Protein 6FPZ (pdb70)

Secondary structure (DSSP, 8-state):
---BTTEEEEEEEEEEEEETTEEEEEEEEEEEE-SSS-EEEEEEEEEETT-EEEEEEEEETTEEEEEEEEEHHHHTHHHHSSSS-HHHH-SEEE-SSSEEEEEEEEEE-TTEEEEEEEEEEEE----SSSEEEEEEE--SS-EEEEEEEEEEE-TT-EEEEEEEETTS-HHHHHHHEEEEEETTEEEEEE---HHHHBSSTT---B---EEEEEEEEE--SSS-EEEEETTEEEEEE---SPPPPPEEEEEEEE--GGGTTHHHHHHHHHHHHHHHH--TT-EEEEEEESSSEEESSSS-EE--HHHHHHHHHHHHH----SS--HHHHHHHHHHHHHHHHHT-GGGTTSEEEEEEEESS---SS---HHHHHHHHHHHHTTSS-EEEEEESSSS-HHHHHHHHHTTT--EEEE-SSTTHHHHHHHHHHHHS-EEEEEEEEE--TTTEEEE---EEEEEETT--EEEEEEEPTT-STT-EEEEEEEETTEEEEEEEE--HHHHHHHHHHH-THHHHHHHHHHHHHHHHHHHHHHTTS-HHHHHHHHHHHHHHHHHHT---TTEEEEETTEE-TT-PPPEE--------BEE-------/---BTTEEEEEEEEEEEEETTEEEEEEEEEEEE-SSS-EEEEEEEEEETT-EEEEEEEEETTEEEEEEEEEHHHHTHHHHTTT--HHHHSSEEE-SSSEEEEEEEEEE-TTEEEEEEEEEEEE----SS-EEEEEEE--SS-EEEEEEEEEEE-TT-EEEEEEEETTS-HHHHHHHEEEEEETTEEEEEE---HHHHBSSTT---BS--EEEEEEEEE--SSS-EEEEETTEEEEEE---SPPPPPEEEEEEEE--GGGTTHHHHHHHHHHHHHHHT--TT-EEEEEEESSSEEESSSS-EE--HHHHHHHHHHHHH----SS--HHHHHHHHHHHHHHHHHSSGGGTTSEEEEEEEESS---SS---HHHHHHHHHHHHTTSS-EEEEEESSSS-HHHHHHHHHTTT--EEEE-SSTTHHHHHHHHHHHHS-EEEEEEEEE--TTTEEEE---EEEEEETT--EEEEEEEPTT-STT-EEEEEEE-SS-EEEEEEE--HHHHHHHHHHH-HHHHHHHHHHHHHHHHHHHHHHGGGS-HHHHHHHHHHHHHHHHHHT---TTEEEEETTEE-TTSPPPEE--------BEE-------

Sequence (1196 aa):
DTAVDGVFIRSLKVNCKVTSRFAHYVVTSQVVNTANEAREVAFDLEIPKTAFISDFAVTADGNAFIGDIKDKVTAWKQYRKAAISGENAGLVRASGRTMEQFTIHLTVNPQSKVTFQLTYEEVLKRNHMQYEIVIKVKPKQLVHHFEIDVDIFEPQGISKLDAQASFLPKELAAQTIKKSFSGKKGHVLFRPTVSQQQSCPTCSTSLLNGHFKVTYDVSRDKICDLLVANNHFAHFFAPQNLTNMNKNVVFVIAISGSMRGQKVKQTKEALLKILGDMQPGDYFDLVLFGTRVQSWKGSLVQASEANLQAAQDFVRGFSLDEATNLNGGLLRGIEILNQVQESLPELSNHASILIMLTDGDPTEGVTDRSQILKNVRNAIRGRFPLYNLGFGHNVDFNFLEVMSMENNGRAQRIYEDHDATQQLQGFYSQVAKPLLVDVDLQYPQDAVLALTQNHHHKQYYEGSEIVVAGRIADNKQSSFKADVQAHGEGQEFSITCLVDEEEMKKLLRERGHMLENHVERLWAYLTIQELLAKRMKVDREERANLSSQALQMSLDYGFVTPLTSMSIRGMADQDGLKPTIDKPSERRTFVLSALQPSPDTAVDGVFIRSLKVNCKVTSRFAHYVVTSQVVNTANEAREVAFDLEIPKTAFISDFAVTADGNAFIGDIKDKVTAWKQYRKAAISGENAGLVRASGRTMEQFTIHLTVNPQSKVTFQLTYEEVLKRNHMQYEIVIKVKPKQLVHHFEIDVDIFEPQGISKLDAQASFLPKELAAQTIKKSFSGKKGHVLFRPTVSQQQSCPTCSTSLLNGHFKVTYDVSRDKICDLLVANNHFAHFFAPQNLTNMNKNVVFVIAISGSMRGQKVKQTKEALLKILGDMQPGDYFDLVLFGTRVQSWKGSLVQASEANLQAAQDFVRRGFSLDEATNLNGGLLRGIEILNQVQESLPELSNHASILIMLTDGDPTEGVTDRSQILKNVRNAIRGRFPLYNLGFGHNNVDFNFLEVMSMENNGRAQRIYEDHDATQQLQGFYSQVAKPLLVDVDLQQYPQDAVLALTQNHHKQYYEGSEIVVAGRIADNKQSSFKADVQAHGEGQEFSITCLVDEEEMKKLLRERGHMLENHVERLWAYLTIQELLAKRMKVDREERANLSSQALQMSLDYGFVTPLTSMSIRGMADQDGLKPTIDKPSERRTFVLSALQPSP

Nearest PDB structures (foldseek):
  6fpy-assembly1_A  TM=1.001E+00  e=0.000E+00  Homo sapiens
  6fpz-assembly2_B  TM=9.980E-01  e=0.000E+00  Homo sapiens
  6fpy-assembly2_B  TM=9.976E-01  e=0.000E+00  Homo sapiens
  9c4f-assembly1_I  TM=1.005E+00  e=1.144E-26  Homo sapiens
  8we9-assembly1_D  TM=5.346E-01  e=1.820E-09  Homo sapiens

Organism: Homo sapiens (NCBI:txid9606)

InterPro domains:
  IPR002035 von Willebrand factor, type A [PF00092] (292-472)
  IPR002035 von Willebrand factor, type A [PS50234] (292-475)
  IPR002035 von Willebrand factor, type A [SM00327] (290-471)
  IPR010600 Inter-alpha-trypsin inhibitor heavy chain, C-terminal [PF06668] (705-892)
  IPR013694 VIT domain [PF08487] (53-164)
  IPR013694 VIT domain [PS51468] (37-166)
  IPR013694 VIT domain [SM00609] (37-166)
  IPR036465 von Willebrand factor A-like domain superfamily [G3DSA:3.40.50.410] (290-476)
  IPR036465 von Willebrand factor A-like domain superfamily [SSF53300] (240-477)
  IPR050934 Inter-alpha-trypsin inhibitor heavy chain [PTHR10338] (18-629)

Solvent-accessible surface area: 50741 Å² total; per-residue (Å²): 141,18,45,86,96,22,14,35,20,109,19,26,91,10,48,0,54,0,2,1,1,0,0,43,1,30,5,34,7,24,5,26,0,68,16,127,118,56,51,97,7,50,7,69,23,46,0,14,52,76,0,2,6,12,84,2,28,1,53,10,82,68,73,69,17,109,9,59,42,62,38,54,50,67,6,37,129,50,12,63,136,29,108,29,52,3,96,96,14,11,8,9,123,51,53,39,85,89,19,4,45,0,35,2,53,1,46,6,90,53,129,2,102,0,35,0,75,0,10,6,3,13,15,10,143,10,37,97,88,49,0,82,0,27,8,24,4,142,17,96,40,13,0,74,106,6,21,0,17,0,24,0,1,0,16,40,10,10,58,89,12,57,13,76,10,102,29,13,81,92,108,39,18,79,71,10,21,126,101,72,83,90,54,36,104,3,75,0,32,0,150,5,68,38,75,55,0,40,66,55,141,101,33,73,95,27,36,4,89,20,66,0,74,0,11,0,7,3,37,34,118,152,65,41,10,13,2,1,8,80,40,10,0,0,0,3,0,9,4,76,141,58,114,66,11,50,13,0,0,0,4,0,5,1,6,4,17,67,1,169,43,109,20,22,125,12,2,37,59,2,8,29,79,18,0,49,114,15,110,91,24,5,54,0,0,1,0,2,0,0,34,168,51,91,36,39,105,27,37,8,27,66,2,39,124,75,34,20,102,46,0,39,101,37,1,149,58,21,89,37,20,134,28,7,26,1,11,18,0,0,56,98,0,2,75,0,4,30,35,7,104,112,80,38,74,119,6,69,89,26,2,18,1,0,7,0,4,0,3,12,38,6,86,64,58,56,18,34,50,74,79,0,28,36,36,0,97,73,28,0,159,35,102,5,0,0,7,0,9,0,1,1,114,113,19,26,30,78,8,0,49,10,0,0,56,51,2,71,18,86,18,67,39,2,49,86,70,158,32,0,4,95,30,9,56,29,8,25,50,37,0,18,95,0,8,6,22,66,1,33,0,74,27,48,97,73,5,29,120,41,65,9,97,34,107,37,42,18,5,12,57,5,18,19,10,37,0,0,0,79,2,19,106,141,77,52,67,85,2,72,0,32,0,65,5,83,14,57,63,125,154,28,72,32,76,1,122,19,78,98,148,51,25,69,82,1,54,179,78,22,27,135,61,1,40,80,5,3,44,33,1,15,0,12,39,24,0,56,40,15,24,34,91,35,53,74,55,94,96,92,70,52,47,79,13,19,70,83,0,40,96,27,0,65,95,34,16,0,2,0,45,26,0,0,0,3,1,148,14,5,13,11,134,77,52,14,60,0,0,0,14,26,37,99,116,128,55,34,8,72,60,38,103,164,88,132,108,179,141,18,45,82,109,21,12,31,22,111,17,27,78,10,45,0,63,0,2,1,1,0,0,43,1,30,5,34,8,36,7,25,0,66,19,125,110,53,56,98,7,50,7,79,20,29,0,12,62,76,0,4,4,11,77,0,26,1,54,7,81,67,71,68,19,115,14,46,42,66,40,52,119,79,7,44,113,37,8,166,136,38,101,59,48,3,112,97,3,10,8,7,111,52,51,38,87,89,24,1,42,0,38,2,55,0,42,4,90,55,124,3,93,1,33,0,73,0,12,4,4,13,16,10,78,17,59,98,80,54,0,83,0,28,7,55,3,131,13,104,38,10,0,70,109,6,18,0,20,0,28,0,1,0,19,36,10,9,56,90,12,68,13,93,8,95,31,7,82,93,74,32,17,78,141,13,24,58,101,71,84,92,52,39,111,3,75,0,39,0,149,5,75,49,68,52,1,37,69,41,138,98,49,84,101,25,45,2,88,16,62,0,69,0,24,0,6,2,31,30,112,136,66,40,10,14,2,8,10,79,34,12,0,0,0,3,0,9,4,76,141,58,112,63,10,47,8,0,0,0,4,0,5,1,3,8,11,64,2,174,44,108,28,23,127,12,1,40,65,2,7,26,54,14,0,48,102,10,98,98,23,3,47,0,0,0,0,2,0,0,27,75,52,71,28,8,93,27,37,7,26,80,4,43,100,74,34,14,53,35,0,41,52,18,1,125,61,20,52,28,18,76,27,6,24,0,9,17,0,0,57,99,0,1,73,0,4,29,36,7,106,89,60,54,86,117,4,68,87,27,2,17,1,0,7,0,3,0,4,13,39,6,92,62,57,55,57,85,80,78,71,0,25,60,36,0,95,94,25,0,99,35,92,4,0,0,8,0,8,0,1,1,117,123,19,50,28,77,8,1,44,10,0,0,55,49,3,69,18,100,19,67,32,1,49,86,69,168,31,0,4,95,30,8,51,32,9,17,50,47,0,16,91,0,8,6,20,63,1,36,0,75,19,47,97,73,5,31,123,41,67,9,95,25,104,36,37,18,6,12,59,5,30,24,9,35,0,0,0,81,3,18,104,141,80,52,67,86,2,77,0,37,0,76,2,82,12,52,62,124,152,27,71,31,74,1,122,20,80,100,147,50,29,50,91,0,59,181,81,20,27,137,51,2,39,78,5,3,44,32,1,14,0,13,35,24,0,59,41,12,16,29,97,40,77,73,54,73,86,87,80,98,60,76,15,17,61,82,0,48,98,25,0,56,96,34,16,0,1,0,47,28,0,0,4,5,1,149,8,4,18,10,120,85,53,15,68,0,0,0,11,28,37,100,124,132,54,37,2,71,56,38,101,156,66,130,114,173

GO terms:
  GO:0005540 hyaluronic acid binding (F, IDA)
  GO:0005515 protein binding (F, IPI)
  GO:0005509 calcium ion binding (F, TAS)
  GO:0031012 extracellular matrix (C, HDA)
  GO:0030246 carbohydrate binding (F, EXP)
  GO:0070062 extracellular exosome (C, HDA)
  GO:0072562 blood microparticle (C, HDA)

B-factor: mean 50.04, std 17.48, range [20.24, 157.44]

Radius of gyration: 38.4 Å; Cα contacts (8 Å, |Δi|>4): 2717; chains: 2; bounding box: 102×109×76 Å

Structure (mmCIF, N/CA/C/O backbone):
data_6FPZ
#
_entry.id   6FPZ
#
_cell.length_a   159.700
_cell.length_b   159.700
_cell.length_c   65.745
_cell.angle_alpha   90.000
_cell.angle_beta   90.000
_cell.angle_gamma   90.000
#
_symmetry.space_group_name_H-M   'P 42'
#
loop_
_entity.id
_entity.type
_entity.pdbx_description
1 polymer 'Inter-alpha-trypsin inhibitor heavy chain H1'
2 non-polymer GLYCEROL
3 non-polymer 'ACETATE ION'
4 water water
#
loop_
_atom_site.group_PDB
_atom_site.id
_atom_site.type_symbol
_atom_site.label_atom_id
_atom_site.label_alt_id
_atom_site.label_comp_id
_atom_site.label_asym_id
_atom_site.label_entity_id
_atom_site.label_seq_id
_atom_site.pdbx_PDB_ins_code
_atom_site.Cartn_x
_atom_site.Cartn_y
_atom_site.Cartn_z
_atom_site.occupancy
_atom_site.B_iso_or_equiv
_atom_site.auth_seq_id
_atom_site.auth_comp_id
_atom_site.auth_asym_id
_atom_site.auth_atom_id
_atom_site.pdbx_PDB_model_num
ATOM 1 N N . ASP A 1 33 ? 44.900 79.298 29.192 1.00 85.30 45 ASP A N 1
ATOM 2 C CA . ASP A 1 33 ? 44.513 77.943 28.817 1.00 84.64 45 ASP A CA 1
ATOM 3 C C . ASP A 1 33 ? 43.869 77.924 27.433 1.00 84.02 45 ASP A C 1
ATOM 4 O O . ASP A 1 33 ? 42.645 77.893 27.306 1.00 85.40 45 ASP A O 1
ATOM 7 N N . THR A 1 34 ? 44.709 77.949 26.395 1.00 70.13 46 THR A N 1
ATOM 8 C CA . THR A 1 34 ? 44.206 77.947 25.025 1.00 67.94 46 THR A CA 1
ATOM 9 C C . THR A 1 34 ? 43.689 76.574 24.615 1.00 66.73 46 THR A C 1
ATOM 10 O O . THR A 1 34 ? 42.797 76.477 23.764 1.00 64.86 46 THR A O 1
ATOM 21 N N . ALA A 1 35 ? 44.235 75.511 25.199 1.00 79.04 47 ALA A N 1
ATOM 22 C CA . ALA A 1 35 ? 43.944 74.160 24.741 1.00 78.00 47 ALA A CA 1
ATOM 23 C C . ALA A 1 35 ? 42.462 73.831 24.874 1.00 80.01 47 ALA A C 1
ATOM 24 O O . ALA A 1 35 ? 41.758 74.342 25.750 1.00 79.69 47 ALA A O 1
ATOM 31 N N . VAL A 1 36 ? 41.995 72.961 23.980 1.00 55.35 48 VAL A N 1
ATOM 32 C CA . VAL A 1 36 ? 40.637 72.429 24.003 1.00 56.28 48 VAL A CA 1
ATOM 33 C C . VAL A 1 36 ? 40.741 70.915 23.885 1.00 56.03 48 VAL A C 1
ATOM 34 O O . VAL A 1 36 ? 41.310 70.404 22.912 1.00 54.18 48 VAL A O 1
ATOM 47 N N . ASP A 1 37 ? 40.196 70.200 24.868 1.00 94.12 49 ASP A N 1
ATOM 48 C CA . ASP A 1 37 ? 40.301 68.742 24.915 1.00 89.77 49 ASP A CA 1
ATOM 49 C C . ASP A 1 37 ? 41.760 68.298 24.833 1.00 86.69 49 ASP A C 1
ATOM 50 O O . ASP A 1 37 ? 42.079 67.251 24.266 1.00 83.07 49 ASP A O 1
ATOM 59 N N . GLY A 1 38 ? 42.659 69.104 25.396 1.00 63.66 50 GLY A N 1
ATOM 60 C CA . GLY A 1 38 ? 44.075 68.808 25.381 1.00 61.40 50 GLY A CA 1
ATOM 61 C C . GLY A 1 38 ? 44.804 69.212 24.119 1.00 59.04 50 GLY A C 1
ATOM 62 O O . GLY A 1 38 ? 46.030 69.048 24.056 1.00 59.26 50 GLY A O 1
ATOM 66 N N . VAL A 1 39 ? 44.102 69.736 23.118 1.00 56.97 51 VAL A N 1
ATOM 67 C CA . VAL A 1 39 ? 44.698 70.121 21.843 1.00 52.47 51 VAL A CA 1
ATOM 68 C C . VAL A 1 39 ? 44.709 71.641 21.764 1.00 50.48 51 VAL A C 1
ATOM 69 O O . VAL A 1 39 ? 43.659 72.284 21.895 1.00 51.20 51 VAL A O 1
ATOM 82 N N . PHE A 1 40 ? 45.889 72.215 21.539 1.00 56.63 52 PHE A N 1
ATOM 8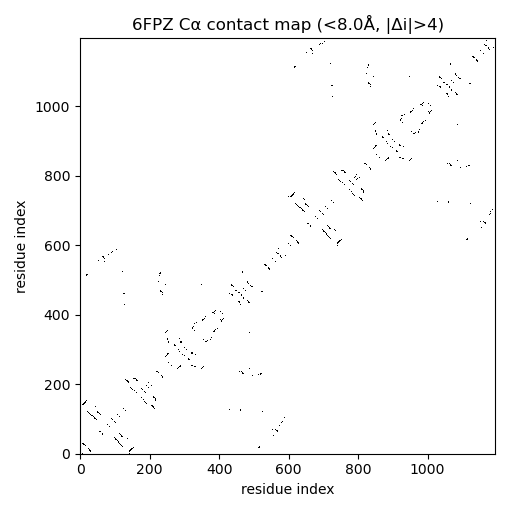3 C CA . PHE A 1 40 ? 46.030 73.650 21.351 1.00 56.63 52 PHE A CA 1
ATOM 84 C C . PHE A 1 40 ? 46.798 73.919 20.065 1.00 53.82 52 PHE A C 1
ATOM 85 O O . PHE A 1 40 ? 47.639 73.120 19.643 1.00 51.52 52 PHE A O 1
ATOM 102 N N . ILE A 1 41 ? 46.494 75.057 19.446 1.00 46.58 53 ILE A N 1
ATOM 103 C CA . ILE A 1 41 ? 47.154 75.479 18.215 1.00 44.76 53 ILE A CA 1
ATOM 104 C C . ILE A 1 41 ? 48.405 76.246 18.632 1.00 45.03 53 ILE A C 1
ATOM 105 O O . ILE A 1 41 ? 48.332 77.410 19.030 1.00 45.73 53 ILE A O 1
ATOM 121 N N . ARG A 1 42 ? 49.561 75.587 18.543 1.00 45.81 54 ARG A N 1
ATOM 122 C CA . ARG A 1 42 ? 50.804 76.228 18.958 1.00 48.82 54 ARG A CA 1
ATOM 123 C C . ARG A 1 42 ? 51.134 77.415 18.063 1.00 48.52 54 ARG A C 1
ATOM 124 O O . ARG A 1 42 ? 51.614 78.448 18.543 1.00 48.29 54 ARG A O 1
ATOM 145 N N . SER A 1 43 ? 50.884 77.289 16.763 1.00 42.35 55 SER A N 1
ATOM 146 C CA . SER A 1 43 ? 51.201 78.366 15.840 1.00 41.35 55 SER A CA 1
ATOM 147 C C . SER A 1 43 ? 50.344 78.233 14.591 1.00 39.94 55 SER A C 1
ATOM 148 O O . SER A 1 43 ? 50.006 77.125 14.164 1.00 39.38 55 SER A O 1
ATOM 156 N N . LEU A 1 44 ? 49.998 79.383 14.018 1.00 45.78 56 LEU A N 1
ATOM 157 C CA . LEU A 1 44 ? 49.278 79.459 12.750 1.00 43.70 56 LEU A CA 1
ATOM 158 C C . LEU A 1 44 ? 49.821 80.672 12.010 1.00 44.73 56 LEU A C 1
ATOM 159 O O . LEU A 1 44 ? 49.608 81.809 12.443 1.00 45.97 56 LEU A O 1
ATOM 175 N N . LYS A 1 45 ? 50.525 80.434 10.908 1.00 42.89 57 LYS A N 1
ATOM 176 C CA . LYS A 1 45 ? 51.238 81.488 10.202 1.00 42.95 57 LYS A CA 1
ATOM 177 C C . LYS A 1 45 ? 50.841 81.493 8.734 1.00 38.79 57 LYS A C 1
ATOM 178 O O . LYS A 1 45 ? 50.735 80.436 8.107 1.00 39.02 57 LYS A O 1
ATOM 197 N N . VAL A 1 46 ? 50.616 82.689 8.198 1.00 40.38 58 VAL A N 1
ATOM 198 C CA . VAL A 1 46 ? 50.372 82.895 6.775 1.00 40.81 58 VAL A CA 1
ATOM 199 C C . VAL A 1 46 ? 51.501 83.760 6.237 1.00 41.22 58 VAL A C 1
ATOM 200 O O . VAL A 1 46 ? 51.687 84.897 6.689 1.00 43.39 58 VAL A O 1
ATOM 213 N N . ASN A 1 47 ? 52.250 83.224 5.278 1.00 36.08 59 ASN A N 1
ATOM 214 C CA . ASN A 1 47 ? 53.382 83.918 4.675 1.00 37.05 59 ASN A CA 1
ATOM 215 C C . ASN A 1 47 ? 53.102 84.092 3.189 1.00 37.71 59 ASN A C 1
ATOM 216 O O . ASN A 1 47 ? 53.037 83.108 2.445 1.00 35.86 59 ASN A O 1
ATOM 227 N N . CYS A 1 48 ? 52.940 85.339 2.759 1.00 37.81 60 CYS A N 1
ATOM 228 C CA . CYS A 1 48 ? 52.649 85.666 1.370 1.00 34.95 60 CYS A CA 1
ATOM 229 C C . CYS A 1 48 ? 53.822 86.440 0.785 1.00 36.65 60 CYS A C 1
ATOM 230 O O . CYS A 1 48 ? 54.157 87.526 1.270 1.00 38.76 60 CYS A O 1
ATOM 238 N N . LYS A 1 49 ? 54.444 85.877 -0.246 1.00 35.20 61 LYS A N 1
ATOM 239 C CA . LYS A 1 49 ? 55.511 86.539 -0.984 1.00 32.32 61 LYS A CA 1
ATOM 240 C C . LYS A 1 49 ? 54.949 86.967 -2.331 1.00 29.25 61 LYS A C 1
ATOM 241 O O . LYS A 1 49 ? 54.509 86.122 -3.118 1.00 27.93 61 LYS A O 1
ATOM 260 N N . VAL A 1 50 ? 54.948 88.272 -2.585 1.00 33.18 62 VAL A N 1
ATOM 261 C CA . VAL A 1 50 ? 54.463 88.833 -3.840 1.00 32.63 62 VAL A CA 1
ATOM 262 C C . VAL A 1 50 ? 55.655 89.390 -4.600 1.00 30.86 62 VAL A C 1
ATOM 263 O O . VAL A 1 50 ? 56.406 90.217 -4.068 1.00 30.27 62 VAL A O 1
ATOM 276 N N . THR A 1 51 ? 55.827 88.938 -5.839 1.00 30.36 63 THR A N 1
ATOM 277 C CA . THR A 1 51 ? 56.902 89.410 -6.707 1.00 29.03 63 THR A CA 1
ATOM 278 C C . THR A 1 51 ? 56.301 89.742 -8.065 1.00 27.85 63 THR A C 1
ATOM 279 O O . THR A 1 51 ? 55.871 88.843 -8.794 1.00 27.39 63 THR A O 1
ATOM 290 N N . SER A 1 52 ? 56.265 91.028 -8.399 1.00 28.07 64 SER A N 1
ATOM 291 C CA . SER A 1 52 ? 55.694 91.498 -9.656 1.00 28.44 64 SER A CA 1
ATOM 292 C C . SER A 1 52 ? 54.332 90.846 -9.906 1.00 27.07 64 SER A C 1
ATOM 293 O O . SER A 1 52 ? 54.093 90.199 -10.926 1.00 26.78 64 SER A O 1
ATOM 301 N N . ARG A 1 53 ? 53.444 91.024 -8.925 1.00 28.78 65 ARG A N 1
ATOM 302 C CA . ARG A 1 53 ? 52.054 90.572 -8.966 1.00 28.49 65 ARG A CA 1
ATOM 303 C C . ARG A 1 53 ? 51.884 89.066 -8.777 1.00 27.93 65 ARG A C 1
ATOM 304 O O . ARG A 1 53 ? 50.752 88.587 -8.658 1.00 28.72 65 ARG A O 1
ATOM 325 N N . PHE A 1 54 ? 52.975 88.306 -8.719 1.00 26.40 66 PHE A N 1
ATOM 326 C CA . PHE A 1 54 ? 52.885 86.872 -8.471 1.00 26.24 66 PHE A CA 1
ATOM 327 C C . PHE A 1 54 ? 52.885 86.630 -6.965 1.00 26.48 66 PHE A C 1
ATOM 328 O O . PHE A 1 54 ? 53.874 86.921 -6.285 1.00 26.90 66 PHE A O 1
ATOM 345 N N . ALA A 1 55 ? 51.782 86.090 -6.451 1.00 26.34 67 ALA A N 1
ATOM 346 C CA . ALA A 1 55 ? 51.587 85.908 -5.017 1.00 26.67 67 ALA A CA 1
ATOM 347 C C . ALA A 1 55 ? 51.802 84.444 -4.648 1.00 26.69 67 ALA A C 1
ATOM 348 O O . ALA A 1 55 ? 51.142 83.557 -5.198 1.00 26.42 67 ALA A O 1
ATOM 355 N N . HIS A 1 56 ? 52.705 84.202 -3.700 1.00 32.26 68 HIS A N 1
ATOM 356 C CA . HIS A 1 56 ? 53.099 82.858 -3.279 1.00 31.22 68 HIS A CA 1
ATOM 357 C C . HIS A 1 56 ? 52.710 82.690 -1.812 1.00 30.17 68 HIS A C 1
ATOM 358 O O . HIS A 1 56 ? 53.386 83.215 -0.921 1.00 31.51 68 HIS A O 1
ATOM 372 N N . TYR A 1 57 ? 51.622 81.962 -1.559 1.00 27.65 69 TYR A N 1
ATOM 373 C CA . TYR A 1 57 ? 51.109 81.781 -0.207 1.00 30.61 69 TYR A CA 1
ATOM 374 C C . TYR A 1 57 ? 51.639 80.494 0.413 1.00 31.06 69 TYR A C 1
ATOM 375 O O . TYR A 1 57 ? 51.678 79.447 -0.238 1.00 32.52 69 TYR A O 1
ATOM 393 N N . VAL A 1 58 ? 52.028 80.577 1.682 1.00 32.30 70 VAL A N 1
ATOM 394 C CA . VAL A 1 58 ? 52.351 79.405 2.487 1.00 32.90 70 VAL A CA 1
ATOM 395 C C . VAL A 1 58 ? 51.658 79.565 3.833 1.00 32.16 70 VAL A C 1
ATOM 396 O O . VAL A 1 58 ? 51.949 80.510 4.576 1.00 31.20 70 VAL A O 1
ATOM 409 N N . VAL A 1 59 ? 50.740 78.653 4.141 1.00 30.59 71 VAL A N 1
ATOM 410 C CA . VAL A 1 59 ? 50.010 78.652 5.404 1.00 31.47 71 VAL A CA 1
ATOM 411 C C . VAL A 1 59 ? 50.474 77.443 6.202 1.00 33.51 71 VAL A C 1
ATOM 412 O O . VAL A 1 59 ? 50.365 76.302 5.734 1.00 31.74 71 VAL A O 1
ATOM 425 N N . THR A 1 60 ? 50.992 77.690 7.404 1.00 36.53 72 THR A N 1
ATOM 426 C CA . THR A 1 60 ? 51.573 76.643 8.234 1.00 36.95 72 THR A CA 1
ATOM 427 C C . THR A 1 60 ? 50.905 76.656 9.599 1.00 38.86 72 THR A C 1
ATOM 428 O O . THR A 1 60 ? 50.866 77.695 10.265 1.00 38.54 72 THR A O 1
ATOM 439 N N . SER A 1 61 ? 50.392 75.499 10.015 1.00 36.74 73 SER A N 1
ATOM 440 C CA . SER A 1 61 ? 49.734 75.349 11.305 1.00 40.21 73 SER A CA 1
ATOM 441 C C . SER A 1 61 ? 50.363 74.189 12.056 1.00 39.86 73 SER A C 1
ATOM 442 O O . SER A 1 61 ? 50.546 73.106 11.490 1.00 39.92 73 SER A O 1
ATOM 450 N N . GLN A 1 62 ? 50.686 74.415 13.326 1.00 44.44 74 GLN A N 1
ATOM 451 C CA . GLN A 1 62 ? 51.219 73.378 14.200 1.00 47.47 74 GLN A CA 1
ATOM 452 C C . GLN A 1 62 ? 50.288 73.226 15.392 1.00 48.82 74 GLN A C 1
ATOM 453 O O . GLN A 1 62 ? 50.117 74.167 16.175 1.00 48.59 74 GLN A O 1
ATOM 467 N N . VAL A 1 63 ? 49.682 72.049 15.522 1.00 45.74 75 VAL A N 1
ATOM 468 C CA . VAL A 1 63 ? 48.771 71.740 16.616 1.00 47.18 75 VAL A CA 1
ATOM 469 C C . VAL A 1 63 ? 49.419 70.657 17.467 1.00 48.15 75 VAL A C 1
ATOM 470 O O . VAL A 1 63 ? 50.065 69.743 16.939 1.00 47.56 75 VAL A O 1
ATOM 483 N N . VAL A 1 64 ? 49.258 70.766 18.782 1.00 44.91 76 VAL A N 1
ATOM 484 C CA . VAL A 1 64 ? 49.882 69.855 19.734 1.00 46.05 76 VAL A CA 1
ATOM 485 C C . VAL A 1 64 ? 48.786 69.168 20.534 1.00 47.40 76 VAL A C 1
ATOM 486 O O . VAL A 1 64 ? 47.902 69.833 21.086 1.00 48.34 76 VAL A O 1
ATOM 499 N N . ASN A 1 65 ? 48.849 67.839 20.599 1.00 47.62 77 ASN A N 1
ATOM 500 C CA . ASN A 1 65 ? 47.917 67.041 21.393 1.00 50.01 77 ASN A CA 1
ATOM 501 C C . ASN A 1 65 ? 48.627 66.631 22.679 1.00 52.23 77 ASN A C 1
ATOM 502 O O . ASN A 1 65 ? 49.435 65.699 22.688 1.00 51.18 77 ASN A O 1
ATOM 513 N N . THR A 1 66 ? 48.317 67.331 23.770 1.00 52.20 78 THR A N 1
ATOM 514 C CA . THR A 1 66 ? 48.915 67.040 25.066 1.00 53.96 78 THR A CA 1
ATOM 515 C C . THR A 1 66 ? 48.225 65.895 25.796 1.00 58.88 78 THR A C 1
ATOM 516 O O . THR A 1 66 ? 48.778 65.387 26.777 1.00 60.76 78 THR A O 1
ATOM 527 N N . ALA A 1 67 ? 47.044 65.479 25.346 1.00 57.91 79 ALA A N 1
ATOM 528 C CA . ALA A 1 67 ? 46.321 64.403 26.006 1.00 61.38 79 ALA A CA 1
ATOM 529 C C . ALA A 1 67 ? 47.042 63.072 25.831 1.00 63.52 79 ALA A C 1
ATOM 530 O O . ALA A 1 67 ? 47.803 62.867 24.881 1.00 59.98 79 ALA A O 1
ATOM 537 N N . ASN A 1 68 ? 46.799 62.162 26.772 1.00 90.91 80 ASN A N 1
ATOM 538 C CA . ASN A 1 68 ? 47.364 60.820 26.721 1.00 89.40 80 ASN A CA 1
ATOM 539 C C . ASN A 1 68 ? 46.549 59.872 25.852 1.00 89.39 80 ASN A C 1
ATOM 540 O O . ASN A 1 68 ? 46.929 58.705 25.711 1.00 89.19 80 ASN A O 1
ATOM 551 N N . GLU A 1 69 ? 45.446 60.340 25.278 1.00 83.40 81 GLU A N 1
ATOM 552 C CA . GLU A 1 69 ? 44.638 59.571 24.346 1.00 83.03 81 GLU A CA 1
ATOM 553 C C . GLU A 1 69 ? 44.797 60.129 22.939 1.00 80.30 81 GLU A C 1
ATOM 554 O O . GLU A 1 69 ? 45.441 61.159 22.718 1.00 75.97 81 GLU A O 1
ATOM 566 N N . ALA A 1 70 ? 44.193 59.434 21.981 1.00 62.01 82 ALA A N 1
ATOM 567 C CA . ALA A 1 70 ? 44.188 59.906 20.607 1.00 59.54 82 ALA A CA 1
ATOM 568 C C . ALA A 1 70 ? 43.160 61.020 20.458 1.00 59.63 82 ALA A C 1
ATOM 569 O O . ALA A 1 70 ? 42.110 61.015 21.108 1.00 61.32 82 ALA A O 1
ATOM 576 N N . ARG A 1 71 ? 43.467 61.981 19.590 1.00 69.16 83 ARG A N 1
ATOM 577 C CA . ARG A 1 71 ? 42.602 63.134 19.398 1.00 66.88 83 ARG A CA 1
ATOM 578 C C . ARG A 1 71 ? 42.452 63.424 17.914 1.00 62.89 83 ARG A C 1
ATOM 579 O O . ARG A 1 71 ? 43.358 63.166 17.118 1.00 60.57 83 ARG A O 1
ATOM 600 N N . GLU A 1 72 ? 41.294 63.967 17.553 1.00 67.05 84 GLU A N 1
ATOM 601 C CA . GLU A 1 72 ? 41.041 64.415 16.192 1.00 65.30 84 GLU A CA 1
ATOM 602 C C . GLU A 1 72 ? 41.386 65.895 16.087 1.00 58.98 84 GLU A C 1
ATOM 603 O O . GLU A 1 72 ? 40.940 66.702 16.909 1.00 59.66 84 GLU A O 1
ATOM 615 N N . VAL A 1 73 ? 42.182 66.245 15.081 1.00 47.74 85 VAL A N 1
ATOM 616 C CA . VAL A 1 73 ? 42.584 67.625 14.856 1.00 46.16 85 VAL A CA 1
ATOM 617 C C . VAL A 1 73 ? 42.178 68.019 13.443 1.00 44.27 85 VAL A C 1
ATOM 618 O O . VAL A 1 73 ? 42.000 67.177 12.560 1.00 42.30 85 VAL A O 1
ATOM 631 N N . ALA A 1 74 ? 42.034 69.323 13.238 1.00 42.49 86 ALA A N 1
ATOM 632 C CA . ALA A 1 74 ? 41.547 69.857 11.978 1.00 42.70 86 ALA A CA 1
ATOM 633 C C . ALA A 1 74 ? 42.517 70.896 11.442 1.00 41.12 86 ALA A C 1
ATOM 634 O O . ALA A 1 74 ? 43.092 71.680 12.202 1.00 41.42 86 ALA A O 1
ATOM 641 N N . PHE A 1 75 ? 42.703 70.876 10.126 1.00 41.67 87 PHE A N 1
ATOM 642 C CA . PHE A 1 75 ? 43.393 71.932 9.397 1.00 37.53 87 PHE A CA 1
ATOM 643 C C . PHE A 1 75 ? 42.381 72.472 8.395 1.00 39.72 87 PHE A C 1
ATOM 644 O O . PHE A 1 75 ? 42.065 71.803 7.405 1.00 38.23 87 PHE A O 1
ATOM 661 N N . ASP A 1 76 ? 41.858 73.666 8.665 1.00 40.77 88 ASP A N 1
ATOM 662 C CA . ASP A 1 76 ? 40.700 74.189 7.949 1.00 40.62 88 ASP A CA 1
ATOM 663 C C . ASP A 1 76 ? 40.954 75.649 7.613 1.00 39.03 88 ASP A C 1
ATOM 664 O O . ASP A 1 76 ? 41.176 76.464 8.514 1.00 39.69 88 ASP A O 1
ATOM 673 N N . LEU A 1 77 ? 40.916 75.979 6.323 1.00 35.14 89 LEU A N 1
ATOM 674 C CA . LEU A 1 77 ? 41.170 77.342 5.877 1.00 35.32 89 LEU A CA 1
ATOM 675 C C . LEU A 1 77 ? 40.485 77.562 4.536 1.00 35.14 89 LEU A C 1
ATOM 676 O O . LEU A 1 77 ? 40.101 76.612 3.850 1.00 33.87 89 LEU A O 1
ATOM 692 N N . GLU A 1 78 ? 40.352 78.833 4.168 1.00 37.96 90 GLU A N 1
ATOM 693 C CA . GLU A 1 78 ? 39.769 79.227 2.893 1.00 38.55 90 GLU A CA 1
ATOM 694 C C . GLU A 1 78 ? 40.840 79.824 1.993 1.00 35.77 90 GLU A C 1
ATOM 695 O O . GLU A 1 78 ? 41.693 80.590 2.451 1.00 37.79 90 GLU A O 1
ATOM 707 N N . ILE A 1 79 ? 40.783 79.474 0.711 1.00 34.31 91 ILE A N 1
ATOM 708 C CA . ILE A 1 79 ? 41.723 79.990 -0.282 1.00 34.70 91 ILE A CA 1
ATOM 709 C C . ILE A 1 79 ? 40.924 80.526 -1.461 1.00 35.26 91 ILE A C 1
ATOM 710 O O . ILE A 1 79 ? 39.778 80.112 -1.695 1.00 34.86 91 ILE A O 1
ATOM 726 N N . PRO A 1 80 ? 41.505 81.443 -2.233 1.00 31.59 92 PRO A N 1
ATOM 727 C CA . PRO A 1 80 ? 40.775 82.009 -3.374 1.00 34.86 92 PRO A CA 1
ATOM 728 C C . PRO A 1 80 ? 40.664 81.026 -4.532 1.00 34.73 92 PRO A C 1
ATOM 729 O O . PRO A 1 80 ? 41.598 80.278 -4.833 1.00 31.62 92 PRO A O 1
ATOM 740 N N . LYS A 1 81 ? 39.494 81.040 -5.181 1.00 34.23 93 LYS A N 1
ATOM 741 C CA . LYS A 1 81 ? 39.261 80.199 -6.352 1.00 34.56 93 LYS A CA 1
ATOM 742 C C . LYS A 1 81 ? 40.288 80.446 -7.449 1.00 31.64 93 LYS A C 1
ATOM 743 O O . LYS A 1 81 ? 40.537 79.561 -8.275 1.00 33.90 93 LYS A O 1
ATOM 762 N N . THR A 1 82 ? 40.868 81.645 -7.497 1.00 30.05 94 THR A N 1
ATOM 763 C CA . THR A 1 82 ? 41.812 81.979 -8.555 1.00 32.06 94 THR A CA 1
ATOM 764 C C . THR A 1 82 ? 43.175 81.324 -8.362 1.00 30.22 94 THR A C 1
ATOM 765 O O . THR A 1 82 ? 43.973 81.305 -9.305 1.00 32.82 94 THR A O 1
ATOM 776 N N . ALA A 1 83 ? 43.468 80.808 -7.173 1.00 29.31 95 ALA A N 1
ATOM 777 C CA . ALA A 1 83 ? 44.781 80.249 -6.887 1.00 30.12 95 ALA A CA 1
ATOM 778 C C . ALA A 1 83 ? 44.841 78.766 -7.247 1.00 27.97 95 ALA A C 1
ATOM 779 O O . ALA A 1 83 ? 43.827 78.067 -7.296 1.00 30.65 95 ALA A O 1
ATOM 786 N N . PHE A 1 84 ? 46.061 78.297 -7.501 1.00 28.36 96 PHE A N 1
ATOM 787 C CA . PHE A 1 84 ? 46.356 76.883 -7.691 1.00 27.75 96 PHE A CA 1
ATOM 788 C C . PHE A 1 84 ? 47.163 76.385 -6.501 1.00 28.31 96 PHE A C 1
ATOM 789 O O . PHE A 1 84 ? 48.200 76.968 -6.164 1.00 29.21 96 PHE A O 1
ATOM 806 N N . ILE A 1 85 ? 46.690 75.316 -5.865 1.00 33.42 97 ILE A N 1
ATOM 807 C CA . ILE A 1 85 ? 47.485 74.651 -4.841 1.00 31.66 97 ILE A CA 1
ATOM 808 C C . ILE A 1 85 ? 48.712 74.032 -5.494 1.00 32.39 97 ILE A C 1
ATOM 809 O O . ILE A 1 85 ? 48.610 73.346 -6.519 1.00 34.80 97 ILE A O 1
ATOM 825 N N . SER A 1 86 ? 49.885 74.285 -4.911 1.00 27.92 98 SER A N 1
ATOM 826 C CA . SER A 1 86 ? 51.140 73.793 -5.456 1.00 28.63 98 SER A CA 1
ATOM 827 C C . SER A 1 86 ? 51.869 72.810 -4.551 1.00 31.73 98 SER A C 1
ATOM 828 O O . SER A 1 86 ? 52.767 72.113 -5.034 1.00 31.82 98 SER A O 1
ATOM 836 N N . ASP A 1 87 ? 51.523 72.735 -3.268 1.00 35.44 99 ASP A N 1
ATOM 837 C CA . ASP A 1 87 ? 52.176 71.802 -2.360 1.00 39.98 99 ASP A CA 1
ATOM 838 C C . ASP A 1 87 ? 51.341 71.658 -1.098 1.00 36.19 99 ASP A C 1
ATOM 839 O O . ASP A 1 87 ? 50.698 72.610 -0.649 1.00 33.99 99 ASP A O 1
ATOM 848 N N . PHE A 1 88 ? 51.370 70.456 -0.526 1.00 34.24 100 PHE A N 1
ATOM 849 C CA . PHE A 1 88 ? 50.734 70.201 0.760 1.00 34.70 100 PHE A CA 1
ATOM 850 C C . PHE A 1 88 ? 51.545 69.153 1.504 1.00 35.92 100 PHE A C 1
ATOM 851 O O . PHE A 1 88 ? 51.838 68.087 0.954 1.00 34.97 100 PHE A O 1
ATOM 868 N N . ALA A 1 89 ? 51.902 69.458 2.750 1.00 36.74 101 ALA A N 1
ATOM 869 C CA . ALA A 1 89 ? 52.735 68.577 3.552 1.00 40.13 101 ALA A CA 1
ATOM 870 C C . ALA A 1 89 ? 52.157 68.463 4.953 1.00 40.47 101 ALA A C 1
ATOM 871 O O . ALA A 1 89 ? 51.689 69.451 5.525 1.00 41.98 101 ALA A O 1
ATOM 878 N N . VAL A 1 90 ? 52.191 67.249 5.495 1.00 38.85 102 VAL A N 1
ATOM 879 C CA . VAL A 1 90 ? 51.770 66.978 6.863 1.00 40.41 102 VAL A CA 1
ATOM 880 C C . VAL A 1 90 ? 52.864 66.155 7.528 1.00 42.03 102 VAL A C 1
ATOM 881 O O . VAL A 1 90 ? 53.268 65.113 7.000 1.00 39.89 102 VAL A O 1
ATOM 894 N N . THR A 1 91 ? 53.342 66.623 8.678 1.00 47.87 103 THR A N 1
ATOM 895 C CA . THR A 1 91 ? 54.416 65.961 9.409 1.00 51.29 103 THR A CA 1
ATOM 896 C C . THR A 1 91 ? 53.949 65.712 10.834 1.00 52.18 103 THR A C 1
ATOM 897 O O . THR A 1 91 ? 53.677 66.662 11.575 1.00 52.09 103 THR A O 1
ATOM 908 N N . ALA A 1 92 ? 53.854 64.438 11.211 1.00 45.58 104 ALA A N 1
ATOM 909 C CA . ALA A 1 92 ? 53.405 64.031 12.540 1.00 45.87 104 ALA A CA 1
ATOM 910 C C . ALA A 1 92 ? 54.561 63.335 13.253 1.00 45.19 104 ALA A C 1
ATOM 911 O O . ALA A 1 92 ? 54.845 62.162 12.991 1.00 44.21 104 ALA A O 1
ATOM 918 N N . ASP A 1 93 ? 55.222 64.061 14.153 1.00 58.79 105 ASP A N 1
ATOM 919 C CA . ASP A 1 93 ? 56.293 63.507 14.979 1.00 58.91 105 ASP A CA 1
ATOM 920 C C . ASP A 1 93 ? 57.350 62.815 14.121 1.00 57.98 105 ASP A C 1
ATOM 921 O O . ASP A 1 93 ? 57.725 61.663 14.353 1.00 59.42 105 ASP A O 1
ATOM 930 N N . GLY A 1 94 ? 57.834 63.537 13.112 1.00 53.71 106 GLY A N 1
ATOM 931 C CA . GLY A 1 94 ? 58.821 63.011 12.199 1.00 52.25 106 GLY A CA 1
ATOM 932 C C . GLY A 1 94 ? 58.266 62.200 11.051 1.00 50.00 106 GLY A C 1
ATOM 933 O O . GLY A 1 94 ? 58.948 62.054 10.031 1.00 51.20 106 GLY A O 1
ATOM 937 N N . ASN A 1 95 ? 57.051 61.670 11.177 1.00 39.58 107 ASN A N 1
ATOM 938 C CA . ASN A 1 95 ? 56.423 60.908 10.102 1.00 39.07 107 ASN A CA 1
ATOM 939 C C . ASN A 1 95 ? 55.878 61.891 9.073 1.00 39.05 107 ASN A C 1
ATOM 940 O O . ASN A 1 95 ? 54.913 62.614 9.345 1.00 39.32 107 ASN A O 1
ATOM 951 N N . ALA A 1 96 ? 56.493 61.925 7.895 1.00 47.65 108 ALA A N 1
ATOM 952 C CA . ALA A 1 96 ? 56.215 62.951 6.901 1.00 46.55 108 ALA A CA 1
ATOM 953 C C . ALA A 1 96 ? 55.288 62.429 5.814 1.00 46.68 108 ALA A C 1
ATOM 954 O O . ALA A 1 96 ? 55.411 61.285 5.367 1.00 45.06 108 ALA A O 1
ATOM 961 N N . PHE A 1 97 ? 54.363 63.285 5.390 1.00 41.05 109 PHE A N 1
ATOM 962 C CA . PHE A 1 97 ? 53.450 62.994 4.297 1.00 39.83 109 PHE A CA 1
ATOM 963 C C . PHE A 1 97 ? 53.424 64.191 3.361 1.00 40.60 109 PHE A C 1
ATOM 964 O O . PHE A 1 97 ? 53.501 65.339 3.809 1.00 40.70 109 PHE A O 1
ATOM 981 N N . ILE A 1 98 ? 53.329 63.923 2.061 1.00 47.15 110 ILE A N 1
ATOM 982 C CA . ILE A 1 98 ? 53.322 64.976 1.055 1.00 49.62 110 ILE A CA 1
ATOM 983 C C . ILE A 1 98 ? 52.304 64.627 -0.019 1.00 50.02 110 ILE A C 1
ATOM 984 O O . ILE A 1 98 ? 52.095 63.457 -0.353 1.00 51.51 110 ILE A O 1
ATOM 1000 N N . GLY A 1 99 ? 51.668 65.663 -0.562 1.00 33.39 111 GLY A N 1
ATOM 1001 C CA . GLY A 1 99 ? 50.729 65.477 -1.653 1.00 34.21 111 GLY A CA 1
ATOM 1002 C C . GLY A 1 99 ? 51.464 65.289 -2.966 1.00 35.13 111 GLY A C 1
ATOM 1003 O O . GLY A 1 99 ? 52.342 66.084 -3.321 1.00 33.48 111 GLY A O 1
ATOM 1007 N N . ASP A 1 100 ? 51.119 64.224 -3.684 1.00 38.86 112 ASP A N 1
ATOM 1008 C CA . ASP A 1 100 ? 51.683 63.951 -4.998 1.00 40.48 112 ASP A CA 1
ATOM 1009 C C . ASP A 1 100 ? 50.677 64.356 -6.066 1.00 38.29 112 ASP A C 1
ATOM 1010 O O . ASP A 1 100 ? 49.511 63.950 -6.011 1.00 36.78 112 ASP A O 1
ATOM 1019 N N . ILE A 1 101 ? 51.125 65.150 -7.029 1.00 40.57 113 ILE A N 1
ATOM 1020 C CA . ILE A 1 101 ? 50.246 65.649 -8.079 1.00 41.03 113 ILE A CA 1
ATOM 1021 C C . ILE A 1 101 ? 50.264 64.661 -9.236 1.00 42.63 113 ILE A C 1
ATOM 1022 O O . ILE A 1 101 ? 51.315 64.122 -9.601 1.00 41.96 113 ILE A O 1
ATOM 1038 N N . LYS A 1 102 ? 49.087 64.411 -9.804 1.00 37.69 114 LYS A N 1
ATOM 1039 C CA . LYS A 1 102 ? 48.931 63.410 -10.848 1.00 39.66 114 LYS A CA 1
ATOM 1040 C C . LYS A 1 102 ? 47.721 63.772 -11.696 1.00 37.07 114 LYS A C 1
ATOM 1041 O O . LYS A 1 102 ? 46.910 64.627 -11.329 1.00 34.25 114 LYS A O 1
ATOM 1060 N N . ASP A 1 103 ? 47.609 63.110 -12.845 1.00 38.00 115 ASP A N 1
ATOM 1061 C CA . ASP A 1 103 ? 46.410 63.227 -13.660 1.00 39.35 115 ASP A CA 1
ATOM 1062 C C . ASP A 1 103 ? 45.178 62.940 -12.812 1.00 39.69 115 ASP A C 1
ATOM 1063 O O . ASP A 1 103 ? 45.143 61.966 -12.056 1.00 38.93 115 ASP A O 1
ATOM 1072 N N . LYS A 1 104 ? 44.166 63.804 -12.939 1.00 42.87 116 LYS A N 1
ATOM 1073 C CA . LYS A 1 104 ? 42.972 63.672 -12.109 1.00 42.28 116 LYS A CA 1
ATOM 1074 C C . LYS A 1 104 ? 42.344 62.293 -12.265 1.00 40.94 116 LYS A C 1
ATOM 1075 O O . LYS A 1 104 ? 41.918 61.681 -11.278 1.00 41.62 116 LYS A O 1
ATOM 1094 N N . VAL A 1 105 ? 42.271 61.792 -13.500 1.00 37.18 117 VAL A N 1
ATOM 1095 C CA . VAL A 1 105 ? 41.679 60.479 -13.743 1.00 38.94 117 VAL A CA 1
ATOM 1096 C C . VAL A 1 105 ? 42.379 59.417 -12.906 1.00 38.95 117 VAL A C 1
ATOM 1097 O O . VAL A 1 105 ? 41.733 58.562 -12.289 1.00 39.80 117 VAL A O 1
ATOM 1110 N N . THR A 1 106 ? 43.712 59.457 -12.868 1.00 40.28 118 THR A N 1
ATOM 1111 C CA . THR A 1 106 ? 44.458 58.479 -12.085 1.00 39.55 118 THR A CA 1
ATOM 1112 C C . THR A 1 106 ? 44.132 58.602 -10.602 1.00 39.36 118 THR A C 1
ATOM 1113 O O . THR A 1 106 ? 43.978 57.592 -9.905 1.00 38.93 118 THR A O 1
ATOM 1124 N N . ALA A 1 107 ? 44.018 59.834 -10.103 1.00 37.02 119 ALA A N 1
ATOM 1125 C CA . ALA A 1 107 ? 43.788 60.040 -8.678 1.00 36.63 119 ALA A CA 1
ATOM 1126 C C . ALA A 1 107 ? 42.393 59.601 -8.252 1.00 37.52 119 ALA A C 1
ATOM 1127 O O . ALA A 1 107 ? 42.192 59.241 -7.087 1.00 38.48 119 ALA A O 1
ATOM 1134 N N . TRP A 1 108 ? 41.420 59.634 -9.162 1.00 39.05 120 TRP A N 1
ATOM 1135 C CA . TRP A 1 108 ? 40.038 59.313 -8.829 1.00 40.91 120 TRP A CA 1
ATOM 1136 C C . TRP A 1 108 ? 39.662 57.868 -9.140 1.00 40.90 120 TRP A C 1
ATOM 1137 O O . TRP A 1 108 ? 38.493 57.501 -8.991 1.00 41.78 120 TRP A O 1
ATOM 1158 N N . LYS A 1 109 ? 40.617 57.040 -9.568 1.00 44.37 121 LYS A N 1
ATOM 1159 C CA . LYS A 1 109 ? 40.309 55.636 -9.829 1.00 51.06 121 LYS A CA 1
ATOM 1160 C C . LYS A 1 109 ? 39.852 54.913 -8.568 1.00 49.79 121 LYS A C 1
ATOM 1161 O O . LYS A 1 109 ? 39.058 53.969 -8.648 1.00 50.33 121 LYS A O 1
ATOM 1180 N N . GLN A 1 110 ? 40.337 55.337 -7.400 1.00 42.32 122 GLN A N 1
ATOM 1181 C CA . GLN A 1 110 ? 39.912 54.739 -6.139 1.00 43.00 122 GLN A CA 1
ATOM 1182 C C . GLN A 1 110 ? 38.442 55.006 -5.829 1.00 43.73 122 GLN A C 1
ATOM 1183 O O . GLN A 1 110 ? 37.852 54.282 -5.020 1.00 44.82 122 GLN A O 1
ATOM 1197 N N . TYR A 1 111 ? 37.846 56.032 -6.437 1.00 54.01 123 TYR A N 1
ATOM 1198 C CA . TYR A 1 111 ? 36.459 56.402 -6.180 1.00 55.97 123 TYR A CA 1
ATOM 1199 C C . TYR A 1 111 ? 35.435 55.641 -7.015 1.00 61.45 123 TYR A C 1
ATOM 1200 O O . TYR A 1 111 ? 34.262 55.594 -6.625 1.00 61.85 123 TYR A O 1
ATOM 1218 N N . ARG A 1 112 ? 35.830 55.048 -8.143 1.00 76.61 124 ARG A N 1
ATOM 1219 C CA . ARG A 1 112 ? 34.848 54.438 -9.036 1.00 81.94 124 ARG A CA 1
ATOM 1220 C C . ARG A 1 112 ? 34.057 53.339 -8.332 1.00 86.52 124 ARG A C 1
ATOM 1221 O O . ARG A 1 112 ? 32.821 53.374 -8.293 1.00 88.58 124 ARG A O 1
ATOM 1225 N N . LYS A 1 113 ? 34.750 52.351 -7.774 1.00 87.82 125 LYS A N 1
ATOM 1226 C CA . LYS A 1 113 ? 34.094 51.241 -7.090 1.00 87.77 125 LYS A CA 1
ATOM 1227 C C . LYS A 1 113 ? 33.667 51.573 -5.664 1.00 85.43 125 LYS A C 1
ATOM 1228 O O . LYS A 1 113 ? 33.052 50.722 -5.012 1.00 86.61 125 LYS A O 1
ATOM 1235 N N . ALA A 1 114 ? 33.962 52.769 -5.165 1.00 81.33 126 ALA A N 1
ATOM 1236 C CA . ALA A 1 114 ? 33.706 53.099 -3.772 1.00 79.60 126 ALA A CA 1
ATOM 1237 C C . ALA A 1 114 ? 32.327 53.729 -3.599 1.00 79.22 126 ALA A C 1
ATOM 1238 O O . ALA A 1 114 ? 31.663 54.117 -4.563 1.00 78.57 126 ALA A O 1
ATOM 1245 N N . ALA A 1 115 ? 31.894 53.826 -2.341 1.00 68.59 127 ALA A N 1
ATOM 1246 C CA . ALA A 1 115 ? 30.544 54.277 -2.038 1.00 70.03 127 ALA A CA 1
ATOM 1247 C C . ALA A 1 115 ? 30.437 55.781 -1.838 1.00 70.48 127 ALA A C 1
ATOM 1248 O O . ALA A 1 115 ? 29.332 56.280 -1.604 1.00 74.13 127 ALA A O 1
ATOM 1255 N N . ILE A 1 116 ? 31.544 56.514 -1.921 1.00 65.64 128 ILE A N 1
ATOM 1256 C CA . ILE A 1 116 ? 31.522 57.966 -1.818 1.00 60.80 128 ILE A CA 1
ATOM 1257 C C . ILE A 1 116 ? 32.059 58.547 -3.119 1.00 60.42 128 ILE A C 1
ATOM 1258 O O . ILE A 1 116 ? 32.951 57.978 -3.756 1.00 60.05 128 ILE A O 1
ATOM 1274 N N . SER A 1 117 ? 31.503 59.689 -3.509 1.00 65.50 129 SER A N 1
ATOM 1275 C CA . SER A 1 117 ? 31.931 60.388 -4.710 1.00 63.62 129 SER A CA 1
ATOM 1276 C C . SER A 1 117 ? 33.162 61.237 -4.409 1.00 61.30 129 SER A C 1
ATOM 1277 O O . SER A 1 117 ? 33.328 61.756 -3.302 1.00 60.08 129 SER A O 1
ATOM 1285 N N . GLY A 1 118 ? 34.038 61.364 -5.407 1.00 57.40 130 GLY A N 1
ATOM 1286 C CA . GLY A 1 118 ? 35.231 62.173 -5.224 1.00 55.45 130 GLY A CA 1
ATOM 1287 C C . GLY A 1 118 ? 34.916 63.613 -4.866 1.00 54.43 130 GLY A C 1
ATOM 1288 O O . GLY A 1 118 ? 35.678 64.255 -4.138 1.00 52.46 130 GLY A O 1
ATOM 1292 N N . GLU A 1 119 ? 33.798 64.143 -5.369 1.00 51.72 131 GLU A N 1
ATOM 1293 C CA . GLU A 1 119 ? 33.386 65.490 -4.987 1.00 51.53 131 GLU A CA 1
ATOM 1294 C C . GLU A 1 119 ? 33.116 65.568 -3.489 1.00 50.05 131 GLU A C 1
ATOM 1295 O O . GLU A 1 119 ? 33.556 66.505 -2.812 1.00 48.20 131 GLU A O 1
ATOM 1307 N N . ASN A 1 120 ? 32.383 64.588 -2.952 1.00 51.77 132 ASN A N 1
ATOM 1308 C CA . ASN A 1 120 ? 32.071 64.584 -1.527 1.00 51.81 132 ASN A CA 1
ATOM 1309 C C . ASN A 1 120 ? 33.297 64.266 -0.681 1.00 49.78 132 ASN A C 1
ATOM 1310 O O . ASN A 1 120 ? 33.410 64.750 0.451 1.00 49.93 132 ASN A O 1
ATOM 1321 N N . ALA A 1 121 ? 34.216 63.453 -1.203 1.00 46.60 133 ALA A N 1
ATOM 1322 C CA . ALA A 1 121 ? 35.377 63.025 -0.433 1.00 44.58 133 ALA A CA 1
ATOM 1323 C C . ALA A 1 121 ? 36.518 64.033 -0.458 1.00 41.44 133 ALA A C 1
ATOM 1324 O O . ALA A 1 121 ? 37.351 64.021 0.455 1.00 41.80 133 ALA A O 1
ATOM 1331 N N . GLY A 1 122 ? 36.581 64.891 -1.474 1.00 37.92 134 GLY A N 1
ATOM 1332 C CA . GLY A 1 122 ? 37.733 65.760 -1.626 1.00 36.48 134 GLY A CA 1
ATOM 1333 C C . GLY A 1 122 ? 37.916 66.693 -0.444 1.00 36.21 134 GLY A C 1
ATOM 1334 O O . GLY A 1 122 ? 36.965 67.057 0.249 1.00 37.00 134 GLY A O 1
ATOM 1338 N N . LEU A 1 123 ? 39.174 67.081 -0.213 1.00 35.21 135 LEU A N 1
ATOM 1339 C CA . LEU A 1 123 ? 39.486 68.021 0.855 1.00 34.97 135 LEU A CA 1
ATOM 1340 C C . LEU A 1 123 ? 39.065 69.448 0.522 1.00 34.50 135 LEU A C 1
ATOM 1341 O O . LEU A 1 123 ? 38.870 70.252 1.440 1.00 34.73 135 LEU A O 1
ATOM 1357 N N . VAL A 1 124 ? 38.928 69.783 -0.760 1.00 33.95 136 VAL A N 1
ATOM 1358 C CA . VAL A 1 124 ? 38.619 71.141 -1.191 1.00 33.47 136 VAL A CA 1
ATOM 1359 C C . VAL A 1 124 ? 37.229 71.174 -1.809 1.00 34.21 136 VAL A C 1
ATOM 1360 O O . VAL A 1 124 ? 36.864 70.299 -2.603 1.00 34.60 136 VAL A O 1
ATOM 1373 N N . ARG A 1 125 ? 36.459 72.196 -1.445 1.00 40.74 137 ARG A N 1
ATOM 1374 C CA . ARG A 1 125 ? 35.144 72.423 -2.022 1.00 43.05 137 ARG A CA 1
ATOM 1375 C C . ARG A 1 125 ? 34.885 73.923 -2.059 1.00 42.41 137 ARG A C 1
ATOM 1376 O O . ARG A 1 125 ? 35.503 74.697 -1.323 1.00 40.98 137 ARG A O 1
ATOM 1397 N N . ALA A 1 126 ? 33.967 74.327 -2.931 1.00 41.93 138 ALA A N 1
ATOM 1398 C CA . ALA A 1 126 ? 33.589 75.730 -3.020 1.00 42.57 138 ALA A CA 1
ATOM 1399 C C . ALA A 1 126 ? 32.842 76.158 -1.763 1.00 44.24 138 ALA A C 1
ATOM 1400 O O . ALA A 1 126 ? 32.023 75.410 -1.223 1.00 43.81 138 ALA A O 1
ATOM 1407 N N . SER A 1 127 ? 33.135 77.373 -1.294 1.00 50.96 139 SER A N 1
ATOM 1408 C CA . SER A 1 127 ? 32.536 77.889 -0.072 1.00 53.82 139 SER A CA 1
ATOM 1409 C C . SER A 1 127 ? 31.997 79.307 -0.202 1.00 55.54 139 SER A C 1
ATOM 1410 O O . SER A 1 127 ? 31.460 79.836 0.777 1.00 57.02 139 SER A O 1
ATOM 1418 N N . GLY A 1 128 ? 32.117 79.934 -1.365 1.00 50.98 140 GLY A N 1
ATOM 1419 C CA . GLY A 1 128 ? 31.624 81.287 -1.521 1.00 52.47 140 GLY A CA 1
ATOM 1420 C C . GLY A 1 128 ? 31.845 81.784 -2.930 1.00 50.12 140 GLY A C 1
ATOM 1421 O O . GLY A 1 128 ? 32.224 81.027 -3.827 1.00 48.35 140 GLY A O 1
ATOM 1425 N N . ARG A 1 129 ? 31.596 83.082 -3.114 1.00 43.66 141 ARG A N 1
ATOM 1426 C CA . ARG A 1 129 ? 31.728 83.684 -4.436 1.00 43.37 141 ARG A CA 1
ATOM 1427 C C . ARG A 1 129 ? 33.152 83.550 -4.963 1.00 42.67 141 ARG A C 1
ATOM 1428 O O . ARG A 1 129 ? 33.363 83.174 -6.121 1.00 45.13 141 ARG A O 1
ATOM 1449 N N . THR A 1 130 ? 34.143 83.851 -4.122 1.00 40.77 142 THR A N 1
ATOM 1450 C CA . THR A 1 130 ? 35.532 83.938 -4.555 1.00 42.63 142 THR A CA 1
ATOM 1451 C C . THR A 1 130 ? 36.482 83.024 -3.793 1.00 41.70 142 THR A C 1
ATOM 1452 O O . THR A 1 130 ? 37.694 83.084 -4.035 1.00 38.05 142 THR A O 1
ATOM 1463 N N . MET A 1 131 ? 35.984 82.189 -2.884 1.00 48.44 143 MET A N 1
ATOM 1464 C CA . MET A 1 131 ? 36.839 81.390 -2.020 1.00 51.38 143 MET A CA 1
ATOM 1465 C C . MET A 1 131 ? 36.453 79.919 -2.091 1.00 47.77 143 MET A C 1
ATOM 1466 O O . MET A 1 131 ? 35.321 79.560 -2.424 1.00 45.70 143 MET A O 1
ATOM 1480 N N . GLU A 1 132 ? 37.431 79.074 -1.770 1.00 45.89 144 GLU A N 1
ATOM 1481 C CA . GLU A 1 132 ? 37.250 77.640 -1.613 1.00 44.12 144 GLU A CA 1
ATOM 1482 C C . GLU A 1 132 ? 37.718 77.249 -0.220 1.00 42.97 144 GLU A C 1
ATOM 1483 O O . GLU A 1 132 ? 38.570 77.916 0.371 1.00 41.55 144 GLU A O 1
ATOM 1495 N N . GLN A 1 133 ? 37.159 76.163 0.299 1.00 43.75 145 GLN A N 1
ATOM 1496 C CA . GLN A 1 133 ? 37.434 75.711 1.657 1.00 43.85 145 GLN A CA 1
ATOM 1497 C C . GLN A 1 133 ? 38.301 74.462 1.590 1.00 40.79 145 GLN A C 1
ATOM 1498 O O . GLN A 1 133 ? 37.916 73.466 0.968 1.00 39.12 145 GLN A O 1
ATOM 1512 N N . PHE A 1 134 ? 39.462 74.520 2.234 1.00 40.17 146 PHE A N 1
ATOM 1513 C CA . PHE A 1 134 ? 40.346 73.374 2.390 1.00 37.29 146 PHE A CA 1
ATOM 1514 C C . PHE A 1 134 ? 40.168 72.837 3.804 1.00 38.36 146 PHE A C 1
ATOM 1515 O O . PHE A 1 134 ? 40.383 73.569 4.777 1.00 38.37 146 PHE A O 1
ATOM 1532 N N . THR A 1 135 ? 39.773 71.571 3.918 1.00 39.50 147 THR A N 1
ATOM 1533 C CA . THR A 1 135 ? 39.482 70.974 5.216 1.00 39.10 147 THR A CA 1
ATOM 1534 C C . THR A 1 135 ? 39.976 69.537 5.248 1.00 39.32 147 THR A C 1
ATOM 1535 O O . THR A 1 135 ? 39.647 68.743 4.363 1.00 40.43 147 THR A O 1
ATOM 1546 N N . ILE A 1 136 ? 40.758 69.209 6.273 1.00 36.70 148 ILE A N 1
ATOM 1547 C CA . ILE A 1 136 ? 41.156 67.834 6.547 1.00 37.10 148 ILE A CA 1
ATOM 1548 C C . ILE A 1 136 ? 41.040 67.597 8.046 1.00 38.31 148 ILE A C 1
ATOM 1549 O O . ILE A 1 136 ? 41.459 68.433 8.854 1.00 38.40 148 ILE A O 1
ATOM 1565 N N . HIS A 1 137 ? 40.460 66.459 8.412 1.00 42.43 149 HIS A N 1
ATOM 1566 C CA . HIS A 1 137 ? 40.362 66.023 9.798 1.00 43.59 149 HIS A CA 1
ATOM 1567 C C . HIS A 1 137 ? 41.201 64.766 9.967 1.00 42.69 149 HIS A C 1
ATOM 1568 O O . HIS A 1 137 ? 41.033 63.797 9.219 1.00 40.77 149 HIS A O 1
ATOM 1582 N N . LEU A 1 138 ? 42.105 64.788 10.942 1.00 41.07 150 LEU A N 1
ATOM 1583 C CA . LEU A 1 138 ? 43.099 63.738 11.112 1.00 41.03 150 LEU A CA 1
ATOM 1584 C C . LEU A 1 138 ? 43.145 63.318 12.572 1.00 42.43 150 LEU A C 1
ATOM 1585 O O . LEU A 1 138 ? 43.229 64.168 13.463 1.00 42.86 150 LEU A O 1
ATOM 1601 N N . THR A 1 139 ? 43.086 62.010 12.813 1.00 50.46 151 THR A N 1
ATOM 1602 C CA . THR A 1 139 ? 43.274 61.474 14.155 1.00 50.85 151 THR A CA 1
ATOM 1603 C C . THR A 1 139 ? 44.768 61.354 14.430 1.00 50.78 151 THR A C 1
ATOM 1604 O O . THR A 1 139 ? 45.480 60.637 13.719 1.00 48.09 151 THR A O 1
ATOM 1615 N N . VAL A 1 140 ? 45.242 62.058 15.453 1.00 54.31 152 VAL A N 1
ATOM 1616 C CA . VAL A 1 140 ? 46.659 62.097 15.774 1.00 54.02 152 VAL A CA 1
ATOM 1617 C C . VAL A 1 140 ? 46.917 61.238 17.004 1.00 55.69 152 VAL A C 1
ATOM 1618 O O . VAL A 1 140 ? 46.019 60.950 17.803 1.00 56.57 152 VAL A O 1
ATOM 1631 N N . ASN A 1 141 ? 48.173 60.827 17.151 1.00 50.71 153 ASN A N 1
ATOM 1632 C CA . ASN A 1 141 ? 48.578 60.031 18.292 1.00 51.57 153 ASN A CA 1
ATOM 1633 C C . ASN A 1 141 ? 48.608 60.894 19.550 1.00 54.69 153 ASN A C 1
ATOM 1634 O O . ASN A 1 141 ? 48.585 62.124 19.473 1.00 53.46 153 ASN A O 1
ATOM 1645 N N . PRO A 1 142 ? 48.653 60.272 20.725 1.00 52.86 154 PRO A N 1
ATOM 1646 C CA . PRO A 1 142 ? 48.837 61.047 21.954 1.00 54.34 154 PRO A CA 1
ATOM 1647 C C . PRO A 1 142 ? 50.231 61.650 22.009 1.00 54.55 154 PRO A C 1
ATOM 1648 O O . PRO A 1 142 ? 51.177 61.163 21.385 1.00 51.45 154 PRO A O 1
ATOM 1659 N N . GLN A 1 143 ? 50.348 62.738 22.769 1.00 61.20 155 GLN A N 1
ATOM 1660 C CA . GLN A 1 143 ? 51.627 63.424 22.937 1.00 63.20 155 GLN A CA 1
ATOM 1661 C C . GLN A 1 143 ? 52.253 63.737 21.580 1.00 58.54 155 GLN A C 1
ATOM 1662 O O . GLN A 1 143 ? 53.459 63.583 21.375 1.00 56.85 155 GLN A O 1
ATOM 1676 N N . SER A 1 144 ? 51.423 64.186 20.643 1.00 53.79 156 SER A N 1
ATOM 1677 C CA . SER A 1 144 ? 51.818 64.326 19.251 1.00 51.12 156 SER A CA 1
ATOM 1678 C C . SER A 1 144 ? 51.928 65.793 18.856 1.00 48.90 156 SER A C 1
ATOM 1679 O O . SER A 1 144 ? 51.190 66.649 19.353 1.00 49.13 156 SER A O 1
ATOM 1687 N N . LYS A 1 145 ? 52.867 66.069 17.954 1.00 50.91 157 LYS A N 1
ATOM 1688 C CA . LYS A 1 145 ? 53.040 67.386 17.352 1.00 48.92 157 LYS A CA 1
ATOM 1689 C C . LYS A 1 145 ? 52.892 67.235 15.846 1.00 48.92 157 LYS A C 1
ATOM 1690 O O . LYS A 1 145 ? 53.691 66.540 15.209 1.00 48.30 157 LYS A O 1
ATOM 1709 N N . VAL A 1 146 ? 51.876 67.884 15.282 1.00 50.35 158 VAL A N 1
ATOM 1710 C CA . VAL A 1 146 ? 51.546 67.764 13.867 1.00 46.99 158 VAL A CA 1
ATOM 1711 C C . VAL A 1 146 ? 51.646 69.139 13.226 1.00 45.92 158 VAL A C 1
ATOM 1712 O O . VAL A 1 146 ? 51.123 70.121 13.765 1.00 44.94 158 VAL A O 1
ATOM 1725 N N . THR A 1 147 ? 52.308 69.204 12.072 1.00 37.57 159 THR A N 1
ATOM 1726 C CA . THR A 1 147 ? 52.496 70.447 11.336 1.00 36.70 159 THR A CA 1
ATOM 1727 C C . THR A 1 147 ? 51.853 70.309 9.963 1.00 35.59 159 THR A C 1
ATOM 1728 O O . THR A 1 147 ? 52.207 69.406 9.197 1.00 35.17 159 THR A O 1
ATOM 1739 N N . PHE A 1 148 ? 50.901 71.190 9.666 1.00 35.24 160 PHE A N 1
ATOM 1740 C CA . PHE A 1 148 ? 50.298 71.288 8.344 1.00 36.41 160 PHE A CA 1
ATOM 1741 C C . PHE A 1 148 ? 50.899 72.473 7.602 1.00 36.82 160 PHE A C 1
ATOM 1742 O O . PHE A 1 148 ? 51.131 73.531 8.193 1.00 37.95 160 PHE A O 1
ATOM 1759 N N . GLN A 1 149 ? 51.151 72.294 6.307 1.00 36.38 161 GLN A N 1
ATOM 1760 C CA . GLN A 1 149 ? 51.684 73.368 5.476 1.00 31.88 161 GLN A CA 1
ATOM 1761 C C . GLN A 1 149 ? 51.084 73.268 4.083 1.00 31.04 161 GLN A C 1
ATOM 1762 O O . GLN A 1 149 ? 51.303 72.277 3.380 1.00 30.85 161 GLN A O 1
ATOM 1776 N N . LEU A 1 150 ? 50.347 74.303 3.684 1.00 32.26 162 LEU A N 1
ATOM 1777 C CA . LEU A 1 150 ? 49.708 74.371 2.377 1.00 30.14 162 LEU A CA 1
ATOM 1778 C C . LEU A 1 150 ? 50.295 75.533 1.593 1.00 33.47 162 LEU A C 1
ATOM 1779 O O . LEU A 1 150 ? 50.447 76.636 2.130 1.00 35.12 162 LEU A O 1
ATOM 1795 N N . THR A 1 151 ? 50.624 75.282 0.328 1.00 30.38 163 THR A N 1
ATOM 1796 C CA . THR A 1 151 ? 51.160 76.298 -0.566 1.00 30.31 163 THR A CA 1
ATOM 1797 C C . THR A 1 151 ? 50.223 76.451 -1.756 1.00 29.74 163 THR A C 1
ATOM 1798 O O . THR A 1 151 ? 49.803 75.453 -2.352 1.00 28.59 163 THR A O 1
ATOM 1809 N N . TYR A 1 152 ? 49.890 77.696 -2.092 1.00 29.71 164 TYR A N 1
ATOM 1810 C CA . TYR A 1 152 ? 49.075 77.984 -3.263 1.00 30.45 164 TYR A CA 1
ATOM 1811 C C . TYR A 1 152 ? 49.501 79.327 -3.839 1.00 30.46 164 TYR A C 1
ATOM 1812 O O . TYR A 1 152 ? 49.957 80.213 -3.111 1.00 28.24 164 TYR A O 1
ATOM 1830 N N . GLU A 1 153 ? 49.351 79.465 -5.156 1.00 26.54 165 GLU A N 1
ATOM 1831 C CA . GLU A 1 153 ? 49.893 80.604 -5.882 1.00 26.93 165 GLU A CA 1
ATOM 1832 C C . GLU A 1 153 ? 48.862 81.150 -6.859 1.00 28.79 165 GLU A C 1
ATOM 1833 O O . GLU A 1 153 ? 47.992 80.421 -7.345 1.00 26.11 165 GLU A O 1
ATOM 1845 N N . GLU A 1 154 ? 48.984 82.444 -7.152 1.00 27.26 166 GLU A N 1
ATOM 1846 C CA . GLU A 1 154 ? 48.127 83.110 -8.122 1.00 31.56 166 GLU A CA 1
ATOM 1847 C C . GLU A 1 154 ? 48.840 84.355 -8.628 1.00 30.83 166 GLU A C 1
ATOM 1848 O O . GLU A 1 154 ? 49.774 84.859 -7.998 1.00 30.44 166 GLU A O 1
ATOM 1860 N N . VAL A 1 155 ? 48.388 84.842 -9.779 1.00 27.10 167 VAL A N 1
ATOM 1861 C CA . VAL A 1 155 ? 48.813 86.130 -10.314 1.00 28.22 167 VAL A CA 1
ATOM 1862 C C . VAL A 1 155 ? 47.727 87.148 -9.996 1.00 29.51 167 VAL A C 1
ATOM 1863 O O . VAL A 1 155 ? 46.601 87.043 -10.496 1.00 29.12 167 VAL A O 1
ATOM 1876 N N . LEU A 1 156 ? 48.060 88.132 -9.162 1.00 25.78 168 LEU A N 1
ATOM 1877 C CA . LEU A 1 156 ? 47.085 89.138 -8.765 1.00 26.67 168 LEU A CA 1
ATOM 1878 C C . LEU A 1 156 ? 46.645 89.960 -9.970 1.00 27.44 168 LEU A C 1
ATOM 1879 O O . LEU A 1 156 ? 47.458 90.338 -10.817 1.00 28.53 168 LEU A O 1
ATOM 1895 N N . LYS A 1 157 ? 45.344 90.234 -10.042 1.00 30.57 169 LYS A N 1
ATOM 1896 C CA . LYS A 1 157 ? 44.740 90.969 -11.146 1.00 36.05 169 LYS A CA 1
ATOM 1897 C C . LYS A 1 157 ? 44.320 92.349 -10.657 1.00 34.48 169 LYS A C 1
ATOM 1898 O O . LYS A 1 157 ? 43.689 92.469 -9.602 1.00 33.40 169 LYS A O 1
ATOM 1917 N N . ARG A 1 158 ? 44.667 93.385 -11.420 1.00 35.75 170 ARG A N 1
ATOM 1918 C CA . ARG A 1 158 ? 44.369 94.752 -11.010 1.00 35.06 170 ARG A CA 1
ATOM 1919 C C . ARG A 1 158 ? 42.930 95.107 -11.360 1.00 35.29 170 ARG A C 1
ATOM 1920 O O . ARG A 1 158 ? 42.474 94.873 -12.484 1.00 33.76 170 ARG A O 1
ATOM 1941 N N . ASN A 1 159 ? 42.218 95.668 -10.387 1.00 31.49 171 ASN A N 1
ATOM 1942 C CA . ASN A 1 159 ? 40.866 96.165 -10.590 1.00 34.23 171 ASN A CA 1
ATOM 1943 C C . ASN A 1 159 ? 40.629 97.323 -9.635 1.00 34.30 171 ASN A C 1
ATOM 1944 O O . ASN A 1 159 ? 41.013 97.260 -8.464 1.00 33.82 171 ASN A O 1
ATOM 1955 N N . HIS A 1 160 ? 40.015 98.386 -10.147 1.00 40.78 172 HIS A N 1
ATOM 1956 C CA . HIS A 1 160 ? 39.728 99.571 -9.345 1.00 44.44 172 HIS A CA 1
ATOM 1957 C C . HIS A 1 160 ? 41.017 100.176 -8.793 1.00 42.80 172 HIS A C 1
ATOM 1958 O O . HIS A 1 160 ? 41.097 100.552 -7.622 1.00 41.23 172 HIS A O 1
ATOM 1972 N N . MET A 1 161 ? 42.042 100.259 -9.645 1.00 36.71 173 MET A N 1
ATOM 1973 C CA . MET A 1 161 ? 43.288 100.951 -9.322 1.00 39.22 173 MET A CA 1
ATOM 1974 C C . MET A 1 161 ? 44.059 100.269 -8.195 1.00 35.32 173 MET A C 1
ATOM 1975 O O . MET A 1 161 ? 44.772 100.935 -7.442 1.00 33.95 173 MET A O 1
ATOM 1989 N N . GLN A 1 162 ? 43.953 98.949 -8.060 1.00 35.89 174 GLN A N 1
ATOM 1990 C CA . GLN A 1 162 ? 44.661 98.290 -6.969 1.00 35.06 174 GLN A CA 1
ATOM 1991 C C . GLN A 1 162 ? 44.693 96.786 -7.187 1.00 33.44 174 GLN A C 1
ATOM 1992 O O . GLN A 1 162 ? 43.899 96.227 -7.951 1.00 30.47 174 GLN A O 1
ATOM 2006 N N . TYR A 1 163 ? 45.630 96.144 -6.496 1.00 29.81 175 TYR A N 1
ATOM 2007 C CA . TYR A 1 163 ? 45.620 94.707 -6.279 1.00 28.24 175 TYR A CA 1
ATOM 2008 C C . TYR A 1 163 ? 45.140 94.441 -4.858 1.00 28.83 175 TYR A C 1
ATOM 2009 O O . TYR A 1 163 ? 45.370 95.243 -3.950 1.00 29.54 175 TYR A O 1
ATOM 2027 N N . GLU A 1 164 ? 44.456 93.316 -4.672 1.00 33.43 176 GLU A N 1
ATOM 2028 C CA . GLU A 1 164 ? 43.845 92.994 -3.389 1.00 40.20 176 GLU A CA 1
ATOM 2029 C C . GLU A 1 164 ? 44.225 91.581 -2.975 1.00 41.41 176 GLU A C 1
ATOM 2030 O O . GLU A 1 164 ? 44.076 90.638 -3.759 1.00 40.97 176 GLU A O 1
ATOM 2042 N N . ILE A 1 165 ? 44.726 91.446 -1.750 1.00 36.99 177 ILE A N 1
ATOM 2043 C CA . ILE A 1 165 ? 45.069 90.158 -1.157 1.00 39.44 177 ILE A CA 1
ATOM 2044 C C . ILE A 1 165 ? 44.152 89.943 0.038 1.00 41.40 177 ILE A C 1
ATOM 2045 O O . ILE A 1 165 ? 44.160 90.744 0.982 1.00 42.61 177 ILE A O 1
ATOM 2061 N N . VAL A 1 166 ? 43.368 88.869 0.002 1.00 45.74 178 VAL A N 1
ATOM 2062 C CA . VAL A 1 166 ? 42.381 88.577 1.035 1.00 48.81 178 VAL A CA 1
ATOM 2063 C C . VAL A 1 166 ? 42.766 87.268 1.709 1.00 48.19 178 VAL A C 1
ATOM 2064 O O . VAL A 1 166 ? 42.934 86.244 1.037 1.00 48.00 178 VAL A O 1
ATOM 2077 N N . ILE A 1 167 ? 42.894 87.301 3.033 1.00 46.93 179 ILE A N 1
ATOM 2078 C CA . ILE A 1 167 ? 43.262 86.132 3.823 1.00 48.88 179 ILE A CA 1
ATOM 2079 C C . ILE A 1 167 ? 42.186 85.925 4.881 1.00 51.65 179 ILE A C 1
ATOM 2080 O O . ILE A 1 167 ? 41.959 86.802 5.724 1.00 52.36 179 ILE A O 1
ATOM 2096 N N . LYS A 1 168 ? 41.524 84.771 4.831 1.00 46.17 180 LYS A N 1
ATOM 2097 C CA . LYS A 1 168 ? 40.470 84.445 5.785 1.00 50.03 180 LYS A CA 1
ATOM 2098 C C . LYS A 1 168 ? 41.090 83.963 7.092 1.00 55.33 180 LYS A C 1
ATOM 2099 O O . LYS A 1 168 ? 41.840 82.981 7.107 1.00 56.32 180 LYS A O 1
ATOM 2103 N N . VAL A 1 169 ? 40.772 84.651 8.185 1.00 59.05 181 VAL A N 1
ATOM 2104 C CA . VAL A 1 169 ? 41.305 84.344 9.508 1.00 62.12 181 VAL A CA 1
ATOM 2105 C C . VAL A 1 169 ? 40.191 83.684 10.311 1.00 64.60 181 VAL A C 1
ATOM 2106 O O . VAL A 1 169 ? 39.218 84.343 10.698 1.00 62.86 181 VAL A O 1
ATOM 2119 N N . LYS A 1 170 ? 40.327 82.381 10.558 1.00 70.45 182 LYS A N 1
ATOM 2120 C CA . LYS A 1 170 ? 39.334 81.632 11.319 1.00 75.52 182 LYS A CA 1
ATOM 2121 C C . LYS A 1 170 ? 39.980 80.390 11.925 1.00 71.06 182 LYS A C 1
ATOM 2122 O O . LYS A 1 170 ? 39.748 79.270 11.451 1.00 72.49 182 LYS A O 1
ATOM 2141 N N . PRO A 1 171 ? 40.797 80.543 12.973 1.00 60.99 183 PRO A N 1
ATOM 2142 C CA . PRO A 1 171 ? 41.383 79.360 13.623 1.00 58.74 183 PRO A CA 1
ATOM 2143 C C . PRO A 1 171 ? 40.438 78.613 14.547 1.00 55.63 183 PRO A C 1
ATOM 2144 O O . PRO A 1 171 ? 40.706 77.443 14.852 1.00 56.97 183 PRO A O 1
ATOM 2155 N N . LYS A 1 172 ? 39.355 79.237 15.006 1.00 71.59 184 LYS A N 1
ATOM 2156 C CA . LYS A 1 172 ? 38.384 78.642 15.921 1.00 68.75 184 LYS A CA 1
ATOM 2157 C C . LYS A 1 172 ? 38.957 78.410 17.314 1.00 63.89 184 LYS A C 1
ATOM 2158 O O . LYS A 1 172 ? 38.261 77.849 18.169 1.00 65.00 184 LYS A O 1
ATOM 2162 N N . GLN A 1 173 ? 40.195 78.822 17.573 1.00 60.95 185 GLN A N 1
ATOM 2163 C CA . GLN A 1 173 ? 40.805 78.711 18.889 1.00 61.16 185 GLN A CA 1
ATOM 2164 C C . GLN A 1 173 ? 41.796 79.850 19.051 1.00 61.42 185 GLN A C 1
ATOM 2165 O O . GLN A 1 173 ? 42.182 80.504 18.079 1.00 60.11 185 GLN A O 1
ATOM 2179 N N . LEU A 1 174 ? 42.212 80.082 20.292 1.00 55.20 186 LEU A N 1
ATOM 2180 C CA . LEU A 1 174 ? 43.326 80.986 20.532 1.00 55.66 186 LEU A CA 1
ATOM 2181 C C . LEU A 1 174 ? 44.612 80.345 20.029 1.00 53.14 186 LEU A C 1
ATOM 2182 O O . LEU A 1 174 ? 44.804 79.131 20.142 1.00 52.96 186 LEU A O 1
ATOM 2198 N N . VAL A 1 175 ? 45.491 81.162 19.458 1.00 52.93 187 VAL A N 1
ATOM 2199 C CA . VAL A 1 175 ? 46.740 80.692 18.874 1.00 49.18 187 VAL A CA 1
ATOM 2200 C C . VAL A 1 175 ? 47.894 81.359 19.605 1.00 51.35 187 VAL A C 1
ATOM 2201 O O . VAL A 1 175 ? 47.956 82.591 19.685 1.00 52.02 187 VAL A O 1
ATOM 2214 N N . HIS A 1 176 ? 48.811 80.543 20.129 1.00 60.32 188 HIS A N 1
ATOM 2215 C CA . HIS A 1 176 ? 49.948 81.079 20.870 1.00 63.00 188 HIS A CA 1
ATOM 2216 C C . HIS A 1 176 ? 50.796 81.988 19.989 1.00 61.59 188 HIS A C 1
ATOM 2217 O O . HIS A 1 176 ? 51.191 83.083 20.405 1.00 63.92 188 HIS A O 1
ATOM 2231 N N . HIS A 1 177 ? 51.087 81.550 18.765 1.00 54.26 189 HIS A N 1
ATOM 2232 C CA . HIS A 1 177 ? 51.912 82.312 17.825 1.00 55.49 189 HIS A CA 1
ATOM 2233 C C . HIS A 1 177 ? 51.154 82.414 16.504 1.00 51.23 189 HIS A C 1
ATOM 2234 O O . HIS A 1 177 ? 51.294 81.555 15.629 1.00 48.05 189 HIS A O 1
ATOM 2248 N N . PHE A 1 178 ? 50.350 83.464 16.367 1.00 49.97 190 PHE A N 1
ATOM 2249 C CA . PHE A 1 178 ? 49.630 83.754 15.136 1.00 46.30 190 PHE A CA 1
ATOM 2250 C C . PHE A 1 178 ? 50.343 84.870 14.386 1.00 43.19 190 PHE A C 1
ATOM 2251 O O . PHE A 1 178 ? 50.789 85.849 14.990 1.00 43.52 190 PHE A O 1
ATOM 2268 N N . GLU A 1 179 ? 50.450 84.721 13.068 1.00 49.23 191 GLU A N 1
ATOM 2269 C CA . GLU A 1 179 ? 51.163 85.704 12.268 1.00 48.27 191 GLU A CA 1
ATOM 2270 C C . GLU A 1 179 ? 50.642 85.706 10.840 1.00 45.85 191 GLU A C 1
ATOM 2271 O O . GLU A 1 179 ? 50.373 84.648 10.263 1.00 42.63 191 GLU A O 1
ATOM 2283 N N . ILE A 1 180 ? 50.495 86.906 10.286 1.00 37.21 192 ILE A N 1
ATOM 2284 C CA . ILE A 1 180 ? 50.325 87.116 8.853 1.00 35.82 192 ILE A CA 1
ATOM 2285 C C . ILE A 1 180 ? 51.460 88.025 8.404 1.00 35.70 192 ILE A C 1
ATOM 2286 O O . ILE A 1 180 ? 51.643 89.116 8.958 1.00 36.68 192 ILE A O 1
ATOM 2302 N N . ASP A 1 181 ? 52.235 87.567 7.423 1.00 39.16 193 ASP A N 1
ATOM 2303 C CA . ASP A 1 181 ? 53.374 88.315 6.906 1.00 39.01 193 ASP A CA 1
ATOM 2304 C C . ASP A 1 181 ? 53.258 88.393 5.392 1.00 35.86 193 ASP A C 1
ATOM 2305 O O . ASP A 1 181 ? 53.272 87.361 4.714 1.00 35.34 193 ASP A O 1
ATOM 2314 N N . VAL A 1 182 ? 53.132 89.610 4.869 1.00 34.62 194 VAL A N 1
ATOM 2315 C CA . VAL A 1 182 ? 53.047 89.855 3.434 1.00 33.34 194 VAL A CA 1
ATOM 2316 C C . VAL A 1 182 ? 54.280 90.647 3.022 1.00 34.66 194 VAL A C 1
ATOM 2317 O O . VAL A 1 182 ? 54.496 91.765 3.506 1.00 37.25 194 VAL A O 1
ATOM 2330 N N . ASP A 1 183 ? 55.080 90.070 2.128 1.00 34.89 195 ASP A N 1
ATOM 2331 C CA . ASP A 1 183 ? 56.316 90.677 1.642 1.00 35.84 195 ASP A CA 1
ATOM 2332 C C . ASP A 1 183 ? 56.155 90.929 0.150 1.00 34.10 195 ASP A C 1
ATOM 2333 O O . ASP A 1 183 ? 56.075 89.981 -0.638 1.00 31.90 195 ASP A O 1
ATOM 2342 N N . ILE A 1 184 ? 56.113 92.202 -0.233 1.00 35.54 196 ILE A N 1
ATOM 2343 C CA . ILE A 1 184 ? 55.849 92.616 -1.606 1.00 35.15 196 ILE A CA 1
ATOM 2344 C C . ILE A 1 184 ? 57.129 93.189 -2.197 1.00 35.76 196 ILE A C 1
ATOM 2345 O O . ILE A 1 184 ? 57.821 93.982 -1.545 1.00 36.94 196 ILE A O 1
ATOM 2361 N N . PHE A 1 185 ? 57.444 92.784 -3.427 1.00 37.15 197 PHE A N 1
ATOM 2362 C CA . PHE A 1 185 ? 58.579 93.319 -4.174 1.00 34.97 197 PHE A CA 1
ATOM 2363 C C . PHE A 1 185 ? 58.111 93.627 -5.589 1.00 34.72 197 PHE A C 1
ATOM 2364 O O . PHE A 1 185 ? 57.808 92.710 -6.360 1.00 29.89 197 PHE A O 1
ATOM 2381 N N . GLU A 1 186 ? 58.058 94.910 -5.926 1.00 34.72 198 GLU A N 1
ATOM 2382 C CA . GLU A 1 186 ? 57.593 95.368 -7.235 1.00 33.77 198 GLU A CA 1
ATOM 2383 C C . GLU A 1 186 ? 58.685 96.185 -7.908 1.00 35.98 198 GLU A C 1
ATOM 2384 O O . GLU A 1 186 ? 59.019 97.283 -7.423 1.00 34.65 198 GLU A O 1
ATOM 2396 N N . PRO A 1 187 ? 59.279 95.705 -9.005 1.00 35.15 199 PRO A N 1
ATOM 2397 C CA . PRO A 1 187 ? 60.340 96.488 -9.663 1.00 36.95 199 PRO A CA 1
ATOM 2398 C C . PRO A 1 187 ? 59.969 97.937 -9.932 1.00 38.18 199 PRO A C 1
ATOM 2399 O O . PRO A 1 187 ? 60.810 98.828 -9.760 1.00 38.19 199 PRO A O 1
ATOM 2410 N N . GLN A 1 188 ? 58.732 98.203 -10.354 1.00 36.46 200 GLN A N 1
ATOM 2411 C CA . GLN A 1 188 ? 58.332 99.563 -10.692 1.00 39.40 200 GLN A CA 1
ATOM 2412 C C . GLN A 1 188 ? 58.167 100.457 -9.471 1.00 37.97 200 GLN A C 1
ATOM 2413 O O . GLN A 1 188 ? 58.076 101.679 -9.631 1.00 37.27 200 GLN A O 1
ATOM 2427 N N . GLY A 1 189 ? 58.117 99.891 -8.277 1.00 38.58 201 GLY A N 1
ATOM 2428 C CA . GLY A 1 189 ? 57.923 100.669 -7.071 1.00 38.08 201 GLY A CA 1
ATOM 2429 C C . GLY A 1 189 ? 56.475 100.652 -6.615 1.00 35.06 201 GLY A C 1
ATOM 2430 O O . GLY A 1 189 ? 55.538 100.616 -7.420 1.00 33.79 201 GLY A O 1
ATOM 2434 N N . ILE A 1 190 ? 56.287 100.679 -5.299 1.00 38.34 202 ILE A N 1
ATOM 2435 C CA . ILE A 1 190 ? 54.961 100.626 -4.693 1.00 36.90 202 ILE A CA 1
ATOM 2436 C C . ILE A 1 190 ? 54.459 102.048 -4.477 1.00 38.11 202 ILE A C 1
ATOM 2437 O O . ILE A 1 190 ? 55.134 102.865 -3.838 1.00 40.14 202 ILE A O 1
ATOM 2453 N N . SER A 1 191 ? 53.273 102.344 -5.009 1.00 36.54 203 SER A N 1
ATOM 2454 C CA . SER A 1 191 ? 52.684 103.672 -4.882 1.00 38.80 203 SER A CA 1
ATOM 2455 C C . SER A 1 191 ? 51.796 103.813 -3.652 1.00 39.89 203 SER A C 1
ATOM 2456 O O . SER A 1 191 ? 51.662 104.922 -3.122 1.00 41.33 203 SER A O 1
ATOM 2464 N N . LYS A 1 192 ? 51.183 102.726 -3.190 1.00 34.64 204 LYS A N 1
ATOM 2465 C CA . LYS A 1 192 ? 50.339 102.772 -2.003 1.00 36.50 204 LYS A CA 1
ATOM 2466 C C . LYS A 1 192 ? 50.233 101.374 -1.414 1.00 34.88 204 LYS A C 1
ATOM 2467 O O . LYS A 1 192 ? 50.393 100.371 -2.113 1.00 33.54 204 LYS A O 1
ATOM 2486 N N . LEU A 1 193 ? 49.955 101.325 -0.112 1.00 39.55 205 LEU A N 1
ATOM 2487 C CA . LEU A 1 193 ? 49.843 100.066 0.614 1.00 39.59 205 LEU A CA 1
ATOM 2488 C C . LEU A 1 193 ? 48.905 100.264 1.794 1.00 41.82 205 LEU A C 1
ATOM 2489 O O . LEU A 1 193 ? 49.052 101.229 2.551 1.00 44.31 205 LEU A O 1
ATOM 2505 N N . ASP A 1 194 ? 47.943 99.355 1.944 1.00 36.73 206 ASP A N 1
ATOM 2506 C CA . ASP A 1 194 ? 46.979 99.412 3.033 1.00 41.96 206 ASP A CA 1
ATOM 2507 C C . ASP A 1 194 ? 46.674 98.002 3.516 1.00 44.40 206 ASP A C 1
ATOM 2508 O O . ASP A 1 194 ? 46.738 97.037 2.749 1.00 40.91 206 ASP A O 1
ATOM 2517 N N . ALA A 1 195 ? 46.342 97.893 4.802 1.00 42.38 207 ALA A N 1
ATOM 2518 C CA . ALA A 1 195 ? 45.988 96.616 5.414 1.00 44.86 207 ALA A CA 1
ATOM 2519 C C . ALA A 1 195 ? 44.795 96.832 6.331 1.00 50.82 207 ALA A C 1
ATOM 2520 O O . ALA A 1 195 ? 44.866 97.644 7.260 1.00 51.97 207 ALA A O 1
ATOM 2527 N N . GLN A 1 196 ? 43.710 96.105 6.077 1.00 54.20 208 GLN A N 1
ATOM 2528 C CA . GLN A 1 196 ? 42.462 96.264 6.809 1.00 61.34 208 GLN A CA 1
ATOM 2529 C C . GLN A 1 196 ? 42.061 94.941 7.446 1.00 66.65 208 GLN A C 1
ATOM 2530 O O . GLN A 1 196 ? 42.118 93.887 6.804 1.00 65.24 208 GLN A O 1
ATOM 2544 N N . ALA A 1 197 ? 41.651 95.007 8.712 1.00 52.13 209 ALA A N 1
ATOM 2545 C CA . ALA A 1 197 ? 41.154 93.852 9.460 1.00 56.93 209 ALA A CA 1
ATOM 2546 C C . ALA A 1 197 ? 39.810 94.243 10.066 1.00 57.59 209 ALA A C 1
ATOM 2547 O O . ALA A 1 197 ? 39.760 94.964 11.067 1.00 55.84 209 ALA A O 1
ATOM 2554 N N . SER A 1 198 ? 38.720 93.764 9.463 1.00 97.71 210 SER A N 1
ATOM 2555 C CA . SER A 1 198 ? 37.393 94.183 9.901 1.00 104.37 210 SER A CA 1
ATOM 2556 C C . SER A 1 198 ? 37.050 93.637 11.281 1.00 106.09 210 SER A C 1
ATOM 2557 O O . SER A 1 198 ? 36.345 94.302 12.049 1.00 108.57 210 SER A O 1
ATOM 2565 N N . PHE A 1 199 ? 37.533 92.440 11.618 1.00 86.49 211 PHE A N 1
ATOM 2566 C CA . PHE A 1 199 ? 37.241 91.851 12.919 1.00 84.17 211 PHE A CA 1
ATOM 2567 C C . PHE A 1 199 ? 37.949 92.559 14.068 1.00 85.58 211 PHE A C 1
ATOM 2568 O O . PHE A 1 199 ? 37.597 92.316 15.227 1.00 91.12 211 PHE A O 1
ATOM 2585 N N . LEU A 1 200 ? 38.931 93.415 13.786 1.00 81.85 212 LEU A N 1
ATOM 2586 C CA . LEU A 1 200 ? 39.607 94.145 14.854 1.00 76.90 212 LEU A CA 1
ATOM 2587 C C . LEU A 1 200 ? 38.977 95.519 15.065 1.00 73.80 212 LEU A C 1
ATOM 2588 O O . LEU A 1 200 ? 38.678 96.221 14.094 1.00 72.54 212 LEU A O 1
ATOM 2604 N N . PRO A 1 201 ? 38.763 95.931 16.316 1.00 75.75 213 PRO A N 1
ATOM 2605 C CA . PRO A 1 201 ? 38.408 97.331 16.571 1.00 75.04 213 PRO A CA 1
ATOM 2606 C C . PRO A 1 201 ? 39.487 98.266 16.047 1.00 73.59 213 PRO A C 1
ATOM 2607 O O . PRO A 1 201 ? 40.668 97.916 15.991 1.00 72.27 213 PRO A O 1
ATOM 2618 N N . LYS A 1 202 ? 39.064 99.470 15.653 1.00 76.51 214 LYS A N 1
ATOM 2619 C CA . LYS A 1 202 ? 39.993 100.426 15.056 1.00 75.19 214 LYS A CA 1
ATOM 2620 C C . LYS A 1 202 ? 41.220 100.638 15.935 1.00 74.63 214 LYS A C 1
ATOM 2621 O O . LYS A 1 202 ? 42.344 100.749 15.431 1.00 73.40 214 LYS A O 1
ATOM 2625 N N . GLU A 1 203 ? 41.026 100.694 17.254 1.00 75.69 215 GLU A N 1
ATOM 2626 C CA . GLU A 1 203 ? 42.152 100.919 18.155 1.00 75.74 215 GLU A CA 1
ATOM 2627 C C . GLU A 1 203 ? 43.082 99.712 18.192 1.00 73.48 215 GLU A C 1
ATOM 2628 O O . GLU A 1 203 ? 44.309 99.867 18.200 1.00 71.53 215 GLU A O 1
ATOM 2635 N N . LEU A 1 204 ? 42.519 98.502 18.218 1.00 68.38 216 LEU A N 1
ATOM 2636 C CA . LEU A 1 204 ? 43.348 97.301 18.269 1.00 67.13 216 LEU A CA 1
ATOM 2637 C C . LEU A 1 204 ? 44.116 97.107 16.968 1.00 63.27 216 LEU A C 1
ATOM 2638 O O . LEU A 1 204 ? 45.281 96.690 16.983 1.00 61.39 216 LEU A O 1
ATOM 2654 N N . ALA A 1 205 ? 43.483 97.408 15.831 1.00 67.40 217 ALA A N 1
ATOM 2655 C CA . ALA A 1 205 ? 44.146 97.235 14.543 1.00 65.11 217 ALA A CA 1
ATOM 2656 C C . ALA A 1 205 ? 45.365 98.140 14.417 1.00 65.80 217 ALA A C 1
ATOM 2657 O O . ALA A 1 205 ? 46.388 97.739 13.849 1.00 64.82 217 ALA A O 1
ATOM 2664 N N . ALA A 1 206 ? 45.276 99.365 14.936 1.00 71.22 218 ALA A N 1
ATOM 2665 C CA . ALA A 1 206 ? 46.372 100.317 14.786 1.00 72.13 218 ALA A CA 1
ATOM 2666 C C . ALA A 1 206 ? 47.633 99.824 15.486 1.00 74.24 218 ALA A C 1
ATOM 2667 O O . ALA A 1 206 ? 48.719 99.803 14.895 1.00 74.43 218 ALA A O 1
ATOM 2674 N N . GLN A 1 207 ? 47.510 99.425 16.753 1.00 59.48 219 GLN A N 1
ATOM 2675 C CA . GLN A 1 207 ? 48.678 98.983 17.508 1.00 61.91 219 GLN A CA 1
ATOM 2676 C C . GLN A 1 207 ? 49.220 97.654 16.997 1.00 60.36 219 GLN A C 1
ATOM 2677 O O . GLN A 1 207 ? 50.416 97.378 17.146 1.00 58.85 219 GLN A O 1
ATOM 2681 N N . THR A 1 208 ? 48.371 96.824 16.396 1.00 68.31 220 THR A N 1
ATOM 2682 C CA . THR A 1 208 ? 48.740 95.448 16.086 1.00 63.91 220 THR A CA 1
ATOM 2683 C C . THR A 1 208 ? 49.163 95.240 14.638 1.00 62.04 220 THR A C 1
ATOM 2684 O O . THR A 1 208 ? 49.974 94.349 14.368 1.00 59.91 220 THR A O 1
ATOM 2695 N N . ILE A 1 209 ? 48.641 96.028 13.703 1.00 58.70 221 ILE A N 1
ATOM 2696 C CA . ILE A 1 209 ? 48.972 95.881 12.290 1.00 56.87 221 ILE A CA 1
ATOM 2697 C C . ILE A 1 209 ? 50.133 96.815 11.970 1.00 58.70 221 ILE A C 1
ATOM 2698 O O . ILE A 1 209 ? 49.999 98.040 12.059 1.00 61.29 221 ILE A O 1
ATOM 2714 N N . LYS A 1 210 ? 51.271 96.235 11.601 1.00 55.46 222 LYS A N 1
ATOM 2715 C CA . LYS A 1 210 ? 52.444 96.993 11.187 1.00 56.42 222 LYS A CA 1
ATOM 2716 C C . LYS A 1 210 ? 52.576 96.938 9.670 1.00 55.68 222 LYS A C 1
ATOM 2717 O O . LYS A 1 210 ? 52.586 95.851 9.083 1.00 55.46 222 LYS A O 1
ATOM 2736 N N . LYS A 1 211 ? 52.672 98.108 9.041 1.00 55.31 223 LYS A N 1
ATOM 2737 C CA . LYS A 1 211 ? 52.812 98.197 7.596 1.00 52.70 223 LYS A CA 1
ATOM 2738 C C . LYS A 1 211 ? 53.790 99.311 7.255 1.00 51.87 223 LYS A C 1
ATOM 2739 O O . LYS A 1 211 ? 53.921 100.292 7.993 1.00 54.07 223 LYS A O 1
ATOM 2758 N N . SER A 1 212 ? 54.477 99.150 6.128 1.00 41.25 224 SER A N 1
ATOM 2759 C CA . SER A 1 212 ? 55.411 100.157 5.641 1.00 41.09 224 SER A CA 1
ATOM 2760 C C . SER A 1 212 ? 55.855 99.761 4.243 1.00 38.89 224 SER A C 1
ATOM 2761 O O . SER A 1 212 ? 55.803 98.586 3.867 1.00 38.47 224 SER A O 1
ATOM 2769 N N . PHE A 1 213 ? 56.299 100.756 3.479 1.00 44.48 225 PHE A N 1
ATOM 2770 C CA . PHE A 1 213 ? 56.821 100.503 2.145 1.00 43.93 225 PHE A CA 1
ATOM 2771 C C . PHE A 1 213 ? 57.728 101.654 1.740 1.00 46.72 225 PHE A C 1
ATOM 2772 O O . PHE A 1 213 ? 57.473 102.807 2.093 1.00 48.68 225 PHE A O 1
ATOM 2789 N N . SER A 1 214 ? 58.785 101.328 1.002 1.00 53.34 226 SER A N 1
ATOM 2790 C CA . SER A 1 214 ? 59.708 102.334 0.490 1.00 54.56 226 SER A CA 1
ATOM 2791 C C . SER A 1 214 ? 60.362 101.768 -0.760 1.00 51.75 226 SER A C 1
ATOM 2792 O O . SER A 1 214 ? 60.963 100.691 -0.714 1.00 49.80 226 SER A O 1
ATOM 2800 N N . GLY A 1 215 ? 60.233 102.487 -1.870 1.00 44.87 227 GLY A N 1
ATOM 2801 C CA . GLY A 1 215 ? 60.775 102.033 -3.134 1.00 44.47 227 GLY A CA 1
ATOM 2802 C C . GLY A 1 215 ? 60.089 100.786 -3.652 1.00 43.94 227 GLY A C 1
ATOM 2803 O O . GLY A 1 215 ? 58.873 100.782 -3.864 1.00 42.89 227 GLY A O 1
ATOM 2807 N N . LYS A 1 216 ? 60.855 99.716 -3.853 1.00 43.12 228 LYS A N 1
ATOM 2808 C CA . LYS A 1 216 ? 60.315 98.492 -4.426 1.00 40.85 228 LYS A CA 1
ATOM 2809 C C . LYS A 1 216 ? 59.747 97.537 -3.387 1.00 39.52 228 LYS A C 1
ATOM 2810 O O . LYS A 1 216 ? 59.052 96.587 -3.763 1.00 38.73 228 LYS A O 1
ATOM 2829 N N . LYS A 1 217 ? 60.008 97.762 -2.104 1.00 40.20 229 LYS A N 1
ATOM 2830 C CA . LYS A 1 217 ? 59.675 96.801 -1.064 1.00 42.87 229 LYS A CA 1
ATOM 2831 C C . LYS A 1 217 ? 58.503 97.295 -0.227 1.00 43.71 229 LYS A C 1
ATOM 2832 O O . LYS A 1 217 ? 58.447 98.468 0.155 1.00 44.88 229 LYS A O 1
ATOM 2851 N N . GLY A 1 218 ? 57.575 96.387 0.048 1.00 39.68 230 GLY A N 1
ATOM 2852 C CA . GLY A 1 218 ? 56.484 96.662 0.960 1.00 39.25 230 GLY A CA 1
ATOM 2853 C C . GLY A 1 218 ? 56.307 95.503 1.918 1.00 38.55 230 GLY A C 1
ATOM 2854 O O . GLY A 1 218 ? 56.570 94.348 1.585 1.00 37.84 230 GLY A O 1
ATOM 2858 N N . HIS A 1 219 ? 55.856 95.830 3.128 1.00 50.07 231 HIS A N 1
ATOM 2859 C CA . HIS A 1 219 ? 55.775 94.844 4.197 1.00 52.06 231 HIS A CA 1
ATOM 2860 C C . HIS A 1 219 ? 54.540 95.094 5.047 1.00 52.02 231 HIS A C 1
ATOM 2861 O O . HIS A 1 219 ? 54.249 96.238 5.408 1.00 51.08 231 HIS A O 1
ATOM 2875 N N . VAL A 1 220 ? 53.816 94.019 5.355 1.00 39.76 232 VAL A N 1
ATOM 2876 C CA . VAL A 1 220 ? 52.698 94.050 6.289 1.00 38.78 232 VAL A CA 1
ATOM 2877 C C . VAL A 1 220 ? 52.881 92.898 7.268 1.00 36.84 232 VAL A C 1
ATOM 2878 O O . VAL A 1 220 ? 53.067 91.749 6.851 1.00 35.91 232 VAL A O 1
ATOM 2891 N N . LEU A 1 221 ? 52.837 93.204 8.562 1.00 43.52 233 LEU A N 1
ATOM 2892 C CA . LEU A 1 221 ? 53.056 92.210 9.607 1.00 44.97 233 LEU A CA 1
ATOM 2893 C C . LEU A 1 221 ? 51.941 92.320 10.634 1.00 46.76 233 LEU A C 1
ATOM 2894 O O . LEU A 1 221 ? 51.713 93.398 11.194 1.00 47.69 233 LEU A O 1
ATOM 2910 N N . PHE A 1 222 ? 51.248 91.208 10.875 1.00 48.14 234 PHE A N 1
ATOM 2911 C CA . PHE A 1 222 ? 50.141 91.143 11.826 1.00 47.33 234 PHE A CA 1
ATOM 2912 C C . PHE A 1 222 ? 50.431 90.006 12.795 1.00 48.84 234 PHE A C 1
ATOM 2913 O O . PHE A 1 222 ? 50.420 88.834 12.404 1.00 44.02 234 PHE A O 1
ATOM 2930 N N . ARG A 1 223 ? 50.698 90.352 14.054 1.00 57.18 235 ARG A N 1
ATOM 2931 C CA . ARG A 1 223 ? 51.240 89.409 15.033 1.00 58.93 235 ARG A CA 1
ATOM 2932 C C . ARG A 1 223 ? 50.504 89.581 16.359 1.00 60.97 235 ARG A C 1
ATOM 2933 O O . ARG A 1 223 ? 51.088 89.976 17.371 1.00 62.03 235 ARG A O 1
ATOM 2954 N N . PRO A 1 224 ? 49.203 89.290 16.383 1.00 51.90 236 PRO A N 1
ATOM 2955 C CA . PRO A 1 224 ? 48.425 89.509 17.610 1.00 53.34 236 PRO A CA 1
ATOM 2956 C C . PRO A 1 224 ? 48.819 88.525 18.702 1.00 55.72 236 PRO A C 1
ATOM 2957 O O . PRO A 1 224 ? 48.915 87.319 18.467 1.00 56.03 236 PRO A O 1
ATOM 2968 N N . THR A 1 225 ? 49.035 89.051 19.905 1.00 56.53 237 THR A N 1
ATOM 2969 C CA . THR A 1 225 ? 49.268 88.208 21.066 1.00 56.05 237 THR A CA 1
ATOM 2970 C C . THR A 1 225 ? 47.966 87.524 21.486 1.00 57.34 237 THR A C 1
ATOM 2971 O O . THR A 1 225 ? 46.869 87.893 21.058 1.00 56.76 237 THR A O 1
ATOM 2982 N N . VAL A 1 226 ? 48.100 86.507 22.341 1.00 61.06 238 VAL A N 1
ATOM 2983 C CA . VAL A 1 226 ? 46.934 85.748 22.790 1.00 62.81 238 VAL A CA 1
ATOM 2984 C C . VAL A 1 226 ? 45.922 86.662 23.472 1.00 66.15 238 VAL A C 1
ATOM 2985 O O . VAL A 1 226 ? 44.708 86.522 23.277 1.00 65.44 238 VAL A O 1
ATOM 2998 N N . SER A 1 227 ? 46.401 87.612 24.278 1.00 78.72 239 SER A N 1
ATOM 2999 C CA . SER A 1 227 ? 45.495 88.549 24.939 1.00 80.81 239 SER A CA 1
ATOM 3000 C C . SER A 1 227 ? 44.708 89.370 23.924 1.00 78.79 239 SER A C 1
ATOM 3001 O O . SER A 1 227 ? 43.506 89.604 24.099 1.00 78.63 239 SER A O 1
ATOM 3009 N N . GLN A 1 228 ? 45.374 89.821 22.859 1.00 64.28 240 GLN A N 1
ATOM 3010 C CA . GLN A 1 228 ? 44.717 90.610 21.824 1.00 62.04 240 GLN A CA 1
ATOM 3011 C C . GLN A 1 228 ? 43.726 89.793 21.005 1.00 63.27 240 GLN A C 1
ATOM 3012 O O . GLN A 1 228 ? 42.829 90.373 20.382 1.00 64.73 240 GLN A O 1
ATOM 3026 N N . GLN A 1 229 ? 43.873 88.468 20.977 1.00 61.69 241 GLN A N 1
ATOM 3027 C CA . GLN A 1 229 ? 42.910 87.603 20.307 1.00 62.15 241 GLN A CA 1
ATOM 3028 C C . GLN A 1 229 ? 41.630 87.392 21.108 1.00 66.97 241 GLN A C 1
ATOM 3029 O O . GLN A 1 229 ? 40.604 87.032 20.521 1.00 65.94 241 GLN A O 1
ATOM 3043 N N . GLN A 1 230 ? 41.664 87.591 22.422 1.00 68.54 242 GLN A N 1
ATOM 3044 C CA . GLN A 1 230 ? 40.505 87.304 23.256 1.00 74.24 242 GLN A CA 1
ATOM 3045 C C . GLN A 1 230 ? 39.393 88.327 23.044 1.00 77.40 242 GLN A C 1
ATOM 3046 O O . GLN A 1 230 ? 39.643 89.529 22.916 1.00 75.63 242 GLN A O 1
ATOM 3060 N N . SER A 1 231 ? 38.153 87.831 23.013 1.00 91.97 243 SER A N 1
ATOM 3061 C CA . SER A 1 231 ? 36.991 88.711 22.914 1.00 95.43 243 SER A CA 1
ATOM 3062 C C . SER A 1 231 ? 36.853 89.590 24.151 1.00 98.75 243 SER A C 1
ATOM 3063 O O . SER A 1 231 ? 36.554 90.785 24.042 1.00 100.68 243 SER A O 1
ATOM 3071 N N . CYS A 1 232 ? 37.064 89.021 25.331 1.00 98.80 244 CYS A N 1
ATOM 3072 C CA . CYS A 1 232 ? 36.980 89.738 26.593 1.00 103.91 244 CYS A CA 1
ATOM 3073 C C . CYS A 1 232 ? 38.276 89.566 27.370 1.00 106.75 244 CYS A C 1
ATOM 3074 O O . CYS A 1 232 ? 39.029 88.613 27.139 1.00 103.97 244 CYS A O 1
ATOM 3081 N N . PRO A 1 233 ? 38.574 90.481 28.296 1.00 116.46 245 PRO A N 1
ATOM 3082 C CA . PRO A 1 233 ? 39.837 90.382 29.046 1.00 118.20 245 PRO A CA 1
ATOM 3083 C C . PRO A 1 233 ? 40.121 89.011 29.642 1.00 118.64 245 PRO A C 1
ATOM 3084 O O . PRO A 1 233 ? 41.295 88.631 29.746 1.00 118.53 245 PRO A O 1
ATOM 3095 N N . THR A 1 234 ? 39.092 88.252 30.036 1.00 113.79 246 THR A N 1
ATOM 3096 C CA . THR A 1 234 ? 39.311 86.979 30.715 1.00 113.90 246 THR A CA 1
ATOM 3097 C C . THR A 1 234 ? 38.403 85.872 30.182 1.00 111.00 246 THR A C 1
ATOM 3098 O O . THR A 1 234 ? 38.005 84.980 30.938 1.00 111.81 246 THR A O 1
ATOM 3102 N N . CYS A 1 235 ? 38.071 85.905 28.895 1.00 124.40 247 CYS A N 1
ATOM 3103 C CA . CYS A 1 235 ? 37.275 84.859 28.269 1.00 124.17 247 CYS A CA 1
ATOM 3104 C C . CYS A 1 235 ? 38.098 84.163 27.192 1.00 117.11 247 CYS A C 1
ATOM 3105 O O . CYS A 1 235 ? 39.109 84.687 26.716 1.00 115.69 247 CYS A O 1
ATOM 3112 N N . SER A 1 236 ? 37.649 82.967 26.811 1.00 92.51 248 SER A N 1
ATOM 3113 C CA . SER A 1 236 ? 38.447 82.074 25.980 1.00 89.99 248 SER A CA 1
ATOM 3114 C C . SER A 1 236 ? 38.209 82.249 24.484 1.00 86.70 248 SER A C 1
ATOM 3115 O O . SER A 1 236 ? 39.133 82.018 23.696 1.00 86.78 248 SER A O 1
ATOM 3119 N N . THR A 1 237 ? 37.008 82.644 24.064 1.00 98.04 249 THR A N 1
ATOM 3120 C CA . THR A 1 237 ? 36.734 82.755 22.637 1.00 90.21 249 THR A CA 1
ATOM 3121 C C . THR A 1 237 ? 37.626 83.817 22.004 1.00 85.12 249 THR A C 1
ATOM 3122 O O . THR A 1 237 ? 38.009 84.803 22.641 1.00 83.00 249 THR A O 1
ATOM 3133 N N . SER A 1 238 ? 37.960 83.607 20.733 1.00 81.57 250 SER A N 1
ATOM 3134 C CA . SER A 1 238 ? 38.869 84.480 20.005 1.00 78.41 250 SER A CA 1
ATOM 3135 C C . SER A 1 238 ? 38.102 85.349 19.020 1.00 76.12 250 SER A C 1
ATOM 3136 O O . SER A 1 238 ? 37.202 84.871 18.322 1.00 74.44 250 SER A O 1
ATOM 3144 N N . LEU A 1 239 ? 38.467 86.631 18.963 1.00 75.57 251 LEU A N 1
ATOM 3145 C CA . LEU A 1 239 ? 37.870 87.546 17.999 1.00 76.32 251 LEU A CA 1
ATOM 3146 C C . LEU A 1 239 ? 38.400 87.346 16.584 1.00 75.28 251 LEU A C 1
ATOM 3147 O O . LEU A 1 239 ? 37.846 87.932 15.647 1.00 75.03 251 LEU A O 1
ATOM 3163 N N . LEU A 1 240 ? 39.451 86.544 16.402 1.00 61.16 252 LEU A N 1
ATOM 3164 C CA . LEU A 1 240 ? 40.062 86.348 15.087 1.00 59.83 252 LEU A CA 1
ATOM 3165 C C . LEU A 1 240 ? 39.098 85.554 14.208 1.00 60.46 252 LEU A C 1
ATOM 3166 O O . LEU A 1 240 ? 39.258 84.354 13.970 1.00 59.74 252 LEU A O 1
ATOM 3182 N N . ASN A 1 241 ? 38.077 86.249 13.712 1.00 81.05 253 ASN A N 1
ATOM 3183 C CA . ASN A 1 241 ? 37.109 85.667 12.786 1.00 80.47 253 ASN A CA 1
ATOM 3184 C C . ASN A 1 241 ? 36.745 86.731 11.762 1.00 84.87 253 ASN A C 1
ATOM 3185 O O . ASN A 1 241 ? 36.006 87.670 12.076 1.00 88.15 253 ASN A O 1
ATOM 3196 N N . GLY A 1 242 ? 37.252 86.582 10.546 1.00 52.55 254 GLY A N 1
ATOM 3197 C CA . GLY A 1 242 ? 36.980 87.544 9.490 1.00 54.25 254 GLY A CA 1
ATOM 3198 C C . GLY A 1 242 ? 38.016 87.430 8.383 1.00 56.19 254 GLY A C 1
ATOM 3199 O O . GLY A 1 242 ? 38.572 86.357 8.143 1.00 57.38 254 GLY A O 1
ATOM 3203 N N . HIS A 1 243 ? 38.254 88.557 7.717 1.00 69.11 255 HIS A N 1
ATOM 3204 C CA . HIS A 1 243 ? 39.152 88.619 6.574 1.00 65.55 255 HIS A CA 1
ATOM 3205 C C . HIS A 1 243 ? 40.226 89.674 6.800 1.00 56.68 255 HIS A C 1
ATOM 3206 O O . HIS A 1 243 ? 39.943 90.768 7.298 1.00 55.83 255 HIS A O 1
ATOM 3220 N N . PHE A 1 244 ? 41.457 89.333 6.427 1.00 54.53 256 PHE A N 1
ATOM 3221 C CA . PHE A 1 244 ? 42.598 90.241 6.493 1.00 49.15 256 PHE A CA 1
ATOM 3222 C C . PHE A 1 244 ? 42.927 90.656 5.065 1.00 46.79 256 PHE A C 1
ATOM 3223 O O . PHE A 1 244 ? 43.398 89.837 4.268 1.00 44.40 256 PHE A O 1
ATOM 3240 N N . LYS A 1 245 ? 42.671 91.920 4.741 1.00 46.77 257 LYS A N 1
ATOM 3241 C CA . LYS A 1 245 ? 42.788 92.427 3.380 1.00 46.78 257 LYS A CA 1
ATOM 3242 C C . LYS A 1 245 ? 44.008 93.329 3.267 1.00 41.47 257 LYS A C 1
ATOM 3243 O O . LYS A 1 245 ? 44.160 94.277 4.044 1.00 41.52 257 LYS A O 1
ATOM 3262 N N . VAL A 1 246 ? 44.865 93.040 2.291 1.00 40.19 258 VAL A N 1
ATOM 3263 C CA . VAL A 1 246 ? 46.014 93.878 1.966 1.00 37.55 258 VAL A CA 1
ATOM 3264 C C . VAL A 1 246 ? 45.842 94.359 0.532 1.00 32.42 258 VAL A C 1
ATOM 3265 O O . VAL A 1 246 ? 45.683 93.544 -0.385 1.00 30.93 258 VAL A O 1
ATOM 3278 N N . THR A 1 247 ? 45.871 95.675 0.339 1.00 36.25 259 THR A N 1
ATOM 3279 C CA . THR A 1 247 ? 45.757 96.271 -0.983 1.00 35.06 259 THR A CA 1
ATOM 3280 C C . THR A 1 247 ? 46.985 97.122 -1.278 1.00 35.06 259 THR A C 1
ATOM 3281 O O . THR A 1 247 ? 47.601 97.689 -0.371 1.00 37.10 259 THR A O 1
ATOM 3292 N N . TYR A 1 248 ? 47.334 97.207 -2.559 1.00 33.74 260 TYR A N 1
ATOM 3293 C CA . TYR A 1 248 ? 48.466 98.016 -2.986 1.00 32.55 260 TYR A CA 1
ATOM 3294 C C . TYR A 1 248 ? 48.367 98.250 -4.487 1.00 31.33 260 TYR A C 1
ATOM 3295 O O . TYR A 1 248 ? 47.519 97.678 -5.175 1.00 31.06 260 TYR A O 1
ATOM 3313 N N . ASP A 1 249 ? 49.253 99.111 -4.982 1.00 35.43 261 ASP A N 1
ATOM 3314 C CA . ASP A 1 249 ? 49.431 99.318 -6.411 1.00 35.91 261 ASP A CA 1
ATOM 3315 C C . ASP A 1 249 ? 50.860 99.795 -6.629 1.00 38.68 261 ASP A C 1
ATOM 3316 O O . ASP A 1 249 ? 51.545 100.205 -5.688 1.00 39.51 261 ASP A O 1
ATOM 3325 N N . VAL A 1 250 ? 51.310 99.727 -7.877 1.00 35.28 262 VAL A N 1
ATOM 3326 C CA . VAL A 1 250 ? 52.677 100.082 -8.221 1.00 35.72 262 VAL A CA 1
ATOM 3327 C C . VAL A 1 250 ? 52.690 101.441 -8.906 1.00 35.79 262 VAL A C 1
ATOM 3328 O O . VAL A 1 250 ? 51.695 101.891 -9.481 1.00 35.15 262 VAL A O 1
ATOM 3341 N N . SER A 1 251 ? 53.839 102.114 -8.831 1.00 38.99 263 SER A N 1
ATOM 3342 C CA . SER A 1 251 ? 54.007 103.382 -9.527 1.00 40.91 263 SER A CA 1
ATOM 3343 C C . SER A 1 251 ? 53.873 103.164 -11.028 1.00 39.59 263 SER A C 1
ATOM 3344 O O . SER A 1 251 ? 54.459 102.233 -11.588 1.00 34.94 263 SER A O 1
ATOM 3352 N N . ARG A 1 252 ? 53.087 104.024 -11.678 1.00 36.93 264 ARG A N 1
ATOM 3353 C CA . ARG A 1 252 ? 52.810 103.903 -13.105 1.00 37.37 264 ARG A CA 1
ATOM 3354 C C . ARG A 1 252 ? 53.297 105.112 -13.900 1.00 38.59 264 ARG A C 1
ATOM 3355 O O . ARG A 1 252 ? 52.863 105.317 -15.039 1.00 33.46 264 ARG A O 1
ATOM 3376 N N . ASP A 1 253 ? 54.183 105.925 -13.318 1.00 43.86 265 ASP A N 1
ATOM 3377 C CA . ASP A 1 253 ? 54.790 107.020 -14.068 1.00 51.07 265 ASP A CA 1
ATOM 3378 C C . ASP A 1 253 ? 55.529 106.498 -15.293 1.00 48.02 265 ASP A C 1
ATOM 3379 O O . ASP A 1 253 ? 55.480 107.107 -16.368 1.00 48.26 265 ASP A O 1
ATOM 3388 N N . LYS A 1 254 ? 56.228 105.377 -15.143 1.00 42.06 266 LYS A N 1
ATOM 3389 C CA . LYS A 1 254 ? 57.005 104.779 -16.222 1.00 40.71 266 LYS A CA 1
ATOM 3390 C C . LYS A 1 254 ? 56.099 103.830 -16.997 1.00 35.56 266 LYS A C 1
ATOM 3391 O O . LYS A 1 254 ? 55.655 102.808 -16.465 1.00 35.55 266 LYS A O 1
ATOM 3410 N N . ILE A 1 255 ? 55.822 104.173 -18.257 1.00 33.37 267 ILE A N 1
ATOM 3411 C CA . ILE A 1 255 ? 54.834 103.438 -19.033 1.00 32.43 267 ILE A CA 1
ATOM 3412 C C . ILE A 1 255 ? 55.309 102.038 -19.396 1.00 31.50 267 ILE A C 1
ATOM 3413 O O . ILE A 1 255 ? 54.482 101.167 -19.689 1.00 30.80 267 ILE A O 1
ATOM 3429 N N . CYS A 1 256 ? 56.614 101.788 -19.373 1.00 33.88 268 CYS A N 1
ATOM 3430 C CA . CYS A 1 256 ? 57.167 100.487 -19.730 1.00 34.27 268 CYS A CA 1
ATOM 3431 C C . CYS A 1 256 ? 57.443 99.688 -18.462 1.00 35.09 268 CYS A C 1
ATOM 3432 O O . CYS A 1 256 ? 58.225 100.118 -17.608 1.00 35.37 268 CYS A O 1
ATOM 3439 N N . ASP A 1 257 ? 56.798 98.527 -18.345 1.00 30.68 269 ASP A N 1
ATOM 3440 C CA . ASP A 1 257 ? 57.015 97.603 -17.235 1.00 30.29 269 ASP A CA 1
ATOM 3441 C C . ASP A 1 257 ? 57.293 96.228 -17.842 1.00 30.12 269 ASP A C 1
ATOM 3442 O O . ASP A 1 257 ? 56.441 95.338 -17.835 1.00 29.42 269 ASP A O 1
ATOM 3451 N N . LEU A 1 258 ? 58.494 96.069 -18.389 1.00 32.10 270 LEU A N 1
ATOM 3452 C CA . LEU A 1 258 ? 58.902 94.839 -19.057 1.00 34.35 270 LEU A CA 1
ATOM 3453 C C . LEU A 1 258 ? 59.927 94.140 -18.176 1.00 38.25 270 LEU A C 1
ATOM 3454 O O . LEU A 1 258 ? 61.033 94.651 -17.974 1.00 41.00 270 LEU A O 1
ATOM 3470 N N . LEU A 1 259 ? 59.562 92.966 -17.675 1.00 37.06 271 LEU A N 1
ATOM 3471 C CA . LEU A 1 259 ? 60.371 92.225 -16.717 1.00 36.50 271 LEU A CA 1
ATOM 3472 C C . LEU A 1 259 ? 60.825 90.929 -17.370 1.00 38.35 271 LEU A C 1
ATOM 3473 O O . LEU A 1 259 ? 59.993 90.103 -17.756 1.00 37.26 271 LEU A O 1
ATOM 3489 N N . VAL A 1 260 ? 62.138 90.759 -17.499 1.00 35.74 272 VAL A N 1
ATOM 3490 C CA . VAL A 1 260 ? 62.724 89.586 -18.135 1.00 37.95 272 VAL A CA 1
ATOM 3491 C C . VAL A 1 260 ? 63.638 88.907 -17.127 1.00 39.62 272 VAL A C 1
ATOM 3492 O O . VAL A 1 260 ? 64.431 89.575 -16.453 1.00 40.40 272 VAL A O 1
ATOM 3505 N N . ALA A 1 261 ? 63.527 87.582 -17.026 1.00 43.50 273 ALA A N 1
ATOM 3506 C CA . ALA A 1 261 ? 64.343 86.826 -16.078 1.00 43.36 273 ALA A CA 1
ATOM 3507 C C . ALA A 1 261 ? 64.421 85.379 -16.546 1.00 42.07 273 ALA A C 1
ATOM 3508 O O . ALA A 1 261 ? 63.408 84.673 -16.549 1.00 38.85 273 ALA A O 1
ATOM 3515 N N . ASN A 1 262 ? 65.618 84.950 -16.941 1.00 45.30 274 ASN A N 1
ATOM 3516 C CA . ASN A 1 262 ? 65.909 83.552 -17.259 1.00 45.05 274 ASN A CA 1
ATOM 3517 C C . ASN A 1 262 ? 64.940 83.001 -18.307 1.00 46.78 274 ASN A C 1
ATOM 3518 O O . ASN A 1 262 ? 64.197 82.046 -18.075 1.00 44.49 274 ASN A O 1
ATOM 3529 N N . ASN A 1 263 ? 64.967 83.629 -19.482 1.00 44.26 275 ASN A N 1
ATOM 3530 C CA . ASN A 1 263 ? 64.233 83.171 -20.658 1.00 47.66 275 ASN A CA 1
ATOM 3531 C C . ASN A 1 263 ? 62.719 83.229 -20.480 1.00 41.77 275 ASN A C 1
ATOM 3532 O O . ASN A 1 263 ? 61.984 82.558 -21.212 1.00 40.86 275 ASN A O 1
ATOM 3543 N N . HIS A 1 264 ? 62.230 84.012 -19.522 1.00 39.93 276 HIS A N 1
ATOM 3544 C CA . HIS A 1 264 ? 60.802 84.249 -19.365 1.00 39.57 276 HIS A CA 1
ATOM 3545 C C . HIS A 1 264 ? 60.588 85.730 -19.091 1.00 36.90 276 HIS A C 1
ATOM 3546 O O . HIS A 1 264 ? 61.429 86.385 -18.471 1.00 37.54 276 HIS A O 1
ATOM 3560 N N . PHE A 1 265 ? 59.461 86.258 -19.563 1.00 34.95 277 PHE A N 1
ATOM 3561 C CA . PHE A 1 265 ? 59.185 87.677 -19.400 1.00 32.07 277 PHE A CA 1
ATOM 3562 C C . PHE A 1 265 ? 57.738 87.894 -18.989 1.00 33.18 277 PHE A C 1
ATOM 3563 O O . PHE A 1 265 ? 56.855 87.082 -19.278 1.00 33.31 277 PHE A O 1
ATOM 3580 N N . ALA A 1 266 ? 57.517 89.013 -18.306 1.00 33.95 278 ALA A N 1
ATOM 3581 C CA . ALA A 1 266 ? 56.189 89.489 -17.955 1.00 31.33 278 ALA A CA 1
ATOM 3582 C C . ALA A 1 266 ? 56.114 90.959 -18.331 1.00 31.07 278 ALA A C 1
ATOM 3583 O O . ALA A 1 266 ? 57.015 91.735 -17.994 1.00 30.47 278 ALA A O 1
ATOM 3590 N N . HIS A 1 267 ? 55.057 91.333 -19.045 1.00 29.47 279 HIS A N 1
ATOM 3591 C CA . HIS A 1 267 ? 54.886 92.689 -19.550 1.00 31.48 279 HIS A CA 1
ATOM 3592 C C . HIS A 1 267 ? 53.564 93.235 -19.032 1.00 29.77 279 HIS A C 1
ATOM 3593 O O . HIS A 1 267 ? 52.499 92.700 -19.356 1.00 28.69 279 HIS A O 1
ATOM 3607 N N . PHE A 1 268 ? 53.636 94.287 -18.221 1.00 28.02 280 PHE A N 1
ATOM 3608 C CA . PHE A 1 268 ? 52.462 94.926 -17.641 1.00 28.27 280 PHE A CA 1
ATOM 3609 C C . PHE A 1 268 ? 52.223 96.260 -18.332 1.00 28.45 280 PHE A C 1
ATOM 3610 O O . PHE A 1 268 ? 53.135 97.088 -18.427 1.00 33.17 280 PHE A O 1
ATOM 3627 N N . PHE A 1 269 ? 50.998 96.464 -18.813 1.00 27.86 281 PHE A N 1
ATOM 3628 C CA . PHE A 1 269 ? 50.652 97.622 -19.632 1.00 28.27 281 PHE A CA 1
ATOM 3629 C C . PHE A 1 269 ? 49.406 98.279 -19.055 1.00 28.44 281 PHE A C 1
ATOM 3630 O O . PHE A 1 269 ? 48.326 97.680 -19.057 1.00 27.78 281 PHE A O 1
ATOM 3647 N N . ALA A 1 270 ? 49.559 99.503 -18.556 1.00 28.85 282 ALA A N 1
ATOM 3648 C CA . ALA A 1 270 ? 48.443 100.275 -18.027 1.00 31.90 282 ALA A CA 1
ATOM 3649 C C . ALA A 1 270 ? 48.803 101.756 -18.021 1.00 31.89 282 ALA A C 1
ATOM 3650 O O . ALA A 1 270 ? 49.083 102.323 -16.958 1.00 31.00 282 ALA A O 1
ATOM 3657 N N . PRO A 1 271 ? 48.827 102.407 -19.181 1.00 31.50 283 PRO A N 1
ATOM 3658 C CA . PRO A 1 271 ? 49.170 103.834 -19.215 1.00 34.85 283 PRO A CA 1
ATOM 3659 C C . PRO A 1 271 ? 48.212 104.661 -18.370 1.00 39.23 283 PRO A C 1
ATOM 3660 O O . PRO A 1 271 ? 47.005 104.414 -18.341 1.00 37.93 283 PRO A O 1
ATOM 3671 N N . GLN A 1 272 ? 48.764 105.660 -17.690 1.00 38.89 284 GLN A N 1
ATOM 3672 C CA . GLN A 1 272 ? 47.988 106.564 -16.855 1.00 44.51 284 GLN A CA 1
ATOM 3673 C C . GLN A 1 272 ? 47.891 107.931 -17.521 1.00 42.60 284 GLN A C 1
ATOM 3674 O O . GLN A 1 272 ? 48.571 108.224 -18.508 1.00 39.80 284 GLN A O 1
ATOM 3688 N N . ASN A 1 273 ? 47.011 108.767 -16.972 1.00 56.49 285 ASN A N 1
ATOM 3689 C CA . ASN A 1 273 ? 46.822 110.140 -17.433 1.00 57.41 285 ASN A CA 1
ATOM 3690 C C . ASN A 1 273 ? 46.314 110.206 -18.870 1.00 52.87 285 ASN A C 1
ATOM 3691 O O . ASN A 1 273 ? 46.496 111.221 -19.549 1.00 53.56 285 ASN A O 1
ATOM 3702 N N . LEU A 1 274 ? 45.674 109.144 -19.348 1.00 42.28 286 LEU A N 1
ATOM 3703 C CA . LEU A 1 274 ? 45.032 109.168 -20.652 1.00 38.65 286 LEU A CA 1
ATOM 3704 C C . LEU A 1 274 ? 43.636 109.765 -20.535 1.00 37.89 286 LEU A C 1
ATOM 3705 O O . LEU A 1 274 ? 42.990 109.690 -19.485 1.00 38.18 286 LEU A O 1
ATOM 3721 N N . THR A 1 275 ? 43.172 110.360 -21.629 1.00 42.10 287 THR A N 1
ATOM 3722 C CA . THR A 1 275 ? 41.853 110.972 -21.650 1.00 42.21 287 THR A CA 1
ATOM 3723 C C . THR A 1 275 ? 40.789 109.898 -21.830 1.00 40.15 287 THR A C 1
ATOM 3724 O O . THR A 1 275 ? 40.921 109.014 -22.682 1.00 38.25 287 THR A O 1
ATOM 3735 N N . ASN A 1 276 ? 39.736 109.975 -21.018 1.00 39.88 288 ASN A N 1
ATOM 3736 C CA . ASN A 1 276 ? 38.614 109.057 -21.152 1.00 38.83 288 ASN A CA 1
ATOM 3737 C C . ASN A 1 276 ? 38.036 109.142 -22.558 1.00 37.08 288 ASN A C 1
ATOM 3738 O O . ASN A 1 276 ? 37.752 110.233 -23.060 1.00 38.59 288 ASN A O 1
ATOM 3749 N N . MET A 1 277 ? 37.869 107.987 -23.197 1.00 34.04 289 MET A N 1
ATOM 3750 C CA . MET A 1 277 ? 37.211 107.935 -24.494 1.00 34.56 289 MET A CA 1
ATOM 3751 C C . MET A 1 277 ? 35.703 108.039 -24.318 1.00 35.26 289 MET A C 1
ATOM 3752 O O . MET A 1 277 ? 35.135 107.483 -23.374 1.00 35.45 289 MET A O 1
ATOM 3766 N N . ASN A 1 278 ? 35.055 108.763 -25.226 1.00 36.15 290 ASN A N 1
ATOM 3767 C CA . ASN A 1 278 ? 33.605 108.694 -25.327 1.00 36.96 290 ASN A CA 1
ATOM 3768 C C . ASN A 1 278 ? 33.208 107.312 -25.828 1.00 36.73 290 ASN A C 1
ATOM 3769 O O . ASN A 1 278 ? 33.896 106.721 -26.665 1.00 36.34 290 ASN A O 1
ATOM 3780 N N . LYS A 1 279 ? 32.102 106.786 -25.311 1.00 36.06 291 LYS A N 1
ATOM 3781 C CA . LYS A 1 279 ? 31.710 105.420 -25.618 1.00 40.07 291 LYS A CA 1
ATOM 3782 C C . LYS A 1 279 ? 30.248 105.351 -26.032 1.00 36.19 291 LYS A C 1
ATOM 3783 O O . LYS A 1 279 ? 29.435 106.204 -25.666 1.00 36.64 291 LYS A O 1
ATOM 3802 N N . ASN A 1 280 ? 29.936 104.323 -26.818 1.00 31.63 292 ASN A N 1
ATOM 3803 C CA . ASN A 1 280 ? 28.569 103.967 -27.182 1.00 30.44 292 ASN A CA 1
ATOM 3804 C C . ASN A 1 280 ? 28.244 102.662 -26.465 1.00 29.98 292 ASN A C 1
ATOM 3805 O O . ASN A 1 280 ? 28.851 101.626 -26.753 1.00 31.64 292 ASN A O 1
ATOM 3816 N N . VAL A 1 281 ? 27.296 102.706 -25.533 1.00 29.74 293 VAL A N 1
ATOM 3817 C CA . VAL A 1 281 ? 26.960 101.551 -24.708 1.00 31.23 293 VAL A CA 1
ATOM 3818 C C . VAL A 1 281 ? 25.475 101.246 -24.865 1.00 30.76 293 VAL A C 1
ATOM 3819 O O . VAL A 1 281 ? 24.634 102.146 -24.759 1.00 28.17 293 VAL A O 1
ATOM 3832 N N . VAL A 1 282 ? 25.160 99.981 -25.131 1.00 27.66 294 VAL A N 1
ATOM 3833 C CA . VAL A 1 282 ? 23.786 99.500 -25.194 1.00 29.80 294 VAL A CA 1
ATOM 3834 C C . VAL A 1 282 ? 23.613 98.421 -24.136 1.00 32.39 294 VAL A C 1
ATOM 3835 O O . VAL A 1 282 ? 24.423 97.489 -24.056 1.00 34.87 294 VAL A O 1
ATOM 3848 N N . PHE A 1 283 ? 22.570 98.554 -23.322 1.00 33.43 295 PHE A N 1
ATOM 3849 C CA . PHE A 1 283 ? 22.244 97.576 -22.294 1.00 32.66 295 PHE A CA 1
ATOM 3850 C C . PHE A 1 283 ? 21.068 96.731 -22.765 1.00 33.89 295 PHE A C 1
ATOM 3851 O O . PHE A 1 283 ? 20.018 97.270 -23.130 1.00 36.18 295 PHE A O 1
ATOM 3868 N N . VAL A 1 284 ? 21.250 95.413 -22.760 1.00 32.97 296 VAL A N 1
ATOM 3869 C CA . VAL A 1 284 ? 20.227 94.458 -23.174 1.00 36.15 296 VAL A CA 1
ATOM 3870 C C . VAL A 1 284 ? 19.782 93.704 -21.927 1.00 37.33 296 VAL A C 1
ATOM 3871 O O . VAL A 1 284 ? 20.526 92.870 -21.396 1.00 36.10 296 VAL A O 1
ATOM 3884 N N . ILE A 1 285 ? 18.562 93.980 -21.467 1.00 37.14 297 ILE A N 1
ATOM 3885 C CA . ILE A 1 285 ? 18.094 93.550 -20.153 1.00 38.25 297 ILE A CA 1
ATOM 3886 C C . ILE A 1 285 ? 16.950 92.561 -20.325 1.00 40.29 297 ILE A C 1
ATOM 3887 O O . ILE A 1 285 ? 16.005 92.818 -21.080 1.00 40.40 297 ILE A O 1
ATOM 3903 N N . ALA A 1 286 ? 17.036 91.435 -19.618 1.00 37.54 298 ALA A N 1
ATOM 3904 C CA . ALA A 1 286 ? 15.964 90.450 -19.602 1.00 37.33 298 ALA A CA 1
ATOM 3905 C C . ALA A 1 286 ? 14.837 90.932 -18.699 1.00 40.84 298 ALA A C 1
ATOM 3906 O O . ALA A 1 286 ? 15.080 91.343 -17.559 1.00 39.41 298 ALA A O 1
ATOM 3913 N N . ILE A 1 287 ? 13.606 90.893 -19.210 1.00 44.98 299 ILE A N 1
ATOM 3914 C CA . ILE A 1 287 ? 12.439 91.273 -18.421 1.00 43.67 299 ILE A CA 1
ATOM 3915 C C . ILE A 1 287 ? 11.472 90.099 -18.343 1.00 46.07 299 ILE A C 1
ATOM 3916 O O . ILE A 1 287 ? 10.249 90.277 -18.402 1.00 45.60 299 ILE A O 1
ATOM 3932 N N . SER A 1 288 ? 12.011 88.893 -18.200 1.00 47.13 300 SER A N 1
ATOM 3933 C CA . SER A 1 288 ? 11.174 87.714 -18.062 1.00 49.66 300 SER A CA 1
ATOM 3934 C C . SER A 1 288 ? 10.436 87.745 -16.728 1.00 49.33 300 SER A C 1
ATOM 3935 O O . SER A 1 288 ? 10.834 88.427 -15.779 1.00 46.48 300 SER A O 1
ATOM 3943 N N . GLY A 1 289 ? 9.345 86.980 -16.661 1.00 49.23 301 GLY A N 1
ATOM 3944 C CA . GLY A 1 289 ? 8.588 86.900 -15.426 1.00 49.78 301 GLY A CA 1
ATOM 3945 C C . GLY A 1 289 ? 9.425 86.432 -14.253 1.00 49.45 301 GLY A C 1
ATOM 3946 O O . GLY A 1 289 ? 9.149 86.791 -13.106 1.00 51.41 301 GLY A O 1
ATOM 3950 N N . SER A 1 290 ? 10.460 85.631 -14.521 1.00 50.54 302 SER A N 1
ATOM 3951 C CA . SER A 1 290 ? 11.331 85.158 -13.452 1.00 50.68 302 SER A CA 1
ATOM 3952 C C . SER A 1 290 ? 12.054 86.301 -12.755 1.00 50.15 302 SER A C 1
ATOM 3953 O O . SER A 1 290 ? 12.468 86.144 -11.601 1.00 50.44 302 SER A O 1
ATOM 3961 N N . MET A 1 291 ? 12.216 87.445 -13.424 1.00 49.12 303 MET A N 1
ATOM 3962 C CA . MET A 1 291 ? 12.856 88.599 -12.805 1.00 49.21 303 MET A CA 1
ATOM 3963 C C . MET A 1 291 ? 11.987 89.244 -11.736 1.00 53.64 303 MET A C 1
ATOM 3964 O O . MET A 1 291 ? 12.460 90.158 -11.051 1.00 54.60 303 MET A O 1
ATOM 3978 N N . ARG A 1 292 ? 10.742 88.796 -11.574 1.00 55.94 304 ARG A N 1
ATOM 3979 C CA . ARG A 1 292 ? 9.835 89.444 -10.635 1.00 58.45 304 ARG A CA 1
ATOM 3980 C C . ARG A 1 292 ? 10.405 89.394 -9.225 1.00 57.88 304 ARG A C 1
ATOM 3981 O O . ARG A 1 292 ? 10.893 88.354 -8.771 1.00 57.38 304 ARG A O 1
ATOM 4002 N N . GLY A 1 293 ? 10.331 90.527 -8.529 1.00 47.83 305 GLY A N 1
ATOM 4003 C CA . GLY A 1 293 ? 10.830 90.613 -7.170 1.00 48.17 305 GLY A CA 1
ATOM 4004 C C . GLY A 1 293 ? 12.142 91.357 -7.003 1.00 46.16 305 GLY A C 1
ATOM 4005 O O . GLY A 1 293 ? 12.295 92.482 -7.486 1.00 44.87 305 GLY A O 1
ATOM 4009 N N . GLN A 1 294 ? 13.085 90.757 -6.279 1.00 57.36 306 GLN A N 1
ATOM 4010 C CA . GLN A 1 294 ? 14.325 91.464 -5.988 1.00 56.15 306 GLN A CA 1
ATOM 4011 C C . GLN A 1 294 ? 15.142 91.701 -7.253 1.00 53.86 306 GLN A C 1
ATOM 4012 O O . GLN A 1 294 ? 15.749 92.766 -7.415 1.00 51.60 306 GLN A O 1
ATOM 4026 N N . LYS A 1 295 ? 15.164 90.726 -8.165 1.00 42.23 307 LYS A N 1
ATOM 4027 C CA . LYS A 1 295 ? 16.042 90.822 -9.328 1.00 40.42 307 LYS A CA 1
ATOM 4028 C C . LYS A 1 295 ? 15.718 92.054 -10.167 1.00 39.83 307 LYS A C 1
ATOM 4029 O O . LYS A 1 295 ? 16.600 92.872 -10.455 1.00 37.91 307 LYS A O 1
ATOM 4048 N N . VAL A 1 296 ? 14.457 92.204 -10.577 1.00 43.56 308 VAL A N 1
ATOM 4049 C CA . VAL A 1 296 ? 14.084 93.362 -11.384 1.00 42.56 308 VAL A CA 1
ATOM 4050 C C . VAL A 1 296 ? 14.303 94.649 -10.600 1.00 41.03 308 VAL A C 1
ATOM 4051 O O . VAL A 1 296 ? 14.753 95.661 -11.151 1.00 41.63 308 VAL A O 1
ATOM 4064 N N . LYS A 1 297 ? 14.004 94.630 -9.300 1.00 41.43 309 LYS A N 1
ATOM 4065 C CA . LYS A 1 297 ? 14.228 95.808 -8.469 1.00 43.21 309 LYS A CA 1
ATOM 4066 C C . LYS A 1 297 ? 15.705 96.182 -8.444 1.00 41.98 309 LYS A C 1
ATOM 4067 O O . LYS A 1 297 ? 16.074 97.330 -8.717 1.00 41.35 309 LYS A O 1
ATOM 4086 N N . GLN A 1 298 ? 16.568 95.217 -8.116 1.00 45.41 310 GLN A N 1
ATOM 4087 C CA . GLN A 1 298 ? 17.998 95.493 -8.041 1.00 41.57 310 GLN A CA 1
ATOM 4088 C C . GLN A 1 298 ? 18.571 95.853 -9.405 1.00 38.56 310 GLN A C 1
ATOM 4089 O O . GLN A 1 298 ? 19.484 96.682 -9.491 1.00 36.69 310 GLN A O 1
ATOM 4103 N N . THR A 1 299 ? 18.052 95.249 -10.476 1.00 37.88 311 THR A N 1
ATOM 4104 C CA . THR A 1 299 ? 18.509 95.599 -11.817 1.00 34.15 311 THR A CA 1
ATOM 4105 C C . THR A 1 299 ? 18.164 97.045 -12.146 1.00 37.00 311 THR A C 1
ATOM 4106 O O . THR A 1 299 ? 19.014 97.808 -12.621 1.00 32.68 311 THR A O 1
ATOM 4117 N N . LYS A 1 300 ? 16.911 97.440 -11.905 1.00 38.97 312 LYS A N 1
ATOM 4118 C CA . LYS A 1 300 ? 16.506 98.817 -12.164 1.00 37.30 312 LYS A CA 1
ATOM 4119 C C . LYS A 1 300 ? 17.348 99.792 -11.352 1.00 36.14 312 LYS A C 1
ATOM 4120 O O . LYS A 1 300 ? 17.830 100.802 -11.877 1.00 35.62 312 LYS A O 1
ATOM 4139 N N . GLU A 1 301 ? 17.544 99.499 -10.065 1.00 39.34 313 GLU A N 1
ATOM 4140 C CA . GLU A 1 301 ? 18.326 100.393 -9.217 1.00 42.76 313 GLU A CA 1
ATOM 4141 C C . GLU A 1 301 ? 19.728 100.595 -9.778 1.00 41.64 313 GLU A C 1
ATOM 4142 O O . GLU A 1 301 ? 20.240 101.721 -9.800 1.00 39.88 313 GLU A O 1
ATOM 4154 N N . ALA A 1 302 ? 20.364 99.517 -10.244 1.00 40.91 314 ALA A N 1
ATOM 4155 C CA . ALA A 1 302 ? 21.705 99.635 -10.804 1.00 37.85 314 ALA A CA 1
ATOM 4156 C C . ALA A 1 302 ? 21.700 100.473 -12.076 1.00 36.40 314 ALA A C 1
ATOM 4157 O O . ALA A 1 302 ? 22.596 101.298 -12.286 1.00 33.71 314 ALA A O 1
ATOM 4164 N N . LEU A 1 303 ? 20.702 100.273 -12.942 1.00 37.59 315 LEU A N 1
ATOM 4165 C CA . LEU A 1 303 ? 20.626 101.054 -14.172 1.00 37.54 315 LEU A CA 1
ATOM 4166 C C . LEU A 1 303 ? 20.422 102.534 -13.872 1.00 35.58 315 LEU A C 1
ATOM 4167 O O . LEU A 1 303 ? 21.015 103.396 -14.530 1.00 35.80 315 LEU A O 1
ATOM 4183 N N . LEU A 1 304 ? 19.578 102.849 -12.887 1.00 34.95 316 LEU A N 1
ATOM 4184 C CA . LEU A 1 304 ? 19.369 104.243 -12.509 1.00 35.46 316 LEU A CA 1
ATOM 4185 C C . LEU A 1 304 ? 20.684 104.900 -12.109 1.00 35.05 316 LEU A C 1
ATOM 4186 O O . LEU A 1 304 ? 20.991 106.017 -12.541 1.00 32.64 316 LEU A O 1
ATOM 4202 N N . LYS A 1 305 ? 21.480 104.216 -11.284 1.00 44.60 317 LYS A N 1
ATOM 4203 C CA . LYS A 1 305 ? 22.759 104.771 -10.854 1.00 44.31 317 LYS A CA 1
ATOM 4204 C C . LYS A 1 305 ? 23.743 104.861 -12.013 1.00 39.97 317 LYS A C 1
ATOM 4205 O O . LYS A 1 305 ? 24.471 105.852 -12.139 1.00 37.09 317 LYS A O 1
ATOM 4224 N N . ILE A 1 306 ? 23.780 103.841 -12.872 1.00 31.67 318 ILE A N 1
ATOM 4225 C CA . ILE A 1 306 ? 24.669 103.881 -14.030 1.00 31.31 318 ILE A CA 1
ATOM 4226 C C . ILE A 1 306 ? 24.300 105.053 -14.932 1.00 35.88 318 ILE A C 1
ATOM 4227 O O . ILE A 1 306 ? 25.161 105.837 -15.348 1.00 36.49 318 ILE A O 1
ATOM 4243 N N . LEU A 1 307 ? 23.010 105.188 -15.249 1.00 37.28 319 LEU A N 1
ATOM 4244 C CA . LEU A 1 307 ? 22.560 106.316 -16.057 1.00 36.35 319 LEU A CA 1
ATOM 4245 C C . LEU A 1 307 ? 22.872 107.649 -15.388 1.00 36.19 319 LEU A C 1
ATOM 4246 O O . LEU A 1 307 ? 23.163 108.634 -16.076 1.00 36.10 319 LEU A O 1
ATOM 4262 N N . GLY A 1 308 ? 22.817 107.704 -14.056 1.00 32.02 320 GLY A N 1
ATOM 4263 C CA . GLY A 1 308 ? 23.057 108.959 -13.365 1.00 36.13 320 GLY A CA 1
ATOM 4264 C C . GLY A 1 308 ? 24.493 109.435 -13.442 1.00 40.51 320 GLY A C 1
ATOM 4265 O O . GLY A 1 308 ? 24.751 110.641 -13.385 1.00 42.28 320 GLY A O 1
ATOM 4269 N N . ASP A 1 309 ? 25.444 108.510 -13.560 1.00 49.99 321 ASP A N 1
ATOM 4270 C CA . ASP A 1 309 ? 26.858 108.852 -13.638 1.00 52.33 321 ASP A CA 1
ATOM 4271 C C . ASP A 1 309 ? 27.386 108.910 -15.065 1.00 49.84 321 ASP A C 1
ATOM 4272 O O . ASP A 1 309 ? 28.582 109.152 -15.257 1.00 50.01 321 ASP A O 1
ATOM 4281 N N . MET A 1 310 ? 26.538 108.695 -16.067 1.00 42.47 322 MET A N 1
ATOM 4282 C CA . MET A 1 310 ? 26.993 108.751 -17.448 1.00 39.94 322 MET A CA 1
ATOM 4283 C C . MET A 1 310 ? 27.468 110.155 -17.802 1.00 41.43 322 MET A C 1
ATOM 4284 O O . MET A 1 310 ? 26.912 111.155 -17.340 1.00 40.36 322 MET A O 1
ATOM 4298 N N . GLN A 1 311 ? 28.523 110.225 -18.641 1.00 45.94 323 GLN A N 1
ATOM 4299 C CA . GLN A 1 311 ? 29.119 111.508 -18.972 1.00 44.36 323 GLN A CA 1
ATOM 4300 C C . GLN A 1 311 ? 28.470 112.103 -20.219 1.00 42.02 323 GLN A C 1
ATOM 4301 O O . GLN A 1 311 ? 28.004 111.369 -21.096 1.00 40.16 323 GLN A O 1
ATOM 4315 N N . PRO A 1 312 ? 28.444 113.435 -20.318 1.00 35.95 324 PRO A N 1
ATOM 4316 C CA . PRO A 1 312 ? 27.708 114.075 -21.423 1.00 35.57 324 PRO A CA 1
ATOM 4317 C C . PRO A 1 312 ? 28.130 113.612 -22.807 1.00 33.61 324 PRO A C 1
ATOM 4318 O O . PRO A 1 312 ? 27.298 113.611 -23.723 1.00 32.98 324 PRO A O 1
ATOM 4329 N N . GLY A 1 313 ? 29.391 113.224 -22.995 1.00 37.18 325 GLY A N 1
ATOM 4330 C CA . GLY A 1 313 ? 29.864 112.851 -24.316 1.00 36.49 325 GLY A CA 1
ATOM 4331 C C . GLY A 1 313 ? 29.502 111.454 -24.772 1.00 33.59 325 GLY A C 1
ATOM 4332 O O . GLY A 1 313 ? 29.740 111.122 -25.937 1.00 33.84 325 GLY A O 1
ATOM 4336 N N . ASP A 1 314 ? 28.925 110.632 -23.900 1.00 33.94 326 ASP A N 1
ATOM 4337 C CA . ASP A 1 314 ? 28.595 109.265 -24.269 1.00 35.91 326 ASP A CA 1
ATOM 4338 C C . ASP A 1 314 ? 27.269 109.204 -25.021 1.00 37.10 326 ASP A C 1
ATOM 4339 O O . ASP A 1 314 ? 26.461 110.137 -25.000 1.00 36.24 326 ASP A O 1
ATOM 4348 N N . TYR A 1 315 ? 27.058 108.077 -25.697 1.00 35.09 327 TYR A N 1
ATOM 4349 C CA . TYR A 1 315 ? 25.800 107.762 -26.355 1.00 34.98 327 TYR A CA 1
ATOM 4350 C C . TYR A 1 315 ? 25.355 106.382 -25.898 1.00 32.04 327 TYR A C 1
ATOM 4351 O O . TYR A 1 315 ? 26.183 105.541 -25.538 1.00 32.76 327 TYR A O 1
ATOM 4369 N N . PHE A 1 316 ? 24.046 106.148 -25.911 1.00 33.88 328 PHE A N 1
ATOM 4370 C CA . PHE A 1 316 ? 23.524 104.913 -25.341 1.00 32.24 328 PHE A CA 1
ATOM 4371 C C . PHE A 1 316 ? 22.108 104.659 -25.836 1.00 31.96 328 PHE A C 1
ATOM 4372 O O . PHE A 1 316 ? 21.455 105.532 -26.413 1.00 31.96 328 PHE A O 1
ATOM 4389 N N . ASP A 1 317 ? 21.650 103.432 -25.594 1.00 29.66 329 ASP A N 1
ATOM 4390 C CA . ASP A 1 317 ? 20.256 103.041 -25.754 1.00 30.62 329 ASP A CA 1
ATOM 4391 C C . ASP A 1 317 ? 20.021 101.847 -24.839 1.00 31.68 329 ASP A C 1
ATOM 4392 O O . ASP A 1 317 ? 20.963 101.271 -24.287 1.00 31.35 329 ASP A O 1
ATOM 4401 N N . LEU A 1 318 ? 18.752 101.486 -24.672 1.00 34.27 330 LEU A N 1
ATOM 4402 C CA . LEU A 1 318 ? 18.361 100.385 -23.804 1.00 34.81 330 LEU A CA 1
ATOM 4403 C C . LEU A 1 318 ? 17.480 99.420 -24.578 1.00 38.03 330 LEU A C 1
ATOM 4404 O O . LEU A 1 318 ? 16.602 99.840 -25.338 1.00 41.59 330 LEU A O 1
ATOM 4420 N N . VAL A 1 319 ? 17.720 98.125 -24.383 1.00 32.53 331 VAL A N 1
ATOM 4421 C CA . VAL A 1 319 ? 16.940 97.072 -25.020 1.00 33.69 331 VAL A CA 1
ATOM 4422 C C . VAL A 1 319 ? 16.417 96.140 -23.937 1.00 34.18 331 VAL A C 1
ATOM 4423 O O . VAL A 1 319 ? 17.193 95.632 -23.120 1.00 33.46 331 VAL A O 1
ATOM 4436 N N . LEU A 1 320 ? 15.106 95.923 -23.929 1.00 35.56 332 LEU A N 1
ATOM 4437 C CA . LEU A 1 320 ? 14.469 94.956 -23.047 1.00 37.75 332 LEU A CA 1
ATOM 4438 C C . LEU A 1 320 ? 13.996 93.770 -23.875 1.00 37.67 332 LEU A C 1
ATOM 4439 O O . LEU A 1 320 ? 13.501 93.944 -24.993 1.00 38.43 332 LEU A O 1
ATOM 4455 N N . PHE A 1 321 ? 14.152 92.562 -23.335 1.00 38.04 333 PHE A N 1
ATOM 4456 C CA . PHE A 1 321 ? 13.693 91.365 -24.031 1.00 39.44 333 PHE A CA 1
ATOM 4457 C C . PHE A 1 321 ? 13.002 90.432 -23.050 1.00 40.67 333 PHE A C 1
ATOM 4458 O O . PHE A 1 321 ? 13.611 89.974 -22.079 1.00 40.15 333 PHE A O 1
ATOM 4475 N N . GLY A 1 322 ? 11.720 90.187 -23.297 1.00 43.65 334 GLY A N 1
ATOM 4476 C CA . GLY A 1 322 ? 11.006 89.079 -22.700 1.00 47.74 334 GLY A CA 1
ATOM 4477 C C . GLY A 1 322 ? 10.579 88.160 -23.823 1.00 50.93 334 GLY A C 1
ATOM 4478 O O . GLY A 1 322 ? 11.415 87.748 -24.633 1.00 50.78 334 GLY A O 1
ATOM 4482 N N . THR A 1 323 ? 9.289 87.834 -23.903 1.00 54.23 335 THR A N 1
ATOM 4483 C CA . THR A 1 323 ? 8.787 87.198 -25.115 1.00 57.95 335 THR A CA 1
ATOM 4484 C C . THR A 1 323 ? 8.910 88.142 -26.305 1.00 57.79 335 THR A C 1
ATOM 4485 O O . THR A 1 323 ? 9.100 87.693 -27.441 1.00 59.03 335 THR A O 1
ATOM 4496 N N . ARG A 1 324 ? 8.808 89.445 -26.060 1.00 50.59 336 ARG A N 1
ATOM 4497 C CA . ARG A 1 324 ? 8.936 90.472 -27.083 1.00 52.68 336 ARG A CA 1
ATOM 4498 C C . ARG A 1 324 ? 10.175 91.323 -26.827 1.00 51.17 336 ARG A C 1
ATOM 4499 O O . ARG A 1 324 ? 10.608 91.493 -25.684 1.00 49.22 336 ARG A O 1
ATOM 4520 N N . VAL A 1 325 ? 10.738 91.864 -27.908 1.00 45.91 337 VAL A N 1
ATOM 4521 C CA . VAL A 1 325 ? 11.920 92.718 -27.842 1.00 43.13 337 VAL A CA 1
ATOM 4522 C C . VAL A 1 325 ? 11.492 94.171 -27.973 1.00 43.64 337 VAL A C 1
ATOM 4523 O O . VAL A 1 325 ? 10.653 94.513 -28.816 1.00 43.83 337 VAL A O 1
ATOM 4536 N N . GLN A 1 326 ? 12.081 95.031 -27.146 1.00 53.03 338 GLN A N 1
ATOM 4537 C CA . GLN A 1 326 ? 11.678 96.429 -27.074 1.00 52.62 338 GLN A CA 1
ATOM 4538 C C . GLN A 1 326 ? 12.903 97.280 -26.779 1.00 50.81 338 GLN A C 1
ATOM 4539 O O . GLN A 1 326 ? 13.652 96.990 -25.842 1.00 47.64 338 GLN A O 1
ATOM 4553 N N . SER A 1 327 ? 13.097 98.326 -27.575 1.00 48.07 339 SER A N 1
ATOM 4554 C CA . SER A 1 327 ? 14.214 99.241 -27.408 1.00 46.98 339 SER A CA 1
ATOM 4555 C C . SER A 1 327 ? 13.679 100.612 -27.021 1.00 47.25 339 SER A C 1
ATOM 4556 O O . SER A 1 327 ? 12.621 101.035 -27.499 1.00 47.41 339 SER A O 1
ATOM 4564 N N . TRP A 1 328 ? 14.412 101.300 -26.145 1.00 44.91 340 TRP A N 1
ATOM 4565 C CA . TRP A 1 328 ? 13.948 102.584 -25.633 1.00 45.18 340 TRP A CA 1
ATOM 4566 C C . TRP A 1 328 ? 13.850 103.613 -26.754 1.00 47.04 340 TRP A C 1
ATOM 4567 O O . TRP A 1 328 ? 12.790 104.208 -26.978 1.00 47.45 340 TRP A O 1
ATOM 4588 N N . LYS A 1 329 ? 14.951 103.833 -27.475 1.00 43.60 341 LYS A N 1
ATOM 4589 C CA . LYS A 1 329 ? 14.978 104.785 -28.579 1.00 42.38 341 LYS A CA 1
ATOM 4590 C C . LYS A 1 329 ? 15.120 104.135 -29.945 1.00 42.83 341 LYS A C 1
ATOM 4591 O O . LYS A 1 329 ? 14.686 104.721 -30.938 1.00 45.74 341 LYS A O 1
ATOM 4610 N N . GLY A 1 330 ? 15.715 102.948 -30.025 1.00 47.60 342 GLY A N 1
ATOM 4611 C CA . GLY A 1 330 ? 16.005 102.335 -31.303 1.00 46.87 342 GLY A CA 1
ATOM 4612 C C . GLY A 1 330 ? 17.258 102.847 -31.976 1.00 44.69 342 GLY A C 1
ATOM 4613 O O . GLY A 1 330 ? 17.558 102.421 -33.098 1.00 45.07 342 GLY A O 1
ATOM 4617 N N . SER A 1 331 ? 17.990 103.754 -31.336 1.00 45.89 343 SER A N 1
ATOM 4618 C CA . SER A 1 331 ? 19.243 104.259 -31.874 1.00 47.03 343 SER A CA 1
ATOM 4619 C C . SER A 1 331 ? 20.019 104.907 -30.738 1.00 42.24 343 SER A C 1
ATOM 4620 O O . SER A 1 331 ? 19.447 105.305 -29.720 1.00 41.66 343 SER A O 1
ATOM 4628 N N . LEU A 1 332 ? 21.330 105.007 -30.927 1.00 32.85 344 LEU A N 1
ATOM 4629 C CA . LEU A 1 332 ? 22.178 105.655 -29.937 1.00 32.02 344 LEU A CA 1
ATOM 4630 C C . LEU A 1 332 ? 21.832 107.136 -29.846 1.00 34.23 344 LEU A C 1
ATOM 4631 O O . LEU A 1 332 ? 21.847 107.850 -30.853 1.00 35.77 344 LEU A O 1
ATOM 4647 N N . VAL A 1 333 ? 21.521 107.599 -28.637 1.00 36.15 345 VAL A N 1
ATOM 4648 C CA . VAL A 1 333 ? 21.254 109.008 -28.384 1.00 33.84 345 VAL A CA 1
ATOM 4649 C C . VAL A 1 333 ? 22.271 109.512 -27.371 1.00 33.30 345 VAL A C 1
ATOM 4650 O O . VAL A 1 333 ? 22.802 108.746 -26.560 1.00 33.18 345 VAL A O 1
ATOM 4663 N N . GLN A 1 334 ? 22.544 110.813 -27.425 1.00 38.42 346 GLN A N 1
ATOM 4664 C CA . GLN A 1 334 ? 23.550 111.403 -26.557 1.00 39.88 346 GLN A CA 1
ATOM 4665 C C . GLN A 1 334 ? 23.071 111.421 -25.108 1.00 36.06 346 GLN A C 1
ATOM 4666 O O . GLN A 1 334 ? 21.874 111.497 -24.824 1.00 35.04 346 GLN A O 1
ATOM 4680 N N . ALA A 1 335 ? 24.031 111.352 -24.186 1.00 32.33 347 ALA A N 1
ATOM 4681 C CA . ALA A 1 335 ? 23.743 111.322 -22.752 1.00 31.21 347 ALA A CA 1
ATOM 4682 C C . ALA A 1 335 ? 23.489 112.737 -22.225 1.00 33.00 347 ALA A C 1
ATOM 4683 O O . ALA A 1 335 ? 24.134 113.221 -21.295 1.00 31.75 347 ALA A O 1
ATOM 4690 N N . SER A 1 336 ? 22.519 113.402 -22.845 1.00 33.03 348 SER A N 1
ATOM 4691 C CA . SER A 1 336 ? 22.125 114.729 -22.407 1.00 33.77 348 SER A CA 1
ATOM 4692 C C . SER A 1 336 ? 21.328 114.645 -21.109 1.00 33.99 348 SER A C 1
ATOM 4693 O O . SER A 1 336 ? 20.843 113.583 -20.711 1.00 33.46 348 SER A O 1
ATOM 4701 N N . GLU A 1 337 ? 21.194 115.793 -20.444 1.00 38.38 349 GLU A N 1
ATOM 4702 C CA . GLU A 1 337 ? 20.404 115.842 -19.220 1.00 37.83 349 GLU A CA 1
ATOM 4703 C C . GLU A 1 337 ? 18.987 115.336 -19.466 1.00 36.54 349 GLU A C 1
ATOM 4704 O O . GLU A 1 337 ? 18.454 114.549 -18.676 1.00 35.70 349 GLU A O 1
ATOM 4716 N N . ALA A 1 338 ? 18.366 115.770 -20.565 1.00 39.81 350 ALA A N 1
ATOM 4717 C CA . ALA A 1 338 ? 17.005 115.345 -20.875 1.00 41.27 350 ALA A CA 1
ATOM 4718 C C . ALA A 1 338 ? 16.946 113.852 -21.176 1.00 41.32 350 ALA A C 1
ATOM 4719 O O . ALA A 1 338 ? 16.102 113.131 -20.629 1.00 41.73 350 ALA A O 1
ATOM 4726 N N . ASN A 1 339 ? 17.834 113.368 -22.047 1.00 38.21 351 ASN A N 1
ATOM 4727 C CA . ASN A 1 339 ? 17.805 111.957 -22.421 1.00 36.56 351 ASN A CA 1
ATOM 4728 C C . ASN A 1 339 ? 18.070 111.058 -21.221 1.00 36.01 351 ASN A C 1
ATOM 4729 O O . ASN A 1 339 ? 17.448 109.998 -21.083 1.00 34.31 351 ASN A O 1
ATOM 4740 N N . LEU A 1 340 ? 18.993 111.458 -20.345 1.00 38.20 352 LEU A N 1
ATOM 4741 C CA . LEU A 1 340 ? 19.291 110.645 -19.171 1.00 36.92 352 LEU A CA 1
ATOM 4742 C C . LEU A 1 340 ? 18.092 110.571 -18.234 1.00 38.56 352 LEU A C 1
ATOM 4743 O O . LEU A 1 340 ? 17.779 109.500 -17.700 1.00 37.06 352 LEU A O 1
ATOM 4759 N N . GLN A 1 341 ? 17.414 111.698 -18.013 1.00 36.52 353 GLN A N 1
ATOM 4760 C CA . GLN A 1 341 ? 16.227 111.692 -17.165 1.00 35.72 353 GLN A CA 1
ATOM 4761 C C . GLN A 1 341 ? 15.100 110.887 -17.799 1.00 36.14 353 GLN A C 1
ATOM 4762 O O . GLN A 1 341 ? 14.376 110.168 -17.102 1.00 36.56 353 GLN A O 1
ATOM 4776 N N . ALA A 1 342 ? 14.927 111.004 -19.118 1.00 38.24 354 ALA A N 1
ATOM 4777 C CA . ALA A 1 342 ? 13.906 110.217 -19.801 1.00 38.08 354 ALA A CA 1
ATOM 4778 C C . ALA A 1 342 ? 14.207 108.726 -19.707 1.00 35.87 354 ALA A C 1
ATOM 4779 O O . ALA A 1 342 ? 13.295 107.910 -19.526 1.00 36.48 354 ALA A O 1
ATOM 4786 N N . ALA A 1 343 ? 15.482 108.349 -19.825 1.00 34.58 355 ALA A N 1
ATOM 4787 C CA . ALA A 1 343 ? 15.850 106.941 -19.716 1.00 33.83 355 ALA A CA 1
ATOM 4788 C C . ALA A 1 343 ? 15.606 106.411 -18.309 1.00 34.00 355 ALA A C 1
ATOM 4789 O O . ALA A 1 343 ? 15.090 105.300 -18.140 1.00 34.27 355 ALA A O 1
ATOM 4796 N N . GLN A 1 344 ? 15.973 107.185 -17.283 1.00 34.03 356 GLN A N 1
ATOM 4797 C CA . GLN A 1 344 ? 15.697 106.766 -15.913 1.00 34.45 356 GLN A CA 1
ATOM 4798 C C . GLN A 1 344 ? 14.205 106.554 -15.703 1.00 35.83 356 GLN A C 1
ATOM 4799 O O . GLN A 1 344 ? 13.790 105.582 -15.060 1.00 36.22 356 GLN A O 1
ATOM 4813 N N . ASP A 1 345 ? 13.382 107.460 -16.236 1.00 39.38 357 ASP A N 1
ATOM 4814 C CA . ASP A 1 345 ? 11.938 107.285 -16.149 1.00 43.42 357 ASP A CA 1
ATOM 4815 C C . ASP A 1 345 ? 11.506 106.016 -16.871 1.00 41.24 357 ASP A C 1
ATOM 4816 O O . ASP A 1 345 ? 10.658 105.266 -16.375 1.00 41.32 357 ASP A O 1
ATOM 4825 N N . PHE A 1 346 ? 12.089 105.754 -18.043 1.00 43.86 358 PHE A N 1
ATOM 4826 C CA . PHE A 1 346 ? 11.783 104.527 -18.770 1.00 42.75 358 PHE A CA 1
ATOM 4827 C C . PHE A 1 346 ? 12.197 103.298 -17.970 1.00 42.69 358 PHE A C 1
ATOM 4828 O O . PHE A 1 346 ? 11.506 102.273 -17.988 1.00 43.48 358 PHE A O 1
ATOM 4846 N N . VAL A 1 347 ? 13.321 103.383 -17.258 1.00 39.07 359 VAL A N 1
ATOM 4847 C CA . VAL A 1 347 ? 13.778 102.259 -16.446 1.00 40.28 359 VAL A CA 1
ATOM 4848 C C . VAL A 1 347 ? 12.801 101.992 -15.308 1.00 40.86 359 VAL A C 1
ATOM 4849 O O . VAL A 1 347 ? 12.380 100.852 -15.084 1.00 40.63 359 VAL A O 1
ATOM 4862 N N . ARG A 1 348 ? 12.432 103.037 -14.563 1.00 45.92 360 ARG A N 1
ATOM 4863 C CA . ARG A 1 348 ? 11.499 102.866 -13.455 1.00 48.81 360 ARG A CA 1
ATOM 4864 C C . ARG A 1 348 ? 10.152 102.328 -13.916 1.00 50.25 360 ARG A C 1
ATOM 4865 O O . ARG A 1 348 ? 9.438 101.711 -13.119 1.00 51.54 360 ARG A O 1
ATOM 4886 N N . GLY A 1 349 ? 9.793 102.538 -15.180 1.00 40.36 361 GLY A N 1
ATOM 4887 C CA . GLY A 1 349 ? 8.435 102.286 -15.619 1.00 41.91 361 GLY A CA 1
ATOM 4888 C C . GLY A 1 349 ? 8.163 100.932 -16.242 1.00 42.26 361 GLY A C 1
ATOM 4889 O O . GLY A 1 349 ? 7.034 100.441 -16.159 1.00 43.94 361 GLY A O 1
ATOM 4893 N N . PHE A 1 350 ? 9.158 100.313 -16.872 1.00 45.71 362 PHE A N 1
ATOM 4894 C CA . PHE A 1 350 ? 8.881 99.113 -17.650 1.00 46.76 362 PHE A CA 1
ATOM 4895 C C . PHE A 1 350 ? 8.423 97.974 -16.744 1.00 45.56 362 PHE A C 1
ATOM 4896 O O . PHE A 1 350 ? 8.775 97.904 -15.563 1.00 42.52 362 PHE A O 1
ATOM 4913 N N . SER A 1 351 ? 7.619 97.079 -17.314 1.00 47.33 363 SER A N 1
ATOM 4914 C CA . SER A 1 351 ? 7.113 95.913 -16.611 1.00 50.01 363 SER A CA 1
ATOM 4915 C C . SER A 1 351 ? 7.561 94.642 -17.322 1.00 50.95 363 SER A C 1
ATOM 4916 O O . SER A 1 351 ? 7.962 94.663 -18.489 1.00 50.08 363 SER A O 1
ATOM 4924 N N . LEU A 1 352 ? 7.480 93.529 -16.600 1.00 46.99 364 LEU A N 1
ATOM 4925 C CA . LEU A 1 352 ? 7.982 92.259 -17.102 1.00 48.06 364 LEU A CA 1
ATOM 4926 C C . LEU A 1 352 ? 7.062 91.710 -18.190 1.00 51.25 364 LEU A C 1
ATOM 4927 O O . LEU A 1 352 ? 5.907 92.121 -18.333 1.00 51.96 364 LEU A O 1
ATOM 4943 N N . ASP A 1 353 ? 7.593 90.772 -18.970 1.00 57.04 365 ASP A N 1
ATOM 4944 C CA . ASP A 1 353 ? 6.891 90.271 -20.146 1.00 58.52 365 ASP A CA 1
ATOM 4945 C C . ASP A 1 353 ? 7.177 88.783 -20.358 1.00 61.48 365 ASP A C 1
ATOM 4946 O O . ASP A 1 353 ? 7.682 88.354 -21.391 1.00 60.67 365 ASP A O 1
ATOM 4955 N N . GLU A 1 354 ? 6.856 87.965 -19.353 1.00 65.40 366 GLU A N 1
ATOM 4956 C CA . GLU A 1 354 ? 6.796 86.513 -19.503 1.00 70.94 366 GLU A CA 1
ATO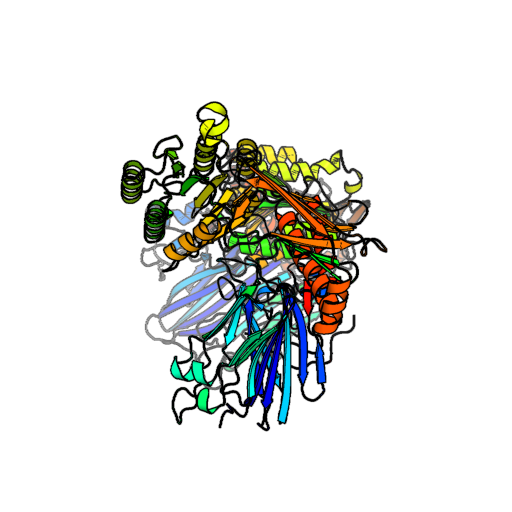M 4957 C C . GLU A 1 354 ? 8.106 85.875 -19.962 1.00 69.29 366 GLU A C 1
ATOM 4958 O O . GLU A 1 354 ? 9.031 85.712 -19.159 1.00 70.76 366 GLU A O 1
ATOM 4970 N N . ALA A 1 355 ? 8.195 85.500 -21.241 1.00 51.09 367 ALA A N 1
ATOM 4971 C CA . ALA A 1 355 ? 9.260 84.617 -21.711 1.00 50.56 367 ALA A CA 1
ATOM 4972 C C . ALA A 1 355 ? 10.588 85.347 -21.886 1.00 47.98 367 ALA A C 1
ATOM 4973 O O . ALA A 1 355 ? 10.765 86.456 -21.371 1.00 46.59 367 ALA A O 1
ATOM 4980 N N . THR A 1 356 ? 11.530 84.728 -22.605 1.00 60.27 368 THR A N 1
ATOM 4981 C CA . THR A 1 356 ? 12.894 85.248 -22.732 1.00 55.12 368 THR A CA 1
ATOM 4982 C C . THR A 1 356 ? 13.369 85.074 -24.173 1.00 50.06 368 THR A C 1
ATOM 4983 O O . THR A 1 356 ? 13.857 84.002 -24.543 1.00 48.70 368 THR A O 1
ATOM 4994 N N . ASN A 1 357 ? 13.248 86.132 -24.976 1.00 51.63 369 ASN A N 1
ATOM 4995 C CA . ASN A 1 357 ? 13.758 86.123 -26.349 1.00 49.28 369 ASN A CA 1
ATOM 4996 C C . ASN A 1 357 ? 15.170 86.705 -26.332 1.00 46.15 369 ASN A C 1
ATOM 4997 O O . ASN A 1 357 ? 15.414 87.858 -26.694 1.00 41.92 369 ASN A O 1
ATOM 5008 N N . LEU A 1 358 ? 16.120 85.870 -25.905 1.00 44.26 370 LEU A N 1
ATOM 5009 C CA . LEU A 1 358 ? 17.497 86.328 -25.746 1.00 43.70 370 LEU A CA 1
ATOM 5010 C C . LEU A 1 358 ? 18.152 86.606 -27.093 1.00 40.91 370 LEU A C 1
ATOM 5011 O O . LEU A 1 358 ? 18.893 87.584 -27.237 1.00 37.95 370 LEU A O 1
ATOM 5027 N N . ASN A 1 359 ? 17.897 85.754 -28.088 1.00 40.91 371 ASN A N 1
ATOM 5028 C CA . ASN A 1 359 ? 18.469 85.970 -29.413 1.00 40.86 371 ASN A CA 1
ATOM 5029 C C . ASN A 1 359 ? 18.018 87.308 -29.986 1.00 40.46 371 ASN A C 1
ATOM 5030 O O . ASN A 1 359 ? 18.834 88.094 -30.481 1.00 39.36 371 ASN A O 1
ATOM 5041 N N . GLY A 1 360 ? 16.714 87.585 -29.924 1.00 42.63 372 GLY A N 1
ATOM 5042 C CA . GLY A 1 360 ? 16.211 88.849 -30.435 1.00 42.76 372 GLY A CA 1
ATOM 5043 C C . GLY A 1 360 ? 16.758 90.044 -29.679 1.00 40.90 372 GLY A C 1
ATOM 5044 O O . GLY A 1 360 ? 17.052 91.084 -30.272 1.00 41.46 372 GLY A O 1
ATOM 5048 N N . GLY A 1 361 ? 16.897 89.915 -28.358 1.00 41.02 373 GLY A N 1
ATOM 5049 C CA . GLY A 1 361 ? 17.413 91.023 -27.569 1.00 39.72 373 GLY A CA 1
ATOM 5050 C C . GLY A 1 361 ? 18.840 91.380 -27.936 1.00 39.40 373 GLY A C 1
ATOM 5051 O O . GLY A 1 361 ? 19.174 92.553 -28.117 1.00 35.08 373 GLY A O 1
ATOM 5055 N N . LEU A 1 362 ? 19.702 90.368 -28.058 1.00 38.01 374 LEU A N 1
ATOM 5056 C CA . LEU A 1 362 ? 21.097 90.620 -28.401 1.00 36.25 374 LEU A CA 1
ATOM 5057 C C . LEU A 1 362 ? 21.222 91.198 -29.805 1.00 38.13 374 LEU A C 1
ATOM 5058 O O . LEU A 1 362 ? 21.932 92.188 -30.017 1.00 38.04 374 LEU A O 1
ATOM 5074 N N . LEU A 1 363 ? 20.539 90.593 -30.779 1.00 38.38 375 LEU A N 1
ATOM 5075 C CA . LEU A 1 363 ? 20.636 91.073 -32.153 1.00 39.44 375 LEU A CA 1
ATOM 5076 C C . LEU A 1 363 ? 20.115 92.498 -32.287 1.00 39.63 375 LEU A C 1
ATOM 5077 O O . LEU A 1 363 ? 20.582 93.250 -33.149 1.00 38.44 375 LEU A O 1
ATOM 5093 N N . ARG A 1 364 ? 19.153 92.890 -31.449 1.00 41.82 376 ARG A N 1
ATOM 5094 C CA . ARG A 1 364 ? 18.660 94.262 -31.491 1.00 43.93 376 ARG A CA 1
ATOM 5095 C C . ARG A 1 364 ? 19.714 95.231 -30.969 1.00 41.43 376 ARG A C 1
ATOM 5096 O O . ARG A 1 364 ? 19.988 96.263 -31.593 1.00 38.30 376 ARG A O 1
ATOM 5117 N N . GLY A 1 365 ? 20.317 94.914 -29.822 1.00 39.82 377 GLY A N 1
ATOM 5118 C CA . GLY A 1 365 ? 21.381 95.756 -29.302 1.00 39.37 377 GLY A CA 1
ATOM 5119 C C . GLY A 1 365 ? 22.557 95.849 -30.253 1.00 38.85 377 GLY A C 1
ATOM 5120 O O . GLY A 1 365 ? 23.167 96.911 -30.402 1.00 37.29 377 GLY A O 1
ATOM 5124 N N . ILE A 1 366 ? 22.891 94.738 -30.913 1.00 32.69 378 ILE A N 1
ATOM 5125 C CA . ILE A 1 366 ? 23.986 94.746 -31.877 1.00 32.67 378 ILE A CA 1
ATOM 5126 C C . ILE A 1 366 ? 23.621 95.592 -33.089 1.00 33.41 378 ILE A C 1
ATOM 5127 O O . ILE A 1 366 ? 24.453 96.343 -33.613 1.00 33.12 378 ILE A O 1
ATOM 5143 N N . GLU A 1 367 ? 22.377 95.481 -33.559 1.00 41.31 379 GLU A N 1
ATOM 5144 C CA . GLU A 1 367 ? 21.942 96.281 -34.699 1.00 44.69 379 GLU A CA 1
ATOM 5145 C C . GLU A 1 367 ? 22.051 97.771 -34.396 1.00 39.04 379 GLU A C 1
ATOM 5146 O O . GLU A 1 367 ? 22.438 98.562 -35.264 1.00 36.57 379 GLU A O 1
ATOM 5158 N N . ILE A 1 368 ? 21.715 98.172 -33.168 1.00 34.12 380 ILE A N 1
ATOM 5159 C CA . ILE A 1 368 ? 21.783 99.583 -32.798 1.00 33.59 380 ILE A CA 1
ATOM 5160 C C . ILE A 1 368 ? 23.226 100.072 -32.826 1.00 32.65 380 ILE A C 1
ATOM 5161 O O . ILE A 1 368 ? 23.533 101.121 -33.406 1.00 32.92 380 ILE A O 1
ATOM 5177 N N . LEU A 1 369 ? 24.135 99.324 -32.194 1.00 37.01 381 LEU A N 1
ATOM 5178 C CA . LEU A 1 369 ? 25.540 99.717 -32.191 1.00 34.90 381 LEU A CA 1
ATOM 5179 C C . LEU A 1 369 ? 26.116 99.756 -33.600 1.00 36.22 381 LEU A C 1
ATOM 5180 O O . LEU A 1 369 ? 26.973 100.596 -33.895 1.00 37.09 381 LEU A O 1
ATOM 5196 N N . ASN A 1 370 ? 25.670 98.859 -34.479 1.00 32.77 382 ASN A N 1
ATOM 5197 C CA . ASN A 1 370 ? 26.194 98.807 -35.837 1.00 33.79 382 ASN A CA 1
ATOM 5198 C C . ASN A 1 370 ? 25.667 99.932 -36.719 1.00 36.53 382 ASN A C 1
ATOM 5199 O O . ASN A 1 370 ? 26.208 100.141 -37.810 1.00 37.09 382 ASN A O 1
ATOM 5210 N N . GLN A 1 371 ? 24.630 100.654 -36.284 1.00 38.29 383 GLN A N 1
ATOM 5211 C CA . GLN A 1 371 ? 24.208 101.847 -37.011 1.00 45.42 383 GLN A CA 1
ATOM 5212 C C . GLN A 1 371 ? 25.363 102.824 -37.180 1.00 52.14 383 GLN A C 1
ATOM 5213 O O . GLN A 1 371 ? 25.404 103.578 -38.159 1.00 54.70 383 GLN A O 1
ATOM 5227 N N . VAL A 1 372 ? 26.307 102.823 -36.235 1.00 49.61 384 VAL A N 1
ATOM 5228 C CA . VAL A 1 372 ? 27.454 103.722 -36.301 1.00 54.38 384 VAL A CA 1
ATOM 5229 C C . VAL A 1 372 ? 28.221 103.528 -37.600 1.00 59.87 384 VAL A C 1
ATOM 5230 O O . VAL A 1 372 ? 28.910 104.444 -38.068 1.00 57.87 384 VAL A O 1
ATOM 5243 N N . GLN A 1 373 ? 28.120 102.343 -38.204 1.00 80.25 385 GLN A N 1
ATOM 5244 C CA . GLN A 1 373 ? 28.841 102.082 -39.444 1.00 87.08 385 GLN A CA 1
ATOM 5245 C C . GLN A 1 373 ? 28.279 102.904 -40.597 1.00 87.20 385 GLN A C 1
ATOM 5246 O O . GLN A 1 373 ? 29.039 103.473 -41.390 1.00 91.16 385 GLN A O 1
ATOM 5260 N N . GLU A 1 374 ? 26.952 102.982 -40.704 1.00 69.41 386 GLU A N 1
ATOM 5261 C CA . GLU A 1 374 ? 26.289 103.668 -41.806 1.00 69.42 386 GLU A CA 1
ATOM 5262 C C . GLU A 1 374 ? 25.581 104.950 -41.384 1.00 65.74 386 GLU A C 1
ATOM 5263 O O . GLU A 1 374 ? 25.948 106.038 -41.835 1.00 67.38 386 GLU A O 1
ATOM 5270 N N . SER A 1 375 ? 24.563 104.847 -40.526 1.00 68.57 387 SER A N 1
ATOM 5271 C CA . SER A 1 375 ? 23.720 105.999 -40.215 1.00 64.66 387 SER A CA 1
ATOM 5272 C C . SER A 1 375 ? 24.442 107.046 -39.374 1.00 60.53 387 SER A C 1
ATOM 5273 O O . SER A 1 375 ? 24.333 108.247 -39.651 1.00 59.48 387 SER A O 1
ATOM 5281 N N . LEU A 1 376 ? 25.173 106.628 -38.344 1.00 56.10 388 LEU A N 1
ATOM 5282 C CA . LEU A 1 376 ? 25.799 107.550 -37.398 1.00 52.98 388 LEU A CA 1
ATOM 5283 C C . LEU A 1 376 ? 27.321 107.442 -37.438 1.00 49.76 388 LEU A C 1
ATOM 5284 O O . LEU A 1 376 ? 27.956 107.084 -36.440 1.00 48.11 388 LEU A O 1
ATOM 5300 N N . PRO A 1 377 ? 27.943 107.770 -38.575 1.00 58.32 389 PRO A N 1
ATOM 5301 C CA . PRO A 1 377 ? 29.407 107.655 -38.663 1.00 57.37 389 PRO A CA 1
ATOM 5302 C C . PRO A 1 377 ? 30.152 108.625 -37.763 1.00 54.82 389 PRO A C 1
ATOM 5303 O O . PRO A 1 377 ? 31.344 108.409 -37.510 1.00 53.09 389 PRO A O 1
ATOM 5314 N N . GLU A 1 378 ? 29.500 109.681 -37.269 1.00 52.59 390 GLU A N 1
ATOM 5315 C CA . GLU A 1 378 ? 30.177 110.622 -36.384 1.00 53.00 390 GLU A CA 1
ATOM 5316 C C . GLU A 1 378 ? 30.504 110.010 -35.027 1.00 50.62 390 GLU A C 1
ATOM 5317 O O . GLU A 1 378 ? 31.275 110.606 -34.267 1.00 48.92 390 GLU A O 1
ATOM 5329 N N . LEU A 1 379 ? 29.938 108.848 -34.708 1.00 42.27 391 LEU A N 1
ATOM 5330 C CA . LEU A 1 379 ? 30.208 108.148 -33.460 1.00 42.63 391 LEU A CA 1
ATOM 5331 C C . LEU A 1 379 ? 31.217 107.019 -33.633 1.00 40.54 391 LEU A C 1
ATOM 5332 O O . LEU A 1 379 ? 31.470 106.275 -32.679 1.00 38.40 391 LEU A O 1
ATOM 5348 N N . SER A 1 380 ? 31.799 106.877 -34.828 1.00 49.10 392 SER A N 1
ATOM 5349 C CA . SER A 1 380 ? 32.636 105.718 -35.123 1.00 50.32 392 SER A CA 1
ATOM 5350 C C . SER A 1 380 ? 33.913 105.702 -34.293 1.00 49.16 392 SER A C 1
ATOM 5351 O O . SER A 1 380 ? 34.476 104.628 -34.053 1.00 49.87 392 SER A O 1
ATOM 5359 N N . ASN A 1 381 ? 34.387 106.865 -33.849 1.00 44.10 393 ASN A N 1
ATOM 5360 C CA . ASN A 1 381 ? 35.620 106.916 -33.074 1.00 42.37 393 ASN A CA 1
ATOM 5361 C C . ASN A 1 381 ? 35.402 106.634 -31.595 1.00 38.06 393 ASN A C 1
ATOM 5362 O O . ASN A 1 381 ? 36.384 106.520 -30.855 1.00 35.96 393 ASN A O 1
ATOM 5373 N N . HIS A 1 382 ? 34.154 106.519 -31.149 1.00 34.71 394 HIS A N 1
ATOM 5374 C CA . HIS A 1 382 ? 33.884 106.147 -29.770 1.00 33.98 394 HIS A CA 1
ATOM 5375 C C . HIS A 1 382 ? 34.211 104.675 -29.540 1.00 32.14 394 HIS A C 1
ATOM 5376 O O . HIS A 1 382 ? 34.259 103.865 -30.469 1.00 32.88 394 HIS A O 1
ATOM 5390 N N . ALA A 1 383 ? 34.434 104.333 -28.275 1.00 33.41 395 ALA A N 1
ATOM 5391 C CA . ALA A 1 383 ? 34.577 102.940 -27.877 1.00 31.52 395 ALA A CA 1
ATOM 5392 C C . ALA A 1 383 ? 33.189 102.356 -27.650 1.00 29.92 395 ALA A C 1
ATOM 5393 O O . ALA A 1 383 ? 32.417 102.878 -26.840 1.00 31.55 395 ALA A O 1
ATOM 5400 N N . SER A 1 384 ? 32.863 101.288 -28.370 1.00 34.07 396 SER A N 1
ATOM 5401 C CA . SER A 1 384 ? 31.556 100.660 -28.248 1.00 32.89 396 SER A CA 1
ATOM 5402 C C . SER A 1 384 ? 31.612 99.521 -27.239 1.00 33.07 396 SER A C 1
ATOM 5403 O O . SER A 1 384 ? 32.624 98.826 -27.111 1.00 32.20 396 SER A O 1
ATOM 5411 N N . ILE A 1 385 ? 30.511 99.344 -26.512 1.00 32.85 397 ILE A N 1
ATOM 5412 C CA . ILE A 1 385 ? 30.395 98.316 -25.483 1.00 33.68 397 ILE A CA 1
ATOM 5413 C C . ILE A 1 385 ? 28.967 97.789 -25.484 1.00 34.19 397 ILE A C 1
ATOM 5414 O O . ILE A 1 385 ? 28.009 98.565 -25.560 1.00 33.75 397 ILE A O 1
ATOM 5430 N N . LEU A 1 386 ? 28.824 96.468 -25.396 1.00 30.20 398 LEU A N 1
ATOM 5431 C CA . LEU A 1 386 ? 27.519 95.822 -25.317 1.00 29.12 398 LEU A CA 1
ATOM 5432 C C . LEU A 1 386 ? 27.459 95.013 -24.031 1.00 28.96 398 LEU A C 1
ATOM 5433 O O . LEU A 1 386 ? 28.295 94.130 -23.809 1.00 26.56 398 LEU A O 1
ATOM 5449 N N . ILE A 1 387 ? 26.476 95.314 -23.189 1.00 33.68 399 ILE A N 1
ATOM 5450 C CA . ILE A 1 387 ? 26.288 94.637 -21.913 1.00 33.16 399 ILE A CA 1
ATOM 5451 C C . ILE A 1 387 ? 24.920 93.974 -21.931 1.00 31.50 399 ILE A C 1
ATOM 5452 O O . ILE A 1 387 ? 23.920 94.616 -22.272 1.00 29.53 399 ILE A O 1
ATOM 5468 N N . MET A 1 388 ? 24.877 92.695 -21.568 1.00 29.30 400 MET A N 1
ATOM 5469 C CA . MET A 1 388 ? 23.634 91.939 -21.529 1.00 32.34 400 MET A CA 1
ATOM 5470 C C . MET A 1 388 ? 23.471 91.311 -20.154 1.00 30.56 400 MET A C 1
ATOM 5471 O O . MET A 1 388 ? 24.429 90.771 -19.592 1.00 32.24 400 MET A O 1
ATOM 5485 N N . LEU A 1 389 ? 22.257 91.397 -19.615 1.00 30.94 401 LEU A N 1
ATOM 5486 C CA . LEU A 1 389 ? 21.921 90.844 -18.309 1.00 31.61 401 LEU A CA 1
ATOM 5487 C C . LEU A 1 389 ? 20.740 89.895 -18.462 1.00 33.13 401 LEU A C 1
ATOM 5488 O O . LEU A 1 389 ? 19.740 90.241 -19.099 1.00 33.69 401 LEU A O 1
ATOM 5504 N N . THR A 1 390 ? 20.854 88.705 -17.875 1.00 33.94 402 THR A N 1
ATOM 5505 C CA . THR A 1 390 ? 19.787 87.718 -17.955 1.00 35.60 402 THR A CA 1
ATOM 5506 C C . THR A 1 390 ? 19.833 86.830 -16.720 1.00 36.51 402 THR A C 1
ATOM 5507 O O . THR A 1 390 ? 20.903 86.562 -16.168 1.00 35.93 402 THR A O 1
ATOM 5518 N N . ASP A 1 391 ? 18.653 86.382 -16.294 1.00 41.02 403 ASP A N 1
ATOM 5519 C CA . ASP A 1 391 ? 18.520 85.455 -15.181 1.00 44.84 403 ASP A CA 1
ATOM 5520 C C . ASP A 1 391 ? 18.096 84.066 -15.630 1.00 46.04 403 ASP A C 1
ATOM 5521 O O . ASP A 1 391 ? 17.884 83.192 -14.781 1.00 45.70 403 ASP A O 1
ATOM 5530 N N . GLY A 1 392 ? 17.966 83.839 -16.934 1.00 41.10 404 GLY A N 1
ATOM 5531 C CA . GLY A 1 392 ? 17.526 82.553 -17.436 1.00 42.85 404 GLY A CA 1
ATOM 5532 C C . GLY A 1 392 ? 17.999 82.343 -18.857 1.00 42.42 404 GLY A C 1
ATOM 5533 O O . GLY A 1 392 ? 18.615 83.217 -19.472 1.00 40.80 404 GLY A O 1
ATOM 5537 N N . ASP A 1 393 ? 17.690 81.163 -19.372 1.00 46.46 405 ASP A N 1
ATOM 5538 C CA . ASP A 1 393 ? 18.085 80.735 -20.703 1.00 46.08 405 ASP A CA 1
ATOM 5539 C C . ASP A 1 393 ? 17.038 81.147 -21.728 1.00 47.64 405 ASP A C 1
ATOM 5540 O O . ASP A 1 393 ? 15.897 81.463 -21.377 1.00 49.11 405 ASP A O 1
ATOM 5549 N N . PRO A 1 394 ? 17.396 81.168 -23.011 1.00 52.87 406 PRO A N 1
ATOM 5550 C CA . PRO A 1 394 ? 16.417 81.555 -24.035 1.00 54.82 406 PRO A CA 1
ATOM 5551 C C . PRO A 1 394 ? 15.253 80.576 -24.097 1.00 57.47 406 PRO A C 1
ATOM 5552 O O . PRO A 1 394 ? 15.441 79.358 -24.140 1.00 59.26 406 PRO A O 1
ATOM 5563 N N . THR A 1 395 ? 14.039 81.129 -24.103 1.00 49.03 407 THR A N 1
ATOM 5564 C CA . THR A 1 395 ? 12.821 80.341 -24.210 1.00 51.60 407 THR A CA 1
ATOM 5565 C C . THR A 1 395 ? 11.876 80.832 -25.297 1.00 53.69 407 THR A C 1
ATOM 5566 O O . THR A 1 395 ? 10.863 80.170 -25.548 1.00 56.91 407 THR A O 1
ATOM 5577 N N . GLU A 1 396 ? 12.165 81.961 -25.940 1.00 61.14 408 GLU A N 1
ATOM 5578 C CA . GLU A 1 396 ? 11.319 82.514 -26.988 1.00 62.02 408 GLU A CA 1
ATOM 5579 C C . GLU A 1 396 ? 12.155 82.747 -28.238 1.00 59.82 408 GLU A C 1
ATOM 5580 O O . GLU A 1 396 ? 13.302 83.196 -28.154 1.00 55.81 408 GLU A O 1
ATOM 5592 N N . GLY A 1 397 ? 11.577 82.439 -29.392 1.00 60.83 409 GLY A N 1
ATOM 5593 C CA . GLY A 1 397 ? 12.282 82.644 -30.648 1.00 59.31 409 GLY A CA 1
ATOM 5594 C C . GLY A 1 397 ? 13.335 81.582 -30.860 1.00 58.48 409 GLY A C 1
ATOM 5595 O O . GLY A 1 397 ? 13.071 80.386 -30.700 1.00 58.06 409 GLY A O 1
ATOM 5599 N N . VAL A 1 398 ? 14.537 82.015 -31.225 1.00 50.41 410 VAL A N 1
ATOM 5600 C CA . VAL A 1 398 ? 15.647 81.096 -31.455 1.00 50.38 410 VAL A CA 1
ATOM 5601 C C . VAL A 1 398 ? 16.190 80.647 -30.105 1.00 49.42 410 VAL A C 1
ATOM 5602 O O . VAL A 1 398 ? 16.724 81.455 -29.340 1.00 47.38 410 VAL A O 1
ATOM 5615 N N . THR A 1 399 ? 16.056 79.353 -29.813 1.00 53.84 411 THR A N 1
ATOM 5616 C CA . THR A 1 399 ? 16.521 78.797 -28.553 1.00 53.45 411 THR A CA 1
ATOM 5617 C C . THR A 1 399 ? 17.664 77.807 -28.715 1.00 55.63 411 THR A C 1
ATOM 5618 O O . THR A 1 399 ? 18.197 77.336 -27.704 1.00 55.95 411 THR A O 1
ATOM 5629 N N . ASP A 1 400 ? 18.040 77.462 -29.944 1.00 51.51 412 ASP A N 1
ATOM 5630 C CA . ASP A 1 400 ? 19.229 76.649 -30.171 1.00 52.34 412 ASP A CA 1
ATOM 5631 C C . ASP A 1 400 ? 20.457 77.470 -29.798 1.00 52.17 412 ASP A C 1
ATOM 5632 O O . ASP A 1 400 ? 20.829 78.404 -30.515 1.00 51.79 412 ASP A O 1
ATOM 5641 N N . ARG A 1 401 ? 21.090 77.122 -28.675 1.00 59.19 413 ARG A N 1
ATOM 5642 C CA . ARG A 1 401 ? 22.200 77.925 -28.172 1.00 59.29 413 ARG A CA 1
ATOM 5643 C C . ARG A 1 401 ? 23.332 78.015 -29.187 1.00 56.34 413 ARG A C 1
ATOM 5644 O O . ARG A 1 401 ? 23.920 79.087 -29.376 1.00 54.58 413 ARG A O 1
ATOM 5665 N N . SER A 1 402 ? 23.656 76.904 -29.852 1.00 49.05 414 SER A N 1
ATOM 5666 C CA . SER A 1 402 ? 24.736 76.929 -30.832 1.00 46.62 414 SER A CA 1
ATOM 5667 C C . SER A 1 402 ? 24.425 77.907 -31.956 1.00 46.33 414 SER A C 1
ATOM 5668 O O . SER A 1 402 ? 25.316 78.613 -32.441 1.00 45.11 414 SER A O 1
ATOM 5676 N N . GLN A 1 403 ? 23.161 77.966 -32.383 1.00 50.21 415 GLN A N 1
ATOM 5677 C CA . GLN A 1 403 ? 22.781 78.913 -33.425 1.00 49.71 415 GLN A CA 1
ATOM 5678 C C . GLN A 1 403 ? 22.919 80.349 -32.933 1.00 46.70 415 GLN A C 1
ATOM 5679 O O . GLN A 1 403 ? 23.367 81.227 -33.679 1.00 45.07 415 GLN A O 1
ATOM 5693 N N . ILE A 1 404 ? 22.535 80.608 -31.680 1.00 44.28 416 ILE A N 1
ATOM 5694 C CA . ILE A 1 404 ? 22.651 81.955 -31.124 1.00 42.25 416 ILE A CA 1
ATOM 5695 C C . ILE A 1 404 ? 24.107 82.406 -31.133 1.00 40.63 416 ILE A C 1
ATOM 5696 O O . ILE A 1 404 ? 24.422 83.540 -31.515 1.00 39.50 416 ILE A O 1
ATOM 5712 N N . LEU A 1 405 ? 25.016 81.528 -30.701 1.00 44.09 417 LEU A N 1
ATOM 5713 C CA . LEU A 1 405 ? 26.438 81.854 -30.741 1.00 44.68 417 LEU A CA 1
ATOM 5714 C C . LEU A 1 405 ? 26.856 82.280 -32.142 1.00 44.09 417 LEU A C 1
ATOM 5715 O O . LEU A 1 405 ? 27.555 83.284 -32.319 1.00 44.04 417 LEU A O 1
ATOM 5731 N N . LYS A 1 406 ? 26.427 81.526 -33.156 1.00 48.18 418 LYS A N 1
ATOM 5732 C CA . LYS A 1 406 ? 26.731 81.891 -34.536 1.00 50.46 418 LYS A CA 1
ATOM 5733 C C . LYS A 1 406 ? 26.115 83.239 -34.891 1.00 51.11 418 LYS A C 1
ATOM 5734 O O . LYS A 1 406 ? 26.781 84.108 -35.467 1.00 50.34 418 LYS A O 1
ATOM 5741 N N . ASN A 1 407 ? 24.837 83.433 -34.552 1.00 41.74 419 ASN A N 1
ATOM 5742 C CA . ASN A 1 407 ? 24.162 84.686 -34.882 1.00 41.32 419 ASN A CA 1
ATOM 5743 C C . ASN A 1 407 ? 24.876 85.881 -34.264 1.00 39.20 419 ASN A C 1
ATOM 5744 O O . ASN A 1 407 ? 25.028 86.925 -34.909 1.00 38.82 419 ASN A O 1
ATOM 5755 N N . VAL A 1 408 ? 25.321 85.750 -33.014 1.00 41.20 420 VAL A N 1
ATOM 5756 C CA . VAL A 1 408 ? 25.904 86.889 -32.310 1.00 39.55 420 VAL A CA 1
ATOM 5757 C C . VAL A 1 408 ? 27.252 87.260 -32.915 1.00 39.63 420 VAL A C 1
ATOM 5758 O O . VAL A 1 408 ? 27.491 88.420 -33.272 1.00 36.16 420 VAL A O 1
ATOM 5771 N N . ARG A 1 409 ? 28.158 86.286 -33.037 1.00 39.75 421 ARG A N 1
ATOM 5772 C CA . ARG A 1 409 ? 29.507 86.610 -33.488 1.00 39.36 421 ARG A CA 1
ATOM 5773 C C . ARG A 1 409 ? 29.518 87.068 -34.942 1.00 40.24 421 ARG A C 1
ATOM 5774 O O . ARG A 1 409 ? 30.373 87.875 -35.326 1.00 38.42 421 ARG A O 1
ATOM 5795 N N . ASN A 1 410 ? 28.585 86.575 -35.760 1.00 41.93 422 ASN A N 1
ATOM 5796 C CA . ASN A 1 410 ? 28.501 87.018 -37.147 1.00 45.07 422 ASN A CA 1
ATOM 5797 C C . ASN A 1 410 ? 27.928 88.424 -37.267 1.00 46.01 422 ASN A C 1
ATOM 5798 O O . ASN A 1 410 ? 28.152 89.086 -38.286 1.00 47.49 422 ASN A O 1
ATOM 5809 N N . ALA A 1 411 ? 27.187 88.889 -36.261 1.00 39.84 423 ALA A N 1
ATOM 5810 C CA . ALA A 1 411 ? 26.655 90.245 -36.262 1.00 39.34 423 ALA A CA 1
ATOM 5811 C C . ALA A 1 411 ? 27.646 91.255 -35.696 1.00 38.15 423 ALA A C 1
ATOM 5812 O O . ALA A 1 411 ? 27.724 92.387 -36.186 1.00 36.81 423 ALA A O 1
ATOM 5819 N N . ILE A 1 412 ? 28.401 90.872 -34.666 1.00 34.10 424 ILE A N 1
ATOM 5820 C CA . ILE A 1 412 ? 29.370 91.784 -34.066 1.00 33.53 424 ILE A CA 1
ATOM 5821 C C . ILE A 1 412 ? 30.629 91.867 -34.921 1.00 34.85 424 ILE A C 1
ATOM 5822 O O . ILE A 1 412 ? 31.139 92.959 -35.195 1.00 34.35 424 ILE A O 1
ATOM 5838 N N . ARG A 1 413 ? 31.144 90.717 -35.357 1.00 43.04 425 ARG A N 1
ATOM 5839 C CA . ARG A 1 413 ? 32.303 90.669 -36.249 1.00 45.33 425 ARG A CA 1
ATOM 5840 C C . ARG A 1 413 ? 33.524 91.334 -35.618 1.00 44.34 425 ARG A C 1
ATOM 5841 O O . ARG A 1 413 ? 34.293 92.026 -36.289 1.00 44.41 425 ARG A O 1
ATOM 5862 N N . GLY A 1 414 ? 33.700 91.131 -34.314 1.00 42.90 426 GLY A N 1
ATOM 5863 C CA . GLY A 1 414 ? 34.876 91.630 -33.628 1.00 41.71 426 GLY A CA 1
ATOM 5864 C C . GLY A 1 414 ? 34.965 93.134 -33.503 1.00 41.52 426 GLY A C 1
ATOM 5865 O O . GLY A 1 414 ? 36.055 93.659 -33.262 1.00 41.90 426 GLY A O 1
ATOM 5869 N N . ARG A 1 415 ? 33.848 93.848 -33.653 1.00 39.07 427 ARG A N 1
ATOM 5870 C CA . ARG A 1 415 ? 33.879 95.306 -33.619 1.00 39.58 427 ARG A CA 1
ATOM 5871 C C . ARG A 1 415 ? 33.890 95.859 -32.199 1.00 36.49 427 ARG A C 1
ATOM 5872 O O . ARG A 1 415 ? 34.429 96.948 -31.972 1.00 37.38 427 ARG A O 1
ATOM 5893 N N . PHE A 1 416 ? 33.316 95.143 -31.238 1.00 35.76 428 PHE A N 1
ATOM 5894 C CA . PHE A 1 416 ? 33.229 95.641 -29.873 1.00 33.06 428 PHE A CA 1
ATOM 5895 C C . PHE A 1 416 ? 33.072 94.457 -28.931 1.00 29.68 428 PHE A C 1
ATOM 5896 O O . PHE A 1 416 ? 32.667 93.369 -29.358 1.00 30.87 428 PHE A O 1
ATOM 5913 N N . PRO A 1 417 ? 33.401 94.629 -27.653 1.00 32.98 429 PRO A N 1
ATOM 5914 C CA . PRO A 1 417 ? 33.248 93.534 -26.691 1.00 30.33 429 PRO A CA 1
ATOM 5915 C C . PRO A 1 417 ? 31.814 93.363 -26.216 1.00 31.37 429 PRO A C 1
ATOM 5916 O O . PRO A 1 417 ? 31.019 94.305 -26.188 1.00 28.56 429 PRO A O 1
ATOM 5927 N N . LEU A 1 418 ? 31.495 92.126 -25.835 1.00 29.09 430 LEU A N 1
ATOM 5928 C CA . LEU A 1 418 ? 30.194 91.771 -25.278 1.00 28.67 430 LEU A CA 1
ATOM 5929 C C . LEU A 1 418 ? 30.399 91.228 -23.872 1.00 29.97 430 LEU A C 1
ATOM 5930 O O . LEU A 1 418 ? 31.137 90.255 -23.681 1.00 32.04 430 LEU A O 1
ATOM 5946 N N . TYR A 1 419 ? 29.739 91.848 -22.898 1.00 29.55 431 TYR A N 1
ATOM 5947 C CA . TYR A 1 419 ? 29.850 91.464 -21.495 1.00 31.29 431 TYR A CA 1
ATOM 5948 C C . TYR A 1 419 ? 28.511 90.899 -21.039 1.00 33.53 431 TYR A C 1
ATOM 5949 O O . TYR A 1 419 ? 27.519 91.631 -20.950 1.00 31.56 431 TYR A O 1
ATOM 5967 N N . ASN A 1 420 ? 28.486 89.597 -20.757 1.00 28.21 432 ASN A N 1
ATOM 5968 C CA . ASN A 1 420 ? 27.279 88.901 -20.332 1.00 29.25 432 ASN A CA 1
ATOM 5969 C C . ASN A 1 420 ? 27.259 88.771 -18.815 1.00 30.30 432 ASN A C 1
ATOM 5970 O O . ASN A 1 420 ? 28.254 88.363 -18.207 1.00 29.22 432 ASN A O 1
ATOM 5981 N N . LEU A 1 421 ? 26.126 89.121 -18.209 1.00 34.25 433 LEU A N 1
ATOM 5982 C CA . LEU A 1 421 ? 25.945 89.068 -16.763 1.00 32.29 433 LEU A CA 1
ATOM 5983 C C . LEU A 1 421 ? 24.897 88.008 -16.443 1.00 35.29 433 LEU A C 1
ATOM 5984 O O . LEU A 1 421 ? 23.722 88.163 -16.796 1.00 33.57 433 LEU A O 1
ATOM 6000 N N . GLY A 1 422 ? 25.323 86.936 -15.780 1.00 38.11 434 GLY A N 1
ATOM 6001 C CA . GLY A 1 422 ? 24.411 85.895 -15.350 1.00 39.00 434 GLY A CA 1
ATOM 6002 C C . GLY A 1 422 ? 23.872 86.160 -13.959 1.00 40.84 434 GLY A C 1
ATOM 6003 O O . GLY A 1 422 ? 24.618 86.106 -12.977 1.00 39.76 434 GLY A O 1
ATOM 6007 N N . PHE A 1 423 ? 22.577 86.456 -13.864 1.00 39.36 435 PHE A N 1
ATOM 6008 C CA . PHE A 1 423 ? 21.947 86.814 -12.597 1.00 42.00 435 PHE A CA 1
ATOM 6009 C C . PHE A 1 423 ? 21.342 85.554 -11.987 1.00 45.18 435 PHE A C 1
ATOM 6010 O O . PHE A 1 423 ? 20.311 85.063 -12.457 1.00 43.11 435 PHE A O 1
ATOM 6027 N N . GLY A 1 424 ? 21.974 85.040 -10.938 1.00 42.68 436 GLY A N 1
ATOM 6028 C CA . GLY A 1 424 ? 21.499 83.840 -10.283 1.00 46.63 436 GLY A CA 1
ATOM 6029 C C . GLY A 1 424 ? 22.079 82.580 -10.891 1.00 49.95 436 GLY A C 1
ATOM 6030 O O . GLY A 1 424 ? 22.936 82.604 -11.781 1.00 49.99 436 GLY A O 1
ATOM 6034 N N . HIS A 1 425 ? 21.586 81.445 -10.391 1.00 55.64 437 HIS A N 1
ATOM 6035 C CA . HIS A 1 425 ? 22.080 80.132 -10.788 1.00 59.09 437 HIS A CA 1
ATOM 6036 C C . HIS A 1 425 ? 21.010 79.316 -11.506 1.00 57.53 437 HIS A C 1
ATOM 6037 O O . HIS A 1 425 ? 21.038 78.084 -11.483 1.00 58.74 437 HIS A O 1
ATOM 6051 N N . ASN A 1 426 ? 20.062 79.991 -12.153 1.00 60.13 438 ASN A N 1
ATOM 6052 C CA . ASN A 1 426 ? 19.057 79.344 -12.989 1.00 60.24 438 ASN A CA 1
ATOM 6053 C C . ASN A 1 426 ? 19.313 79.636 -14.465 1.00 57.46 438 ASN A C 1
ATOM 6054 O O . ASN A 1 426 ? 18.382 79.787 -15.257 1.00 56.48 438 ASN A O 1
ATOM 6065 N N . VAL A 1 427 ? 20.588 79.717 -14.844 1.00 52.12 439 VAL A N 1
ATOM 6066 C CA . VAL A 1 427 ? 20.984 80.057 -16.204 1.00 48.92 439 VAL A CA 1
ATOM 6067 C C . VAL A 1 427 ? 22.197 79.220 -16.586 1.00 48.68 439 VAL A C 1
ATOM 6068 O O . VAL A 1 427 ? 22.979 78.795 -15.731 1.00 45.57 439 VAL A O 1
ATOM 6081 N N . ASP A 1 428 ? 22.341 78.979 -17.886 1.00 51.51 440 ASP A N 1
ATOM 6082 C CA . ASP A 1 428 ? 23.482 78.244 -18.429 1.00 51.38 440 ASP A CA 1
ATOM 6083 C C . ASP A 1 428 ? 24.645 79.222 -18.549 1.00 50.99 440 ASP A C 1
ATOM 6084 O O . ASP A 1 428 ? 24.806 79.914 -19.555 1.00 47.70 440 ASP A O 1
ATOM 6093 N N . PHE A 1 429 ? 25.467 79.287 -17.498 1.00 42.31 441 PHE A N 1
ATOM 6094 C CA . PHE A 1 429 ? 26.538 80.276 -17.468 1.00 41.88 441 PHE A CA 1
ATOM 6095 C C . PHE A 1 429 ? 27.629 79.947 -18.480 1.00 43.36 441 PHE A C 1
ATOM 6096 O O . PHE A 1 429 ? 28.221 80.854 -19.076 1.00 41.99 441 PHE A O 1
ATOM 6113 N N . ASN A 1 430 ? 27.916 78.659 -18.684 1.00 49.02 442 ASN A N 1
ATOM 6114 C CA . ASN A 1 430 ? 28.890 78.280 -19.702 1.00 51.10 442 ASN A CA 1
ATOM 6115 C C . ASN A 1 430 ? 28.507 78.855 -21.059 1.00 47.97 442 ASN A C 1
ATOM 6116 O O . ASN A 1 430 ? 29.368 79.324 -21.813 1.00 45.73 442 ASN A O 1
ATOM 6127 N N . PHE A 1 431 ? 27.212 78.835 -21.380 1.00 45.26 443 PHE A N 1
ATOM 6128 C CA . PHE A 1 431 ? 26.741 79.445 -22.618 1.00 43.94 443 PHE A CA 1
ATOM 6129 C C . PHE A 1 431 ? 27.070 80.932 -22.659 1.00 42.72 443 PHE A C 1
ATOM 6130 O O . PHE A 1 431 ? 27.453 81.463 -23.709 1.00 41.45 443 PHE A O 1
ATOM 6147 N N . LEU A 1 432 ? 26.937 81.621 -21.523 1.00 41.25 444 LEU A N 1
ATOM 6148 C CA . LEU A 1 432 ? 27.236 83.050 -21.485 1.00 39.84 444 LEU A CA 1
ATOM 6149 C C . LEU A 1 432 ? 28.738 83.304 -21.567 1.00 37.57 444 LEU A C 1
ATOM 6150 O O . LEU A 1 432 ? 29.173 84.282 -22.187 1.00 34.27 444 LEU A O 1
ATOM 6166 N N . GLU A 1 433 ? 29.546 82.440 -20.947 1.00 42.90 445 GLU A N 1
ATOM 6167 C CA . GLU A 1 433 ? 30.994 82.617 -21.003 1.00 43.47 445 GLU A CA 1
ATOM 6168 C C . GLU A 1 433 ? 31.522 82.434 -22.420 1.00 38.37 445 GLU A C 1
ATOM 6169 O O . GLU A 1 433 ? 32.346 83.227 -22.889 1.00 38.67 445 GLU A O 1
ATOM 6181 N N . VAL A 1 434 ? 31.060 81.395 -23.118 1.00 34.95 446 VAL A N 1
ATOM 6182 C CA . VAL A 1 434 ? 31.539 81.138 -24.474 1.00 34.46 446 VAL A CA 1
ATOM 6183 C C . VAL A 1 434 ? 31.189 82.304 -25.387 1.00 33.93 446 VAL A C 1
ATOM 6184 O O . VAL A 1 434 ? 32.022 82.771 -26.175 1.00 33.16 446 VAL A O 1
ATOM 6197 N N . MET A 1 435 ? 29.952 82.796 -25.294 1.00 42.47 447 MET A N 1
ATOM 6198 C CA . MET A 1 435 ? 29.524 83.896 -26.153 1.00 39.92 447 MET A CA 1
ATOM 6199 C C . MET A 1 435 ? 30.407 85.123 -25.951 1.00 38.30 447 MET A C 1
ATOM 6200 O O . MET A 1 435 ? 30.876 85.730 -26.921 1.00 38.45 447 MET A O 1
ATOM 6214 N N . SER A 1 436 ? 30.651 85.500 -24.694 1.00 33.03 448 SER A N 1
ATOM 6215 C CA . SER A 1 436 ? 31.526 86.638 -24.426 1.00 32.56 448 SER A CA 1
ATOM 6216 C C . SER A 1 436 ? 32.944 86.365 -24.910 1.00 32.37 448 SER A C 1
ATOM 6217 O O . SER A 1 436 ? 33.597 87.252 -25.473 1.00 28.71 448 SER A O 1
ATOM 6225 N N . MET A 1 437 ? 33.440 85.143 -24.694 1.00 37.69 449 MET A N 1
ATOM 6226 C CA . MET A 1 437 ? 34.782 84.791 -25.150 1.00 40.76 449 MET A CA 1
ATOM 6227 C C . MET A 1 437 ? 34.901 84.911 -26.663 1.00 38.63 449 MET A C 1
ATOM 6228 O O . MET A 1 437 ? 35.939 85.340 -27.180 1.00 39.11 449 MET A O 1
ATOM 6242 N N . GLU A 1 438 ? 33.852 84.532 -27.392 1.00 35.84 450 GLU A N 1
ATOM 6243 C C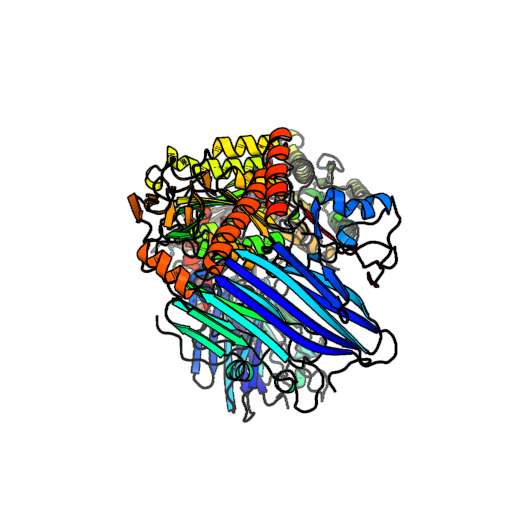A . GLU A 1 438 ? 33.871 84.634 -28.844 1.00 35.99 450 GLU A CA 1
ATOM 6244 C C . GLU A 1 438 ? 33.719 86.063 -29.338 1.00 35.29 450 GLU A C 1
ATOM 6245 O O . GLU A 1 438 ? 33.772 86.279 -30.554 1.00 36.75 450 GLU A O 1
ATOM 6257 N N . ASN A 1 439 ? 33.525 87.031 -28.445 1.00 30.15 451 ASN A N 1
ATOM 6258 C CA . ASN A 1 439 ? 33.253 88.408 -28.845 1.00 29.53 451 ASN A CA 1
ATOM 6259 C C . ASN A 1 439 ? 34.004 89.389 -27.952 1.00 28.90 451 ASN A C 1
ATOM 6260 O O . ASN A 1 439 ? 33.446 90.362 -27.445 1.00 29.46 451 ASN A O 1
ATOM 6271 N N . ASN A 1 440 ? 35.296 89.133 -27.755 1.00 32.38 452 ASN A N 1
ATOM 6272 C CA . ASN A 1 440 ? 36.224 90.086 -27.149 1.00 31.16 452 ASN A CA 1
ATOM 6273 C C . ASN A 1 440 ? 35.798 90.543 -25.758 1.00 29.24 452 ASN A C 1
ATOM 6274 O O . ASN A 1 440 ? 36.247 91.593 -25.286 1.00 27.31 452 ASN A O 1
ATOM 6285 N N . GLY A 1 441 ? 34.964 89.767 -25.073 1.00 31.61 453 GLY A N 1
ATOM 6286 C CA . GLY A 1 441 ? 34.514 90.145 -23.750 1.00 30.07 453 GLY A CA 1
ATOM 6287 C C . GLY A 1 441 ? 34.675 89.044 -22.724 1.00 31.98 453 GLY A C 1
ATOM 6288 O O . GLY A 1 441 ? 35.407 88.074 -22.945 1.00 30.47 453 GLY A O 1
ATOM 6292 N N . ARG A 1 442 ? 34.004 89.200 -21.585 1.00 31.66 454 ARG A N 1
ATOM 6293 C CA . ARG A 1 442 ? 33.987 88.191 -20.538 1.00 32.75 454 ARG A CA 1
ATOM 6294 C C . ARG A 1 442 ? 32.602 88.173 -19.909 1.00 35.86 454 ARG A C 1
ATOM 6295 O O . ARG A 1 442 ? 31.829 89.126 -20.036 1.00 36.37 454 ARG A O 1
ATOM 6316 N N . ALA A 1 443 ? 32.295 87.077 -19.223 1.00 29.68 455 ALA A N 1
ATOM 6317 C CA . ALA A 1 443 ? 31.037 86.935 -18.508 1.00 30.74 455 ALA A CA 1
ATOM 6318 C C . ALA A 1 443 ? 31.276 87.071 -17.011 1.00 30.25 455 ALA A C 1
ATOM 6319 O O . ALA A 1 443 ? 32.344 86.720 -16.501 1.00 31.02 455 ALA A O 1
ATOM 6326 N N . GLN A 1 444 ? 30.270 87.587 -16.312 1.00 33.66 456 GLN A N 1
ATOM 6327 C CA . GLN A 1 444 ? 30.351 87.822 -14.879 1.00 33.81 456 GLN A CA 1
ATOM 6328 C C . GLN A 1 444 ? 29.087 87.303 -14.213 1.00 40.64 456 GLN A C 1
ATOM 6329 O O . GLN A 1 444 ? 27.980 87.492 -14.727 1.00 39.45 456 GLN A O 1
ATOM 6343 N N . ARG A 1 445 ? 29.258 86.650 -13.067 1.00 41.78 457 ARG A N 1
ATOM 6344 C CA . ARG A 1 445 ? 28.133 86.134 -12.304 1.00 41.24 457 ARG A CA 1
ATOM 6345 C C . ARG A 1 445 ? 27.640 87.194 -11.329 1.00 42.25 457 ARG A C 1
ATOM 6346 O O . ARG A 1 445 ? 28.438 87.820 -10.622 1.00 39.48 457 ARG A O 1
ATOM 6367 N N . ILE A 1 446 ? 26.327 87.404 -11.311 1.00 39.18 458 ILE A N 1
ATOM 6368 C CA . ILE A 1 446 ? 25.671 88.247 -10.320 1.00 38.35 458 ILE A CA 1
ATOM 6369 C C . ILE A 1 446 ? 24.906 87.322 -9.385 1.00 39.70 458 ILE A C 1
ATOM 6370 O O . ILE A 1 446 ? 24.001 86.598 -9.819 1.00 40.33 458 ILE A O 1
ATOM 6386 N N . TYR A 1 447 ? 25.277 87.338 -8.109 1.00 40.63 459 TYR A N 1
ATOM 6387 C CA . TYR A 1 447 ? 24.696 86.441 -7.122 1.00 43.19 459 TYR A CA 1
ATOM 6388 C C . TYR A 1 447 ? 23.419 87.046 -6.557 1.00 45.97 459 TYR A C 1
ATOM 6389 O O . TYR A 1 447 ? 23.405 88.209 -6.141 1.00 45.01 459 TYR A O 1
ATOM 6407 N N . GLU A 1 448 ? 22.344 86.257 -6.556 1.00 44.96 460 GLU A N 1
ATOM 6408 C CA . GLU A 1 448 ? 21.083 86.700 -5.978 1.00 48.33 460 GLU A CA 1
ATOM 6409 C C . GLU A 1 448 ? 21.272 86.921 -4.485 1.00 50.97 460 GLU A C 1
ATOM 6410 O O . GLU A 1 448 ? 21.292 85.964 -3.705 1.00 53.88 460 GLU A O 1
ATOM 6422 N N . ASP A 1 449 ? 21.423 88.178 -4.082 1.00 56.28 461 ASP A N 1
ATOM 6423 C CA . ASP A 1 449 ? 21.712 88.518 -2.697 1.00 58.56 461 ASP A CA 1
ATOM 6424 C C . ASP A 1 449 ? 21.285 89.962 -2.464 1.00 57.12 461 ASP A C 1
ATOM 6425 O O . ASP A 1 449 ? 20.868 90.665 -3.389 1.00 56.09 461 ASP A O 1
ATOM 6434 N N . HIS A 1 450 ? 21.396 90.405 -1.209 1.00 58.57 462 HIS A N 1
ATOM 6435 C CA . HIS A 1 450 ? 20.959 91.748 -0.850 1.00 60.73 462 HIS A CA 1
ATOM 6436 C C . HIS A 1 450 ? 21.779 92.829 -1.541 1.00 56.50 462 HIS A C 1
ATOM 6437 O O . HIS A 1 450 ? 21.350 93.987 -1.574 1.00 56.49 462 HIS A O 1
ATOM 6451 N N . ASP A 1 451 ? 22.942 92.479 -2.097 1.00 50.06 463 ASP A N 1
ATOM 6452 C CA . ASP A 1 451 ? 23.868 93.456 -2.656 1.00 43.14 463 ASP A CA 1
ATOM 6453 C C . ASP A 1 451 ? 24.014 93.333 -4.170 1.00 40.71 463 ASP A C 1
ATOM 6454 O O . ASP A 1 451 ? 25.015 93.793 -4.729 1.00 37.54 463 ASP A O 1
ATOM 6463 N N . ALA A 1 452 ? 23.036 92.729 -4.848 1.00 41.92 464 ALA A N 1
ATOM 6464 C CA . ALA A 1 452 ? 23.147 92.551 -6.293 1.00 39.45 464 ALA A CA 1
ATOM 6465 C C . ALA A 1 452 ? 23.285 93.885 -7.015 1.00 36.77 464 ALA A C 1
ATOM 6466 O O . ALA A 1 452 ? 23.990 93.972 -8.027 1.00 33.74 464 ALA A O 1
ATOM 6473 N N . THR A 1 453 ? 22.624 94.933 -6.519 1.00 36.17 465 THR A N 1
ATOM 6474 C CA . THR A 1 453 ? 22.779 96.250 -7.127 1.00 35.72 465 THR A CA 1
ATOM 6475 C C . THR A 1 453 ? 24.232 96.703 -7.075 1.00 34.04 465 THR A C 1
ATOM 6476 O O . THR A 1 453 ? 24.772 97.204 -8.069 1.00 31.77 465 THR A O 1
ATOM 6487 N N . GLN A 1 454 ? 24.887 96.525 -5.927 1.00 36.14 466 GLN A N 1
ATOM 6488 C CA . GLN A 1 454 ? 26.289 96.907 -5.807 1.00 37.35 466 GLN A CA 1
ATOM 6489 C C . GLN A 1 454 ? 27.183 96.015 -6.658 1.00 36.28 466 GLN A C 1
ATOM 6490 O O . GLN A 1 454 ? 28.193 96.483 -7.195 1.00 31.20 466 GLN A O 1
ATOM 6504 N N . GLN A 1 455 ? 26.835 94.732 -6.787 1.00 32.16 467 GLN A N 1
ATOM 6505 C CA . GLN A 1 455 ? 27.591 93.852 -7.671 1.00 31.39 467 GLN A CA 1
ATOM 6506 C C . GLN A 1 455 ? 27.540 94.356 -9.105 1.00 30.18 467 GLN A C 1
ATOM 6507 O O . GLN A 1 455 ? 28.563 94.387 -9.800 1.00 29.26 467 GLN A O 1
ATOM 6521 N N . LEU A 1 456 ? 26.353 94.761 -9.563 1.00 32.66 468 LEU A N 1
ATOM 6522 C CA . LEU A 1 456 ? 26.208 95.245 -10.932 1.00 33.59 468 LEU A CA 1
ATOM 6523 C C . LEU A 1 456 ? 26.998 96.530 -11.142 1.00 31.57 468 LEU A C 1
ATOM 6524 O O . LEU A 1 456 ? 27.712 96.676 -12.140 1.00 29.95 468 LEU A O 1
ATOM 6540 N N . GLN A 1 457 ? 26.872 97.480 -10.214 1.00 38.05 469 GLN A N 1
ATOM 6541 C CA . GLN A 1 457 ? 27.689 98.686 -10.279 1.00 38.25 469 GLN A CA 1
ATOM 6542 C C . GLN A 1 457 ? 29.170 98.338 -10.241 1.00 39.98 469 GLN A C 1
ATOM 6543 O O . GLN A 1 457 ? 29.969 98.894 -11.004 1.00 38.45 469 GLN A O 1
ATOM 6557 N N . GLY A 1 458 ? 29.552 97.412 -9.360 1.00 36.38 470 GLY A N 1
ATOM 6558 C CA . GLY A 1 458 ? 30.948 97.021 -9.270 1.00 34.92 470 GLY A CA 1
ATOM 6559 C C . GLY A 1 458 ? 31.505 96.571 -10.603 1.00 35.16 470 GLY A C 1
ATOM 6560 O O . GLY A 1 458 ? 32.589 96.992 -11.014 1.00 35.24 470 GLY A O 1
ATOM 6564 N N . PHE A 1 459 ? 30.766 95.711 -11.307 1.00 32.86 471 PHE A N 1
ATOM 6565 C CA . PHE A 1 459 ? 31.238 95.230 -12.598 1.00 30.99 471 PHE A CA 1
ATOM 6566 C C . PHE A 1 459 ? 31.299 96.359 -13.618 1.00 32.32 471 PHE A C 1
ATOM 6567 O O . PHE A 1 459 ? 32.308 96.525 -14.313 1.00 27.75 471 PHE A O 1
ATOM 6584 N N . TYR A 1 460 ? 30.216 97.132 -13.739 1.00 29.25 472 TYR A N 1
ATOM 6585 C CA . TYR A 1 460 ? 30.165 98.166 -14.768 1.00 26.26 472 TYR A CA 1
ATOM 6586 C C . TYR A 1 460 ? 31.327 99.140 -14.628 1.00 26.96 472 TYR A C 1
ATOM 6587 O O . TYR A 1 460 ? 31.878 99.607 -15.632 1.00 24.80 472 TYR A O 1
ATOM 6605 N N . SER A 1 461 ? 31.708 99.469 -13.392 1.00 30.52 473 SER A N 1
ATOM 6606 C CA . SER A 1 461 ? 32.821 100.386 -13.187 1.00 32.49 473 SER A CA 1
ATOM 6607 C C . SER A 1 461 ? 34.120 99.837 -13.762 1.00 32.14 473 SER A C 1
ATOM 6608 O O . SER A 1 461 ? 35.039 100.614 -14.043 1.00 32.33 473 SER A O 1
ATOM 6616 N N . GLN A 1 462 ? 34.217 98.517 -13.942 1.00 31.74 474 GLN A N 1
ATOM 6617 C CA . GLN A 1 462 ? 35.421 97.933 -14.522 1.00 33.19 474 GLN A CA 1
ATOM 6618 C C . GLN A 1 462 ? 35.521 98.217 -16.015 1.00 31.52 474 GLN A C 1
ATOM 6619 O O . GLN A 1 462 ? 36.626 98.227 -16.569 1.00 27.48 474 GLN A O 1
ATOM 6633 N N . VAL A 1 463 ? 34.388 98.440 -16.681 1.00 28.82 475 VAL A N 1
ATOM 6634 C CA . VAL A 1 463 ? 34.347 98.677 -18.116 1.00 29.80 475 VAL A CA 1
ATOM 6635 C C . VAL A 1 463 ? 33.838 100.073 -18.451 1.00 28.79 475 VAL A C 1
ATOM 6636 O O . VAL A 1 463 ? 33.637 100.389 -19.623 1.00 32.40 475 VAL A O 1
ATOM 6649 N N . ALA A 1 464 ? 33.637 100.924 -17.442 1.00 32.18 476 ALA A N 1
ATOM 6650 C CA . ALA A 1 464 ? 32.976 102.206 -17.655 1.00 31.20 476 ALA A CA 1
ATOM 6651 C C . ALA A 1 464 ? 33.861 103.238 -18.343 1.00 33.19 476 ALA A C 1
ATOM 6652 O O . ALA A 1 464 ? 33.330 104.164 -18.965 1.00 30.25 476 ALA A O 1
ATOM 6659 N N . LYS A 1 465 ? 35.185 103.111 -18.249 1.00 32.89 477 LYS A N 1
ATOM 6660 C CA . LYS A 1 465 ? 36.111 104.152 -18.701 1.00 31.98 477 LYS A CA 1
ATOM 6661 C C . LYS A 1 465 ? 37.137 103.560 -19.655 1.00 29.71 477 LYS A C 1
ATOM 6662 O O . LYS A 1 465 ? 38.304 103.364 -19.289 1.00 30.10 477 LYS A O 1
ATOM 6681 N N . PRO A 1 466 ? 36.744 103.279 -20.895 1.00 24.20 478 PRO A N 1
ATOM 6682 C CA . PRO A 1 466 ? 37.725 102.827 -21.886 1.00 27.77 478 PRO A CA 1
ATOM 6683 C C . PRO A 1 466 ? 38.699 103.938 -22.244 1.00 27.59 478 PRO A C 1
ATOM 6684 O O . PRO A 1 466 ? 38.309 105.092 -22.437 1.00 27.54 478 PRO A O 1
ATOM 6695 N N . LEU A 1 467 ? 39.981 103.578 -22.318 1.00 29.30 479 LEU A N 1
ATOM 6696 C CA . LEU A 1 467 ? 41.046 104.522 -22.638 1.00 28.76 479 LEU A CA 1
ATOM 6697 C C . LEU A 1 467 ? 41.730 104.242 -23.966 1.00 30.38 479 LEU A C 1
ATOM 6698 O O . LEU A 1 467 ? 42.152 105.184 -24.639 1.00 28.71 479 LEU A O 1
ATOM 6714 N N . LEU A 1 468 ? 41.854 102.973 -24.350 1.00 26.14 480 LEU A N 1
ATOM 6715 C CA . LEU A 1 468 ? 42.443 102.584 -25.621 1.00 26.69 480 LEU A CA 1
ATOM 6716 C C . LEU A 1 468 ? 41.662 101.408 -26.184 1.00 26.19 480 LEU A C 1
ATOM 6717 O O . LEU A 1 468 ? 41.057 100.634 -25.438 1.00 26.93 480 LEU A O 1
ATOM 6733 N N . VAL A 1 469 ? 41.696 101.272 -27.509 1.00 30.22 481 VAL A N 1
ATOM 6734 C CA . VAL A 1 469 ? 41.058 100.161 -28.202 1.00 30.73 481 VAL A CA 1
ATOM 6735 C C . VAL A 1 469 ? 42.076 99.518 -29.133 1.00 31.11 481 VAL A C 1
ATOM 6736 O O . VAL A 1 469 ? 43.035 100.159 -29.576 1.00 29.24 481 VAL A O 1
ATOM 6749 N N . ASP A 1 470 ? 41.861 98.238 -29.425 1.00 29.12 482 ASP A N 1
ATOM 6750 C CA . ASP A 1 470 ? 42.719 97.478 -30.330 1.00 31.98 482 ASP A CA 1
ATOM 6751 C C . ASP A 1 470 ? 44.180 97.564 -29.889 1.00 30.83 482 ASP A C 1
ATOM 6752 O O . ASP A 1 470 ? 45.070 97.963 -30.641 1.00 33.21 482 ASP A O 1
ATOM 6761 N N . VAL A 1 471 ? 44.414 97.173 -28.641 1.00 30.99 483 VAL A N 1
ATOM 6762 C CA . VAL A 1 471 ? 45.763 97.153 -28.089 1.00 32.10 483 VAL A CA 1
ATOM 6763 C C . VAL A 1 471 ? 46.488 95.933 -28.640 1.00 34.22 483 VAL A C 1
ATOM 6764 O O . VAL A 1 471 ? 46.035 94.796 -28.467 1.00 33.43 483 VAL A O 1
ATOM 6777 N N . ASP A 1 472 ? 47.613 96.169 -29.311 1.00 31.70 484 ASP A N 1
ATOM 6778 C CA . ASP A 1 472 ? 48.406 95.114 -29.933 1.00 33.83 484 ASP A CA 1
ATOM 6779 C C . ASP A 1 472 ? 49.821 95.180 -29.377 1.00 34.78 484 ASP A C 1
ATOM 6780 O O . ASP A 1 472 ? 50.587 96.086 -29.721 1.00 34.82 484 ASP A O 1
ATOM 6789 N N . LEU A 1 473 ? 50.168 94.218 -28.527 1.00 29.77 485 LEU A N 1
ATOM 6790 C CA . LEU A 1 473 ? 51.518 94.101 -27.996 1.00 30.33 485 LEU A CA 1
ATOM 6791 C C . LEU A 1 473 ? 52.304 93.152 -28.892 1.00 33.18 485 LEU A C 1
ATOM 6792 O O . LEU A 1 473 ? 51.954 91.973 -29.018 1.00 31.48 485 LEU A O 1
ATOM 6808 N N . GLN A 1 474 ? 53.355 93.670 -29.517 1.00 37.89 486 GLN A N 1
ATOM 6809 C CA . GLN A 1 474 ? 54.094 92.962 -30.550 1.00 41.82 486 GLN A CA 1
ATOM 6810 C C . GLN A 1 474 ? 55.496 92.652 -30.047 1.00 41.67 486 GLN A C 1
ATOM 6811 O O . GLN A 1 474 ? 56.160 93.522 -29.474 1.00 41.67 486 GLN A O 1
ATOM 6825 N N . TYR A 1 475 ? 55.939 91.419 -30.263 1.00 35.19 487 TYR A N 1
ATOM 6826 C CA . TYR A 1 475 ? 57.261 90.984 -29.846 1.00 37.43 487 TYR A CA 1
ATOM 6827 C C . TYR A 1 475 ? 57.971 90.329 -31.021 1.00 38.86 487 TYR A C 1
ATOM 6828 O O . TYR A 1 475 ? 57.320 89.756 -31.900 1.00 39.60 487 TYR A O 1
ATOM 6846 N N . PRO A 1 476 ? 59.301 90.402 -31.069 1.00 45.67 488 PRO A N 1
ATOM 6847 C CA . PRO A 1 476 ? 60.025 89.853 -32.229 1.00 49.68 488 PRO A CA 1
ATOM 6848 C C . PRO A 1 476 ? 59.802 88.354 -32.361 1.00 50.07 488 PRO A C 1
ATOM 6849 O O . PRO A 1 476 ? 60.106 87.579 -31.451 1.00 48.51 488 PRO A O 1
ATOM 6860 N N . GLN A 1 477 ? 59.264 87.948 -33.515 1.00 65.09 489 GLN A N 1
ATOM 6861 C CA . GLN A 1 477 ? 58.912 86.547 -33.728 1.00 68.49 489 GLN A CA 1
ATOM 6862 C C . GLN A 1 477 ? 60.110 85.625 -33.542 1.00 67.84 489 GLN A C 1
ATOM 6863 O O . GLN A 1 477 ? 59.947 84.474 -33.119 1.00 69.07 489 GLN A O 1
ATOM 6867 N N . ASP A 1 478 ? 61.315 86.101 -33.856 1.00 62.16 490 ASP A N 1
ATOM 6868 C CA . ASP A 1 478 ? 62.506 85.272 -33.724 1.00 63.02 490 ASP A CA 1
ATOM 6869 C C . ASP A 1 478 ? 62.891 85.008 -32.273 1.00 60.13 490 ASP A C 1
ATOM 6870 O O . ASP A 1 478 ? 63.795 84.201 -32.032 1.00 62.00 490 ASP A O 1
ATOM 6874 N N . ALA A 1 479 ? 62.235 85.657 -31.308 1.00 49.54 491 ALA A N 1
ATOM 6875 C CA . ALA A 1 479 ? 62.618 85.541 -29.909 1.00 49.76 491 ALA A CA 1
ATOM 6876 C C . ALA A 1 479 ? 61.583 84.852 -29.033 1.00 48.82 491 ALA A C 1
ATOM 6877 O O . ALA A 1 479 ? 61.927 84.424 -27.928 1.00 49.32 491 ALA A O 1
ATOM 6884 N N . VAL A 1 480 ? 60.340 84.734 -29.487 1.00 43.44 492 VAL A N 1
ATOM 6885 C CA . VAL A 1 480 ? 59.244 84.243 -28.660 1.00 42.99 492 VAL A CA 1
ATOM 6886 C C . VAL A 1 480 ? 58.938 82.802 -29.042 1.00 42.61 492 VAL A C 1
ATOM 6887 O O . VAL A 1 480 ? 58.577 82.517 -30.191 1.00 42.57 492 VAL A O 1
ATOM 6900 N N . LEU A 1 481 ? 59.086 81.892 -28.079 1.00 45.61 493 LEU A N 1
ATOM 6901 C CA . LEU A 1 481 ? 58.664 80.509 -28.258 1.00 46.01 493 LEU A CA 1
ATOM 6902 C C . LEU A 1 481 ? 57.203 80.302 -27.887 1.00 44.25 493 LEU A C 1
ATOM 6903 O O . LEU A 1 481 ? 56.527 79.465 -28.496 1.00 44.39 493 LEU A O 1
ATOM 6919 N N . ALA A 1 482 ? 56.706 81.044 -26.900 1.00 45.03 494 ALA A N 1
ATOM 6920 C CA . ALA A 1 482 ? 55.311 80.969 -26.494 1.00 43.62 494 ALA A CA 1
ATOM 6921 C C . ALA A 1 482 ? 54.970 82.234 -25.722 1.00 44.09 494 ALA A C 1
ATOM 6922 O O . ALA A 1 482 ? 55.815 82.789 -25.015 1.00 44.76 494 ALA A O 1
ATOM 6929 N N . LEU A 1 483 ? 53.727 82.685 -25.869 1.00 39.00 495 LEU A N 1
ATOM 6930 C CA . LEU A 1 483 ? 53.266 83.865 -25.151 1.00 39.13 495 LEU A CA 1
ATOM 6931 C C . LEU A 1 483 ? 51.749 83.818 -25.050 1.00 36.64 495 LEU A C 1
ATOM 6932 O O . LEU A 1 483 ? 51.074 83.149 -25.837 1.00 35.17 495 LEU A O 1
ATOM 6948 N N . THR A 1 484 ? 51.227 84.539 -24.061 1.00 32.87 496 THR A N 1
ATOM 6949 C CA . THR A 1 484 ? 49.796 84.590 -23.811 1.00 31.59 496 THR A CA 1
ATOM 6950 C C . THR A 1 484 ? 49.143 85.637 -24.712 1.00 30.85 496 THR A C 1
ATOM 6951 O O . THR A 1 484 ? 49.788 86.253 -25.564 1.00 33.72 496 THR A O 1
ATOM 6962 N N . GLN A 1 485 ? 47.839 85.836 -24.522 1.00 30.15 497 GLN A N 1
ATOM 6963 C CA . GLN A 1 485 ? 47.065 86.742 -25.364 1.00 29.58 497 GLN A CA 1
ATOM 6964 C C . GLN A 1 485 ? 47.733 88.107 -25.457 1.00 29.13 497 GLN A C 1
ATOM 6965 O O . GLN A 1 485 ? 47.989 88.756 -24.438 1.00 28.62 497 GLN A O 1
ATOM 6979 N N . ASN A 1 486 ? 47.997 88.548 -26.689 1.00 31.73 498 ASN A N 1
ATOM 6980 C CA . ASN A 1 486 ? 48.691 89.805 -26.930 1.00 34.49 498 ASN A CA 1
ATOM 6981 C C . ASN A 1 486 ? 47.855 90.831 -27.685 1.00 31.50 498 ASN A C 1
ATOM 6982 O O . ASN A 1 486 ? 48.357 91.926 -27.966 1.00 30.57 498 ASN A O 1
ATOM 6993 N N . HIS A 1 487 ? 46.608 90.515 -28.031 1.00 30.66 499 HIS A N 1
ATOM 6994 C CA A HIS A 1 487 ? 45.676 91.473 -28.613 0.58 30.26 499 HIS A CA 1
ATOM 6995 C CA B HIS A 1 487 ? 45.688 91.490 -28.600 0.42 30.30 499 HIS A CA 1
ATOM 6996 C C . HIS A 1 487 ? 44.501 91.643 -27.661 1.00 30.00 499 HIS A C 1
ATOM 6997 O O . HIS A 1 487 ? 43.910 90.648 -27.227 1.00 30.61 499 HIS A O 1
ATOM 7024 N N . HIS A 1 488 ? 44.163 92.889 -27.345 1.00 26.89 500 HIS A N 1
ATOM 7025 C CA . HIS A 1 488 ? 43.111 93.189 -26.386 1.00 26.15 500 HIS A CA 1
ATOM 7026 C C . HIS A 1 488 ? 42.217 94.278 -26.955 1.00 25.95 500 HIS A C 1
ATOM 7027 O O . HIS A 1 488 ? 42.705 95.332 -27.372 1.00 26.07 500 HIS A O 1
ATOM 7041 N N . LYS A 1 489 ? 40.907 94.021 -26.966 1.00 25.78 501 LYS A N 1
ATOM 7042 C CA . LYS A 1 489 ? 39.991 94.903 -27.680 1.00 27.81 501 LYS A CA 1
ATOM 7043 C C . LYS A 1 489 ? 39.919 96.281 -27.034 1.00 28.20 501 LYS A C 1
ATOM 7044 O O . LYS A 1 489 ? 39.877 97.296 -27.739 1.00 26.19 501 LYS A O 1
ATOM 7063 N N . GLN A 1 490 ? 39.886 96.344 -25.704 1.00 27.11 502 GLN A N 1
ATOM 7064 C CA . GLN A 1 490 ? 39.775 97.621 -25.014 1.00 29.93 502 GLN A CA 1
ATOM 7065 C C . GLN A 1 490 ? 40.557 97.570 -23.709 1.00 26.59 502 GLN A C 1
ATOM 7066 O O . GLN A 1 490 ? 40.643 96.526 -23.057 1.00 26.28 502 GLN A O 1
ATOM 7080 N N . TYR A 1 491 ? 41.128 98.714 -23.341 1.00 26.35 503 TYR A N 1
ATOM 7081 C CA . TYR A 1 491 ? 41.835 98.888 -22.079 1.00 24.71 503 TYR A CA 1
ATOM 7082 C C . TYR A 1 491 ? 41.108 99.942 -21.257 1.00 25.24 503 TYR A C 1
ATOM 7083 O O . TYR A 1 491 ? 40.848 101.046 -21.748 1.00 27.82 503 TYR A O 1
ATOM 7101 N N . TYR A 1 492 ? 40.779 99.599 -20.015 1.00 26.83 504 TYR A N 1
ATOM 7102 C CA . TYR A 1 492 ? 39.929 100.420 -19.166 1.00 26.77 504 TYR A CA 1
ATOM 7103 C C . TYR A 1 492 ? 40.719 100.990 -17.996 1.00 28.42 504 TYR A C 1
ATOM 7104 O O . TYR A 1 492 ? 41.621 100.343 -17.455 1.00 27.80 504 TYR A O 1
ATOM 7122 N N . GLU A 1 493 ? 40.358 102.208 -17.600 1.00 28.53 505 GLU A N 1
ATOM 7123 C CA . GLU A 1 493 ? 40.964 102.822 -16.428 1.00 33.09 505 GLU A CA 1
ATOM 7124 C C . GLU A 1 493 ? 40.731 101.954 -15.197 1.00 34.23 505 GLU A C 1
ATOM 7125 O O . GLU A 1 493 ? 39.635 101.429 -14.983 1.00 33.83 505 GLU A O 1
ATOM 7137 N N . GLY A 1 494 ? 41.775 101.810 -14.381 1.00 33.91 506 GLY A N 1
ATOM 7138 C CA . GLY A 1 494 ? 41.727 100.998 -13.187 1.00 31.37 506 GLY A CA 1
ATOM 7139 C C . GLY A 1 494 ? 42.144 99.555 -13.377 1.00 30.65 506 GLY A C 1
ATOM 7140 O O . GLY A 1 494 ? 42.478 98.888 -12.390 1.00 31.58 506 GLY A O 1
ATOM 7144 N N . SER A 1 495 ? 42.130 99.052 -14.606 1.00 34.29 507 SER A N 1
ATOM 7145 C CA . SER A 1 495 ? 42.511 97.680 -14.894 1.00 34.75 507 SER A CA 1
ATOM 7146 C C . SER A 1 495 ? 43.925 97.667 -15.487 1.00 32.03 507 SER A C 1
ATOM 7147 O O . SER A 1 495 ? 44.676 98.641 -15.359 1.00 27.44 507 SER A O 1
ATOM 7155 N N . GLU A 1 496 ? 44.294 96.571 -16.142 1.00 31.95 508 GLU A N 1
ATOM 7156 C CA . GLU A 1 496 ? 45.660 96.392 -16.613 1.00 30.66 508 GLU A CA 1
ATOM 7157 C C . GLU A 1 496 ? 45.690 95.246 -17.611 1.00 30.60 508 GLU A C 1
ATOM 7158 O O . GLU A 1 496 ? 44.908 94.296 -17.504 1.00 29.59 508 GLU A O 1
ATOM 7170 N N . ILE A 1 497 ? 46.594 95.352 -18.583 1.00 30.12 509 ILE A N 1
ATOM 7171 C CA . ILE A 1 497 ? 46.854 94.287 -19.546 1.00 28.03 509 ILE A CA 1
ATOM 7172 C C . ILE A 1 497 ? 48.199 93.666 -19.202 1.00 29.58 509 ILE A C 1
ATOM 7173 O O . ILE A 1 497 ? 49.187 94.383 -18.998 1.00 30.24 509 ILE A O 1
ATOM 7189 N N . VAL A 1 498 ? 48.237 92.337 -19.140 1.00 27.78 510 VAL A N 1
ATOM 7190 C CA . VAL A 1 498 ? 49.433 91.595 -18.761 1.00 25.94 510 VAL A CA 1
ATOM 7191 C C . VAL A 1 498 ? 49.693 90.530 -19.815 1.00 27.55 510 VAL A C 1
ATOM 7192 O O . VAL A 1 498 ? 48.786 89.773 -20.176 1.00 29.20 510 VAL A O 1
ATOM 7205 N N . VAL A 1 499 ? 50.929 90.473 -20.302 1.00 27.83 511 VAL A N 1
ATOM 7206 C CA . VAL A 1 499 ? 51.361 89.462 -21.256 1.00 29.71 511 VAL A CA 1
ATOM 7207 C C . VAL A 1 499 ? 52.611 88.795 -20.704 1.00 29.76 511 VAL A C 1
ATOM 7208 O O . VAL A 1 499 ? 53.516 89.471 -20.204 1.00 31.01 511 VAL A O 1
ATOM 7221 N N . ALA A 1 500 ? 52.659 87.469 -20.793 1.00 29.18 512 ALA A N 1
ATOM 7222 C CA . ALA A 1 500 ? 53.821 86.699 -20.380 1.00 28.00 512 ALA A CA 1
ATOM 7223 C C . ALA A 1 500 ? 54.205 85.747 -21.502 1.00 32.25 512 ALA A C 1
ATOM 7224 O O . ALA A 1 500 ? 53.382 85.389 -22.348 1.00 31.44 512 ALA A O 1
ATOM 7231 N N . GLY A 1 501 ? 55.466 85.333 -21.498 1.00 29.13 513 GLY A N 1
ATOM 7232 C CA . GLY A 1 501 ? 55.938 84.445 -22.542 1.00 30.85 513 GLY A CA 1
ATOM 7233 C C . GLY A 1 501 ? 57.278 83.843 -22.187 1.00 34.95 513 GLY A C 1
ATOM 7234 O O . GLY A 1 501 ? 57.887 84.172 -21.165 1.00 33.40 513 GLY A O 1
ATOM 7238 N N . ARG A 1 502 ? 57.727 82.947 -23.061 1.00 39.16 514 ARG A N 1
ATOM 7239 C CA . ARG A 1 502 ? 59.010 82.269 -22.929 1.00 43.73 514 ARG A CA 1
ATOM 7240 C C . ARG A 1 502 ? 59.882 82.670 -24.109 1.00 46.02 514 ARG A C 1
ATOM 7241 O O . ARG A 1 502 ? 59.420 82.670 -25.255 1.00 46.42 514 ARG A O 1
ATOM 7262 N N . ILE A 1 503 ? 61.136 83.013 -23.826 1.00 45.86 515 ILE A N 1
ATOM 7263 C CA . ILE A 1 503 ? 62.047 83.562 -24.823 1.00 45.75 515 ILE A CA 1
ATOM 7264 C C . ILE A 1 503 ? 62.967 82.458 -25.321 1.00 51.00 515 ILE A C 1
ATOM 7265 O O . ILE A 1 503 ? 63.369 81.571 -24.555 1.00 50.16 515 ILE A O 1
ATOM 7281 N N . ALA A 1 504 ? 63.303 82.513 -26.607 1.00 58.86 516 ALA A N 1
ATOM 7282 C CA . ALA A 1 504 ? 64.238 81.562 -27.186 1.00 62.52 516 ALA A CA 1
ATOM 7283 C C . ALA A 1 504 ? 65.644 81.798 -26.642 1.00 65.76 516 ALA A C 1
ATOM 7284 O O . ALA A 1 504 ? 65.995 82.893 -26.194 1.00 64.44 516 ALA A O 1
ATOM 7291 N N . ASP A 1 505 ? 66.455 80.745 -26.686 1.00 78.75 517 ASP A N 1
ATOM 7292 C CA . ASP A 1 505 ? 67.802 80.824 -26.141 1.00 83.56 517 ASP A CA 1
ATOM 7293 C C . ASP A 1 505 ? 68.621 81.866 -26.893 1.00 82.48 517 ASP A C 1
ATOM 7294 O O . ASP A 1 505 ? 68.576 81.951 -28.123 1.00 81.55 517 ASP A O 1
ATOM 7303 N N . ASN A 1 506 ? 69.369 82.666 -26.135 1.00 77.21 518 ASN A N 1
ATOM 7304 C CA . ASN A 1 506 ? 70.305 83.651 -26.668 1.00 80.88 518 ASN A CA 1
ATOM 7305 C C . ASN A 1 506 ? 69.610 84.833 -27.335 1.00 81.13 518 ASN A C 1
ATOM 7306 O O . ASN A 1 506 ? 70.232 85.550 -28.126 1.00 82.50 518 ASN A O 1
ATOM 7317 N N . LYS A 1 507 ? 68.329 85.059 -27.035 1.00 77.38 519 LYS A N 1
ATOM 7318 C CA . LYS A 1 507 ? 67.606 86.224 -27.531 1.00 76.53 519 LYS A CA 1
ATOM 7319 C C . LYS A 1 507 ? 67.118 87.115 -26.395 1.00 77.04 519 LYS A C 1
ATOM 7320 O O . LYS A 1 507 ? 66.381 88.077 -26.644 1.00 76.74 519 LYS A O 1
ATOM 7339 N N . GLN A 1 508 ? 67.516 86.821 -25.155 1.00 82.72 520 GLN A N 1
ATOM 7340 C CA . GLN A 1 508 ? 67.040 87.585 -24.007 1.00 80.74 520 GLN A CA 1
ATOM 7341 C C . GLN A 1 508 ? 67.664 88.975 -23.952 1.00 79.81 520 GLN A C 1
ATOM 7342 O O . GLN A 1 508 ? 67.008 89.939 -23.540 1.00 77.53 520 GLN A O 1
ATOM 7356 N N . SER A 1 509 ? 68.930 89.099 -24.356 1.00 80.55 521 SER A N 1
ATOM 7357 C CA . SER A 1 509 ? 69.644 90.362 -24.191 1.00 79.10 521 SER A CA 1
ATOM 7358 C C . SER A 1 509 ? 68.986 91.488 -24.982 1.00 74.22 521 SER A C 1
ATOM 7359 O O . SER A 1 509 ? 68.902 92.625 -24.503 1.00 71.71 521 SER A O 1
ATOM 7367 N N . SER A 1 510 ? 68.517 91.193 -26.192 1.00 66.71 522 SER A N 1
ATOM 7368 C CA . SER A 1 510 ? 67.963 92.200 -27.086 1.00 65.71 522 SER A CA 1
ATOM 7369 C C . SER A 1 510 ? 66.438 92.216 -27.100 1.00 62.11 522 SER A C 1
ATOM 7370 O O . SER A 1 510 ? 65.846 92.926 -27.920 1.00 62.29 522 SER A O 1
ATOM 7378 N N . PHE A 1 511 ? 65.789 91.463 -26.214 1.00 57.83 523 PHE A N 1
ATOM 7379 C CA . PHE A 1 511 ? 64.335 91.364 -26.240 1.00 53.88 523 PHE A CA 1
ATOM 7380 C C . PHE A 1 511 ? 63.700 92.744 -26.112 1.00 52.87 523 PHE A C 1
ATOM 7381 O O . PHE A 1 511 ? 64.216 93.632 -25.429 1.00 54.39 523 PHE A O 1
ATOM 7398 N N . LYS A 1 512 ? 62.558 92.915 -26.776 1.00 49.53 524 LYS A N 1
ATOM 7399 C CA . LYS A 1 512 ? 61.866 94.195 -26.785 1.00 46.81 524 LYS A CA 1
ATOM 7400 C C . LYS A 1 512 ? 60.386 93.960 -27.045 1.00 46.34 524 LYS A C 1
ATOM 7401 O O . LYS A 1 512 ? 59.953 92.843 -27.342 1.00 46.57 524 LYS A O 1
ATOM 7420 N N . ALA A 1 513 ? 59.609 95.035 -26.926 1.00 41.03 525 ALA A N 1
ATOM 7421 C CA . ALA A 1 513 ? 58.178 94.985 -27.182 1.00 40.19 525 ALA A CA 1
ATOM 7422 C C . ALA A 1 513 ? 57.725 96.305 -27.790 1.00 38.18 525 ALA A C 1
ATOM 7423 O O . ALA A 1 513 ? 58.184 97.375 -27.381 1.00 37.58 525 ALA A O 1
ATOM 7430 N N . ASP A 1 514 ? 56.824 96.217 -28.765 1.00 36.94 526 ASP A N 1
ATOM 7431 C CA . ASP A 1 514 ? 56.168 97.377 -29.352 1.00 36.60 526 ASP A CA 1
ATOM 7432 C C . ASP A 1 514 ? 54.670 97.256 -29.114 1.00 34.85 526 ASP A C 1
ATOM 7433 O O . ASP A 1 514 ? 54.074 96.215 -29.411 1.00 33.28 526 ASP A O 1
ATOM 7442 N N . VAL A 1 515 ? 54.066 98.313 -28.581 1.00 35.56 527 VAL A N 1
ATOM 7443 C CA . VAL A 1 515 ? 52.645 98.325 -28.253 1.00 36.34 527 VAL A CA 1
ATOM 7444 C C . VAL A 1 515 ? 51.973 99.383 -29.114 1.00 35.63 527 VAL A C 1
ATOM 7445 O O . VAL A 1 515 ? 52.320 100.567 -29.036 1.00 35.81 527 VAL A O 1
ATOM 7458 N N . GLN A 1 516 ? 51.014 98.954 -29.928 1.00 37.19 528 GLN A N 1
ATOM 7459 C CA . GLN A 1 516 ? 50.212 99.845 -30.749 1.00 37.45 528 GLN A CA 1
ATOM 7460 C C . GLN A 1 516 ? 48.776 99.829 -30.244 1.00 36.41 528 GLN A C 1
ATOM 7461 O O . GLN A 1 516 ? 48.296 98.817 -29.726 1.00 34.79 528 GLN A O 1
ATOM 7475 N N . ALA A 1 517 ? 48.092 100.958 -30.395 1.00 32.90 529 ALA A N 1
ATOM 7476 C CA . ALA A 1 517 ? 46.697 101.061 -29.988 1.00 34.00 529 ALA A CA 1
ATOM 7477 C C . ALA A 1 517 ? 46.137 102.371 -30.520 1.00 34.66 529 ALA A C 1
ATOM 7478 O O . ALA A 1 517 ? 46.872 103.224 -31.025 1.00 34.13 529 ALA A O 1
ATOM 7485 N N . HIS A 1 518 ? 44.822 102.523 -30.392 1.00 37.57 530 HIS A N 1
ATOM 7486 C CA . HIS A 1 518 ? 44.126 103.724 -30.830 1.00 42.17 530 HIS A CA 1
ATOM 7487 C C . HIS A 1 518 ? 43.390 104.364 -29.662 1.00 39.24 530 HIS A C 1
ATOM 7488 O O . HIS A 1 518 ? 42.782 103.670 -28.841 1.00 37.19 530 HIS A O 1
ATOM 7502 N N . GLY A 1 519 ? 43.464 105.691 -29.586 1.00 41.91 531 GLY A N 1
ATOM 7503 C CA . GLY A 1 519 ? 42.550 106.469 -28.782 1.00 40.80 531 GLY A CA 1
ATOM 7504 C C . GLY A 1 519 ? 41.385 106.971 -29.613 1.00 41.57 531 GLY A C 1
ATOM 7505 O O . GLY A 1 519 ? 41.126 106.515 -30.729 1.00 43.13 531 GLY A O 1
ATOM 7509 N N . GLU A 1 520 ? 40.669 107.936 -29.051 1.00 39.10 532 GLU A N 1
ATOM 7510 C CA . GLU A 1 520 ? 39.564 108.564 -29.769 1.00 39.32 532 GLU A CA 1
ATOM 7511 C C . GLU A 1 520 ? 40.167 109.556 -30.754 1.00 39.21 532 GLU A C 1
ATOM 7512 O O . GLU A 1 520 ? 40.520 110.680 -30.390 1.00 39.72 532 GLU A O 1
ATOM 7524 N N . GLY A 1 521 ? 40.298 109.133 -32.008 1.00 54.10 533 GLY A N 1
ATOM 7525 C CA . GLY A 1 521 ? 40.930 109.958 -33.019 1.00 55.92 533 GLY A CA 1
ATOM 7526 C C . GLY A 1 521 ? 42.423 110.125 -32.841 1.00 55.13 533 GLY A C 1
ATOM 7527 O O . GLY A 1 521 ? 42.983 111.131 -33.288 1.00 56.82 533 GLY A O 1
ATOM 7531 N N . GLN A 1 522 ? 43.086 109.165 -32.197 1.00 52.30 534 GLN A N 1
ATOM 7532 C CA . GLN A 1 522 ? 44.521 109.231 -31.971 1.00 51.55 534 GLN A CA 1
ATOM 7533 C C . GLN A 1 522 ? 45.146 107.861 -32.195 1.00 50.14 534 GLN A C 1
ATOM 7534 O O . GLN A 1 522 ? 44.465 106.833 -32.204 1.00 49.61 534 GLN A O 1
ATOM 7548 N N . GLU A 1 523 ? 46.463 107.869 -32.380 1.00 43.23 535 GLU A N 1
ATOM 7549 C CA . GLU A 1 523 ? 47.260 106.658 -32.521 1.00 45.95 535 GLU A CA 1
ATOM 7550 C C . GLU A 1 523 ? 48.204 106.555 -31.333 1.00 42.47 535 GLU A C 1
ATOM 7551 O O . GLU A 1 523 ? 48.880 107.530 -30.987 1.00 40.90 535 GLU A O 1
ATOM 7563 N N . PHE A 1 524 ? 48.238 105.383 -30.706 1.00 37.66 536 PHE A N 1
ATOM 7564 C CA . PHE A 1 524 ? 49.109 105.111 -29.574 1.00 34.41 536 PHE A CA 1
ATOM 7565 C C . PHE A 1 524 ? 50.239 104.193 -30.022 1.00 34.39 536 PHE A C 1
ATOM 7566 O O . PHE A 1 524 ? 50.018 103.258 -30.798 1.00 34.36 536 PHE A O 1
ATOM 7583 N N . SER A 1 525 ? 51.452 104.469 -29.543 1.00 39.02 537 SER A N 1
ATOM 7584 C CA . SER A 1 525 ? 52.607 103.662 -29.915 1.00 36.36 537 SER A CA 1
ATOM 7585 C C . SER A 1 525 ? 53.746 103.923 -28.941 1.00 35.29 537 SER A C 1
ATOM 7586 O O . SER A 1 525 ? 54.104 105.080 -28.701 1.00 37.20 537 SER A O 1
ATOM 7594 N N . ILE A 1 526 ? 54.311 102.847 -28.387 1.00 35.42 538 ILE A N 1
ATOM 7595 C CA . ILE A 1 526 ? 55.487 102.928 -27.531 1.00 35.10 538 ILE A CA 1
ATOM 7596 C C . ILE A 1 526 ? 56.389 101.735 -27.817 1.00 36.78 538 ILE A C 1
ATOM 7597 O O . ILE A 1 526 ? 55.978 100.743 -28.424 1.00 34.54 538 ILE A O 1
ATOM 7613 N N . THR A 1 527 ? 57.636 101.843 -27.360 1.00 39.01 539 THR A N 1
ATOM 7614 C CA . THR A 1 527 ? 58.612 100.766 -27.457 1.00 38.40 539 THR A CA 1
ATOM 7615 C C . THR A 1 527 ? 59.257 100.568 -26.094 1.00 39.17 539 THR A C 1
ATOM 7616 O O . THR A 1 527 ? 59.675 101.540 -25.456 1.00 40.30 539 THR A O 1
ATOM 7627 N N . CYS A 1 528 ? 59.327 99.316 -25.650 1.00 36.53 540 CYS A N 1
ATOM 7628 C CA . CYS A 1 528 ? 59.929 98.964 -24.370 1.00 38.32 540 CYS A CA 1
ATOM 7629 C C . CYS A 1 528 ? 61.111 98.037 -24.618 1.00 41.14 540 CYS A C 1
ATOM 7630 O O . CYS A 1 528 ? 60.948 96.970 -25.220 1.00 42.40 540 CYS A O 1
ATOM 7637 N N . LEU A 1 529 ? 62.292 98.441 -24.153 1.00 44.72 541 LEU A N 1
ATOM 7638 C CA . LEU A 1 529 ? 63.498 97.629 -24.241 1.00 49.05 541 LEU A CA 1
ATOM 7639 C C . LEU A 1 529 ? 63.867 97.096 -22.866 1.00 49.11 541 LEU A C 1
ATOM 7640 O O . LEU A 1 529 ? 63.779 97.817 -21.867 1.00 51.40 541 LEU A O 1
ATOM 7656 N N . VAL A 1 530 ? 64.303 95.837 -22.822 1.00 42.38 542 VAL A N 1
ATOM 7657 C CA . VAL A 1 530 ? 64.760 95.262 -21.566 1.00 41.97 542 VAL A CA 1
ATOM 7658 C C . VAL A 1 530 ? 65.953 96.060 -21.065 1.00 43.46 542 VAL A C 1
ATOM 7659 O O . VAL A 1 530 ? 66.871 96.388 -21.827 1.00 44.41 542 VAL A O 1
ATOM 7672 N N . ASP A 1 531 ? 65.933 96.396 -19.780 1.00 41.98 543 ASP A N 1
ATOM 7673 C CA . ASP A 1 531 ? 67.045 97.089 -19.133 1.00 46.48 543 ASP A CA 1
ATOM 7674 C C . ASP A 1 531 ? 67.903 96.019 -18.465 1.00 47.81 543 ASP A C 1
ATOM 7675 O O . ASP A 1 531 ? 67.651 95.611 -17.332 1.00 47.17 543 ASP A O 1
ATOM 7684 N N . GLU A 1 532 ? 68.930 95.558 -19.187 1.00 56.37 544 GLU A N 1
ATOM 7685 C CA . GLU A 1 532 ? 69.758 94.466 -18.684 1.00 57.18 544 GLU A CA 1
ATOM 7686 C C . GLU A 1 532 ? 70.363 94.808 -17.329 1.00 55.99 544 GLU A C 1
ATOM 7687 O O . GLU A 1 532 ? 70.362 93.977 -16.413 1.00 51.63 544 GLU A O 1
ATOM 7699 N N . GLU A 1 533 ? 70.892 96.025 -17.185 1.00 59.80 545 GLU A N 1
ATOM 7700 C CA . GLU A 1 533 ? 71.476 96.427 -15.910 1.00 60.84 545 GLU A CA 1
ATOM 7701 C C . GLU A 1 533 ? 70.438 96.387 -14.796 1.00 57.86 545 GLU A C 1
ATOM 7702 O O . GLU A 1 533 ? 70.727 95.931 -13.683 1.00 57.14 545 GLU A O 1
ATOM 7714 N N . GLU A 1 534 ? 69.220 96.855 -15.076 1.00 48.07 546 GLU A N 1
ATOM 7715 C CA . GLU A 1 534 ? 68.173 96.837 -14.061 1.00 45.58 546 GLU A CA 1
ATOM 7716 C C . GLU A 1 534 ? 67.771 95.408 -13.708 1.00 42.71 546 GLU A C 1
ATOM 7717 O O . GLU A 1 534 ? 67.559 95.091 -12.531 1.00 41.92 546 GLU A O 1
ATOM 7729 N N . MET A 1 535 ? 67.665 94.531 -14.710 1.00 44.82 547 MET A N 1
ATOM 7730 C CA . MET A 1 535 ? 67.293 93.143 -14.446 1.00 41.99 547 MET A CA 1
ATOM 7731 C C . MET A 1 535 ? 68.291 92.480 -13.506 1.00 43.38 547 MET A C 1
ATOM 7732 O O . MET A 1 535 ? 67.904 91.791 -12.555 1.00 42.36 547 MET A O 1
ATOM 7746 N N . LYS A 1 536 ? 69.588 92.668 -13.766 1.00 45.27 548 LYS A N 1
ATOM 7747 C CA . LYS A 1 536 ? 70.602 92.128 -12.866 1.00 46.26 548 LYS A CA 1
ATOM 7748 C C . LYS A 1 536 ? 70.451 92.711 -11.468 1.00 45.73 548 LYS A C 1
ATOM 7749 O O . LYS A 1 536 ? 70.594 91.996 -10.469 1.00 46.45 548 LYS A O 1
ATOM 7756 N N . LYS A 1 537 ? 70.152 94.008 -11.378 1.00 45.73 549 LYS A N 1
ATOM 7757 C CA . LYS A 1 537 ? 69.926 94.633 -10.079 1.00 46.02 549 LYS A CA 1
ATOM 7758 C C . LYS A 1 537 ? 68.725 94.009 -9.380 1.00 44.14 549 LYS A C 1
ATOM 7759 O O . LYS A 1 537 ? 68.778 93.699 -8.185 1.00 44.57 549 LYS A O 1
ATOM 7778 N N . LEU A 1 538 ? 67.626 93.815 -10.114 1.00 43.56 550 LEU A N 1
ATOM 7779 C CA . LEU A 1 538 ? 66.450 93.179 -9.529 1.00 44.18 550 LEU A CA 1
ATOM 7780 C C . LEU A 1 538 ? 66.774 91.771 -9.045 1.00 44.78 550 LEU A C 1
ATOM 7781 O O . LEU A 1 538 ? 66.325 91.357 -7.969 1.00 43.17 550 LEU A O 1
ATOM 7797 N N . LEU A 1 539 ? 67.554 91.021 -9.826 1.00 48.92 551 LEU A N 1
ATOM 7798 C CA . LEU A 1 539 ? 67.928 89.672 -9.419 1.00 49.51 551 LEU A CA 1
ATOM 7799 C C . LEU A 1 539 ? 68.720 89.693 -8.117 1.00 53.69 551 LEU A C 1
ATOM 7800 O O . LEU A 1 539 ? 68.588 88.788 -7.286 1.00 52.60 551 LEU A O 1
ATOM 7816 N N . ARG A 1 540 ? 69.547 90.724 -7.920 1.00 54.28 552 ARG A N 1
ATOM 7817 C CA . ARG A 1 540 ? 70.288 90.847 -6.669 1.00 55.16 552 ARG A CA 1
ATOM 7818 C C . ARG A 1 540 ? 69.365 91.206 -5.511 1.00 55.28 552 ARG A C 1
ATOM 7819 O O . ARG A 1 540 ? 69.526 90.689 -4.400 1.00 56.31 552 ARG A O 1
ATOM 7840 N N . GLU A 1 541 ? 68.393 92.091 -5.750 1.00 51.79 553 GLU A N 1
ATOM 7841 C CA . GLU A 1 541 ? 67.547 92.571 -4.663 1.00 51.33 553 GLU A CA 1
ATOM 7842 C C . GLU A 1 541 ? 66.567 91.500 -4.200 1.00 50.41 553 GLU A C 1
ATOM 7843 O O . GLU A 1 541 ? 66.354 91.328 -2.995 1.00 51.56 553 GLU A O 1
ATOM 7855 N N . ARG A 1 542 ? 65.959 90.772 -5.137 1.00 40.87 554 ARG A N 1
ATOM 7856 C CA . ARG A 1 542 ? 64.961 89.768 -4.793 1.00 39.75 554 ARG A CA 1
ATOM 7857 C C . ARG A 1 542 ? 65.502 88.345 -4.830 1.00 43.27 554 ARG A C 1
ATOM 7858 O O . ARG A 1 542 ? 64.859 87.441 -4.284 1.00 43.35 554 ARG A O 1
ATOM 7879 N N . GLY A 1 543 ? 66.662 88.126 -5.445 1.00 40.82 555 GLY A N 1
ATOM 7880 C CA . GLY A 1 543 ? 67.250 86.805 -5.501 1.00 41.32 555 GLY A CA 1
ATOM 7881 C C . GLY A 1 543 ? 66.651 85.950 -6.600 1.00 41.81 555 GLY A C 1
ATOM 7882 O O . GLY A 1 543 ? 65.788 86.369 -7.375 1.00 39.84 555 GLY A O 1
ATOM 7886 N N . HIS A 1 544 ? 67.118 84.700 -6.651 1.00 56.46 556 HIS A N 1
ATOM 7887 C CA . HIS A 1 544 ? 66.649 83.774 -7.675 1.00 60.05 556 HIS A CA 1
ATOM 7888 C C . HIS A 1 544 ? 65.151 83.534 -7.586 1.00 51.98 556 HIS A C 1
ATOM 7889 O O . HIS A 1 544 ? 64.556 83.042 -8.551 1.00 47.51 556 HIS A O 1
ATOM 7903 N N . MET A 1 545 ? 64.526 83.861 -6.453 1.00 51.62 557 MET A N 1
ATOM 7904 C CA . MET A 1 545 ? 63.073 83.786 -6.374 1.00 48.03 557 MET A CA 1
ATOM 7905 C C . MET A 1 545 ? 62.420 84.614 -7.474 1.00 44.55 557 MET A C 1
ATOM 7906 O O . MET A 1 545 ? 61.339 84.260 -7.958 1.00 42.61 557 MET A O 1
ATOM 7920 N N . LEU A 1 546 ? 63.060 85.713 -7.884 1.00 41.43 558 LEU A N 1
ATOM 7921 C CA . LEU A 1 546 ? 62.540 86.513 -8.989 1.00 38.98 558 LEU A CA 1
ATOM 7922 C C . LEU A 1 546 ? 62.429 85.681 -10.260 1.00 37.14 558 LEU A C 1
ATOM 7923 O O . LEU A 1 546 ? 61.407 85.717 -10.954 1.00 32.42 558 LEU A O 1
ATOM 7939 N N . GLU A 1 547 ? 63.479 84.923 -10.582 1.00 40.78 559 GLU A N 1
ATOM 7940 C CA . GLU A 1 547 ? 63.451 84.087 -11.777 1.00 44.13 559 GLU A CA 1
ATOM 7941 C C . GLU A 1 547 ? 62.343 83.047 -11.691 1.00 42.49 559 GLU A C 1
ATOM 7942 O O . GLU A 1 547 ? 61.585 82.846 -12.646 1.00 41.13 559 GLU A O 1
ATOM 7954 N N . ASN A 1 548 ? 62.233 82.375 -10.544 1.00 42.05 560 ASN A N 1
ATOM 7955 C CA . ASN A 1 548 ? 61.248 81.310 -10.402 1.00 44.59 560 ASN A CA 1
ATOM 7956 C C . ASN A 1 548 ? 59.830 81.848 -10.550 1.00 40.59 560 ASN A C 1
ATOM 7957 O O . ASN A 1 548 ? 59.003 81.258 -11.254 1.00 37.96 560 ASN A O 1
ATOM 7968 N N . HIS A 1 549 ? 59.533 82.977 -9.904 1.00 43.65 561 HIS A N 1
ATOM 7969 C CA . HIS A 1 549 ? 58.167 83.489 -9.907 1.00 41.34 561 HIS A CA 1
ATOM 7970 C C . HIS A 1 549 ? 57.772 84.042 -11.270 1.00 36.94 561 HIS A C 1
ATOM 7971 O O . HIS A 1 549 ? 56.598 83.963 -11.649 1.00 32.86 561 HIS A O 1
ATOM 7985 N N . VAL A 1 550 ? 58.721 84.598 -12.022 1.00 34.50 562 VAL A N 1
ATOM 7986 C CA . VAL A 1 550 ? 58.397 85.062 -13.366 1.00 32.79 562 VAL A CA 1
ATOM 7987 C C . VAL A 1 550 ? 58.016 83.884 -14.255 1.00 29.22 562 VAL A C 1
ATOM 7988 O O . VAL A 1 550 ? 57.041 83.950 -15.013 1.00 28.54 562 VAL A O 1
ATOM 8001 N N . GLU A 1 551 ? 58.768 82.785 -14.172 1.00 29.93 563 GLU A N 1
ATOM 8002 C CA . GLU A 1 551 ? 58.417 81.593 -14.937 1.00 30.86 563 GLU A CA 1
ATOM 8003 C C . GLU A 1 551 ? 57.076 81.030 -14.480 1.00 29.50 563 GLU A C 1
ATOM 8004 O O . GLU A 1 551 ? 56.218 80.690 -15.302 1.00 28.50 563 GLU A O 1
ATOM 8016 N N . ARG A 1 552 ? 56.882 80.911 -13.164 1.00 29.48 564 ARG A N 1
ATOM 8017 C CA . ARG A 1 552 ? 55.620 80.385 -12.653 1.00 30.37 564 ARG A CA 1
ATOM 8018 C C . ARG A 1 552 ? 54.469 81.344 -12.918 1.00 29.21 564 ARG A C 1
ATOM 8019 O O . ARG A 1 552 ? 53.319 80.908 -13.038 1.00 28.30 564 ARG A O 1
ATOM 8040 N N . LEU A 1 553 ? 54.751 82.646 -13.004 1.00 29.28 565 LEU A N 1
ATOM 8041 C CA . LEU A 1 553 ? 53.741 83.591 -13.467 1.00 27.07 565 LEU A CA 1
ATOM 8042 C C . LEU A 1 553 ? 53.311 83.255 -14.889 1.00 26.35 565 LEU A C 1
ATOM 8043 O O . LEU A 1 553 ? 52.116 83.231 -15.202 1.00 25.88 565 LEU A O 1
ATOM 8059 N N . TRP A 1 554 ? 54.279 82.976 -15.764 1.00 28.93 566 TRP A N 1
ATOM 8060 C CA . TRP A 1 554 ? 53.949 82.595 -17.132 1.00 28.54 566 TRP A CA 1
ATOM 8061 C C . TRP A 1 554 ? 53.158 81.294 -17.165 1.00 27.30 566 TRP A C 1
ATOM 8062 O O . TRP A 1 554 ? 52.171 81.179 -17.900 1.00 26.88 566 TRP A O 1
ATOM 8083 N N . ALA A 1 555 ? 53.579 80.300 -16.378 1.00 27.29 567 ALA A N 1
ATOM 8084 C CA . ALA A 1 555 ? 52.882 79.019 -16.371 1.00 27.92 567 ALA A CA 1
ATOM 8085 C C . ALA A 1 555 ? 51.447 79.180 -15.891 1.00 26.56 567 ALA A C 1
ATOM 8086 O O . ALA A 1 555 ? 50.520 78.612 -16.480 1.00 26.60 567 ALA A O 1
ATOM 8093 N N . TYR A 1 556 ? 51.247 79.955 -14.823 1.00 26.06 568 TYR A N 1
ATOM 8094 C CA . TYR A 1 556 ? 49.904 80.188 -14.301 1.00 26.58 568 TYR A CA 1
ATOM 8095 C C . TYR A 1 556 ? 49.001 80.812 -15.357 1.00 27.32 568 TYR A C 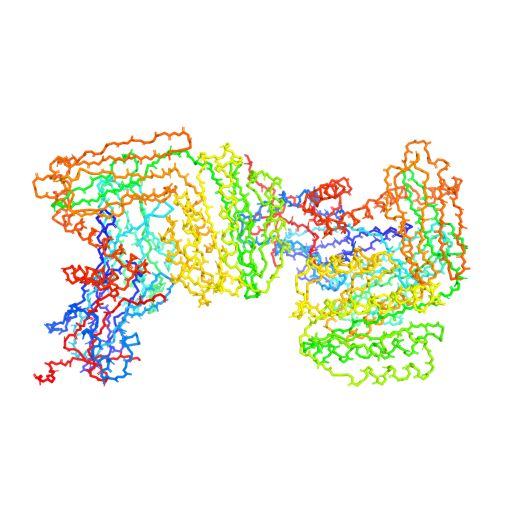1
ATOM 8096 O O . TYR A 1 556 ? 47.886 80.334 -15.598 1.00 26.89 568 TYR A O 1
ATOM 8114 N N . LEU A 1 557 ? 49.458 81.897 -15.989 1.00 29.70 569 LEU A N 1
ATOM 8115 C CA . LEU A 1 557 ? 48.635 82.566 -16.992 1.00 30.61 569 LEU A CA 1
ATOM 8116 C C . LEU A 1 557 ? 48.398 81.671 -18.202 1.00 30.03 569 LEU A C 1
ATOM 8117 O O . LEU A 1 557 ? 47.309 81.684 -18.785 1.00 29.22 569 LEU A O 1
ATOM 8133 N N . THR A 1 558 ? 49.406 80.889 -18.597 1.00 31.35 570 THR A N 1
ATOM 8134 C CA . THR A 1 558 ? 49.236 79.989 -19.732 1.00 32.00 570 THR A CA 1
ATOM 8135 C C . THR A 1 558 ? 48.201 78.913 -19.428 1.00 29.66 570 THR A C 1
ATOM 8136 O O . THR A 1 558 ? 47.366 78.587 -20.279 1.00 27.97 570 THR A O 1
ATOM 8147 N N . ILE A 1 559 ? 48.239 78.349 -18.219 1.00 28.77 571 ILE A N 1
ATOM 8148 C CA . ILE A 1 559 ? 47.285 77.303 -17.859 1.00 31.67 571 ILE A CA 1
ATOM 8149 C C . ILE A 1 559 ? 45.869 77.865 -17.839 1.00 28.68 571 ILE A C 1
ATOM 8150 O O . ILE A 1 559 ? 44.942 77.280 -18.411 1.00 28.54 571 ILE A O 1
ATOM 8166 N N . GLN A 1 560 ? 45.682 79.016 -17.188 1.00 31.01 572 GLN A N 1
ATOM 8167 C CA . GLN A 1 560 ? 44.362 79.639 -17.165 1.00 32.63 572 GLN A CA 1
ATOM 8168 C C . GLN A 1 560 ? 43.868 79.919 -18.578 1.00 32.74 572 GLN A C 1
ATOM 8169 O O . GLN A 1 560 ? 42.687 79.716 -18.886 1.00 34.14 572 GLN A O 1
ATOM 8183 N N . GLU A 1 561 ? 44.760 80.387 -19.452 1.00 29.98 573 GLU A N 1
ATOM 8184 C CA . GLU A 1 561 ? 44.375 80.667 -20.830 1.00 31.38 573 GLU A CA 1
ATOM 8185 C C . GLU A 1 561 ? 43.972 79.392 -21.561 1.00 29.75 573 GLU A C 1
ATOM 8186 O O . GLU A 1 561 ? 43.025 79.397 -22.357 1.00 29.98 573 GLU A O 1
ATOM 8198 N N . LEU A 1 562 ? 44.686 78.288 -21.315 1.00 28.28 574 LEU A N 1
ATOM 8199 C CA . LEU A 1 562 ? 44.319 77.015 -21.929 1.00 29.26 574 LEU A CA 1
ATOM 8200 C C . LEU A 1 562 ? 42.943 76.557 -21.464 1.00 29.45 574 LEU A C 1
ATOM 8201 O O . LEU A 1 562 ? 42.150 76.035 -22.257 1.00 30.42 574 LEU A O 1
ATOM 8217 N N . LEU A 1 563 ? 42.645 76.742 -20.176 1.00 32.86 575 LEU A N 1
ATOM 8218 C CA . LEU A 1 563 ? 41.345 76.349 -19.646 1.00 35.38 575 LEU A CA 1
ATOM 8219 C C . LEU A 1 563 ? 40.222 77.185 -20.243 1.00 34.78 575 LEU A C 1
ATOM 8220 O O . LEU A 1 563 ? 39.110 76.681 -20.434 1.00 35.36 575 LEU A O 1
ATOM 8236 N N . ALA A 1 564 ? 40.487 78.458 -20.535 1.00 28.87 576 ALA A N 1
ATOM 8237 C CA . ALA A 1 564 ? 39.466 79.307 -21.140 1.00 29.32 576 ALA A CA 1
ATOM 8238 C C . ALA A 1 564 ? 39.220 78.927 -22.597 1.00 30.42 576 ALA A C 1
ATOM 8239 O O . ALA A 1 564 ? 38.068 78.835 -23.035 1.00 31.34 576 ALA A O 1
ATOM 8246 N N . LYS A 1 565 ? 40.288 78.722 -23.373 1.00 33.25 577 LYS A N 1
ATOM 8247 C CA . LYS A 1 565 ? 40.113 78.374 -24.781 1.00 42.02 577 LYS A CA 1
ATOM 8248 C C . LYS A 1 565 ? 39.381 77.048 -24.962 1.00 41.80 577 LYS A C 1
ATOM 8249 O O . LYS A 1 565 ? 38.580 76.898 -25.891 1.00 44.08 577 LYS A O 1
ATOM 8268 N N . ARG A 1 566 ? 39.643 76.068 -24.094 1.00 43.23 578 ARG A N 1
ATOM 8269 C CA . ARG A 1 566 ? 39.144 74.722 -24.365 1.00 45.37 578 ARG A CA 1
ATOM 8270 C C . ARG A 1 566 ? 37.622 74.656 -24.329 1.00 46.38 578 ARG A C 1
ATOM 8271 O O . ARG A 1 566 ? 37.031 73.785 -24.978 1.00 48.03 578 ARG A O 1
ATOM 8292 N N . MET A 1 567 ? 36.970 75.553 -23.593 1.00 52.65 579 MET A N 1
ATOM 8293 C CA . MET A 1 567 ? 35.521 75.475 -23.451 1.00 57.40 579 MET A CA 1
ATOM 8294 C C . MET A 1 567 ? 34.778 76.090 -24.632 1.00 57.96 579 MET A C 1
ATOM 8295 O O . MET A 1 567 ? 33.548 75.985 -24.685 1.00 58.59 579 MET A O 1
ATOM 8309 N N . LYS A 1 568 ? 35.482 76.724 -25.575 1.00 51.40 580 LYS A N 1
ATOM 8310 C CA . LYS A 1 568 ? 34.845 77.420 -26.688 1.00 57.23 580 LYS A CA 1
ATOM 8311 C C . LYS A 1 568 ? 35.333 76.893 -28.033 1.00 60.88 580 LYS A C 1
ATOM 8312 O O . LYS A 1 568 ? 35.240 77.597 -29.043 1.00 63.72 580 LYS A O 1
ATOM 8331 N N . VAL A 1 569 ? 35.847 75.664 -28.066 1.00 50.87 581 VAL A N 1
ATOM 8332 C CA . VAL A 1 569 ? 36.372 75.054 -29.279 1.00 52.42 581 VAL A CA 1
ATOM 8333 C C . VAL A 1 569 ? 35.707 73.694 -29.450 1.00 53.44 581 VAL A C 1
ATOM 8334 O O . VAL A 1 569 ? 35.041 73.185 -28.547 1.00 50.88 581 VAL A O 1
ATOM 8347 N N . ASP A 1 570 ? 35.898 73.105 -30.627 1.00 80.30 582 ASP A N 1
ATOM 8348 C CA . ASP A 1 570 ? 35.301 71.808 -30.894 1.00 82.40 582 ASP A CA 1
ATOM 8349 C C . ASP A 1 570 ? 35.926 70.746 -29.990 1.00 78.88 582 ASP A C 1
ATOM 8350 O O . ASP A 1 570 ? 36.971 70.950 -29.366 1.00 77.45 582 ASP A O 1
ATOM 8359 N N . ARG A 1 571 ? 35.259 69.593 -29.922 1.00 60.41 583 ARG A N 1
ATOM 8360 C CA . ARG A 1 571 ? 35.677 68.545 -28.996 1.00 58.21 583 ARG A CA 1
ATOM 8361 C C . ARG A 1 571 ? 37.051 67.988 -29.348 1.00 56.20 583 ARG A C 1
ATOM 8362 O O . ARG A 1 571 ? 37.791 67.560 -28.455 1.00 55.66 583 ARG A O 1
ATOM 8383 N N . GLU A 1 572 ? 37.404 67.962 -30.634 1.00 60.58 584 GLU A N 1
ATOM 8384 C CA . GLU A 1 572 ? 38.727 67.482 -31.020 1.00 59.02 584 GLU A CA 1
ATOM 8385 C C . GLU A 1 572 ? 39.818 68.417 -30.508 1.00 56.06 584 GLU A C 1
ATOM 8386 O O . GLU A 1 572 ? 40.744 67.983 -29.813 1.00 54.40 584 GLU A O 1
ATOM 8392 N N . GLU A 1 573 ? 39.724 69.708 -30.839 1.00 55.19 585 GLU A N 1
ATOM 8393 C CA . GLU A 1 573 ? 40.706 70.669 -30.346 1.00 52.48 585 GLU A CA 1
ATOM 8394 C C . GLU A 1 573 ? 40.647 70.784 -28.828 1.00 47.26 585 GLU A C 1
ATOM 8395 O O . GLU A 1 573 ? 41.653 71.116 -28.190 1.00 42.75 585 GLU A O 1
ATOM 8407 N N . ARG A 1 574 ? 39.479 70.528 -28.234 1.00 48.42 586 ARG A N 1
ATOM 8408 C CA . ARG A 1 574 ? 39.366 70.544 -26.779 1.00 46.16 586 ARG A CA 1
ATOM 8409 C C . ARG A 1 574 ? 40.280 69.502 -26.145 1.00 45.23 586 ARG A C 1
ATOM 8410 O O . ARG A 1 574 ? 40.951 69.780 -25.143 1.00 43.05 586 ARG A O 1
ATOM 8431 N N . ALA A 1 575 ? 40.310 68.290 -26.702 1.00 40.46 587 ALA A N 1
ATOM 8432 C CA . ALA A 1 575 ? 41.200 67.262 -26.175 1.00 40.56 587 ALA A CA 1
ATOM 8433 C C . ALA A 1 575 ? 42.657 67.691 -26.291 1.00 39.86 587 ALA A C 1
ATOM 8434 O O . ALA A 1 575 ? 43.465 67.430 -25.392 1.00 39.03 587 ALA A O 1
ATOM 8441 N N . ASN A 1 576 ? 43.007 68.360 -27.391 1.00 48.06 588 ASN A N 1
ATOM 8442 C CA . ASN A 1 576 ? 44.375 68.830 -27.580 1.00 47.69 588 ASN A CA 1
ATOM 8443 C C . ASN A 1 576 ? 44.748 69.856 -26.517 1.00 45.38 588 ASN A C 1
ATOM 8444 O O . ASN A 1 576 ? 45.803 69.757 -25.879 1.00 44.94 588 ASN A O 1
ATOM 8455 N N . LEU A 1 577 ? 43.882 70.849 -26.308 1.00 39.58 589 LEU A N 1
ATOM 8456 C CA . LEU A 1 577 ? 44.142 71.864 -25.293 1.00 36.36 589 LEU A CA 1
ATOM 8457 C C . LEU A 1 577 ? 44.173 71.259 -23.897 1.00 35.02 589 LEU A C 1
ATOM 8458 O O . LEU A 1 577 ? 44.963 71.684 -23.046 1.00 33.20 589 LEU A O 1
ATOM 8474 N N . SER A 1 578 ? 43.316 70.271 -23.637 1.00 34.98 590 SER A N 1
ATOM 8475 C CA . SER A 1 578 ? 43.314 69.634 -22.326 1.00 34.42 590 SER A CA 1
ATOM 8476 C C . SER A 1 578 ? 44.653 68.968 -22.045 1.00 34.55 590 SER A C 1
ATOM 8477 O O . SER A 1 578 ? 45.183 69.068 -20.932 1.00 33.59 590 SER A O 1
ATOM 8485 N N . SER A 1 579 ? 45.221 68.288 -23.043 1.00 36.17 591 SER A N 1
ATOM 8486 C CA . SER A 1 579 ? 46.498 67.613 -22.838 1.00 41.17 591 SER A CA 1
ATOM 8487 C C . SER A 1 579 ? 47.619 68.615 -22.592 1.00 36.89 591 SER A C 1
ATOM 8488 O O . SER A 1 579 ? 48.510 68.367 -21.772 1.00 36.51 591 SER A O 1
ATOM 8496 N N . GLN A 1 580 ? 47.593 69.753 -23.289 1.00 35.99 592 GLN A N 1
ATOM 8497 C CA . GLN A 1 580 ? 48.562 70.808 -23.012 1.00 35.07 592 GLN A CA 1
ATOM 8498 C C . GLN A 1 580 ? 48.429 71.297 -21.575 1.00 32.51 592 GLN A C 1
ATOM 8499 O O . GLN A 1 580 ? 49.420 71.404 -20.846 1.00 32.12 592 GLN A O 1
ATOM 8513 N N . ALA A 1 581 ? 47.200 71.598 -21.152 1.00 31.86 593 ALA A N 1
ATOM 8514 C CA . ALA A 1 581 ? 46.976 72.069 -19.790 1.00 30.66 593 ALA A CA 1
ATOM 8515 C C . ALA A 1 581 ? 47.368 71.009 -18.768 1.00 30.80 593 ALA A C 1
ATOM 8516 O O . ALA A 1 581 ? 47.923 71.330 -17.710 1.00 30.08 593 ALA A O 1
ATOM 8523 N N . LEU A 1 582 ? 47.085 69.739 -19.063 1.00 31.85 594 LEU A N 1
ATOM 8524 C CA . LEU A 1 582 ? 47.484 68.662 -18.163 1.00 32.16 594 LEU A CA 1
ATOM 8525 C C . LEU A 1 582 ? 48.998 68.615 -18.009 1.00 32.33 594 LEU A C 1
ATOM 8526 O O . LEU A 1 582 ? 49.518 68.511 -16.892 1.00 31.92 594 LEU A O 1
ATOM 8542 N N . GLN A 1 583 ? 49.725 68.690 -19.125 1.00 36.96 595 GLN A N 1
ATOM 8543 C CA . GLN A 1 583 ? 51.178 68.572 -19.070 1.00 42.54 595 GLN A CA 1
ATOM 8544 C C . GLN A 1 583 ? 51.802 69.735 -18.308 1.00 42.50 595 GLN A C 1
ATOM 8545 O O . GLN A 1 583 ? 52.734 69.537 -17.520 1.00 42.19 595 GLN A O 1
ATOM 8559 N N . MET A 1 584 ? 51.308 70.956 -18.529 1.00 37.50 596 MET A N 1
ATOM 8560 C CA . MET A 1 584 ? 51.852 72.103 -17.811 1.00 38.85 596 MET A CA 1
ATOM 8561 C C . MET A 1 584 ? 51.523 72.032 -16.326 1.00 35.15 596 MET A C 1
ATOM 8562 O O . MET A 1 584 ? 52.362 72.371 -15.484 1.00 34.89 596 MET A O 1
ATOM 8576 N N . SER A 1 585 ? 50.309 71.595 -15.982 1.00 32.03 597 SER A N 1
ATOM 8577 C CA . SER A 1 585 ? 49.954 71.444 -14.575 1.00 32.03 597 SER A CA 1
ATOM 8578 C C . SER A 1 585 ? 50.890 70.465 -13.877 1.00 32.97 597 SER A C 1
ATOM 8579 O O . SER A 1 585 ? 51.270 70.673 -12.718 1.00 30.05 597 SER A O 1
ATOM 8587 N N . LEU A 1 586 ? 51.263 69.382 -14.562 1.00 34.55 598 LEU A N 1
ATOM 8588 C CA . LEU A 1 586 ? 52.172 68.407 -13.967 1.00 38.42 598 LEU A CA 1
ATOM 8589 C C . LEU A 1 586 ? 53.595 68.946 -13.896 1.00 38.29 598 LEU A C 1
ATOM 8590 O O . LEU A 1 586 ? 54.286 68.751 -12.889 1.00 38.61 598 LEU A O 1
ATOM 8606 N N . ASP A 1 587 ? 54.055 69.616 -14.955 1.00 36.50 599 ASP A N 1
ATOM 8607 C CA . ASP A 1 587 ? 55.424 70.123 -14.977 1.00 37.75 599 ASP A CA 1
ATOM 8608 C C . ASP A 1 587 ? 55.676 71.088 -13.824 1.00 36.23 599 ASP A C 1
ATOM 8609 O O . ASP A 1 587 ? 56.703 71.003 -13.141 1.00 33.70 599 ASP A O 1
ATOM 8618 N N . TYR A 1 588 ? 54.754 72.021 -13.599 1.00 31.36 600 TYR A N 1
ATOM 8619 C CA . TYR A 1 588 ? 54.904 73.023 -12.552 1.00 31.47 600 TYR A CA 1
ATOM 8620 C C . TYR A 1 588 ? 54.191 72.648 -11.261 1.00 32.42 600 TYR A C 1
ATOM 8621 O O . TYR A 1 588 ? 54.238 73.418 -10.297 1.00 34.21 600 TYR A O 1
ATOM 8639 N N . GLY A 1 589 ? 53.543 71.487 -11.213 1.00 32.49 601 GLY A N 1
ATOM 8640 C CA . GLY A 1 589 ? 52.931 71.016 -9.987 1.00 34.42 601 GLY A CA 1
ATOM 8641 C C . GLY A 1 589 ? 51.790 71.877 -9.486 1.00 36.66 601 GLY A C 1
ATOM 8642 O O . GLY A 1 589 ? 51.783 72.296 -8.325 1.00 41.14 601 GLY A O 1
ATOM 8646 N N . PHE A 1 590 ? 50.816 72.142 -10.351 1.00 31.44 602 PHE A N 1
ATOM 8647 C CA . PHE A 1 590 ? 49.624 72.898 -9.996 1.00 31.82 602 PHE A CA 1
ATOM 8648 C C . PHE A 1 590 ? 48.431 71.956 -9.899 1.00 29.59 602 PHE A C 1
ATOM 8649 O O . PHE A 1 590 ? 48.269 71.059 -10.732 1.00 29.73 602 PHE A O 1
ATOM 8666 N N . VAL A 1 591 ? 47.599 72.163 -8.881 1.00 28.21 603 VAL A N 1
ATOM 8667 C CA . VAL A 1 591 ? 46.313 71.476 -8.785 1.00 28.56 603 VAL A CA 1
ATOM 8668 C C . VAL A 1 591 ? 45.322 72.281 -9.621 1.00 27.94 603 VAL A C 1
ATOM 8669 O O . VAL A 1 591 ? 44.874 73.354 -9.212 1.00 27.56 603 VAL A O 1
ATOM 8682 N N . THR A 1 592 ? 44.992 71.773 -10.807 1.00 27.67 604 THR A N 1
ATOM 8683 C CA . THR A 1 592 ? 44.073 72.441 -11.722 1.00 27.58 604 THR A CA 1
ATOM 8684 C C . THR A 1 592 ? 42.908 71.506 -12.034 1.00 28.32 604 THR A C 1
ATOM 8685 O O . THR A 1 592 ? 42.878 70.374 -11.536 1.00 28.85 604 THR A O 1
ATOM 8696 N N . PRO A 1 593 ? 41.935 71.929 -12.849 1.00 33.16 605 PRO A N 1
ATOM 8697 C CA . PRO A 1 593 ? 40.822 71.027 -13.191 1.00 34.90 605 PRO A CA 1
ATOM 8698 C C . PRO A 1 593 ? 41.257 69.726 -13.847 1.00 35.36 605 PRO A C 1
ATOM 8699 O O . PRO A 1 593 ? 40.441 68.801 -13.940 1.00 37.80 605 PRO A O 1
ATOM 8710 N N . LEU A 1 594 ? 42.504 69.625 -14.299 1.00 30.10 606 LEU A N 1
ATOM 8711 C CA . LEU A 1 594 ? 43.017 68.430 -14.956 1.00 33.46 606 LEU A CA 1
ATOM 8712 C C . LEU A 1 594 ? 43.913 67.584 -14.063 1.00 31.91 606 LEU A C 1
ATOM 8713 O O . LEU A 1 594 ? 44.298 66.483 -14.469 1.00 33.66 606 LEU A O 1
ATOM 8729 N N . THR A 1 595 ? 44.246 68.060 -12.866 1.00 30.35 607 THR A N 1
ATOM 8730 C CA . THR A 1 595 ? 45.149 67.361 -11.966 1.00 30.50 607 THR A CA 1
ATOM 8731 C C . THR A 1 595 ? 44.543 67.284 -10.571 1.00 30.30 607 THR A C 1
ATOM 8732 O O . THR A 1 595 ? 43.684 68.086 -10.195 1.00 29.83 607 THR A O 1
ATOM 8743 N N . SER A 1 596 ? 45.017 66.306 -9.804 1.00 34.49 608 SER A N 1
ATOM 8744 C CA . SER A 1 596 ? 44.666 66.156 -8.400 1.00 34.58 608 SER A CA 1
ATOM 8745 C C . SER A 1 596 ? 45.936 65.927 -7.593 1.00 33.62 608 SER A C 1
ATOM 8746 O O . SER A 1 596 ? 46.981 65.556 -8.132 1.00 33.81 608 SER A O 1
ATOM 8754 N N . MET A 1 597 ? 45.832 66.152 -6.287 1.00 34.15 609 MET A N 1
ATOM 8755 C CA . MET A 1 597 ? 46.927 65.915 -5.355 1.00 37.67 609 MET A CA 1
ATOM 8756 C C . MET A 1 597 ? 46.470 64.883 -4.333 1.00 41.60 609 MET A C 1
ATOM 8757 O O . MET A 1 597 ? 45.514 65.126 -3.588 1.00 41.53 609 MET A O 1
ATOM 8771 N N . SER A 1 598 ? 47.143 63.735 -4.307 1.00 40.18 610 SER A N 1
ATOM 8772 C CA . SER A 1 598 ? 46.823 62.656 -3.386 1.00 41.08 610 SER A CA 1
ATOM 8773 C C . SER A 1 598 ? 47.903 62.545 -2.319 1.00 39.19 610 SER A C 1
ATOM 8774 O O . SER A 1 598 ? 49.070 62.869 -2.557 1.00 38.90 610 SER A O 1
ATOM 8782 N N . ILE A 1 599 ? 47.503 62.084 -1.138 1.00 39.55 611 ILE A N 1
ATOM 8783 C CA . ILE A 1 599 ? 48.402 61.942 0.001 1.00 44.03 611 ILE A CA 1
ATOM 8784 C C . ILE A 1 599 ? 48.495 60.453 0.308 1.00 46.49 611 ILE A C 1
ATOM 8785 O O . ILE A 1 599 ? 47.568 59.870 0.883 1.00 48.70 611 ILE A O 1
ATOM 8801 N N . ARG A 1 600 ? 49.611 59.832 -0.064 1.00 38.59 612 ARG A N 1
ATOM 8802 C CA . ARG A 1 600 ? 49.871 58.465 0.361 1.00 39.70 612 ARG A CA 1
ATOM 8803 C C . ARG A 1 600 ? 50.252 58.452 1.836 1.00 38.34 612 ARG A C 1
ATOM 8804 O O . ARG A 1 600 ? 50.951 59.346 2.321 1.00 37.96 612 ARG A O 1
ATOM 8825 N N . GLY A 1 601 ? 49.781 57.433 2.553 1.00 39.24 613 GLY A N 1
ATOM 8826 C CA . GLY A 1 601 ? 50.053 57.286 3.970 1.00 39.98 613 GLY A CA 1
ATOM 8827 C C . GLY A 1 601 ? 48.876 57.582 4.873 1.00 39.86 613 GLY A C 1
ATOM 8828 O O . GLY A 1 601 ? 48.989 57.383 6.090 1.00 40.65 613 GLY A O 1
ATOM 8832 N N . MET A 1 602 ? 47.752 58.043 4.325 1.00 39.69 614 MET A N 1
ATOM 8833 C CA . MET A 1 602 ? 46.550 58.316 5.097 1.00 39.13 614 MET A CA 1
ATOM 8834 C C . MET A 1 602 ? 45.373 57.602 4.449 1.00 42.18 614 MET A C 1
ATOM 8835 O O . MET A 1 602 ? 45.346 57.398 3.232 1.00 41.70 614 MET A O 1
ATOM 8849 N N . ALA A 1 603 ? 44.403 57.216 5.274 1.00 42.25 615 ALA A N 1
ATOM 8850 C CA . ALA A 1 603 ? 43.241 56.483 4.796 1.00 45.80 615 ALA A CA 1
ATOM 8851 C C . ALA A 1 603 ? 42.024 56.840 5.636 1.00 49.02 615 ALA A C 1
ATOM 8852 O O . ALA A 1 603 ? 42.140 57.062 6.844 1.00 49.86 615 ALA A O 1
ATOM 8859 N N . ASP A 1 604 ? 40.865 56.901 4.987 1.00 58.62 616 ASP A N 1
ATOM 8860 C CA . ASP A 1 604 ? 39.604 57.125 5.677 1.00 61.96 616 ASP A CA 1
ATOM 8861 C C . ASP A 1 604 ? 39.013 55.768 6.065 1.00 65.63 616 ASP A C 1
ATOM 8862 O O . ASP A 1 604 ? 39.678 54.733 5.977 1.00 66.71 616 ASP A O 1
ATOM 8871 N N . GLN A 1 605 ? 37.752 55.757 6.505 1.00 81.41 617 GLN A N 1
ATOM 8872 C CA . GLN A 1 605 ? 37.126 54.503 6.916 1.00 86.74 617 GLN A CA 1
ATOM 8873 C C . GLN A 1 605 ? 37.183 53.448 5.818 1.00 82.53 617 GLN A C 1
ATOM 8874 O O . GLN A 1 605 ? 37.270 52.251 6.114 1.00 82.35 617 GLN A O 1
ATOM 8888 N N . ASP A 1 606 ? 37.142 53.866 4.554 1.00 77.07 618 ASP A N 1
ATOM 8889 C CA . ASP A 1 606 ? 37.133 52.943 3.427 1.00 76.08 618 ASP A CA 1
ATOM 8890 C C . ASP A 1 606 ? 38.508 52.763 2.796 1.00 73.22 618 ASP A C 1
ATOM 8891 O O . ASP A 1 606 ? 38.607 52.185 1.710 1.00 74.49 618 ASP A O 1
ATOM 8900 N N . GLY A 1 607 ? 39.567 53.240 3.446 1.00 53.84 619 GLY A N 1
ATOM 8901 C CA . GLY A 1 607 ? 40.896 53.077 2.895 1.00 51.86 619 GLY A CA 1
ATOM 8902 C C . GLY A 1 607 ? 41.210 53.967 1.716 1.00 49.27 619 GLY A C 1
ATOM 8903 O O . GLY A 1 607 ? 42.082 53.627 0.912 1.00 51.40 619 GLY A O 1
ATOM 8907 N N . LEU A 1 608 ? 40.530 55.102 1.588 1.00 45.92 620 LEU A N 1
ATOM 8908 C CA . LEU A 1 608 ? 40.732 56.008 0.467 1.00 42.93 620 LEU A CA 1
ATOM 8909 C C . LEU A 1 608 ? 41.724 57.097 0.853 1.00 39.48 620 LEU A C 1
ATOM 8910 O O . LEU A 1 608 ? 41.714 57.586 1.987 1.00 40.50 620 LEU A O 1
ATOM 8926 N N . LYS A 1 609 ? 42.575 57.475 -0.098 1.00 47.47 621 LYS A N 1
ATOM 8927 C CA . LYS A 1 609 ? 43.548 58.524 0.151 1.00 45.91 621 LYS A CA 1
ATOM 8928 C C . LYS A 1 609 ? 42.867 59.888 0.216 1.00 44.03 621 LYS A C 1
ATOM 8929 O O . LYS A 1 609 ? 41.862 60.121 -0.461 1.00 46.50 621 LYS A O 1
ATOM 8948 N N . PRO A 1 610 ? 43.399 60.814 1.013 1.00 36.72 622 PRO A N 1
ATOM 8949 C CA . PRO A 1 610 ? 42.980 62.211 0.870 1.00 35.19 622 PRO A CA 1
ATOM 8950 C C . PRO A 1 610 ? 43.259 62.686 -0.547 1.00 36.39 622 PRO A C 1
ATOM 8951 O O . PRO A 1 610 ? 44.300 62.373 -1.130 1.00 36.15 622 PRO A O 1
ATOM 8962 N N . THR A 1 611 ? 42.319 63.445 -1.102 1.00 36.70 623 THR A N 1
ATOM 8963 C CA . THR A 1 611 ? 42.421 63.920 -2.474 1.00 34.56 623 THR A CA 1
ATOM 8964 C C . THR A 1 611 ? 42.070 65.400 -2.532 1.00 34.01 623 THR A C 1
ATOM 8965 O O . THR A 1 611 ? 41.097 65.844 -1.914 1.00 32.33 623 THR A O 1
ATOM 8976 N N . ILE A 1 612 ? 42.872 66.154 -3.281 1.00 31.33 624 ILE A N 1
ATOM 8977 C CA . ILE A 1 612 ? 42.739 67.601 -3.394 1.00 30.54 624 ILE A CA 1
ATOM 8978 C C . ILE A 1 612 ? 42.541 67.950 -4.862 1.00 30.14 624 ILE A C 1
ATOM 8979 O O . ILE A 1 612 ? 43.343 67.551 -5.714 1.00 30.08 624 ILE A O 1
ATOM 8995 N N . ASP A 1 613 ? 41.482 68.705 -5.153 1.00 34.83 625 ASP A N 1
ATOM 8996 C CA . ASP A 1 613 ? 41.121 69.038 -6.522 1.00 36.77 625 ASP A CA 1
ATOM 8997 C C . ASP A 1 613 ? 40.714 70.500 -6.611 1.00 35.38 625 ASP A C 1
ATOM 8998 O O . ASP A 1 613 ? 40.505 71.178 -5.601 1.00 32.11 625 ASP A O 1
ATOM 9007 N N . LYS A 1 614 ? 40.601 70.975 -7.850 1.00 35.14 626 LYS A N 1
ATOM 9008 C CA . LYS A 1 614 ? 40.073 72.303 -8.127 1.00 35.99 626 LYS A CA 1
ATOM 9009 C C . LYS A 1 614 ? 38.577 72.170 -8.382 1.00 41.86 626 LYS A C 1
ATOM 9010 O O . LYS A 1 614 ? 38.188 71.623 -9.425 1.00 43.46 626 LYS A O 1
ATOM 9029 N N . PRO A 1 615 ? 37.709 72.622 -7.475 1.00 35.68 627 PRO A N 1
ATOM 9030 C CA . PRO A 1 615 ? 36.266 72.474 -7.706 1.00 39.64 627 PRO A CA 1
ATOM 9031 C C . PRO A 1 615 ? 35.800 73.257 -8.926 1.00 42.04 627 PRO A C 1
ATOM 9032 O O . PRO A 1 615 ? 36.449 74.200 -9.384 1.00 41.08 627 PRO A O 1
ATOM 9043 N N . SER A 1 616 ? 34.647 72.850 -9.447 1.00 60.36 628 SER A N 1
ATOM 9044 C CA . SER A 1 616 ? 34.058 73.453 -10.633 1.00 65.72 628 SER A CA 1
ATOM 9045 C C . SER A 1 616 ? 33.047 74.529 -10.245 1.00 68.90 628 SER A C 1
ATOM 9046 O O . SER A 1 616 ? 32.650 74.662 -9.085 1.00 66.93 628 SER A O 1
ATOM 9054 N N . GLU A 1 617 ? 32.635 75.306 -11.244 1.00 82.48 629 GLU A N 1
ATOM 9055 C CA . GLU A 1 617 ? 31.649 76.365 -11.052 1.00 81.57 629 GLU A CA 1
ATOM 9056 C C . GLU A 1 617 ? 32.147 77.403 -10.051 1.00 79.22 629 GLU A C 1
ATOM 9057 O O . GLU A 1 617 ? 31.366 78.199 -9.529 1.00 78.44 629 GLU A O 1
ATOM 9061 N N . ARG A 1 628 ? 33.489 65.978 6.521 1.00 89.01 640 ARG A N 1
ATOM 9062 C CA . ARG A 1 628 ? 32.765 64.859 7.112 1.00 90.25 640 ARG A CA 1
ATOM 9063 C C . ARG A 1 628 ? 33.724 63.733 7.488 1.00 90.33 640 ARG A C 1
ATOM 9064 O O . ARG A 1 628 ? 33.951 63.461 8.667 1.00 92.06 640 ARG A O 1
ATOM 9067 N N . ARG A 1 629 ? 34.283 63.082 6.470 1.00 75.43 641 ARG A N 1
ATOM 9068 C CA . ARG A 1 629 ? 35.170 61.948 6.686 1.00 74.24 641 ARG A CA 1
ATOM 9069 C C . ARG A 1 629 ? 36.427 62.371 7.438 1.00 70.83 641 ARG A C 1
ATOM 9070 O O . ARG A 1 629 ? 36.951 63.474 7.254 1.00 69.41 641 ARG A O 1
ATOM 9091 N N . THR A 1 630 ? 36.909 61.472 8.292 1.00 61.07 642 THR A N 1
ATOM 9092 C CA . THR A 1 630 ? 38.111 61.681 9.083 1.00 57.47 642 THR A CA 1
ATOM 9093 C C . THR A 1 630 ? 39.137 60.614 8.729 1.00 52.37 642 THR A C 1
ATOM 9094 O O . THR A 1 630 ? 38.789 59.469 8.426 1.00 53.85 642 THR A O 1
ATOM 9105 N N . PHE A 1 631 ? 40.408 61.002 8.778 1.00 51.77 643 PHE A N 1
ATOM 9106 C CA . PHE A 1 631 ? 41.506 60.168 8.318 1.00 45.98 643 PHE A CA 1
ATOM 9107 C C . PHE A 1 631 ? 42.360 59.689 9.483 1.00 45.21 643 PHE A C 1
ATOM 9108 O O . PHE A 1 631 ? 42.375 60.276 10.569 1.00 45.43 643 PHE A O 1
ATOM 9125 N N . VAL A 1 632 ? 43.075 58.594 9.230 1.00 44.38 644 VAL A N 1
ATOM 9126 C CA . VAL A 1 632 ? 44.032 58.030 10.168 1.00 45.11 644 VAL A CA 1
ATOM 9127 C C . VAL A 1 632 ? 45.306 57.712 9.400 1.00 43.29 644 VAL A C 1
ATOM 9128 O O . VAL A 1 632 ? 45.309 57.598 8.172 1.00 41.79 644 VAL A O 1
ATOM 9141 N N . LEU A 1 633 ? 46.400 57.575 10.141 1.00 45.72 645 LEU A N 1
ATOM 9142 C CA . LEU A 1 633 ? 47.664 57.196 9.528 1.00 46.26 645 LEU A CA 1
ATOM 9143 C C . LEU A 1 633 ? 47.617 55.719 9.148 1.00 44.35 645 LEU A C 1
ATOM 9144 O O . LEU A 1 633 ? 47.266 54.867 9.971 1.00 44.80 645 LEU A O 1
ATOM 9160 N N . SER A 1 634 ? 47.973 55.415 7.901 1.00 45.39 646 SER A N 1
ATOM 9161 C CA . SER A 1 634 ? 47.923 54.041 7.400 1.00 47.84 646 SER A CA 1
ATOM 9162 C C . SER A 1 634 ? 49.069 53.851 6.416 1.00 47.24 646 SER A C 1
ATOM 9163 O O . SER A 1 634 ? 49.062 54.443 5.333 1.00 45.21 646 SER A O 1
ATOM 9171 N N . ALA A 1 635 ? 50.048 53.032 6.792 1.00 49.98 647 ALA A N 1
ATOM 9172 C CA . ALA A 1 635 ? 51.253 52.844 5.995 1.00 52.51 647 ALA A CA 1
ATOM 9173 C C . ALA A 1 635 ? 51.157 51.699 4.993 1.00 52.76 647 ALA A C 1
ATOM 9174 O O . ALA A 1 635 ? 52.131 51.452 4.274 1.00 52.10 647 ALA A O 1
ATOM 9181 N N . LEU A 1 636 ? 50.027 50.999 4.914 1.00 50.52 648 LEU A N 1
ATOM 9182 C CA . LEU A 1 636 ? 49.899 49.841 4.040 1.00 52.90 648 LEU A CA 1
ATOM 9183 C C . LEU A 1 636 ? 48.814 50.053 2.993 1.00 54.64 648 LEU A C 1
ATOM 9184 O O . LEU A 1 636 ? 47.799 50.711 3.244 1.00 53.31 648 LEU A O 1
ATOM 9200 N N . GLN A 1 637 ? 49.045 49.488 1.811 1.00 66.24 649 GLN A N 1
ATOM 9201 C CA . GLN A 1 637 ? 48.078 49.469 0.724 1.00 68.09 649 GLN A CA 1
ATOM 9202 C C . GLN A 1 637 ? 48.211 48.149 -0.021 1.00 72.72 649 GLN A C 1
ATOM 9203 O O . GLN A 1 637 ? 49.315 47.598 -0.112 1.00 73.48 649 GLN A O 1
ATOM 9217 N N . PRO A 1 638 ? 47.114 47.614 -0.555 1.00 64.54 650 PRO A N 1
ATOM 9218 C CA . PRO A 1 638 ? 47.204 46.365 -1.324 1.00 68.75 650 PRO A CA 1
ATOM 9219 C C . PRO A 1 638 ? 48.217 46.453 -2.459 1.00 74.95 650 PRO A C 1
ATOM 9220 O O . PRO A 1 638 ? 48.252 47.425 -3.215 1.00 75.46 650 PRO A O 1
ATOM 9231 N N . SER A 1 639 ? 49.048 45.421 -2.566 1.00 74.03 651 SER A N 1
ATOM 9232 C CA . SER A 1 639 ? 50.071 45.339 -3.606 1.00 80.19 651 SER A CA 1
ATOM 9233 C C . SER A 1 639 ? 49.443 44.909 -4.930 1.00 83.86 651 SER A C 1
ATOM 9234 O O . SER A 1 639 ? 48.727 43.904 -4.968 1.00 82.30 651 SER A O 1
ATOM 9242 N N . PRO A 1 640 ? 49.686 45.636 -6.036 1.00 102.95 652 PRO A N 1
ATOM 9243 C CA . PRO A 1 640 ? 49.069 45.255 -7.311 1.00 102.15 652 PRO A CA 1
ATOM 9244 C C . PRO A 1 640 ? 49.778 44.084 -7.985 1.00 103.96 652 PRO A C 1
ATOM 9245 O O . PRO A 1 640 ? 49.218 43.501 -8.914 1.00 104.83 652 PRO A O 1
ATOM 9256 N N . ASP B 1 33 ? 1.326 34.319 26.236 1.00 99.63 45 ASP B N 1
ATOM 9257 C CA . ASP B 1 33 ? 2.323 35.364 26.037 1.00 98.49 45 ASP B CA 1
ATOM 9258 C C . ASP B 1 33 ? 2.298 35.883 24.600 1.00 95.15 45 ASP B C 1
ATOM 9259 O O . ASP B 1 33 ? 2.360 37.090 24.366 1.00 96.35 45 ASP B O 1
ATOM 9263 N N . THR B 1 34 ? 2.208 34.960 23.638 1.00 70.38 46 THR B N 1
ATOM 9264 C CA . THR B 1 34 ? 2.201 35.351 22.232 1.00 67.07 46 THR B CA 1
ATOM 9265 C C . THR B 1 34 ? 0.869 35.966 21.823 1.00 63.18 46 THR B C 1
ATOM 9266 O O . THR B 1 34 ? 0.828 36.803 20.913 1.00 60.89 46 THR B O 1
ATOM 9277 N N . ALA B 1 35 ? -0.225 35.556 22.460 1.00 65.09 47 ALA B N 1
ATOM 9278 C CA . ALA B 1 35 ? -1.546 35.983 22.024 1.00 62.45 47 ALA B CA 1
ATOM 9279 C C . ALA B 1 35 ? -1.702 37.493 22.158 1.00 60.45 47 ALA B C 1
ATOM 9280 O O . ALA B 1 35 ? -1.132 38.127 23.050 1.00 61.16 47 ALA B O 1
ATOM 9287 N N . VAL B 1 36 ? -2.498 38.066 21.258 1.00 59.59 48 VAL B N 1
ATOM 9288 C CA . VAL B 1 36 ? -2.858 39.479 21.291 1.00 59.67 48 VAL B CA 1
ATOM 9289 C C . VAL B 1 36 ? -4.367 39.565 21.128 1.00 58.63 48 VAL B C 1
ATOM 9290 O O . VAL B 1 36 ? -4.915 39.077 20.132 1.00 56.56 48 VAL B O 1
ATOM 9303 N N . ASP B 1 37 ? -5.039 40.183 22.099 1.00 71.25 49 ASP B N 1
ATOM 9304 C CA . ASP B 1 37 ? -6.500 40.247 22.107 1.00 73.01 49 ASP B CA 1
ATOM 9305 C C . ASP B 1 37 ? -7.106 38.850 21.997 1.00 69.59 49 ASP B C 1
ATOM 9306 O O . ASP B 1 37 ? -8.181 38.664 21.423 1.00 68.92 49 ASP B O 1
ATOM 9315 N N . GLY B 1 38 ? -6.417 37.857 22.556 1.00 47.93 50 GLY B N 1
ATOM 9316 C CA . GLY B 1 38 ? -6.876 36.486 22.511 1.00 47.45 50 GLY B CA 1
ATOM 9317 C C . GLY B 1 38 ? -6.540 35.730 21.243 1.00 48.33 50 GLY B C 1
ATOM 9318 O O . GLY B 1 38 ? -6.854 34.535 21.157 1.00 46.74 50 GLY B O 1
ATOM 9322 N N . VAL B 1 39 ? -5.913 36.375 20.262 1.00 50.71 51 VAL B N 1
ATOM 9323 C CA . VAL B 1 39 ? -5.584 35.754 18.984 1.00 48.33 51 VAL B CA 1
ATOM 9324 C C . VAL B 1 39 ? -4.079 35.538 18.921 1.00 46.52 51 VAL B C 1
ATOM 9325 O O . VAL B 1 39 ? -3.303 36.485 19.100 1.00 47.20 51 VAL B O 1
ATOM 9338 N N . PHE B 1 40 ? -3.667 34.296 18.671 1.00 47.73 52 PHE B N 1
ATOM 9339 C CA . PHE B 1 40 ? -2.262 33.967 18.487 1.00 47.18 52 PHE B CA 1
ATOM 9340 C C . PHE B 1 40 ? -2.090 33.190 17.190 1.00 46.61 52 PHE B C 1
ATOM 9341 O O . PHE B 1 40 ? -2.997 32.480 16.744 1.00 44.22 52 PHE B O 1
ATOM 9358 N N . ILE B 1 41 ? -0.917 33.343 16.582 1.00 49.11 53 ILE B N 1
ATOM 9359 C CA . ILE B 1 41 ? -0.581 32.656 15.339 1.00 49.81 53 ILE B CA 1
ATOM 9360 C C . ILE B 1 41 ? 0.011 31.304 15.722 1.00 52.30 53 ILE B C 1
ATOM 9361 O O . ILE B 1 41 ? 1.166 31.211 16.140 1.00 52.50 53 ILE B O 1
ATOM 9377 N N . ARG B 1 42 ? -0.792 30.247 15.586 1.00 43.91 54 ARG B N 1
ATOM 9378 C CA . ARG B 1 42 ? -0.323 28.914 15.949 1.00 47.64 54 ARG B CA 1
ATOM 9379 C C . ARG B 1 42 ? 0.820 28.465 15.048 1.00 44.83 54 ARG B C 1
ATOM 9380 O O . ARG B 1 42 ? 1.784 27.849 15.516 1.00 44.22 54 ARG B O 1
ATOM 9401 N N . SER B 1 43 ? 0.735 28.763 13.754 1.00 39.68 55 SER B N 1
ATOM 9402 C CA . SER B 1 43 ? 1.772 28.333 12.829 1.00 39.49 55 SER B CA 1
ATOM 9403 C C . SER B 1 43 ? 1.755 29.223 11.598 1.00 35.49 55 SER B C 1
ATOM 9404 O O . SER B 1 43 ? 0.704 29.715 11.178 1.00 33.93 55 SER B O 1
ATOM 9412 N N . LEU B 1 44 ? 2.941 29.423 11.030 1.00 40.73 56 LEU B N 1
ATOM 9413 C CA . LEU B 1 44 ? 3.102 30.139 9.769 1.00 38.62 56 LEU B CA 1
ATOM 9414 C C . LEU B 1 44 ? 4.236 29.456 9.021 1.00 39.93 56 LEU B C 1
ATOM 9415 O O . LEU B 1 44 ? 5.392 29.519 9.453 1.00 41.39 56 LEU B O 1
ATOM 9431 N N . LYS B 1 45 ? 3.908 28.795 7.916 1.00 33.48 57 LYS B N 1
ATOM 9432 C CA . LYS B 1 45 ? 4.863 27.976 7.188 1.00 34.54 57 LYS B CA 1
ATOM 9433 C C . LYS B 1 45 ? 4.905 28.396 5.730 1.00 33.19 57 LYS B C 1
ATOM 9434 O O . LYS B 1 45 ? 3.864 28.630 5.110 1.00 32.54 57 LYS B O 1
ATOM 9453 N N . VAL B 1 46 ? 6.117 28.491 5.193 1.00 33.84 58 VAL B N 1
ATOM 9454 C CA . VAL B 1 46 ? 6.341 28.720 3.772 1.00 34.23 58 VAL B CA 1
ATOM 9455 C C . VAL B 1 46 ? 7.074 27.503 3.234 1.00 35.96 58 VAL B C 1
ATOM 9456 O O . VAL B 1 46 ? 8.184 27.191 3.683 1.00 37.90 58 VAL B O 1
ATOM 9469 N N . ASN B 1 47 ? 6.454 26.815 2.281 1.00 38.98 59 ASN B N 1
ATOM 9470 C CA . ASN B 1 47 ? 7.022 25.615 1.679 1.00 38.57 59 ASN B CA 1
ATOM 9471 C C . ASN B 1 47 ? 7.222 25.890 0.196 1.00 36.93 59 ASN B C 1
ATOM 9472 O O . ASN B 1 47 ? 6.247 26.056 -0.545 1.00 35.33 59 ASN B O 1
ATOM 9483 N N . CYS B 1 48 ? 8.480 25.948 -0.230 1.00 33.53 60 CYS B N 1
ATOM 9484 C CA . CYS B 1 48 ? 8.828 26.213 -1.620 1.00 33.16 60 CYS B CA 1
ATOM 9485 C C . CYS B 1 48 ? 9.516 24.983 -2.190 1.00 35.00 60 CYS B C 1
ATOM 9486 O O . CYS B 1 48 ? 10.588 24.591 -1.717 1.00 33.23 60 CYS B O 1
ATOM 9494 N N . LYS B 1 49 ? 8.898 24.373 -3.194 1.00 34.18 61 LYS B N 1
ATOM 9495 C CA . LYS B 1 49 ? 9.483 23.247 -3.907 1.00 33.28 61 LYS B CA 1
ATOM 9496 C C . LYS B 1 49 ? 9.898 23.723 -5.291 1.00 30.51 61 LYS B C 1
ATOM 9497 O O . LYS B 1 49 ? 9.060 24.190 -6.069 1.00 28.99 61 LYS B O 1
ATOM 9516 N N . VAL B 1 50 ? 11.191 23.622 -5.582 1.00 27.22 62 VAL B N 1
ATOM 9517 C CA . VAL B 1 50 ? 11.756 24.046 -6.855 1.00 26.75 62 VAL B CA 1
ATOM 9518 C C . VAL B 1 50 ? 12.169 22.805 -7.630 1.00 27.98 62 VAL B C 1
ATOM 9519 O O . VAL B 1 50 ? 12.925 21.969 -7.121 1.00 29.42 62 VAL B O 1
ATOM 9532 N N . THR B 1 51 ? 11.672 22.688 -8.860 1.00 29.59 63 THR B N 1
ATOM 9533 C CA . THR B 1 51 ? 11.995 21.572 -9.744 1.00 28.18 63 THR B CA 1
ATOM 9534 C C . THR B 1 51 ? 12.396 22.148 -11.094 1.00 28.93 63 THR B C 1
ATOM 9535 O O . THR B 1 51 ? 11.553 22.688 -11.818 1.00 25.48 63 THR B O 1
ATOM 9546 N N . SER B 1 52 ? 13.680 22.032 -11.427 1.00 29.11 64 SER B N 1
ATOM 9547 C CA . SER B 1 52 ? 14.232 22.544 -12.679 1.00 30.59 64 SER B CA 1
ATOM 9548 C C . SER B 1 52 ? 13.767 23.979 -12.936 1.00 27.58 64 SER B C 1
ATOM 9549 O O . SER B 1 52 ? 13.192 24.304 -13.975 1.00 24.46 64 SER B O 1
ATOM 9557 N N . ARG B 1 53 ? 14.044 24.838 -11.954 1.00 25.65 65 ARG B N 1
ATOM 9558 C CA . ARG B 1 53 ? 13.769 26.274 -11.970 1.00 25.23 65 ARG B CA 1
ATOM 9559 C C . ARG B 1 53 ? 12.295 26.622 -11.784 1.00 27.08 65 ARG B C 1
ATOM 9560 O O . ARG B 1 53 ? 11.967 27.810 -11.691 1.00 23.26 65 ARG B O 1
ATOM 9581 N N . PHE B 1 54 ? 11.396 25.640 -11.732 1.00 26.42 66 PHE B N 1
ATOM 9582 C CA . PHE B 1 54 ? 9.985 25.917 -11.483 1.00 24.51 66 PHE B CA 1
ATOM 9583 C C . PHE B 1 54 ? 9.744 25.946 -9.978 1.00 25.53 66 PHE B C 1
ATOM 9584 O O . PHE B 1 54 ? 9.928 24.932 -9.295 1.00 23.81 66 PHE B O 1
ATOM 9601 N N . ALA B 1 55 ? 9.330 27.103 -9.467 1.00 24.99 67 ALA B N 1
ATOM 9602 C CA . ALA B 1 55 ? 9.171 27.321 -8.035 1.00 24.73 67 ALA B CA 1
ATOM 9603 C C . ALA B 1 55 ? 7.692 27.263 -7.672 1.00 23.73 67 ALA B C 1
ATOM 9604 O O . ALA B 1 55 ? 6.879 28.005 -8.233 1.00 22.81 67 ALA B O 1
ATOM 9611 N N . HIS B 1 56 ? 7.356 26.386 -6.729 1.00 27.96 68 HIS B N 1
ATOM 9612 C CA . HIS B 1 56 ? 5.983 26.140 -6.292 1.00 29.68 68 HIS B CA 1
ATOM 9613 C C . HIS B 1 56 ? 5.897 26.526 -4.819 1.00 27.62 68 HIS B C 1
ATOM 9614 O O . HIS B 1 56 ? 6.369 25.786 -3.950 1.00 28.47 68 HIS B O 1
ATOM 9628 N N . TYR B 1 57 ? 5.307 27.685 -4.540 1.00 28.34 69 TYR B N 1
ATOM 9629 C CA . TYR B 1 57 ? 5.210 28.211 -3.186 1.00 28.54 69 TYR B CA 1
ATOM 9630 C C . TYR B 1 57 ? 3.871 27.841 -2.561 1.00 29.87 69 TYR B C 1
ATOM 9631 O O . TYR B 1 57 ? 2.823 27.958 -3.203 1.00 30.88 69 TYR B O 1
ATOM 9649 N N . VAL B 1 58 ? 3.907 27.436 -1.293 1.00 26.97 70 VAL B N 1
ATOM 9650 C CA . VAL B 1 58 ? 2.703 27.238 -0.494 1.00 28.84 70 VAL B CA 1
ATOM 9651 C C . VAL B 1 58 ? 2.918 27.920 0.849 1.00 28.46 70 VAL B C 1
ATOM 9652 O O . VAL B 1 58 ? 3.819 27.539 1.605 1.00 28.30 70 VAL B O 1
ATOM 9665 N N . VAL B 1 59 ? 2.095 28.922 1.145 1.00 29.52 71 VAL B N 1
ATOM 9666 C CA . VAL B 1 59 ? 2.161 29.661 2.401 1.00 28.93 71 VAL B CA 1
ATOM 9667 C C . VAL B 1 59 ? 0.918 29.316 3.207 1.00 31.68 71 VAL B C 1
ATOM 9668 O O . VAL B 1 59 ? -0.209 29.539 2.748 1.00 31.60 71 VAL B O 1
ATOM 9681 N N . THR B 1 60 ? 1.121 28.785 4.410 1.00 28.45 72 THR B N 1
ATOM 9682 C CA . THR B 1 60 ? 0.033 28.297 5.245 1.00 27.93 72 THR B CA 1
ATOM 9683 C C . THR B 1 60 ? 0.106 28.957 6.612 1.00 29.45 72 THR B C 1
ATOM 9684 O O . THR B 1 60 ? 1.154 28.925 7.265 1.00 28.68 72 THR B O 1
ATOM 9695 N N . SER B 1 61 ? -1.004 29.556 7.039 1.00 29.77 73 SER B N 1
ATOM 9696 C CA . SER B 1 61 ? -1.092 30.212 8.336 1.00 32.17 73 SER B CA 1
ATOM 9697 C C . SER B 1 61 ? -2.308 29.685 9.079 1.00 33.49 73 SER B C 1
ATOM 9698 O O . SER B 1 61 ? -3.395 29.588 8.502 1.00 34.65 73 SER B O 1
ATOM 9706 N N . GLN B 1 62 ? -2.125 29.347 10.352 1.00 37.05 74 GLN B N 1
ATOM 9707 C CA . GLN B 1 62 ? -3.212 28.895 11.211 1.00 41.18 74 GLN B CA 1
ATOM 9708 C C . GLN B 1 62 ? -3.328 29.858 12.383 1.00 40.92 74 GLN B C 1
ATOM 9709 O O . GLN B 1 62 ? -2.391 29.989 13.179 1.00 40.46 74 GLN B O 1
ATOM 9723 N N . VAL B 1 63 ? -4.474 30.526 12.485 1.00 33.48 75 VAL B N 1
ATOM 9724 C CA . VAL B 1 63 ? -4.732 31.516 13.523 1.00 34.88 75 VAL B CA 1
ATOM 9725 C C . VAL B 1 63 ? -5.815 30.982 14.448 1.00 37.56 75 VAL B C 1
ATOM 9726 O O . VAL B 1 63 ? -6.797 30.385 13.993 1.00 40.00 75 VAL B O 1
ATOM 9739 N N . VAL B 1 64 ? -5.634 31.202 15.749 1.00 44.04 76 VAL B N 1
ATOM 9740 C CA . VAL B 1 64 ? -6.539 30.701 16.775 1.00 44.13 76 VAL B CA 1
ATOM 9741 C C . VAL B 1 64 ? -7.070 31.882 17.575 1.00 46.07 76 VAL B C 1
ATOM 9742 O O . VAL B 1 64 ? -6.290 32.700 18.075 1.00 46.45 76 VAL B O 1
ATOM 9755 N N . ASN B 1 65 ? -8.392 31.961 17.702 1.00 49.63 77 ASN B N 1
ATOM 9756 C CA . ASN B 1 65 ? -9.050 32.987 18.510 1.00 53.16 77 ASN B CA 1
ATOM 9757 C C . ASN B 1 65 ? -9.503 32.337 19.814 1.00 57.74 77 ASN B C 1
ATOM 9758 O O . ASN B 1 65 ? -10.500 31.614 19.844 1.00 55.06 77 ASN B O 1
ATOM 9769 N N . THR B 1 66 ? -8.763 32.592 20.894 1.00 47.84 78 THR B N 1
ATOM 9770 C CA . THR B 1 66 ? -9.111 32.029 22.193 1.00 54.01 78 THR B CA 1
ATOM 9771 C C . THR B 1 66 ? -10.198 32.818 22.913 1.00 61.28 78 THR B C 1
ATOM 9772 O O . THR B 1 66 ? -10.751 32.317 23.898 1.00 64.07 78 THR B O 1
ATOM 9783 N N . ALA B 1 67 ? -10.511 34.029 22.460 1.00 53.90 79 ALA B N 1
ATOM 9784 C CA . ALA B 1 67 ? -11.545 34.827 23.103 1.00 59.78 79 ALA B CA 1
ATOM 9785 C C . ALA B 1 67 ? -12.920 34.209 22.873 1.00 61.19 79 ALA B C 1
ATOM 9786 O O . ALA B 1 67 ? -13.150 33.496 21.892 1.00 57.52 79 ALA B O 1
ATOM 9793 N N . ASN B 1 68 ? -13.842 34.489 23.794 1.00 96.28 80 ASN B N 1
ATOM 9794 C CA . ASN B 1 68 ? -15.208 33.994 23.677 1.00 99.90 80 ASN B CA 1
ATOM 9795 C C . ASN B 1 68 ? -16.096 34.877 22.809 1.00 99.20 80 ASN B C 1
ATOM 9796 O O . ASN B 1 68 ? -17.262 34.528 22.598 1.00 102.08 80 ASN B O 1
ATOM 9807 N N . GLU B 1 69 ? -15.590 36.000 22.312 1.00 81.22 81 GLU B N 1
ATOM 9808 C CA . GLU B 1 69 ? -16.308 36.827 21.352 1.00 79.44 81 GLU B CA 1
ATOM 9809 C C . GLU B 1 69 ? -15.598 36.764 20.000 1.00 76.11 81 GLU B C 1
ATOM 9810 O O . GLU B 1 69 ? -14.547 36.133 19.850 1.00 76.87 81 GLU B O 1
ATOM 9822 N N . ALA B 1 70 ? -16.185 37.427 19.009 1.00 74.88 82 ALA B N 1
ATOM 9823 C CA . ALA B 1 70 ? -15.616 37.450 17.669 1.00 67.47 82 ALA B CA 1
ATOM 9824 C C . ALA B 1 70 ? -14.410 38.381 17.594 1.00 61.68 82 ALA B C 1
ATOM 9825 O O . ALA B 1 70 ? -14.329 39.393 18.296 1.00 59.68 82 ALA B O 1
ATOM 9832 N N . ARG B 1 71 ? -13.462 38.014 16.732 1.00 60.78 83 ARG B N 1
ATOM 9833 C CA . ARG B 1 71 ? -12.223 38.755 16.549 1.00 59.73 83 ARG B CA 1
ATOM 9834 C C . ARG B 1 71 ? -11.924 38.896 15.065 1.00 56.46 83 ARG B C 1
ATOM 9835 O O . ARG B 1 71 ? -12.293 38.041 14.256 1.00 55.52 83 ARG B O 1
ATOM 9856 N N . GLU B 1 72 ? -11.250 39.990 14.716 1.00 57.24 84 GLU B N 1
ATOM 9857 C CA . GLU B 1 72 ? -10.781 40.210 13.355 1.00 56.13 84 GLU B CA 1
ATOM 9858 C C . GLU B 1 72 ? -9.348 39.707 13.231 1.00 51.55 84 GLU B C 1
ATOM 9859 O O . GLU B 1 72 ? -8.490 40.053 14.049 1.00 51.46 84 GLU B O 1
ATOM 9871 N N . VAL B 1 73 ? -9.095 38.888 12.212 1.00 48.77 85 VAL B N 1
ATOM 9872 C CA . VAL B 1 73 ? -7.770 38.338 11.969 1.00 46.56 85 VAL B CA 1
ATOM 9873 C C . VAL B 1 73 ? -7.343 38.703 10.554 1.00 46.27 85 VAL B C 1
ATOM 9874 O O . VAL B 1 73 ? -8.166 38.979 9.678 1.00 46.43 85 VAL B O 1
ATOM 9887 N N . ALA B 1 74 ? -6.029 38.698 10.338 1.00 45.15 86 ALA B N 1
ATOM 9888 C CA . ALA B 1 74 ? -5.446 39.132 9.079 1.00 43.27 86 ALA B CA 1
ATOM 9889 C C . ALA B 1 74 ? -4.525 38.058 8.525 1.00 42.21 86 ALA B C 1
ATOM 9890 O O . ALA B 1 74 ? -3.809 37.388 9.275 1.00 41.40 86 ALA B O 1
ATOM 9897 N N . PHE B 1 75 ? -4.561 37.896 7.205 1.00 35.90 87 PHE B N 1
ATOM 9898 C CA . PHE B 1 75 ? -3.604 37.082 6.463 1.00 31.86 87 PHE B CA 1
ATOM 9899 C C . PHE B 1 75 ? -2.917 38.014 5.473 1.00 33.32 87 PHE B C 1
ATOM 9900 O O . PHE B 1 75 ? -3.535 38.452 4.496 1.00 32.83 87 PHE B O 1
ATOM 9917 N N . ASP B 1 76 ? -1.652 38.334 5.740 1.00 38.49 88 ASP B N 1
ATOM 9918 C CA . ASP B 1 76 ? -0.950 39.412 5.050 1.00 39.00 88 ASP B CA 1
ATOM 9919 C C . ASP B 1 76 ? 0.451 38.946 4.686 1.00 38.49 88 ASP B C 1
ATOM 9920 O O . ASP B 1 76 ? 1.222 38.549 5.565 1.00 38.42 88 ASP B O 1
ATOM 9929 N N . LEU B 1 77 ? 0.777 38.991 3.396 1.00 38.11 89 LEU B N 1
ATOM 9930 C CA . LEU B 1 77 ? 2.085 38.561 2.922 1.00 40.45 89 LEU B CA 1
ATOM 9931 C C . LEU B 1 77 ? 2.392 39.263 1.608 1.00 40.21 89 LEU B C 1
ATOM 9932 O O . LEU B 1 77 ? 1.509 39.839 0.969 1.00 39.92 89 LEU B O 1
ATOM 9948 N N . GLU B 1 78 ? 3.663 39.214 1.220 1.00 33.39 90 GLU B N 1
ATOM 9949 C CA . GLU B 1 78 ? 4.124 39.773 -0.041 1.00 34.66 90 GLU B CA 1
ATOM 9950 C C . GLU B 1 78 ? 4.551 38.650 -0.976 1.00 34.40 90 GLU B C 1
ATOM 9951 O O . GLU B 1 78 ? 5.184 37.680 -0.546 1.00 34.47 90 GLU B O 1
ATOM 9963 N N . ILE B 1 79 ? 4.201 38.786 -2.251 1.00 37.10 91 ILE B N 1
ATOM 9964 C CA . ILE B 1 79 ? 4.569 37.798 -3.262 1.00 34.66 91 ILE B CA 1
ATOM 9965 C C . ILE B 1 79 ? 5.196 38.529 -4.441 1.00 35.21 91 ILE B C 1
ATOM 9966 O O . ILE B 1 79 ? 4.959 39.731 -4.644 1.00 36.56 91 ILE B O 1
ATOM 9982 N N . PRO B 1 80 ? 6.009 37.836 -5.233 1.00 33.21 92 PRO B N 1
ATOM 9983 C CA . PRO B 1 80 ? 6.643 38.498 -6.380 1.00 32.53 92 PRO B CA 1
ATOM 9984 C C . PRO B 1 80 ? 5.660 38.728 -7.517 1.00 31.99 92 PRO B C 1
ATOM 9985 O O . PRO B 1 80 ? 4.816 37.880 -7.818 1.00 30.76 92 PRO B O 1
ATOM 9996 N N . LYS B 1 81 ? 5.784 39.896 -8.157 1.00 26.37 93 LYS B N 1
ATOM 9997 C CA . LYS B 1 81 ? 4.960 40.200 -9.322 1.00 26.58 93 LYS B CA 1
ATOM 9998 C C . LYS B 1 81 ? 5.107 39.144 -10.407 1.00 26.55 93 LYS B C 1
ATOM 9999 O O . LYS B 1 81 ? 4.201 38.971 -11.229 1.00 26.21 93 LYS B O 1
ATOM 10018 N N . THR B 1 82 ? 6.243 38.442 -10.438 1.00 27.65 94 THR B N 1
ATOM 10019 C CA . THR B 1 82 ? 6.490 37.469 -11.495 1.00 27.44 94 THR B CA 1
ATOM 10020 C C . THR B 1 82 ? 5.671 36.196 -11.324 1.00 25.71 94 THR B C 1
ATOM 10021 O O . THR B 1 82 ? 5.552 35.422 -12.279 1.00 28.66 94 THR B O 1
ATOM 10032 N N . ALA B 1 83 ? 5.108 35.962 -10.144 1.00 24.60 95 ALA B N 1
ATOM 10033 C CA . ALA B 1 83 ? 4.387 34.730 -9.868 1.00 21.67 95 ALA B CA 1
ATOM 10034 C C . ALA B 1 83 ? 2.912 34.857 -10.239 1.00 21.50 95 ALA B C 1
ATOM 10035 O O . ALA B 1 83 ? 2.348 35.952 -10.295 1.00 23.11 95 ALA B O 1
ATOM 10042 N N . PHE B 1 84 ? 2.292 33.708 -10.497 1.00 22.68 96 PHE B N 1
ATOM 10043 C CA . PHE B 1 84 ? 0.851 33.605 -10.678 1.00 21.21 96 PHE B CA 1
ATOM 10044 C C . PHE B 1 84 ? 0.259 32.869 -9.485 1.00 24.06 96 PHE B C 1
ATOM 10045 O O . PHE B 1 84 ? 0.692 31.759 -9.161 1.00 21.54 96 PHE B O 1
ATOM 10062 N N . ILE B 1 85 ? -0.733 33.481 -8.842 1.00 26.64 97 ILE B N 1
ATOM 10063 C CA . ILE B 1 85 ? -1.491 32.778 -7.817 1.00 25.07 97 ILE B CA 1
ATOM 10064 C C . ILE B 1 85 ? -2.251 31.636 -8.476 1.00 25.29 97 ILE B C 1
ATOM 10065 O O . ILE B 1 85 ? -2.922 31.826 -9.499 1.00 24.66 97 ILE B O 1
ATOM 10081 N N . SER B 1 86 ? -2.140 30.439 -7.901 1.00 25.30 98 SER B N 1
ATOM 10082 C CA . SER B 1 86 ? -2.765 29.251 -8.463 1.00 28.60 98 SER B CA 1
ATOM 10083 C C . SER B 1 86 ? -3.839 28.645 -7.578 1.00 28.15 98 SER B C 1
ATOM 10084 O O . SER B 1 86 ? -4.641 27.847 -8.074 1.00 27.24 98 SER B O 1
ATOM 10092 N N . ASP B 1 87 ? -3.874 28.991 -6.295 1.00 35.21 99 ASP B N 1
ATOM 10093 C CA . ASP B 1 87 ? -4.866 28.482 -5.360 1.00 36.50 99 ASP B CA 1
ATOM 10094 C C . ASP B 1 87 ? -4.878 29.337 -4.107 1.00 33.36 99 ASP B C 1
ATOM 10095 O O . ASP B 1 87 ? -3.848 29.870 -3.686 1.00 30.42 99 ASP B O 1
ATOM 10104 N N . PHE B 1 88 ? -6.065 29.456 -3.522 1.00 27.98 100 PHE B N 1
ATOM 10105 C CA . PHE B 1 88 ? -6.235 30.096 -2.228 1.00 28.94 100 PHE B CA 1
ATOM 10106 C C . PHE B 1 88 ? -7.374 29.396 -1.508 1.00 29.99 100 PHE B C 1
ATOM 10107 O O . PHE B 1 88 ? -8.462 29.240 -2.070 1.00 34.18 100 PHE B O 1
ATOM 10124 N N . ALA B 1 89 ? -7.122 28.976 -0.272 1.00 34.16 101 ALA B N 1
ATOM 10125 C CA . ALA B 1 89 ? -8.099 28.230 0.503 1.00 31.90 101 ALA B CA 1
ATOM 10126 C C . ALA B 1 89 ? -8.151 28.779 1.917 1.00 35.27 101 ALA B C 1
ATOM 10127 O O . ALA B 1 89 ? -7.117 29.112 2.503 1.00 36.26 101 ALA B O 1
ATOM 10134 N N . VAL B 1 90 ? -9.363 28.870 2.456 1.00 34.05 102 VAL B N 1
ATOM 10135 C CA . VAL B 1 90 ? -9.588 29.291 3.831 1.00 35.68 102 VAL B CA 1
ATOM 10136 C C . VAL B 1 90 ? -10.531 28.287 4.477 1.00 34.77 102 VAL B C 1
ATOM 10137 O O . VAL B 1 90 ? -11.610 28.010 3.942 1.00 35.21 102 VAL B O 1
ATOM 10150 N N . THR B 1 91 ? -10.118 27.738 5.616 1.00 37.09 103 THR B N 1
ATOM 10151 C CA . THR B 1 91 ? -10.899 26.744 6.341 1.00 40.38 103 THR B CA 1
ATOM 10152 C C . THR B 1 91 ? -11.063 27.222 7.775 1.00 41.29 103 THR B C 1
ATOM 10153 O O . THR B 1 91 ? -10.073 27.368 8.499 1.00 41.56 103 THR B O 1
ATOM 10164 N N . ALA B 1 92 ? -12.306 27.468 8.180 1.00 37.25 104 ALA B N 1
ATOM 10165 C CA . ALA B 1 92 ? -12.626 27.945 9.525 1.00 37.77 104 ALA B CA 1
ATOM 10166 C C . ALA B 1 92 ? -13.438 26.863 10.231 1.00 38.22 104 ALA B C 1
ATOM 10167 O O . ALA B 1 92 ? -14.643 26.728 9.992 1.00 39.28 104 ALA B O 1
ATOM 10174 N N . ASP B 1 93 ? -12.780 26.099 11.101 1.00 48.71 105 ASP B N 1
ATOM 10175 C CA . ASP B 1 93 ? -13.443 25.075 11.906 1.00 50.67 105 ASP B CA 1
ATOM 10176 C C . ASP B 1 93 ? -14.254 24.131 11.023 1.00 51.86 105 ASP B C 1
ATOM 10177 O O . ASP B 1 93 ? -15.435 23.870 11.263 1.00 53.06 105 ASP B O 1
ATOM 10186 N N . GLY B 1 94 ? -13.600 23.611 9.986 1.00 48.88 106 GLY B N 1
ATOM 10187 C CA . GLY B 1 94 ? -14.242 22.724 9.044 1.00 50.95 106 GLY B CA 1
ATOM 10188 C C . GLY B 1 94 ? -15.003 23.410 7.932 1.00 49.30 106 GLY B C 1
ATOM 10189 O O . GLY B 1 94 ? -15.239 22.789 6.890 1.00 48.76 106 GLY B O 1
ATOM 10193 N N . ASN B 1 95 ? -15.390 24.671 8.110 1.00 39.44 107 ASN B N 1
ATOM 10194 C CA . ASN B 1 95 ? -16.105 25.416 7.078 1.00 35.90 107 ASN B CA 1
ATOM 10195 C C . ASN B 1 95 ? -15.094 25.870 6.034 1.00 34.60 107 ASN B C 1
ATOM 10196 O O . ASN B 1 95 ? -14.259 26.741 6.303 1.00 33.78 107 ASN B O 1
ATOM 10207 N N . ALA B 1 96 ? -15.163 25.283 4.844 1.00 35.96 108 ALA B N 1
ATOM 10208 C CA . ALA B 1 96 ? -14.131 25.452 3.832 1.00 35.67 108 ALA B CA 1
ATOM 10209 C C . ALA B 1 96 ? -14.551 26.454 2.767 1.00 35.34 108 ALA B C 1
ATOM 10210 O O . ALA B 1 96 ? -15.706 26.476 2.331 1.00 34.67 108 ALA B O 1
ATOM 10217 N N . PHE B 1 97 ? -13.593 27.273 2.346 1.00 35.91 109 PHE B N 1
ATOM 10218 C CA . PHE B 1 97 ? -13.774 28.229 1.267 1.00 38.26 109 PHE B CA 1
ATOM 10219 C C . PHE B 1 97 ? -12.588 28.110 0.323 1.00 37.27 109 PHE B C 1
ATOM 10220 O O . PHE B 1 97 ? -11.459 27.871 0.761 1.00 38.00 109 PHE B O 1
ATOM 10237 N N . ILE B 1 98 ? 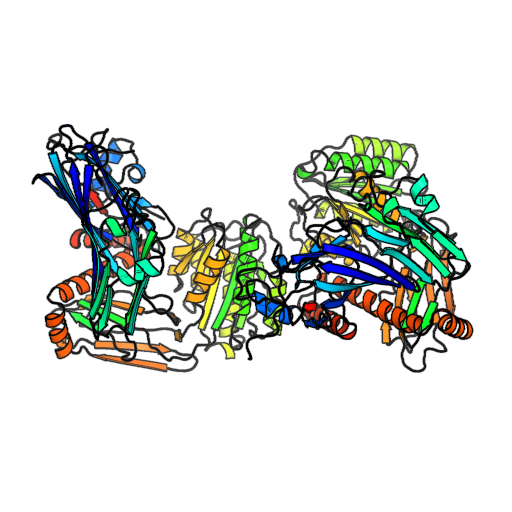-12.848 28.262 -0.972 1.00 42.27 110 ILE B N 1
ATOM 10238 C CA . ILE B 1 98 ? -11.815 28.117 -1.988 1.00 44.47 110 ILE B CA 1
ATOM 10239 C C . ILE B 1 98 ? -12.003 29.193 -3.044 1.00 42.15 110 ILE B C 1
ATOM 10240 O O . ILE B 1 98 ? -13.126 29.608 -3.346 1.00 42.81 110 ILE B O 1
ATOM 10256 N N . GLY B 1 99 ? -10.886 29.656 -3.601 1.00 33.20 111 GLY B N 1
ATOM 10257 C CA . GLY B 1 99 ? -10.946 30.613 -4.689 1.00 35.11 111 GLY B CA 1
ATOM 10258 C C . GLY B 1 99 ? -11.266 29.912 -5.996 1.00 36.46 111 GLY B C 1
ATOM 10259 O O . GLY B 1 99 ? -10.589 28.953 -6.384 1.00 35.49 111 GLY B O 1
ATOM 10263 N N . ASP B 1 100 ? -12.305 30.386 -6.675 1.00 32.35 112 ASP B N 1
ATOM 10264 C CA . ASP B 1 100 ? -12.686 29.870 -7.982 1.00 36.39 112 ASP B CA 1
ATOM 10265 C C . ASP B 1 100 ? -12.211 30.848 -9.047 1.00 33.09 112 ASP B C 1
ATOM 10266 O O . ASP B 1 100 ? -12.437 32.058 -8.935 1.00 30.33 112 ASP B O 1
ATOM 10275 N N . ILE B 1 101 ? -11.548 30.325 -10.060 1.00 39.16 113 ILE B N 1
ATOM 10276 C CA . ILE B 1 101 ? -10.933 31.140 -11.099 1.00 38.51 113 ILE B CA 1
ATOM 10277 C C . ILE B 1 101 ? -11.949 31.407 -12.198 1.00 37.95 113 ILE B C 1
ATOM 10278 O O . ILE B 1 101 ? -12.727 30.524 -12.577 1.00 35.48 113 ILE B O 1
ATOM 10294 N N . LYS B 1 102 ? -11.936 32.633 -12.718 1.00 36.76 114 LYS B N 1
ATOM 10295 C CA . LYS B 1 102 ? -12.924 33.056 -13.698 1.00 41.01 114 LYS B CA 1
ATOM 10296 C C . LYS B 1 102 ? -12.336 34.129 -14.599 1.00 34.87 114 LYS B C 1
ATOM 10297 O O . LYS B 1 102 ? -11.334 34.770 -14.271 1.00 32.18 114 LYS B O 1
ATOM 10316 N N . ASP B 1 103 ? -12.991 34.326 -15.741 1.00 35.59 115 ASP B N 1
ATOM 10317 C CA . ASP B 1 103 ? -12.695 35.468 -16.591 1.00 35.37 115 ASP B CA 1
ATOM 10318 C C . ASP B 1 103 ? -12.839 36.749 -15.778 1.00 36.09 115 ASP B C 1
ATOM 10319 O O . ASP B 1 103 ? -13.799 36.911 -15.019 1.00 32.62 115 ASP B O 1
ATOM 10328 N N . LYS B 1 104 ? -11.868 37.654 -15.924 1.00 31.96 116 LYS B N 1
ATOM 10329 C CA . LYS B 1 104 ? -11.841 38.859 -15.101 1.00 31.45 116 LYS B CA 1
ATOM 10330 C C . LYS B 1 104 ? -13.137 39.655 -15.221 1.00 34.66 116 LYS B C 1
ATOM 10331 O O . LYS B 1 104 ? -13.677 40.126 -14.214 1.00 30.52 116 LYS B O 1
ATOM 10350 N N . VAL B 1 105 ? -13.653 39.814 -16.442 1.00 30.63 117 VAL B N 1
ATOM 10351 C CA . VAL B 1 105 ? -14.890 40.569 -16.632 1.00 32.45 117 VAL B CA 1
ATOM 10352 C C . VAL B 1 105 ? -16.013 39.976 -15.790 1.00 33.01 117 VAL B C 1
ATOM 10353 O O . VAL B 1 105 ? -16.773 40.704 -15.139 1.00 34.26 117 VAL B O 1
ATOM 10366 N N . THR B 1 106 ? -16.138 38.647 -15.789 1.00 33.51 118 THR B N 1
ATOM 10367 C CA . THR B 1 106 ? -17.183 38.000 -15.001 1.00 35.20 118 THR B CA 1
ATOM 10368 C C . THR B 1 106 ? -16.988 38.255 -13.511 1.00 34.62 118 THR B C 1
ATOM 10369 O O . THR B 1 106 ? -17.954 38.522 -12.787 1.00 36.14 118 THR B O 1
ATOM 10380 N N . ALA B 1 107 ? -15.744 38.177 -13.033 1.00 31.16 119 ALA B N 1
ATOM 10381 C CA . ALA B 1 107 ? -15.488 38.333 -11.606 1.00 33.44 119 ALA B CA 1
ATOM 10382 C C . ALA B 1 107 ? -15.706 39.766 -11.140 1.00 32.53 119 ALA B C 1
ATOM 10383 O O . ALA B 1 107 ? -16.033 39.991 -9.969 1.00 32.56 119 ALA B O 1
ATOM 10390 N N . TRP B 1 108 ? -15.535 40.741 -12.029 1.00 34.85 120 TRP B N 1
ATOM 10391 C CA . TRP B 1 108 ? -15.652 42.147 -11.673 1.00 39.21 120 TRP B CA 1
ATOM 10392 C C . TRP B 1 108 ? -17.040 42.713 -11.939 1.00 43.32 120 TRP B C 1
ATOM 10393 O O . TRP B 1 108 ? -17.243 43.921 -11.778 1.00 42.69 120 TRP B O 1
ATOM 10414 N N . LYS B 1 109 ? -17.999 41.873 -12.338 1.00 41.10 121 LYS B N 1
ATOM 10415 C CA . LYS B 1 109 ? -19.357 42.364 -12.531 1.00 41.90 121 LYS B CA 1
ATOM 10416 C C . LYS B 1 109 ? -19.931 42.908 -11.232 1.00 40.92 121 LYS B C 1
ATOM 10417 O O . LYS B 1 109 ? -20.722 43.858 -11.254 1.00 41.77 121 LYS B O 1
ATOM 10436 N N . GLN B 1 110 ? -19.535 42.336 -10.092 1.00 39.71 122 GLN B N 1
ATOM 10437 C CA . GLN B 1 110 ? -20.002 42.859 -8.814 1.00 41.58 122 GLN B CA 1
ATOM 10438 C C . GLN B 1 110 ? -19.433 44.246 -8.544 1.00 41.87 122 GLN B C 1
ATOM 10439 O O . GLN B 1 110 ? -20.041 45.027 -7.804 1.00 41.35 122 GLN B O 1
ATOM 10453 N N . TYR B 1 111 ? -18.280 44.574 -9.134 1.00 42.41 123 TYR B N 1
ATOM 10454 C CA . TYR B 1 111 ? -17.710 45.904 -8.969 1.00 44.10 123 TYR B CA 1
ATOM 10455 C C . TYR B 1 111 ? -18.290 46.884 -9.975 1.00 48.19 123 TYR B C 1
ATOM 10456 O O . TYR B 1 111 ? -18.344 48.088 -9.702 1.00 49.65 123 TYR B O 1
ATOM 10474 N N . ARG B 1 112 ? -18.724 46.382 -11.133 1.00 41.20 124 ARG B N 1
ATOM 10475 C CA . ARG B 1 112 ? -19.333 47.236 -12.147 1.00 42.96 124 ARG B CA 1
ATOM 10476 C C . ARG B 1 112 ? -20.653 47.807 -11.644 1.00 45.20 124 ARG B C 1
ATOM 10477 O O . ARG B 1 112 ? -20.880 49.022 -11.699 1.00 46.96 124 ARG B O 1
ATOM 10498 N N . LYS B 1 113 ? -21.542 46.939 -11.150 1.00 54.05 125 LYS B N 1
ATOM 10499 C CA . LYS B 1 113 ? -22.850 47.373 -10.682 1.00 56.38 125 LYS B CA 1
ATOM 10500 C C . LYS B 1 113 ? -22.788 48.066 -9.329 1.00 57.08 125 LYS B C 1
ATOM 10501 O O . LYS B 1 113 ? -23.795 48.636 -8.897 1.00 60.80 125 LYS B O 1
ATOM 10520 N N . ALA B 1 114 ? -21.636 48.040 -8.663 1.00 49.73 126 ALA B N 1
ATOM 10521 C CA . ALA B 1 114 ? -21.480 48.646 -7.350 1.00 50.83 126 ALA B CA 1
ATOM 10522 C C . ALA B 1 114 ? -20.857 50.034 -7.406 1.00 49.97 126 ALA B C 1
ATOM 10523 O O . ALA B 1 114 ? -20.871 50.737 -6.390 1.00 49.83 126 ALA B O 1
ATOM 10530 N N . ALA B 1 115 ? -20.306 50.443 -8.551 1.00 48.22 127 ALA B N 1
ATOM 10531 C CA . ALA B 1 115 ? -19.567 51.696 -8.665 1.00 49.55 127 ALA B CA 1
ATOM 10532 C C . ALA B 1 115 ? -18.265 51.659 -7.873 1.00 49.42 127 ALA B C 1
ATOM 10533 O O . ALA B 1 115 ? -17.668 52.708 -7.609 1.00 53.39 127 ALA B O 1
ATOM 10540 N N . ILE B 1 116 ? -17.815 50.461 -7.486 1.00 57.97 128 ILE B N 1
ATOM 10541 C CA . ILE B 1 116 ? -16.619 50.277 -6.673 1.00 57.51 128 ILE B CA 1
ATOM 10542 C C . ILE B 1 116 ? -15.492 49.792 -7.572 1.00 57.17 128 ILE B C 1
ATOM 10543 O O . ILE B 1 116 ? -15.713 49.053 -8.538 1.00 56.76 128 ILE B O 1
ATOM 10559 N N . SER B 1 117 ? -14.269 50.222 -7.265 1.00 48.81 129 SER B N 1
ATOM 10560 C CA . SER B 1 117 ? -13.124 49.840 -8.078 1.00 49.24 129 SER B CA 1
ATOM 10561 C C . SER B 1 117 ? -12.597 48.470 -7.672 1.00 47.27 129 SER B C 1
ATOM 10562 O O . SER B 1 117 ? -12.454 48.168 -6.484 1.00 45.53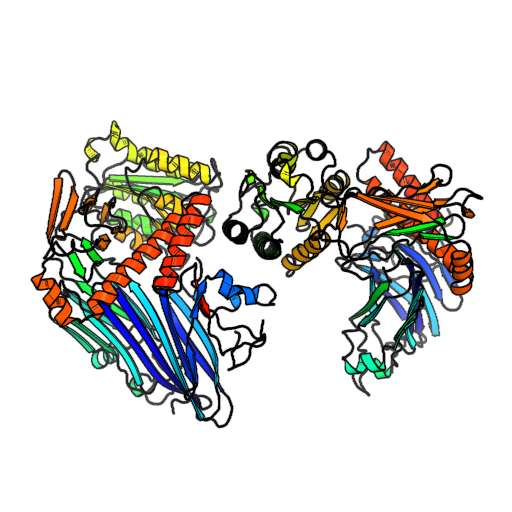 129 SER B O 1
ATOM 10570 N N . GLY B 1 118 ? -12.301 47.641 -8.676 1.00 55.77 130 GLY B N 1
ATOM 10571 C CA . GLY B 1 118 ? -11.713 46.342 -8.408 1.00 56.07 130 GLY B CA 1
ATOM 10572 C C . GLY B 1 118 ? -10.301 46.427 -7.870 1.00 55.94 130 GLY B C 1
ATOM 10573 O O . GLY B 1 118 ? -9.894 45.603 -7.046 1.00 54.67 130 GLY B O 1
ATOM 10577 N N . GLU B 1 119 ? -9.534 47.422 -8.323 1.00 57.64 131 GLU B N 1
ATOM 10578 C CA . GLU B 1 119 ? -8.166 47.584 -7.844 1.00 60.58 131 GLU B CA 1
ATOM 10579 C C . GLU B 1 119 ? -8.138 47.851 -6.345 1.00 58.98 131 GLU B C 1
ATOM 10580 O O . GLU B 1 119 ? -7.371 47.226 -5.604 1.00 58.36 131 GLU B O 1
ATOM 10592 N N . ASN B 1 120 ? -8.980 48.776 -5.879 1.00 57.62 132 ASN B N 1
ATOM 10593 C CA . ASN B 1 120 ? -8.997 49.116 -4.461 1.00 58.43 132 ASN B CA 1
ATOM 10594 C C . ASN B 1 120 ? -9.607 48.005 -3.617 1.00 54.45 132 ASN B C 1
ATOM 10595 O O . ASN B 1 120 ? -9.202 47.813 -2.465 1.00 53.89 132 ASN B O 1
ATOM 10606 N N . ALA B 1 121 ? -10.578 47.271 -4.162 1.00 49.55 133 ALA B N 1
ATOM 10607 C CA . ALA B 1 121 ? -11.258 46.247 -3.379 1.00 46.52 133 ALA B CA 1
ATOM 10608 C C . ALA B 1 121 ? -10.495 44.930 -3.371 1.00 42.32 133 ALA B C 1
ATOM 10609 O O . ALA B 1 121 ? -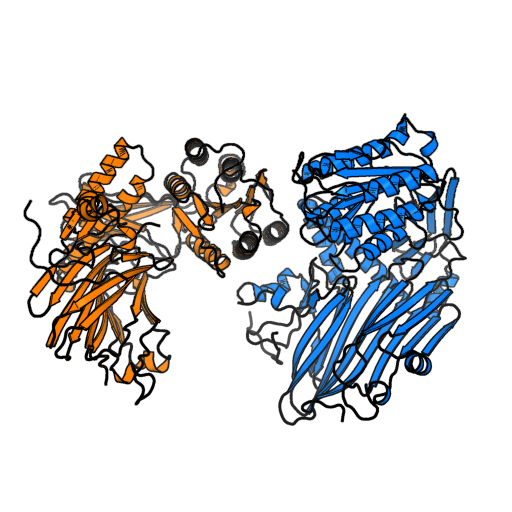10.646 44.140 -2.433 1.00 43.08 133 ALA B O 1
ATOM 10616 N N . GLY B 1 122 ? -9.676 44.682 -4.390 1.00 41.83 134 GLY B N 1
ATOM 10617 C CA . GLY B 1 122 ? -9.020 43.393 -4.508 1.00 37.37 134 GLY B CA 1
ATOM 10618 C C . GLY B 1 122 ? -8.107 43.105 -3.332 1.00 34.48 134 GLY B C 1
ATOM 10619 O O . GLY B 1 122 ? -7.583 44.010 -2.679 1.00 32.76 134 GLY B O 1
ATOM 10623 N N . LEU B 1 123 ? -7.910 41.811 -3.068 1.00 34.11 135 LEU B N 1
ATOM 10624 C CA . LEU B 1 123 ? -7.018 41.389 -1.996 1.00 34.18 135 LEU B CA 1
ATOM 10625 C C . LEU B 1 123 ? -5.553 41.636 -2.334 1.00 33.99 135 LEU B C 1
ATOM 10626 O O . LEU B 1 123 ? -4.725 41.721 -1.422 1.00 32.23 135 LEU B O 1
ATOM 10642 N N . VAL B 1 124 ? -5.215 41.750 -3.616 1.00 32.08 136 VAL B N 1
ATOM 10643 C CA . VAL B 1 124 ? -3.836 41.914 -4.055 1.00 33.74 136 VAL B CA 1
ATOM 10644 C C . VAL B 1 124 ? -3.671 43.315 -4.628 1.00 37.50 136 VAL B C 1
ATOM 10645 O O . VAL B 1 124 ? -4.530 43.798 -5.375 1.00 40.28 136 VAL B O 1
ATOM 10658 N N . ARG B 1 125 ? -2.566 43.966 -4.270 1.00 31.70 137 ARG B N 1
ATOM 10659 C CA . ARG B 1 125 ? -2.235 45.280 -4.800 1.00 36.17 137 ARG B CA 1
ATOM 10660 C C . ARG B 1 125 ? -0.725 45.380 -4.935 1.00 33.51 137 ARG B C 1
ATOM 10661 O O . ARG B 1 125 ? 0.025 44.646 -4.287 1.00 31.44 137 ARG B O 1
ATOM 10682 N N . ALA B 1 126 ? -0.284 46.298 -5.788 1.00 37.60 138 ALA B N 1
ATOM 10683 C CA . ALA B 1 126 ? 1.143 46.536 -5.939 1.00 40.49 138 ALA B CA 1
ATOM 10684 C C . ALA B 1 126 ? 1.693 47.179 -4.674 1.00 35.89 138 ALA B C 1
ATOM 10685 O O . ALA B 1 126 ? 1.058 48.054 -4.079 1.00 39.25 138 ALA B O 1
ATOM 10692 N N . SER B 1 127 ? 2.882 46.737 -4.260 1.00 41.10 139 SER B N 1
ATOM 10693 C CA . SER B 1 127 ? 3.503 47.238 -3.043 1.00 44.31 139 SER B CA 1
ATOM 10694 C C . SER B 1 127 ? 4.965 47.622 -3.221 1.00 45.59 139 SER B C 1
ATOM 10695 O O . SER B 1 127 ? 5.582 48.092 -2.259 1.00 48.34 139 SER B O 1
ATOM 10703 N N . GLY B 1 128 ? 5.529 47.449 -4.409 1.00 45.22 140 GLY B N 1
ATOM 10704 C CA . GLY B 1 128 ? 6.915 47.809 -4.627 1.00 41.94 140 GLY B CA 1
ATOM 10705 C C . GLY B 1 128 ? 7.316 47.535 -6.059 1.00 42.74 140 GLY B C 1
ATOM 10706 O O . GLY B 1 128 ? 6.486 47.205 -6.907 1.00 42.00 140 GLY B O 1
ATOM 10710 N N . ARG B 1 129 ? 8.617 47.676 -6.314 1.00 39.88 141 ARG B N 1
ATOM 10711 C CA . ARG B 1 129 ? 9.132 47.479 -7.665 1.00 39.51 141 ARG B CA 1
ATOM 10712 C C . ARG B 1 129 ? 8.869 46.059 -8.153 1.00 37.79 141 ARG B C 1
ATOM 10713 O O . ARG B 1 129 ? 8.434 45.856 -9.294 1.00 37.19 141 ARG B O 1
ATOM 10734 N N . THR B 1 130 ? 9.122 45.062 -7.303 1.00 34.57 142 THR B N 1
ATOM 10735 C CA . THR B 1 130 ? 9.083 43.668 -7.720 1.00 35.87 142 THR B CA 1
ATOM 10736 C C . THR B 1 130 ? 8.103 42.810 -6.930 1.00 34.60 142 THR B C 1
ATOM 10737 O O . THR B 1 130 ? 8.022 41.604 -7.188 1.00 32.31 142 THR B O 1
ATOM 10748 N N . MET B 1 131 ? 7.353 43.383 -5.990 1.00 40.58 143 MET B N 1
ATOM 10749 C CA . MET B 1 131 ? 6.489 42.605 -5.114 1.00 41.66 143 MET B CA 1
ATOM 10750 C C . MET B 1 131 ? 5.082 43.187 -5.119 1.00 39.35 143 MET B C 1
ATOM 10751 O O . MET B 1 131 ? 4.883 44.371 -5.398 1.00 38.22 143 MET B O 1
ATOM 10765 N N . GLU B 1 132 ? 4.103 42.333 -4.822 1.00 39.11 144 GLU B N 1
ATOM 10766 C CA . GLU B 1 132 ? 2.726 42.760 -4.617 1.00 38.33 144 GLU B CA 1
ATOM 10767 C C . GLU B 1 132 ? 2.243 42.240 -3.269 1.00 36.58 144 GLU B C 1
ATOM 10768 O O . GLU B 1 132 ? 2.769 41.260 -2.734 1.00 34.59 144 GLU B O 1
ATOM 10780 N N . GLN B 1 133 ? 1.236 42.916 -2.718 1.00 35.86 145 GLN B N 1
ATOM 10781 C CA . GLN B 1 133 ? 0.747 42.644 -1.372 1.00 36.04 145 GLN B CA 1
ATOM 10782 C C . GLN B 1 133 ? -0.569 41.877 -1.431 1.00 34.12 145 GLN B C 1
ATOM 10783 O O . GLN B 1 133 ? -1.534 42.348 -2.037 1.00 33.30 145 GLN B O 1
ATOM 10797 N N . PHE B 1 134 ? -0.611 40.715 -0.777 1.00 26.22 146 PHE B N 1
ATOM 10798 C CA . PHE B 1 134 ? -1.840 39.950 -0.588 1.00 26.06 146 PHE B CA 1
ATOM 10799 C C . PHE B 1 134 ? -2.320 40.169 0.842 1.00 27.09 146 PHE B C 1
ATOM 10800 O O . PHE B 1 134 ? -1.601 39.849 1.795 1.00 27.27 146 PHE B O 1
ATOM 10817 N N . THR B 1 135 ? -3.530 40.704 0.993 1.00 29.18 147 THR B N 1
ATOM 10818 C CA . THR B 1 135 ? -4.058 41.049 2.307 1.00 33.96 147 THR B CA 1
ATOM 10819 C C . THR B 1 135 ? -5.546 40.743 2.363 1.00 35.74 147 THR B C 1
ATOM 10820 O O . THR B 1 135 ? -6.302 41.183 1.492 1.00 37.03 147 THR B O 1
ATOM 10831 N N . ILE B 1 136 ? -5.961 40.000 3.387 1.00 31.01 148 ILE B N 1
ATOM 10832 C CA . ILE B 1 136 ? -7.375 39.784 3.674 1.00 32.65 148 ILE B CA 1
ATOM 10833 C C . ILE B 1 136 ? -7.585 39.906 5.176 1.00 32.44 148 ILE B C 1
ATOM 10834 O O . ILE B 1 136 ? -6.793 39.388 5.970 1.00 31.39 148 ILE B O 1
ATOM 10850 N N . HIS B 1 137 ? -8.648 40.606 5.561 1.00 39.08 149 HIS B N 1
ATOM 10851 C CA . HIS B 1 137 ? -9.061 40.727 6.952 1.00 41.94 149 HIS B CA 1
ATOM 10852 C C . HIS B 1 137 ? -10.409 40.044 7.122 1.00 43.49 149 HIS B C 1
ATOM 10853 O O . HIS B 1 137 ? -11.361 40.352 6.396 1.00 42.78 149 HIS B O 1
ATOM 10867 N N . LEU B 1 138 ? -10.488 39.125 8.081 1.00 36.84 150 LEU B N 1
ATOM 10868 C CA . LEU B 1 138 ? -11.653 38.267 8.252 1.00 36.68 150 LEU B CA 1
ATOM 10869 C C . LEU B 1 138 ? -12.059 38.244 9.717 1.00 37.62 150 LEU B C 1
ATOM 10870 O O . LEU B 1 138 ? -11.214 38.044 10.596 1.00 37.01 150 LEU B O 1
ATOM 10886 N N . THR B 1 139 ? -13.346 38.455 9.975 1.00 40.33 151 THR B N 1
ATOM 10887 C CA . THR B 1 139 ? -13.890 38.302 11.318 1.00 42.34 151 THR B CA 1
ATOM 10888 C C . THR B 1 139 ? -14.200 36.829 11.554 1.00 43.32 151 THR B C 1
ATOM 10889 O O . THR B 1 139 ? -15.000 36.234 10.823 1.00 42.77 151 THR B O 1
ATOM 10900 N N . VAL B 1 140 ? -13.568 36.241 12.564 1.00 48.82 152 VAL B N 1
ATOM 10901 C CA . VAL B 1 140 ? -13.705 34.822 12.840 1.00 48.84 152 VAL B CA 1
ATOM 10902 C C . VAL B 1 140 ? -14.611 34.636 14.049 1.00 49.85 152 VAL B C 1
ATOM 10903 O O . VAL B 1 140 ? -14.814 35.545 14.859 1.00 50.75 152 VAL B O 1
ATOM 10916 N N . ASN B 1 141 ? -15.168 33.433 14.171 1.00 54.20 153 ASN B N 1
ATOM 10917 C CA . ASN B 1 141 ? -16.030 33.098 15.289 1.00 58.61 153 ASN B CA 1
ATOM 10918 C C . ASN B 1 141 ? -15.205 32.957 16.564 1.00 63.82 153 ASN B C 1
ATOM 10919 O O . ASN B 1 141 ? -13.977 32.867 16.519 1.00 61.87 153 ASN B O 1
ATOM 10930 N N . PRO B 1 142 ? -15.856 32.939 17.725 1.00 55.73 154 PRO B N 1
ATOM 10931 C CA . PRO B 1 142 ? -15.120 32.699 18.971 1.00 56.53 154 PRO B CA 1
ATOM 10932 C C . PRO B 1 142 ? -14.590 31.278 19.044 1.00 56.43 154 PRO B C 1
ATOM 10933 O O . PRO B 1 142 ? -15.141 30.351 18.444 1.00 56.00 154 PRO B O 1
ATOM 10944 N N . GLN B 1 143 ? -13.507 31.112 19.804 1.00 67.83 155 GLN B N 1
ATOM 10945 C CA . GLN B 1 143 ? -12.898 29.798 19.995 1.00 66.41 155 GLN B CA 1
ATOM 10946 C C . GLN B 1 143 ? -12.681 29.112 18.651 1.00 62.81 155 GLN B C 1
ATOM 10947 O O . GLN B 1 143 ? -12.948 27.920 18.484 1.00 62.51 155 GLN B O 1
ATOM 10961 N N . SER B 1 144 ? -12.197 29.880 17.681 1.00 62.67 156 SER B N 1
ATOM 10962 C CA . SER B 1 144 ? -12.131 29.453 16.293 1.00 60.11 156 SER B CA 1
ATOM 10963 C C . SER B 1 144 ? -10.692 29.196 15.870 1.00 58.74 156 SER B C 1
ATOM 10964 O O . SER B 1 144 ? -9.755 29.843 16.349 1.00 59.32 156 SER B O 1
ATOM 10972 N N . LYS B 1 145 ? -10.533 28.237 14.962 1.00 52.29 157 LYS B N 1
ATOM 10973 C CA . LYS B 1 145 ? -9.253 27.925 14.340 1.00 51.76 157 LYS B CA 1
ATOM 10974 C C . LYS B 1 145 ? -9.408 28.122 12.840 1.00 47.63 157 LYS B C 1
ATOM 10975 O O . LYS B 1 145 ? -10.210 27.432 12.201 1.00 47.10 157 LYS B O 1
ATOM 10994 N N . VAL B 1 146 ? -8.650 29.062 12.282 1.00 37.71 158 VAL B N 1
ATOM 10995 C CA . VAL B 1 146 ? -8.752 29.425 10.875 1.00 35.47 158 VAL B CA 1
ATOM 10996 C C . VAL B 1 146 ? -7.408 29.160 10.215 1.00 32.25 158 VAL B C 1
ATOM 10997 O O . VAL B 1 146 ? -6.362 29.546 10.749 1.00 32.33 158 VAL B O 1
ATOM 11010 N N . THR B 1 147 ? -7.440 28.505 9.057 1.00 34.57 159 THR B N 1
ATOM 11011 C CA . THR B 1 147 ? -6.236 28.171 8.307 1.00 34.93 159 THR B CA 1
ATOM 11012 C C . THR B 1 147 ? -6.304 28.837 6.942 1.00 32.55 159 THR B C 1
ATOM 11013 O O . THR B 1 147 ? -7.239 28.589 6.173 1.00 33.65 159 THR B O 1
ATOM 11024 N N . PHE B 1 148 ? -5.315 29.677 6.649 1.00 29.15 160 PHE B N 1
ATOM 11025 C CA . PHE B 1 148 ? -5.151 30.281 5.334 1.00 27.36 160 PHE B CA 1
ATOM 11026 C C . PHE B 1 148 ? -4.066 29.534 4.575 1.00 26.42 160 PHE B C 1
ATOM 11027 O O . PHE B 1 148 ? -3.040 29.161 5.150 1.00 26.57 160 PHE B O 1
ATOM 11044 N N . GLN B 1 149 ? -4.287 29.327 3.280 1.00 32.25 161 GLN B N 1
ATOM 11045 C CA . GLN B 1 149 ? -3.298 28.669 2.434 1.00 34.95 161 GLN B CA 1
ATOM 11046 C C . GLN B 1 149 ? -3.322 29.313 1.058 1.00 31.45 161 GLN B C 1
ATOM 11047 O O . GLN B 1 149 ? -4.344 29.265 0.367 1.00 33.14 161 GLN B O 1
ATOM 11061 N N . LEU B 1 150 ? -2.199 29.911 0.667 1.00 26.20 162 LEU B N 1
ATOM 11062 C CA . LEU B 1 150 ? -2.053 30.559 -0.630 1.00 24.16 162 LEU B CA 1
ATOM 11063 C C . LEU B 1 150 ? -0.970 29.845 -1.423 1.00 25.48 162 LEU B C 1
ATOM 11064 O O . LEU B 1 150 ? 0.117 29.580 -0.896 1.00 26.30 162 LEU B O 1
ATOM 11080 N N . THR B 1 151 ? -1.259 29.558 -2.689 1.00 27.66 163 THR B N 1
ATOM 11081 C CA . THR B 1 151 ? -0.323 28.898 -3.587 1.00 27.25 163 THR B CA 1
ATOM 11082 C C . THR B 1 151 ? -0.030 29.818 -4.762 1.00 27.37 163 THR B C 1
ATOM 11083 O O . THR B 1 151 ? -0.953 30.385 -5.356 1.00 28.16 163 THR B O 1
ATOM 11094 N N . TYR B 1 152 ? 1.251 29.974 -5.087 1.00 25.33 164 TYR B N 1
ATOM 11095 C CA . TYR B 1 152 ? 1.656 30.760 -6.244 1.00 24.76 164 TYR B CA 1
ATOM 11096 C C . TYR B 1 152 ? 2.928 30.168 -6.830 1.00 26.31 164 TYR B C 1
ATOM 11097 O O . TYR B 1 152 ? 3.755 29.598 -6.114 1.00 24.12 164 TYR B O 1
ATOM 11115 N N . GLU B 1 153 ? 3.079 30.317 -8.145 1.00 27.72 165 GLU B N 1
ATOM 11116 C CA . GLU B 1 153 ? 4.125 29.625 -8.880 1.00 27.42 165 GLU B CA 1
ATOM 11117 C C . GLU B 1 153 ? 4.806 30.584 -9.844 1.00 25.87 165 GLU B C 1
ATOM 11118 O O . GLU B 1 153 ? 4.209 31.561 -10.301 1.00 23.59 165 GLU B O 1
ATOM 11130 N N . GLU B 1 154 ? 6.066 30.287 -10.148 1.00 24.74 166 GLU B N 1
ATOM 11131 C CA . GLU B 1 154 ? 6.821 31.061 -11.120 1.00 24.84 166 GLU B CA 1
ATOM 11132 C C . GLU B 1 154 ? 7.966 30.207 -11.639 1.00 27.55 166 GLU B C 1
ATOM 11133 O O . GLU B 1 154 ? 8.375 29.230 -11.006 1.00 24.97 166 GLU B O 1
ATOM 11145 N N . VAL B 1 155 ? 8.484 30.596 -12.798 1.00 23.34 167 VAL B N 1
ATOM 11146 C CA . VAL B 1 155 ? 9.706 30.022 -13.342 1.00 24.16 167 VAL B CA 1
ATOM 11147 C C . VAL B 1 155 ? 10.832 30.994 -13.011 1.00 25.02 167 VAL B C 1
ATOM 11148 O O . VAL B 1 155 ? 10.854 32.126 -13.505 1.00 26.20 167 VAL B O 1
ATOM 11161 N N . LEU B 1 156 ? 11.761 30.559 -12.165 1.00 23.52 168 LEU B N 1
ATOM 11162 C CA . LEU B 1 156 ? 12.865 31.420 -11.764 1.00 20.24 168 LEU B CA 1
ATOM 11163 C C . LEU B 1 156 ? 13.734 31.759 -12.968 1.00 25.93 168 LEU B C 1
ATOM 11164 O O . LEU B 1 156 ? 14.014 30.906 -13.816 1.00 25.55 168 LEU B O 1
ATOM 11180 N N . LYS B 1 157 ? 14.157 33.017 -13.038 1.00 25.83 169 LYS B N 1
ATOM 11181 C CA . LYS B 1 157 ? 14.963 33.529 -14.136 1.00 29.41 169 LYS B CA 1
ATOM 11182 C C . LYS B 1 157 ? 16.387 33.777 -13.656 1.00 29.74 169 LYS B C 1
ATOM 11183 O O . LYS B 1 157 ? 16.601 34.330 -12.572 1.00 27.62 169 LYS B O 1
ATOM 11187 N N . ARG B 1 158 ? 17.356 33.356 -14.464 1.00 27.97 170 ARG B N 1
ATOM 11188 C CA . ARG B 1 158 ? 18.759 33.505 -14.109 1.00 31.61 170 ARG B CA 1
ATOM 11189 C C . ARG B 1 158 ? 19.224 34.927 -14.386 1.00 33.93 170 ARG B C 1
ATOM 11190 O O . ARG B 1 158 ? 18.990 35.466 -15.472 1.00 34.57 170 ARG B O 1
ATOM 11211 N N . ASN B 1 159 ? 19.897 35.525 -13.410 1.00 36.82 171 ASN B N 1
ATOM 11212 C CA . ASN B 1 159 ? 20.526 36.822 -13.608 1.00 41.16 171 ASN B CA 1
ATOM 11213 C C . ASN B 1 159 ? 21.755 36.891 -12.719 1.00 42.14 171 ASN B C 1
ATOM 11214 O O . ASN B 1 159 ? 21.683 36.569 -11.529 1.00 40.50 171 ASN B O 1
ATOM 11225 N N . HIS B 1 160 ? 22.875 37.310 -13.303 1.00 44.96 172 HIS B N 1
ATOM 11226 C CA . HIS B 1 160 ? 24.133 37.438 -12.573 1.00 48.38 172 HIS B CA 1
ATOM 11227 C C . HIS B 1 160 ? 24.538 36.113 -11.932 1.00 46.69 172 HIS B C 1
ATOM 11228 O O . HIS B 1 160 ? 24.946 36.059 -10.770 1.00 46.44 172 HIS B O 1
ATOM 11242 N N . MET B 1 161 ? 24.413 35.033 -12.703 1.00 47.15 173 MET B N 1
ATOM 11243 C CA . MET B 1 161 ? 24.942 33.721 -12.339 1.00 50.21 173 MET B CA 1
ATOM 11244 C C . MET B 1 161 ? 24.227 33.107 -11.139 1.00 45.11 173 MET B C 1
ATOM 11245 O O . MET B 1 161 ? 24.842 32.384 -10.353 1.00 45.69 173 MET B O 1
ATOM 11259 N N . GLN B 1 162 ? 22.934 33.374 -10.973 1.00 40.23 174 GLN B N 1
ATOM 11260 C CA . GLN B 1 162 ? 22.212 32.792 -9.848 1.00 39.68 174 GLN B CA 1
ATOM 11261 C C . GLN B 1 162 ? 20.714 32.938 -10.068 1.00 36.04 174 GLN B C 1
ATOM 11262 O O . GLN B 1 162 ? 20.256 33.775 -10.852 1.00 31.78 174 GLN B O 1
ATOM 11276 N N . TYR B 1 163 ? 19.961 32.094 -9.371 1.00 35.09 175 TYR B N 1
ATOM 11277 C CA . TYR B 1 163 ? 18.530 32.268 -9.177 1.00 31.43 175 TYR B CA 1
ATOM 11278 C C . TYR B 1 163 ? 18.290 32.772 -7.760 1.00 31.81 175 TYR B C 1
ATOM 11279 O O . TYR B 1 163 ? 19.050 32.460 -6.840 1.00 30.46 175 TYR B O 1
ATOM 11297 N N . GLU B 1 164 ? 17.236 33.563 -7.588 1.00 32.36 176 GLU B N 1
ATOM 11298 C CA . GLU B 1 164 ? 16.959 34.194 -6.305 1.00 37.72 176 GLU B CA 1
ATOM 11299 C C . GLU B 1 164 ? 15.519 33.928 -5.897 1.00 36.03 176 GLU B C 1
ATOM 11300 O O . GLU B 1 164 ? 14.590 34.178 -6.671 1.00 35.99 176 GLU B O 1
ATOM 11312 N N . ILE B 1 165 ? 15.344 33.429 -4.678 1.00 34.26 177 ILE B N 1
ATOM 11313 C CA . ILE B 1 165 ? 14.033 33.178 -4.094 1.00 35.24 177 ILE B CA 1
ATOM 11314 C C . ILE B 1 165 ? 13.881 34.127 -2.914 1.00 37.43 177 ILE B C 1
ATOM 11315 O O . ILE B 1 165 ? 14.684 34.093 -1.973 1.00 35.92 177 ILE B O 1
ATOM 11331 N N . VAL B 1 166 ? 12.858 34.978 -2.964 1.00 44.20 178 VAL B N 1
ATOM 11332 C CA . VAL B 1 166 ? 12.644 36.017 -1.963 1.00 48.18 178 VAL B CA 1
ATOM 11333 C C . VAL B 1 166 ? 11.337 35.732 -1.240 1.00 48.53 178 VAL B C 1
ATOM 11334 O O . VAL B 1 166 ? 10.286 35.597 -1.877 1.00 47.06 178 VAL B O 1
ATOM 11347 N N . ILE B 1 167 ? 11.408 35.644 0.085 1.00 39.80 179 ILE B N 1
ATOM 11348 C CA . ILE B 1 167 ? 10.248 35.390 0.930 1.00 42.56 179 ILE B CA 1
ATOM 11349 C C . ILE B 1 167 ? 10.180 36.499 1.969 1.00 47.09 179 ILE B C 1
ATOM 11350 O O . ILE B 1 167 ? 11.110 36.664 2.768 1.00 46.41 179 ILE B O 1
ATOM 11366 N N . LYS B 1 168 ? 9.088 37.258 1.957 1.00 63.56 180 LYS B N 1
ATOM 11367 C CA . LYS B 1 168 ? 8.904 38.343 2.912 1.00 66.30 180 LYS B CA 1
ATOM 11368 C C . LYS B 1 168 ? 8.437 37.757 4.239 1.00 67.88 180 LYS B C 1
ATOM 11369 O O . LYS B 1 168 ? 7.390 37.104 4.304 1.00 67.69 180 LYS B O 1
ATOM 11388 N N . VAL B 1 169 ? 9.216 37.985 5.291 1.00 61.92 181 VAL B N 1
ATOM 11389 C CA . VAL B 1 169 ? 8.930 37.466 6.623 1.00 64.27 181 VAL B CA 1
ATOM 11390 C C . VAL B 1 169 ? 8.449 38.631 7.478 1.00 67.68 181 VAL B C 1
ATOM 11391 O O . VAL B 1 169 ? 9.243 39.498 7.862 1.00 67.73 181 VAL B O 1
ATOM 11404 N N . LYS B 1 170 ? 7.151 38.657 7.785 1.00 75.64 182 LYS B N 1
ATOM 11405 C CA . LYS B 1 170 ? 6.634 39.735 8.616 1.00 76.50 182 LYS B CA 1
ATOM 11406 C C . LYS B 1 170 ? 5.340 39.350 9.324 1.00 72.63 182 LYS B C 1
ATOM 11407 O O . LYS B 1 170 ? 4.267 39.871 8.992 1.00 69.31 182 LYS B O 1
ATOM 11426 N N . PRO B 1 171 ? 5.391 38.442 10.299 1.00 81.34 183 PRO B N 1
ATOM 11427 C CA . PRO B 1 171 ? 4.213 38.198 11.141 1.00 81.59 183 PRO B CA 1
ATOM 11428 C C . PRO B 1 171 ? 4.136 39.257 12.232 1.00 81.73 183 PRO B C 1
ATOM 11429 O O . PRO B 1 171 ? 5.128 39.532 12.913 1.00 77.80 183 PRO B O 1
ATOM 11440 N N . LYS B 1 172 ? 2.952 39.844 12.410 1.00 53.34 184 LYS B N 1
ATOM 11441 C CA . LYS B 1 172 ? 2.776 40.897 13.407 1.00 53.93 184 LYS B CA 1
ATOM 11442 C C . LYS B 1 172 ? 2.832 40.379 14.833 1.00 52.38 184 LYS B C 1
ATOM 11443 O O . LYS B 1 172 ? 2.624 41.164 15.766 1.00 56.74 184 LYS B O 1
ATOM 11447 N N . GLN B 1 173 ? 3.112 39.095 15.031 1.00 68.31 185 GLN B N 1
ATOM 11448 C CA . GLN B 1 173 ? 3.195 38.524 16.365 1.00 63.72 185 GLN B CA 1
ATOM 11449 C C . GLN B 1 173 ? 4.205 37.386 16.360 1.00 55.58 185 GLN B C 1
ATOM 11450 O O . GLN B 1 173 ? 4.681 36.949 15.309 1.00 52.36 185 GLN B O 1
ATOM 11464 N N . LEU B 1 174 ? 4.541 36.917 17.559 1.00 50.74 186 LEU B N 1
ATOM 11465 C CA . LEU B 1 174 ? 5.324 35.697 17.690 1.00 47.90 186 LEU B CA 1
ATOM 11466 C C . LEU B 1 174 ? 4.508 34.509 17.196 1.00 44.60 186 LEU B C 1
ATOM 11467 O O . LEU B 1 174 ? 3.290 34.449 17.385 1.00 43.94 186 LEU B O 1
ATOM 11483 N N . VAL B 1 175 ? 5.187 33.560 16.559 1.00 42.30 187 VAL B N 1
ATOM 11484 C CA . VAL B 1 175 ? 4.549 32.395 15.959 1.00 43.88 187 VAL B CA 1
ATOM 11485 C C . VAL B 1 175 ? 5.085 31.149 16.647 1.00 44.62 187 VAL B C 1
ATOM 11486 O O . VAL B 1 175 ? 6.303 30.946 16.714 1.00 47.71 187 VAL B O 1
ATOM 11499 N N . HIS B 1 176 ? 4.173 30.318 17.155 1.00 48.10 188 HIS B N 1
ATOM 11500 C CA . HIS B 1 176 ? 4.578 29.107 17.861 1.00 48.64 188 HIS B CA 1
ATOM 11501 C C . HIS B 1 176 ? 5.397 28.191 16.959 1.00 51.10 188 HIS B C 1
ATOM 11502 O O . HIS B 1 176 ? 6.444 27.674 17.367 1.00 51.69 188 HIS B O 1
ATOM 11516 N N . HIS B 1 177 ? 4.939 27.979 15.725 1.00 41.57 189 HIS B N 1
ATOM 11517 C CA . HIS B 1 177 ? 5.610 27.090 14.775 1.00 44.16 189 HIS B CA 1
ATOM 11518 C C . HIS B 1 177 ? 5.819 27.848 13.467 1.00 40.10 189 HIS B C 1
ATOM 11519 O O . HIS B 1 177 ? 4.958 27.830 12.583 1.00 35.22 189 HIS B O 1
ATOM 11533 N N . PHE B 1 178 ? 6.965 28.512 13.351 1.00 43.98 190 PHE B N 1
ATOM 11534 C CA . PHE B 1 178 ? 7.352 29.213 12.136 1.00 41.80 190 PHE B CA 1
ATOM 11535 C C . PHE B 1 178 ? 8.365 28.368 11.374 1.00 40.50 190 PHE B C 1
ATOM 11536 O O . PHE B 1 178 ? 9.279 27.790 11.969 1.00 40.82 190 PHE B O 1
ATOM 11553 N N . GLU B 1 179 ? 8.199 28.296 10.055 1.00 39.75 191 GLU B N 1
ATOM 11554 C CA . GLU B 1 179 ? 9.070 27.470 9.234 1.00 42.13 191 GLU B CA 1
ATOM 11555 C C . GLU B 1 179 ? 9.127 28.012 7.816 1.00 39.88 191 GLU B C 1
ATOM 11556 O O . GLU B 1 179 ? 8.105 28.404 7.248 1.00 40.36 191 GLU B O 1
ATOM 11568 N N . ILE B 1 180 ? 10.332 28.024 7.253 1.00 32.97 192 ILE B N 1
ATOM 11569 C CA . ILE B 1 180 ? 10.541 28.203 5.821 1.00 33.55 192 ILE B CA 1
ATOM 11570 C C . ILE B 1 180 ? 11.312 26.985 5.334 1.00 32.65 192 ILE B C 1
ATOM 11571 O O . ILE B 1 180 ? 12.403 26.693 5.842 1.00 34.72 192 ILE B O 1
ATOM 11587 N N . ASP B 1 181 ? 10.749 26.275 4.360 1.00 37.71 193 ASP B N 1
ATOM 11588 C CA . ASP B 1 181 ? 11.359 25.066 3.821 1.00 39.60 193 ASP B CA 1
ATOM 11589 C C . ASP B 1 181 ? 11.430 25.191 2.309 1.00 36.27 193 ASP B C 1
ATOM 11590 O O . ASP B 1 181 ? 10.394 25.281 1.642 1.00 34.69 193 ASP B O 1
ATOM 11599 N N . VAL B 1 182 ? 12.646 25.192 1.774 1.00 33.03 194 VAL B N 1
ATOM 11600 C CA . VAL B 1 182 ? 12.886 25.278 0.338 1.00 32.60 194 VAL B CA 1
ATOM 11601 C C . VAL B 1 182 ? 13.515 23.963 -0.099 1.00 34.15 194 VAL B C 1
ATOM 11602 O O . VAL B 1 182 ? 14.579 23.578 0.402 1.00 36.93 194 VAL B O 1
ATOM 11615 N N . ASP B 1 183 ? 12.849 23.265 -1.017 1.00 35.56 195 ASP B N 1
ATOM 11616 C CA . ASP B 1 183 ? 13.301 21.972 -1.521 1.00 35.47 195 ASP B CA 1
ATOM 11617 C C . ASP B 1 183 ? 13.599 22.126 -3.007 1.00 34.19 195 ASP B C 1
ATOM 11618 O O . ASP B 1 183 ? 12.683 22.339 -3.809 1.00 30.03 195 ASP B O 1
ATOM 11627 N N . ILE B 1 184 ? 14.875 22.014 -3.367 1.00 35.18 196 ILE B N 1
ATOM 11628 C CA . ILE B 1 184 ? 15.342 22.243 -4.729 1.00 34.27 196 ILE B CA 1
ATOM 11629 C C . ILE B 1 184 ? 15.753 20.908 -5.329 1.00 32.77 196 ILE B C 1
ATOM 11630 O O . ILE B 1 184 ? 16.453 20.118 -4.683 1.00 35.60 196 ILE B O 1
ATOM 11646 N N . PHE B 1 185 ? 15.325 20.659 -6.565 1.00 28.94 197 PHE B N 1
ATOM 11647 C CA . PHE B 1 185 ? 15.722 19.470 -7.312 1.00 29.67 197 PHE B CA 1
ATOM 11648 C C . PHE B 1 185 ? 16.112 19.903 -8.717 1.00 25.75 197 PHE B C 1
ATOM 11649 O O . PHE B 1 185 ? 15.252 20.306 -9.506 1.00 26.71 197 PHE B O 1
ATOM 11666 N N . GLU B 1 186 ? 17.397 19.803 -9.028 1.00 27.01 198 GLU B N 1
ATOM 11667 C CA . GLU B 1 186 ? 17.925 20.221 -10.326 1.00 29.55 198 GLU B CA 1
ATOM 11668 C C . GLU B 1 186 ? 18.621 19.051 -11.008 1.00 28.24 198 GLU B C 1
ATOM 11669 O O . GLU B 1 186 ? 19.676 18.597 -10.524 1.00 28.99 198 GLU B O 1
ATOM 11681 N N . PRO B 1 187 ? 18.085 18.524 -12.112 1.00 28.52 199 PRO B N 1
ATOM 11682 C CA . PRO B 1 187 ? 18.751 17.392 -12.780 1.00 31.64 199 PRO B CA 1
ATOM 11683 C C . PRO B 1 187 ? 20.230 17.610 -13.048 1.00 31.55 199 PRO B C 1
ATOM 11684 O O . PRO B 1 187 ? 21.023 16.673 -12.894 1.00 35.40 199 PRO B O 1
ATOM 11695 N N . GLN B 1 188 ? 20.627 18.815 -13.457 1.00 31.67 200 GLN B N 1
ATOM 11696 C CA . GLN B 1 188 ? 22.025 19.077 -13.775 1.00 36.48 200 GLN B CA 1
ATOM 11697 C C . GLN B 1 188 ? 22.913 19.141 -12.539 1.00 38.86 200 GLN B C 1
ATOM 11698 O O . GLN B 1 188 ? 24.140 19.092 -12.680 1.00 40.29 200 GLN B O 1
ATOM 11712 N N . GLY B 1 189 ? 22.338 19.247 -11.354 1.00 38.62 201 GLY B N 1
ATOM 11713 C CA . GLY B 1 189 ? 23.120 19.348 -10.140 1.00 38.06 201 GLY B CA 1
ATOM 11714 C C . GLY B 1 189 ? 23.259 20.783 -9.669 1.00 36.93 201 GLY B C 1
ATOM 11715 O O . GLY B 1 189 ? 23.335 21.727 -10.464 1.00 36.25 201 GLY B O 1
ATOM 11719 N N . ILE B 1 190 ? 23.297 20.954 -8.352 1.00 38.74 202 ILE B N 1
ATOM 11720 C CA . ILE B 1 190 ? 23.386 22.272 -7.736 1.00 36.62 202 ILE B CA 1
ATOM 11721 C C . ILE B 1 190 ? 24.855 22.605 -7.512 1.00 40.13 202 ILE B C 1
ATOM 11722 O O . ILE B 1 190 ? 25.578 21.850 -6.853 1.00 41.33 202 ILE B O 1
ATOM 11738 N N . SER B 1 191 ? 25.295 23.745 -8.049 1.00 35.33 203 SER B N 1
ATOM 11739 C CA . SER B 1 191 ? 26.685 24.167 -7.917 1.00 35.14 203 SER B CA 1
ATOM 11740 C C . SER B 1 191 ? 26.922 25.023 -6.682 1.00 35.27 203 SER B C 1
ATOM 11741 O O . SER B 1 191 ? 28.032 25.018 -6.138 1.00 36.23 203 SER B O 1
ATOM 11749 N N . LYS B 1 192 ? 25.909 25.756 -6.227 1.00 45.71 204 LYS B N 1
ATOM 11750 C CA . LYS B 1 192 ? 26.040 26.578 -5.033 1.00 47.34 204 LYS B CA 1
ATOM 11751 C C . LYS B 1 192 ? 24.656 26.828 -4.458 1.00 46.28 204 LYS B C 1
ATOM 11752 O O . LYS B 1 192 ? 23.647 26.773 -5.166 1.00 44.59 204 LYS B O 1
ATOM 11771 N N . LEU B 1 193 ? 24.627 27.110 -3.158 1.00 35.56 205 LEU B N 1
ATOM 11772 C CA . LEU B 1 193 ? 23.384 27.357 -2.442 1.00 33.10 205 LEU B CA 1
ATOM 11773 C C . LEU B 1 193 ? 23.681 28.279 -1.271 1.00 35.39 205 LEU B C 1
ATOM 11774 O O . LEU B 1 193 ? 24.623 28.034 -0.513 1.00 37.47 205 LEU B O 1
ATOM 11790 N N . ASP B 1 194 ? 22.881 29.332 -1.127 1.00 42.63 206 ASP B N 1
ATOM 11791 C CA . ASP B 1 194 ? 23.055 30.273 -0.034 1.00 49.51 206 ASP B CA 1
ATOM 11792 C C . ASP B 1 194 ? 21.692 30.730 0.460 1.00 50.49 206 ASP B C 1
ATOM 11793 O O . ASP B 1 194 ? 20.727 30.808 -0.305 1.00 44.91 206 ASP B O 1
ATOM 11802 N N . ALA B 1 195 ? 21.623 31.021 1.757 1.00 39.08 207 ALA B N 1
ATOM 11803 C CA . ALA B 1 195 ? 20.406 31.521 2.385 1.00 42.38 207 ALA B CA 1
ATOM 11804 C C . ALA B 1 195 ? 20.804 32.604 3.372 1.00 44.91 207 ALA B C 1
ATOM 11805 O O . ALA B 1 195 ? 21.579 32.342 4.297 1.00 46.71 207 ALA B O 1
ATOM 11812 N N . GLN B 1 196 ? 20.281 33.811 3.179 1.00 60.70 208 GLN B N 1
ATOM 11813 C CA . GLN B 1 196 ? 20.641 34.959 3.999 1.00 67.20 208 GLN B CA 1
ATOM 11814 C C . GLN B 1 196 ? 19.387 35.553 4.623 1.00 70.26 208 GLN B C 1
ATOM 11815 O O . GLN B 1 196 ? 18.371 35.727 3.942 1.00 67.52 208 GLN B O 1
ATOM 11829 N N . ALA B 1 197 ? 19.462 35.851 5.918 1.00 70.32 209 ALA B N 1
ATOM 11830 C CA . ALA B 1 197 ? 18.393 36.538 6.640 1.00 74.82 209 ALA B CA 1
ATOM 11831 C C . ALA B 1 197 ? 19.041 37.702 7.384 1.00 78.23 209 ALA B C 1
ATOM 11832 O O . ALA B 1 197 ? 19.637 37.512 8.449 1.00 77.67 209 ALA B O 1
ATOM 11839 N N . SER B 1 198 ? 18.925 38.906 6.820 1.00 102.25 210 SER B N 1
ATOM 11840 C CA . SER B 1 198 ? 19.593 40.064 7.403 1.00 106.95 210 SER B CA 1
ATOM 11841 C C . SER B 1 198 ? 18.939 40.498 8.709 1.00 106.05 210 SER B C 1
ATOM 11842 O O . SER B 1 198 ? 19.621 41.032 9.590 1.00 109.48 210 SER B O 1
ATOM 11850 N N . PHE B 1 199 ? 17.630 40.279 8.859 1.00 84.71 211 PHE B N 1
ATOM 11851 C CA . PHE B 1 199 ? 16.958 40.711 10.078 1.00 80.97 211 PHE B CA 1
ATOM 11852 C C . PHE B 1 199 ? 17.432 39.936 11.299 1.00 82.16 211 PHE B C 1
ATOM 11853 O O . PHE B 1 199 ? 17.169 40.363 12.429 1.00 86.93 211 PHE B O 1
ATOM 11870 N N . LEU B 1 200 ? 18.118 38.813 11.102 1.00 85.35 212 LEU B N 1
ATOM 11871 C CA . LEU B 1 200 ? 18.724 38.083 12.206 1.00 82.07 212 LEU B CA 1
ATOM 11872 C C . LEU B 1 200 ? 20.185 38.499 12.353 1.00 82.44 212 LEU B C 1
ATOM 11873 O O . LEU B 1 200 ? 20.890 38.641 11.349 1.00 81.64 212 LEU B O 1
ATOM 11889 N N . PRO B 1 201 ? 20.688 38.715 13.567 1.00 83.17 213 PRO B N 1
ATOM 11890 C CA . PRO B 1 201 ? 22.134 38.895 13.725 1.00 83.03 213 PRO B CA 1
ATOM 11891 C C . PRO B 1 201 ? 22.888 37.696 13.172 1.00 79.73 213 PRO B C 1
ATOM 11892 O O . PRO B 1 201 ? 22.390 36.568 13.170 1.00 77.58 213 PRO B O 1
ATOM 11903 N N . LYS B 1 202 ? 24.107 37.957 12.691 1.00 88.59 214 LYS B N 1
ATOM 11904 C CA . LYS B 1 202 ? 24.894 36.916 12.036 1.00 84.76 214 LYS B CA 1
ATOM 11905 C C . LYS B 1 202 ? 24.989 35.661 12.893 1.00 84.47 214 LYS B C 1
ATOM 11906 O O . LYS B 1 202 ? 24.944 34.539 12.374 1.00 83.66 214 LYS B O 1
ATOM 11910 N N . GLU B 1 203 ? 25.123 35.826 14.211 1.00 77.37 215 GLU B N 1
ATOM 11911 C CA . GLU B 1 203 ? 25.245 34.667 15.089 1.00 77.23 215 GLU B CA 1
ATOM 11912 C C . GLU B 1 203 ? 23.942 33.879 15.149 1.00 74.94 215 GLU B C 1
ATOM 11913 O O . GLU B 1 203 ? 23.957 32.643 15.129 1.00 74.18 215 GLU B O 1
ATOM 11917 N N . LEU B 1 204 ? 22.804 34.575 15.215 1.00 66.18 216 LEU B N 1
ATOM 11918 C CA . LEU B 1 204 ? 21.521 33.883 15.299 1.00 64.32 216 LEU B CA 1
ATOM 11919 C C . LEU B 1 204 ? 21.208 33.145 14.003 1.00 62.79 216 LEU B C 1
ATOM 11920 O O . LEU B 1 204 ? 20.645 32.045 14.029 1.00 60.54 216 LEU B O 1
ATOM 11936 N N . ALA B 1 205 ? 21.562 33.735 12.859 1.00 63.95 217 ALA B N 1
ATOM 11937 C CA . ALA B 1 205 ? 21.298 33.086 11.581 1.00 61.23 217 ALA B CA 1
ATOM 11938 C C . ALA B 1 205 ? 22.047 31.764 11.470 1.00 64.31 217 ALA B C 1
ATOM 11939 O O . ALA B 1 205 ? 21.526 30.792 10.908 1.00 64.02 217 ALA B O 1
ATOM 11946 N N . ALA B 1 206 ? 23.271 31.707 12.000 1.00 69.68 218 ALA B N 1
ATOM 11947 C CA . ALA B 1 206 ? 24.081 30.498 11.877 1.00 70.35 218 ALA B CA 1
ATOM 11948 C C . ALA B 1 206 ? 23.415 29.319 12.575 1.00 70.10 218 ALA B C 1
ATOM 11949 O O . ALA B 1 206 ? 23.275 28.235 11.996 1.00 69.15 218 ALA B O 1
ATOM 11956 N N . GLN B 1 207 ? 22.994 29.512 13.828 1.00 77.30 219 GLN B N 1
ATOM 11957 C CA . GLN B 1 207 ? 22.367 28.428 14.574 1.00 78.20 219 GLN B CA 1
ATOM 11958 C C . GLN B 1 207 ? 21.009 28.061 13.992 1.00 74.68 219 GLN B C 1
ATOM 11959 O O . GLN B 1 207 ? 20.561 26.918 14.135 1.00 73.75 219 GLN B O 1
ATOM 11973 N N . THR B 1 208 ? 20.347 29.010 13.335 1.00 71.43 220 THR B N 1
ATOM 11974 C CA . THR B 1 208 ? 18.950 28.861 12.954 1.00 69.52 220 THR B CA 1
ATOM 11975 C C . THR B 1 208 ? 18.744 28.456 11.499 1.00 67.18 220 THR B C 1
ATOM 11976 O O . THR B 1 208 ? 17.761 27.769 11.198 1.00 65.50 220 THR B O 1
ATOM 11987 N N . ILE B 1 209 ? 19.630 28.851 10.590 1.00 58.63 221 ILE B N 1
ATOM 11988 C CA . ILE B 1 209 ? 19.482 28.516 9.177 1.00 53.88 221 ILE B CA 1
ATOM 11989 C C . ILE B 1 209 ? 20.279 27.248 8.899 1.00 52.92 221 ILE B C 1
ATOM 11990 O O . ILE B 1 209 ? 21.509 27.237 9.010 1.00 54.89 221 ILE B O 1
ATOM 12006 N N . LYS B 1 210 ? 19.578 26.179 8.540 1.00 45.52 222 LYS B N 1
ATOM 12007 C CA . LYS B 1 210 ? 20.202 24.930 8.127 1.00 46.36 222 LYS B CA 1
ATOM 12008 C C . LYS B 1 210 ? 20.102 24.815 6.612 1.00 43.86 222 LYS B C 1
ATOM 12009 O O . LYS B 1 210 ? 19.005 24.907 6.049 1.00 41.20 222 LYS B O 1
ATOM 12013 N N . LYS B 1 211 ? 21.243 24.622 5.954 1.00 47.83 223 LYS B N 1
ATOM 12014 C CA . LYS B 1 211 ? 21.282 24.518 4.504 1.00 46.58 223 LYS B CA 1
ATOM 12015 C C . LYS B 1 211 ? 22.287 23.450 4.102 1.00 46.33 223 LYS B C 1
ATOM 12016 O O . LYS B 1 211 ? 23.270 23.203 4.805 1.00 48.22 223 LYS B O 1
ATOM 12035 N N . SER B 1 212 ? 22.031 22.826 2.958 1.00 48.10 224 SER B N 1
ATOM 12036 C CA . SER B 1 212 ? 22.919 21.804 2.426 1.00 48.33 224 SER B CA 1
ATOM 12037 C C . SER B 1 212 ? 22.454 21.451 1.023 1.00 45.00 224 SER B C 1
ATOM 12038 O O . SER B 1 212 ? 21.298 21.683 0.658 1.00 42.79 224 SER B O 1
ATOM 12046 N N . PHE B 1 213 ? 23.374 20.897 0.238 1.00 43.03 225 PHE B N 1
ATOM 12047 C CA . PHE B 1 213 ? 23.048 20.431 -1.101 1.00 42.85 225 PHE B CA 1
ATOM 12048 C C . PHE B 1 213 ? 24.062 19.376 -1.510 1.00 45.92 225 PHE B C 1
ATOM 12049 O O . PHE B 1 213 ? 25.239 19.453 -1.148 1.00 46.80 225 PHE B O 1
ATOM 12066 N N . SER B 1 214 ? 23.587 18.388 -2.267 1.00 46.55 226 SER B N 1
ATOM 12067 C CA . SER B 1 214 ? 24.449 17.320 -2.762 1.00 47.64 226 SER B CA 1
ATOM 12068 C C . SER B 1 214 ? 23.847 16.758 -4.038 1.00 45.34 226 SER B C 1
ATOM 12069 O O . SER B 1 214 ? 22.706 16.285 -4.036 1.00 42.21 226 SER B O 1
ATOM 12077 N N . GLY B 1 215 ? 24.611 16.809 -5.122 1.00 52.61 227 GLY B N 1
ATOM 12078 C CA . GLY B 1 215 ? 24.120 16.310 -6.388 1.00 51.79 227 GLY B CA 1
ATOM 12079 C C . GLY B 1 215 ? 22.954 17.151 -6.866 1.00 50.36 227 GLY B C 1
ATOM 12080 O O . GLY B 1 215 ? 23.069 18.369 -7.060 1.00 49.39 227 GLY B O 1
ATOM 12084 N N . LYS B 1 216 ? 21.806 16.503 -7.032 1.00 39.93 228 LYS B N 1
ATOM 12085 C CA . LYS B 1 216 ? 20.611 17.135 -7.571 1.00 37.64 228 LYS B CA 1
ATOM 12086 C C . LYS B 1 216 ? 19.741 17.801 -6.512 1.00 38.23 228 LYS B C 1
ATOM 12087 O O . LYS B 1 216 ? 18.826 18.550 -6.872 1.00 39.03 228 LYS B O 1
ATOM 12106 N N . LYS B 1 217 ? 19.997 17.555 -5.230 1.00 41.65 229 LYS B N 1
ATOM 12107 C CA . LYS B 1 217 ? 19.111 17.978 -4.155 1.00 43.36 229 LYS B CA 1
ATOM 12108 C C . LYS B 1 217 ? 19.718 19.126 -3.361 1.00 42.75 229 LYS B C 1
ATOM 12109 O O . LYS B 1 217 ? 20.910 19.111 -3.036 1.00 44.94 229 LYS B O 1
ATOM 12128 N N . GLY B 1 218 ? 18.888 20.116 -3.061 1.00 35.44 230 GLY B N 1
ATOM 12129 C CA . GLY B 1 218 ? 19.269 21.189 -2.166 1.00 32.93 230 GLY B CA 1
ATOM 12130 C C . GLY B 1 218 ? 18.151 21.453 -1.181 1.00 34.13 230 GLY B C 1
ATOM 12131 O O . GLY B 1 218 ? 16.972 21.283 -1.489 1.00 36.15 230 GLY B O 1
ATOM 12135 N N . HIS B 1 219 ? 18.538 21.868 0.023 1.00 41.93 231 HIS B N 1
ATOM 12136 C CA . HIS B 1 219 ? 17.583 22.024 1.113 1.00 43.88 231 HIS B CA 1
ATOM 12137 C C . HIS B 1 219 ? 17.961 23.220 1.972 1.00 44.36 231 HIS B C 1
ATOM 12138 O O . HIS B 1 219 ? 19.132 23.389 2.324 1.00 44.32 231 HIS B O 1
ATOM 12152 N N . VAL B 1 220 ? 16.967 24.038 2.308 1.00 37.22 232 VAL B N 1
ATOM 12153 C CA . VAL B 1 220 ? 17.124 25.139 3.252 1.00 35.26 232 VAL B CA 1
ATOM 12154 C C . VAL B 1 220 ? 15.986 25.050 4.257 1.00 36.09 232 VAL B C 1
ATOM 12155 O O . VAL B 1 220 ? 14.815 24.973 3.869 1.00 34.52 232 VAL B O 1
ATOM 12168 N N . LEU B 1 221 ? 16.328 25.061 5.545 1.00 36.76 233 LEU B N 1
ATOM 12169 C CA . LEU B 1 221 ? 15.350 24.909 6.615 1.00 36.62 233 LEU B CA 1
ATOM 12170 C C . LEU B 1 221 ? 15.556 26.020 7.632 1.00 40.43 233 LEU B C 1
ATOM 12171 O O . LEU B 1 221 ? 16.652 26.169 8.181 1.00 39.50 233 LEU B O 1
ATOM 12187 N N . PHE B 1 222 ? 14.498 26.790 7.881 1.00 45.51 234 PHE B N 1
ATOM 12188 C CA . PHE B 1 222 ? 14.520 27.914 8.813 1.00 46.44 234 PHE B CA 1
ATOM 12189 C C . PHE B 1 222 ? 13.375 27.707 9.794 1.00 47.14 234 PHE B C 1
ATOM 12190 O O . PHE B 1 222 ? 12.207 27.859 9.426 1.00 46.04 234 PHE B O 1
ATOM 12207 N N . ARG B 1 223 ? 13.708 27.366 11.040 1.00 53.60 235 ARG B N 1
ATOM 12208 C CA . ARG B 1 223 ? 12.720 26.907 12.020 1.00 54.99 235 ARG B CA 1
ATOM 12209 C C . ARG B 1 223 ? 13.001 27.552 13.373 1.00 57.10 235 ARG B C 1
ATOM 12210 O O . ARG B 1 223 ? 13.293 26.872 14.361 1.00 58.97 235 ARG B O 1
ATOM 12231 N N . PRO B 1 224 ? 12.907 28.877 13.455 1.00 51.07 236 PRO B N 1
ATOM 12232 C CA . PRO B 1 224 ? 13.227 29.558 14.716 1.00 51.39 236 PRO B CA 1
ATOM 12233 C C . PRO B 1 224 ? 12.169 29.281 15.774 1.00 52.56 236 PRO B C 1
ATOM 12234 O O . PRO B 1 224 ? 10.968 29.343 15.502 1.00 52.65 236 PRO B O 1
ATOM 12245 N N . THR B 1 225 ? 12.622 28.963 16.984 1.00 54.75 237 THR B N 1
ATOM 12246 C CA . THR B 1 225 ? 11.703 28.860 18.105 1.00 55.54 237 THR B CA 1
ATOM 12247 C C . THR B 1 225 ? 11.207 30.249 18.490 1.00 58.62 237 THR B C 1
ATOM 12248 O O . THR B 1 225 ? 11.766 31.271 18.083 1.00 59.16 237 THR B O 1
ATOM 12259 N N . VAL B 1 226 ? 10.136 30.283 19.284 1.00 57.60 238 VAL B N 1
ATOM 12260 C CA . VAL B 1 226 ? 9.596 31.566 19.721 1.00 61.95 238 VAL B CA 1
ATOM 12261 C C . VAL B 1 226 ? 10.664 32.356 20.466 1.00 65.19 238 VAL B C 1
ATOM 12262 O O . VAL B 1 226 ? 10.763 33.581 20.327 1.00 63.05 238 VAL B O 1
ATOM 12275 N N . SER B 1 227 ? 11.484 31.668 21.267 1.00 80.16 239 SER B N 1
ATOM 12276 C CA . SER B 1 227 ? 12.577 32.346 21.955 1.00 85.90 239 SER B CA 1
ATOM 12277 C C . SER B 1 227 ? 13.537 32.978 20.954 1.00 87.17 239 SER B C 1
ATOM 12278 O O . SER B 1 227 ? 13.990 34.112 21.149 1.00 92.31 239 SER B O 1
ATOM 12286 N N . GLN B 1 228 ? 13.860 32.259 19.875 1.00 64.07 240 GLN B N 1
ATOM 12287 C CA . GLN B 1 228 ? 14.722 32.818 18.842 1.00 60.90 240 GLN B CA 1
ATOM 12288 C C . GLN B 1 228 ? 14.027 33.926 18.066 1.00 59.53 240 GLN B C 1
ATOM 12289 O O . GLN B 1 228 ? 14.706 34.764 17.463 1.00 60.55 240 GLN B O 1
ATOM 12303 N N . GLN B 1 229 ? 12.693 33.947 18.062 1.00 65.17 241 GLN B N 1
ATOM 12304 C CA . GLN B 1 229 ? 11.979 35.078 17.485 1.00 63.38 241 GLN B CA 1
ATOM 12305 C C . GLN B 1 229 ? 12.011 36.276 18.422 1.00 66.20 241 GLN B C 1
ATOM 12306 O O . GLN B 1 229 ? 11.926 37.421 17.965 1.00 63.76 241 GLN B O 1
ATOM 12320 N N . GLN B 1 230 ? 12.152 36.031 19.722 1.00 77.42 242 GLN B N 1
ATOM 12321 C CA . GLN B 1 230 ? 12.153 37.107 20.701 1.00 83.50 242 GLN B CA 1
ATOM 12322 C C . GLN B 1 230 ? 13.467 37.872 20.636 1.00 90.18 242 GLN B C 1
ATOM 12323 O O . GLN B 1 230 ? 14.541 37.281 20.490 1.00 89.44 242 GLN B O 1
ATOM 12337 N N . SER B 1 231 ? 13.382 39.199 20.744 1.00 107.46 243 SER B N 1
ATOM 12338 C CA . SER B 1 231 ? 14.599 40.000 20.806 1.00 112.89 243 SER B CA 1
ATOM 12339 C C . SER B 1 231 ? 15.385 39.694 22.074 1.00 116.40 243 SER B C 1
ATOM 12340 O O . SER B 1 231 ? 16.611 39.539 22.032 1.00 115.21 243 SER B O 1
ATOM 12348 N N . CYS B 1 232 ? 14.700 39.609 23.205 1.00 106.93 244 CYS B N 1
ATOM 12349 C CA . CYS B 1 232 ? 15.307 39.282 24.484 1.00 109.55 244 CYS B CA 1
ATOM 12350 C C . CYS B 1 232 ? 14.538 38.151 25.146 1.00 108.54 244 CYS B C 1
ATOM 12351 O O . CYS B 1 232 ? 13.365 37.919 24.833 1.00 106.70 244 CYS B O 1
ATOM 12358 N N . PRO B 1 233 ? 15.175 37.420 26.066 1.00 113.21 245 PRO B N 1
ATOM 12359 C CA . PRO B 1 233 ? 14.471 36.331 26.766 1.00 114.74 245 PRO B CA 1
ATOM 12360 C C . PRO B 1 233 ? 13.109 36.719 27.315 1.00 116.93 245 PRO B C 1
ATOM 12361 O O . PRO B 1 233 ? 12.245 35.845 27.468 1.00 116.71 245 PRO B O 1
ATOM 12372 N N . THR B 1 234 ? 12.883 37.997 27.619 1.00 115.36 246 THR B N 1
ATOM 12373 C CA . THR B 1 234 ? 11.649 38.432 28.263 1.00 116.46 246 THR B CA 1
ATOM 12374 C C . THR B 1 234 ? 11.029 39.614 27.527 1.00 115.30 246 THR B C 1
ATOM 12375 O O . THR B 1 234 ? 10.425 40.493 28.148 1.00 117.10 246 THR B O 1
ATOM 12379 N N . CYS B 1 235 ? 11.172 39.648 26.203 1.00 131.20 247 CYS B N 1
ATOM 12380 C CA . CYS B 1 235 ? 10.539 40.658 25.370 1.00 129.08 247 CYS B CA 1
ATOM 12381 C C . CYS B 1 235 ? 9.536 39.985 24.443 1.00 125.54 247 CYS B C 1
ATOM 12382 O O . CYS B 1 235 ? 9.668 38.801 24.117 1.00 124.23 247 CYS B O 1
ATOM 12389 N N . SER B 1 236 ? 8.531 40.749 24.017 1.00 113.07 248 SER B N 1
ATOM 12390 C CA . SER B 1 236 ? 7.410 40.184 23.275 1.00 110.43 248 SER B CA 1
ATOM 12391 C C . SER B 1 236 ? 7.541 40.332 21.767 1.00 109.34 248 SER B C 1
ATOM 12392 O O . SER B 1 236 ? 7.089 39.450 21.030 1.00 110.17 248 SER B O 1
ATOM 12400 N N . THR B 1 237 ? 8.141 41.419 21.290 1.00 100.56 249 THR B N 1
ATOM 12401 C CA . THR B 1 237 ? 8.250 41.649 19.856 1.00 94.03 249 THR B CA 1
ATOM 12402 C C . THR B 1 237 ? 9.146 40.603 19.200 1.00 87.30 249 THR B C 1
ATOM 12403 O O . THR B 1 237 ? 10.070 40.063 19.816 1.00 87.20 249 THR B O 1
ATOM 12414 N N . SER B 1 238 ? 8.860 40.323 17.932 1.00 83.27 250 SER B N 1
ATOM 12415 C CA . SER B 1 238 ? 9.561 39.299 17.171 1.00 78.19 250 SER B CA 1
ATOM 12416 C C . SER B 1 238 ? 10.531 39.949 16.193 1.00 75.04 250 SER B C 1
ATOM 12417 O O . SER B 1 238 ? 10.221 40.976 15.583 1.00 73.53 250 SER B O 1
ATOM 12425 N N . LEU B 1 239 ? 11.711 39.341 16.053 1.00 70.33 251 LEU B N 1
ATOM 12426 C CA . LEU B 1 239 ? 12.703 39.820 15.098 1.00 68.64 251 LEU B CA 1
ATOM 12427 C C . LEU B 1 239 ? 12.307 39.537 13.657 1.00 69.08 251 LEU B C 1
ATOM 12428 O O . LEU B 1 239 ? 12.958 40.051 12.741 1.00 71.44 251 LEU B O 1
ATOM 12444 N N . LEU B 1 240 ? 11.263 38.739 13.436 1.00 60.86 252 LEU B N 1
ATOM 12445 C CA . LEU B 1 240 ? 10.862 38.319 12.094 1.00 58.10 252 LEU B CA 1
ATOM 12446 C C . LEU B 1 240 ? 10.278 39.503 11.327 1.00 59.39 252 LEU B C 1
ATOM 12447 O O . LEU B 1 240 ? 9.066 39.635 11.142 1.00 59.12 252 LEU B O 1
ATOM 12463 N N . ASN B 1 241 ? 11.166 40.383 10.866 1.00 83.16 253 ASN B N 1
ATOM 12464 C CA . ASN B 1 241 ? 10.779 41.506 10.014 1.00 83.44 253 ASN B CA 1
ATOM 12465 C C . ASN B 1 241 ? 11.885 41.725 8.992 1.00 85.87 253 ASN B C 1
ATOM 12466 O O . ASN B 1 241 ? 12.945 42.261 9.331 1.00 93.75 253 ASN B O 1
ATOM 12477 N N . GLY B 1 242 ? 11.642 41.323 7.752 1.00 69.51 254 GLY B N 1
ATOM 12478 C CA . GLY B 1 242 ? 12.638 41.488 6.703 1.00 65.07 254 GLY B CA 1
ATOM 12479 C C . GLY B 1 242 ? 12.373 40.529 5.554 1.00 63.02 254 GLY B C 1
ATOM 12480 O O . GLY B 1 242 ? 11.230 40.151 5.296 1.00 65.35 254 GLY B O 1
ATOM 12484 N N . HIS B 1 243 ? 13.455 40.149 4.880 1.00 82.68 255 HIS B N 1
ATOM 12485 C CA . HIS B 1 243 ? 13.395 39.279 3.715 1.00 74.79 255 HIS B CA 1
ATOM 12486 C C . HIS B 1 243 ? 14.279 38.060 3.932 1.00 67.73 255 HIS B C 1
ATOM 12487 O O . HIS B 1 243 ? 15.398 38.173 4.442 1.00 66.96 255 HIS B O 1
ATOM 12501 N N . PHE B 1 244 ? 13.767 36.896 3.540 1.00 57.41 256 PHE B N 1
ATOM 12502 C CA . PHE B 1 244 ? 14.512 35.642 3.583 1.00 52.12 256 PHE B CA 1
ATOM 12503 C C . PHE B 1 244 ? 14.859 35.274 2.146 1.00 47.74 256 PHE B C 1
ATOM 12504 O O . PHE B 1 244 ? 13.977 34.898 1.366 1.00 46.45 256 PHE B O 1
ATOM 12521 N N . LYS B 1 245 ? 16.137 35.384 1.798 1.00 47.11 257 LYS B N 1
ATOM 12522 C CA . LYS B 1 245 ? 16.602 35.194 0.431 1.00 43.34 257 LYS B CA 1
ATOM 12523 C C . LYS B 1 245 ? 17.374 33.890 0.317 1.00 42.59 257 LYS B C 1
ATOM 12524 O O . LYS B 1 245 ? 18.295 33.637 1.100 1.00 44.65 257 LYS B O 1
ATOM 12543 N N . VAL B 1 246 ? 16.994 33.071 -0.658 1.00 41.44 258 VAL B N 1
ATOM 12544 C CA . VAL B 1 246 ? 17.712 31.851 -1.002 1.00 40.79 258 VAL B CA 1
ATOM 12545 C C . VAL B 1 246 ? 18.204 31.994 -2.434 1.00 40.05 258 VAL B C 1
ATOM 12546 O O . VAL B 1 246 ? 17.410 32.262 -3.343 1.00 39.36 258 VAL B O 1
ATOM 12559 N N . THR B 1 247 ? 19.508 31.825 -2.630 1.00 38.28 259 THR B N 1
ATOM 12560 C CA . THR B 1 247 ? 20.118 31.890 -3.948 1.00 34.72 259 THR B CA 1
ATOM 12561 C C . THR B 1 247 ? 20.807 30.567 -4.256 1.00 34.87 259 THR B C 1
ATOM 12562 O O . THR B 1 247 ? 21.277 29.869 -3.353 1.00 36.27 259 THR B O 1
ATOM 12573 N N . TYR B 1 248 ? 20.855 30.223 -5.539 1.00 33.58 260 TYR B N 1
ATOM 12574 C CA . TYR B 1 248 ? 21.519 28.999 -5.965 1.00 36.08 260 TYR B CA 1
ATOM 12575 C C . TYR B 1 248 ? 21.785 29.086 -7.459 1.00 33.93 260 TYR B C 1
ATOM 12576 O O . TYR B 1 248 ? 21.345 30.017 -8.138 1.00 34.29 260 TYR B O 1
ATOM 12594 N N . ASP B 1 249 ? 22.530 28.104 -7.959 1.00 32.73 261 ASP B N 1
ATOM 12595 C CA . ASP B 1 249 ? 22.735 27.941 -9.389 1.00 31.75 261 ASP B CA 1
ATOM 12596 C C . ASP B 1 249 ? 23.022 26.473 -9.662 1.00 32.28 261 ASP B C 1
ATOM 12597 O O . ASP B 1 249 ? 23.348 25.708 -8.751 1.00 33.51 261 ASP B O 1
ATOM 12606 N N . VAL B 1 250 ? 22.896 26.082 -10.925 1.00 31.50 262 VAL B N 1
ATOM 12607 C CA . VAL B 1 250 ? 23.102 24.697 -11.320 1.00 32.02 262 VAL B CA 1
ATOM 12608 C C . VAL B 1 250 ? 24.441 24.581 -12.035 1.00 35.22 262 VAL B C 1
ATOM 12609 O O . VAL B 1 250 ? 24.963 25.543 -12.608 1.00 35.01 262 VAL B O 1
ATOM 12622 N N . SER B 1 251 ? 25.001 23.376 -11.995 1.00 37.33 263 SER B N 1
ATOM 12623 C CA . SER B 1 251 ? 26.246 23.101 -12.695 1.00 39.49 263 SER B CA 1
ATOM 12624 C C . SER B 1 251 ? 26.073 23.303 -14.194 1.00 37.78 263 SER B C 1
ATOM 12625 O O . SER B 1 251 ? 25.073 22.886 -14.785 1.00 35.19 263 SER B O 1
ATOM 12633 N N . ARG B 1 252 ? 27.060 23.951 -14.809 1.00 37.50 264 ARG B N 1
ATOM 12634 C CA . ARG B 1 252 ? 27.030 24.250 -16.233 1.00 39.29 264 ARG B CA 1
ATOM 12635 C C . ARG B 1 252 ? 28.120 23.506 -16.994 1.00 44.37 264 ARG B C 1
ATOM 12636 O O . ARG B 1 252 ? 28.410 23.853 -18.143 1.00 46.13 264 ARG B O 1
ATOM 12657 N N . ASP B 1 253 ? 28.732 22.492 -16.377 1.00 46.27 265 ASP B N 1
ATOM 12658 C CA . ASP B 1 253 ? 29.706 21.669 -17.085 1.00 51.80 265 ASP B CA 1
ATOM 12659 C C . ASP B 1 253 ? 29.076 20.988 -18.293 1.00 48.05 265 ASP B C 1
ATOM 12660 O O . ASP B 1 253 ? 29.692 20.905 -19.362 1.00 47.33 265 ASP B O 1
ATOM 12669 N N . LYS B 1 254 ? 27.856 20.480 -18.136 1.00 40.12 266 LYS B N 1
ATOM 12670 C CA . LYS B 1 254 ? 27.147 19.796 -19.211 1.00 38.49 266 LYS B CA 1
ATOM 12671 C C . LYS B 1 254 ? 26.345 20.832 -19.989 1.00 35.01 266 LYS B C 1
ATOM 12672 O O . LYS B 1 254 ? 25.397 21.422 -19.461 1.00 33.55 266 LYS B O 1
ATOM 12691 N N . ILE B 1 255 ? 26.734 21.059 -21.245 1.00 34.47 267 ILE B N 1
ATOM 12692 C CA . ILE B 1 255 ? 26.147 22.133 -22.034 1.00 33.31 267 ILE B CA 1
ATOM 12693 C C . ILE B 1 255 ? 24.710 21.830 -22.442 1.00 32.45 267 ILE B C 1
ATOM 12694 O O . ILE B 1 255 ? 23.967 22.753 -22.796 1.00 31.39 267 ILE B O 1
ATOM 12710 N N . CYS B 1 256 ? 24.302 20.563 -22.425 1.00 33.01 268 CYS B N 1
ATOM 12711 C CA . CYS B 1 256 ? 22.948 20.165 -22.795 1.00 34.37 268 CYS B CA 1
ATOM 12712 C C . CYS B 1 256 ? 22.116 19.982 -21.532 1.00 31.82 268 CYS B C 1
ATOM 12713 O O . CYS B 1 256 ? 22.448 19.152 -20.678 1.00 33.46 268 CYS B O 1
ATOM 12720 N N . ASP B 1 257 ? 21.037 20.756 -21.417 1.00 30.67 269 ASP B N 1
ATOM 12721 C CA . ASP B 1 257 ? 20.102 20.658 -20.297 1.00 30.18 269 ASP B CA 1
ATOM 12722 C C . ASP B 1 257 ? 18.694 20.534 -20.882 1.00 29.72 269 ASP B C 1
ATOM 12723 O O . ASP B 1 257 ? 17.905 21.481 -20.870 1.00 28.88 269 ASP B O 1
ATOM 12732 N N . LEU B 1 258 ? 18.392 19.354 -21.414 1.00 31.32 270 LEU B N 1
ATOM 12733 C CA . LEU B 1 258 ? 17.119 19.074 -22.064 1.00 31.70 270 LEU B CA 1
ATOM 12734 C C . LEU B 1 258 ? 16.318 18.134 -21.174 1.00 34.96 270 LEU B C 1
ATOM 12735 O O . LEU B 1 258 ? 16.738 16.999 -20.927 1.00 35.05 270 LEU B O 1
ATOM 12751 N N . LEU B 1 259 ? 15.180 18.616 -20.682 1.00 33.05 271 LEU B N 1
ATOM 12752 C CA . LEU B 1 259 ? 14.349 17.889 -19.730 1.00 31.27 271 LEU B CA 1
ATOM 12753 C C . LEU B 1 259 ? 13.010 17.583 -20.386 1.00 31.92 271 LEU B C 1
ATOM 12754 O O . LEU B 1 259 ? 12.277 18.505 -20.757 1.00 29.90 271 LEU B O 1
ATOM 12770 N N . VAL B 1 260 ? 12.694 16.298 -20.527 1.00 31.60 272 VAL B N 1
ATOM 12771 C CA . VAL B 1 260 ? 11.458 15.846 -21.157 1.00 35.84 272 VAL B CA 1
ATOM 12772 C C . VAL B 1 260 ? 10.685 14.999 -20.157 1.00 38.91 272 VAL B C 1
ATOM 12773 O O . VAL B 1 260 ? 11.261 14.122 -19.502 1.00 39.15 272 VAL B O 1
ATOM 12786 N N . ALA B 1 261 ? 9.382 15.258 -20.045 1.00 37.95 273 ALA B N 1
ATOM 12787 C CA . ALA B 1 261 ? 8.538 14.520 -19.106 1.00 37.64 273 ALA B CA 1
ATOM 12788 C C . ALA B 1 261 ? 7.088 14.636 -19.560 1.00 40.11 273 ALA B C 1
ATOM 12789 O O . ALA B 1 261 ? 6.518 15.731 -19.536 1.00 38.02 273 ALA B O 1
ATOM 12796 N N . ASN B 1 262 ? 6.500 13.510 -19.965 1.00 47.85 274 ASN B N 1
ATOM 12797 C CA . ASN B 1 262 ? 5.074 13.415 -20.276 1.00 47.97 274 ASN B CA 1
ATOM 12798 C C . ASN B 1 262 ? 4.660 14.449 -21.328 1.00 49.11 274 ASN B C 1
ATOM 12799 O O . ASN B 1 262 ? 3.807 15.309 -21.098 1.00 48.19 274 ASN B O 1
ATOM 12810 N N . ASN B 1 263 ? 5.279 14.343 -22.505 1.00 41.97 275 ASN B N 1
ATOM 12811 C CA . ASN B 1 263 ? 4.906 15.133 -23.678 1.00 44.94 275 ASN B CA 1
ATOM 12812 C C . ASN B 1 263 ? 5.152 16.627 -23.481 1.00 39.04 275 ASN B C 1
ATOM 12813 O O . ASN B 1 263 ? 4.601 17.452 -24.216 1.00 38.93 275 ASN B O 1
ATOM 12824 N N . HIS B 1 264 ? 5.977 17.004 -22.509 1.00 32.64 276 HIS B N 1
ATOM 12825 C CA . HIS B 1 264 ? 6.390 18.391 -22.349 1.00 31.63 276 HIS B CA 1
ATOM 12826 C C . HIS B 1 264 ? 7.881 18.420 -22.057 1.00 30.97 276 HIS B C 1
ATOM 12827 O O . HIS B 1 264 ? 8.422 17.504 -21.432 1.00 31.22 276 HIS B O 1
ATOM 12841 N N . PHE B 1 265 ? 8.547 19.473 -22.526 1.00 34.48 277 PHE B N 1
ATOM 12842 C CA . PHE B 1 265 ? 9.986 19.585 -22.348 1.00 34.27 277 PHE B CA 1
ATOM 12843 C C . PHE B 1 265 ? 10.362 21.004 -21.954 1.00 33.46 277 PHE B C 1
ATOM 12844 O O . PHE B 1 265 ? 9.646 21.967 -22.244 1.00 31.29 277 PHE B O 1
ATOM 12861 N N . ALA B 1 266 ? 11.500 21.111 -21.277 1.00 28.56 278 ALA B N 1
ATOM 12862 C CA . ALA B 1 266 ? 12.117 22.386 -20.947 1.00 27.83 278 ALA B CA 1
ATOM 12863 C C . ALA B 1 266 ? 13.587 22.299 -21.325 1.00 27.85 278 ALA B C 1
ATOM 12864 O O . ALA B 1 266 ? 14.264 21.327 -20.973 1.00 28.32 278 ALA B O 1
ATOM 12871 N N . HIS B 1 267 ? 14.072 23.306 -22.045 1.00 31.52 279 HIS B N 1
ATOM 12872 C CA . HIS B 1 267 ? 15.437 23.326 -22.552 1.00 32.81 279 HIS B CA 1
ATOM 12873 C C . HIS B 1 267 ? 16.132 24.566 -22.012 1.00 30.20 279 HIS B C 1
ATOM 12874 O O . HIS B 1 267 ? 15.730 25.692 -22.323 1.00 29.54 279 HIS B O 1
ATOM 12888 N N . PHE B 1 268 ? 17.164 24.357 -21.202 1.00 30.82 280 PHE B N 1
ATOM 12889 C CA . PHE B 1 268 ? 17.929 25.436 -20.593 1.00 28.17 280 PHE B CA 1
ATOM 12890 C C . PHE B 1 268 ? 19.278 25.536 -21.289 1.00 30.51 280 PHE B C 1
ATOM 12891 O O . PHE B 1 268 ? 19.993 24.536 -21.411 1.00 35.13 280 PHE B O 1
ATOM 12908 N N . PHE B 1 269 ? 19.618 26.739 -21.748 1.00 30.75 281 PHE B N 1
ATOM 12909 C CA . PHE B 1 269 ? 20.807 26.963 -22.566 1.00 31.61 281 PHE B CA 1
ATOM 12910 C C . PHE B 1 269 ? 21.602 28.125 -21.985 1.00 28.78 281 PHE B C 1
ATOM 12911 O O . PHE B 1 269 ? 21.139 29.270 -22.000 1.00 27.91 281 PHE B O 1
ATOM 12928 N N . ALA B 1 270 ? 22.802 27.833 -21.489 1.00 27.88 282 ALA B N 1
ATOM 12929 C CA . ALA B 1 270 ? 23.691 28.855 -20.951 1.00 31.82 282 ALA B CA 1
ATOM 12930 C C . ALA B 1 270 ? 25.127 28.344 -20.980 1.00 30.83 282 ALA B C 1
ATOM 12931 O O . ALA B 1 270 ? 25.689 27.998 -19.933 1.00 29.59 282 ALA B O 1
ATOM 12938 N N . PRO B 1 271 ? 25.749 28.276 -22.156 1.00 34.06 283 PRO B N 1
ATOM 12939 C CA . PRO B 1 271 ? 27.130 27.782 -22.232 1.00 36.20 283 PRO B CA 1
ATOM 12940 C C . PRO B 1 271 ? 28.072 28.616 -21.377 1.00 37.27 283 PRO B C 1
ATOM 12941 O O . PRO B 1 271 ? 27.940 29.838 -21.282 1.00 37.92 283 PRO B O 1
ATOM 12952 N N . GLN B 1 272 ? 29.027 27.938 -20.748 1.00 32.80 284 GLN B N 1
ATOM 12953 C CA . GLN B 1 272 ? 30.022 28.584 -19.906 1.00 37.82 284 GLN B CA 1
ATOM 12954 C C . GLN B 1 272 ? 31.381 28.576 -20.594 1.00 38.24 284 GLN B C 1
ATOM 12955 O O . GLN B 1 272 ? 31.600 27.895 -21.600 1.00 37.75 284 GLN B O 1
ATOM 12969 N N . ASN B 1 273 ? 32.300 29.358 -20.030 1.00 41.79 285 ASN B N 1
ATOM 12970 C CA . ASN B 1 273 ? 33.681 29.441 -20.499 1.00 46.40 285 ASN B CA 1
ATOM 12971 C C . ASN B 1 273 ? 33.789 29.994 -21.917 1.00 46.79 285 ASN B C 1
ATOM 12972 O O . ASN B 1 273 ? 34.775 29.733 -22.612 1.00 48.75 285 ASN B O 1
ATOM 12983 N N . LEU B 1 274 ? 32.796 30.751 -22.371 1.00 43.34 286 LEU B N 1
ATOM 12984 C CA . LEU B 1 274 ? 32.889 31.431 -23.654 1.00 41.45 286 LEU B CA 1
ATOM 12985 C C . LEU B 1 274 ? 33.600 32.768 -23.484 1.00 40.72 286 LEU B C 1
ATOM 12986 O O . LEU B 1 274 ? 33.544 33.394 -22.423 1.00 41.21 286 LEU B O 1
ATOM 13002 N N . THR B 1 275 ? 34.276 33.198 -24.546 1.00 38.23 287 THR B N 1
ATOM 13003 C CA . THR B 1 275 ? 34.996 34.463 -24.532 1.00 39.15 287 THR B CA 1
ATOM 13004 C C . THR B 1 275 ? 34.050 35.627 -24.798 1.00 36.76 287 THR B C 1
ATOM 13005 O O . THR B 1 275 ? 33.197 35.564 -25.688 1.00 34.81 287 THR B O 1
ATOM 13016 N N . ASN B 1 276 ? 34.205 36.694 -24.013 1.00 43.46 288 ASN B N 1
ATOM 13017 C CA . ASN B 1 276 ? 33.412 37.900 -24.214 1.00 45.02 288 ASN B CA 1
ATOM 13018 C C . ASN B 1 276 ? 33.577 38.421 -25.636 1.00 44.83 288 ASN B C 1
ATOM 13019 O O . ASN B 1 276 ? 34.698 38.592 -26.123 1.00 49.44 288 ASN B O 1
ATOM 13030 N N . MET B 1 277 ? 32.452 38.676 -26.297 1.00 38.48 289 MET B N 1
ATOM 13031 C CA . MET B 1 277 ? 32.465 39.295 -27.613 1.00 38.34 289 MET B CA 1
ATOM 13032 C C . MET B 1 277 ? 32.704 40.794 -27.487 1.00 37.55 289 MET B C 1
ATOM 13033 O O . MET B 1 277 ? 32.202 41.442 -26.565 1.00 36.89 289 MET B O 1
ATOM 13047 N N . ASN B 1 278 ? 33.476 41.345 -28.419 1.00 38.39 290 ASN B N 1
ATOM 13048 C CA . ASN B 1 278 ? 33.537 42.792 -28.558 1.00 40.80 290 ASN B CA 1
ATOM 13049 C C . ASN B 1 278 ? 32.189 43.304 -29.047 1.00 38.65 290 ASN B C 1
ATOM 13050 O O . ASN B 1 278 ? 31.521 42.658 -29.859 1.00 37.16 290 ASN B O 1
ATOM 13061 N N . LYS B 1 279 ? 31.783 44.465 -28.543 1.00 35.94 291 LYS B N 1
ATOM 13062 C CA . LYS B 1 279 ? 30.457 44.990 -28.824 1.00 37.74 291 LYS B CA 1
ATOM 13063 C C . LYS B 1 279 ? 30.531 46.444 -29.262 1.00 36.65 291 LYS B C 1
ATOM 13064 O O . LYS B 1 279 ? 31.463 47.176 -28.914 1.00 35.90 291 LYS B O 1
ATOM 13083 N N . ASN B 1 280 ? 29.531 46.843 -30.042 1.00 38.53 292 ASN B N 1
ATOM 13084 C CA . ASN B 1 280 ? 29.312 48.227 -30.439 1.00 38.83 292 ASN B CA 1
ATOM 13085 C C . ASN B 1 280 ? 28.052 48.717 -29.738 1.00 38.77 292 ASN B C 1
ATOM 13086 O O . ASN B 1 280 ? 26.959 48.202 -29.995 1.00 38.95 292 ASN B O 1
ATOM 13097 N N . VAL B 1 281 ? 28.202 49.701 -28.856 1.00 32.50 293 VAL B N 1
ATOM 13098 C CA . VAL B 1 281 ? 27.099 50.189 -28.035 1.00 31.69 293 VAL B CA 1
ATOM 13099 C C . VAL B 1 281 ? 26.916 51.677 -28.287 1.00 32.32 293 VAL B C 1
ATOM 13100 O O . VAL B 1 281 ? 27.876 52.450 -28.198 1.00 33.10 293 VAL B O 1
ATOM 13113 N N . VAL B 1 282 ? 25.683 52.076 -28.583 1.00 33.35 294 VAL B N 1
ATOM 13114 C CA . VAL B 1 282 ? 25.314 53.479 -28.723 1.00 35.48 294 VAL B CA 1
ATOM 13115 C C . VAL B 1 282 ? 24.234 53.783 -27.696 1.00 33.69 294 VAL B C 1
ATOM 13116 O O . VAL B 1 282 ? 23.234 53.061 -27.607 1.00 35.90 294 VAL B O 1
ATOM 13129 N N . PHE B 1 283 ? 24.437 54.845 -26.924 1.00 36.91 295 PHE B N 1
ATOM 13130 C CA . PHE B 1 283 ? 23.476 55.283 -25.922 1.00 36.23 295 PHE B CA 1
ATOM 13131 C C . PHE B 1 283 ? 22.715 56.491 -26.449 1.00 34.28 295 PHE B C 1
ATOM 13132 O O . PHE B 1 283 ? 23.326 57.482 -26.865 1.00 36.76 295 PHE B O 1
ATOM 13149 N N . VAL B 1 284 ? 21.388 56.405 -26.431 1.00 32.87 296 VAL B N 1
ATOM 13150 C CA . VAL B 1 284 ? 20.510 57.481 -26.878 1.00 33.82 296 VAL B CA 1
ATOM 13151 C C . VAL B 1 284 ? 19.822 58.038 -25.638 1.00 33.88 296 VAL B C 1
ATOM 13152 O O . VAL B 1 284 ? 18.944 57.387 -25.059 1.00 33.31 296 VAL B O 1
ATOM 13165 N N . ILE B 1 285 ? 20.214 59.243 -25.232 1.00 37.66 297 ILE B N 1
ATOM 13166 C CA . ILE B 1 285 ? 19.839 59.804 -23.940 1.00 39.08 297 ILE B CA 1
ATOM 13167 C C . ILE B 1 285 ? 18.971 61.032 -24.166 1.00 41.03 297 ILE B C 1
ATOM 13168 O O . ILE B 1 285 ? 19.337 61.924 -24.940 1.00 40.80 297 ILE B O 1
ATOM 13184 N N . ALA B 1 286 ? 17.838 61.087 -23.472 1.00 39.92 298 ALA B N 1
ATOM 13185 C CA . ALA B 1 286 ? 16.966 62.250 -23.533 1.00 41.03 298 ALA B CA 1
ATOM 13186 C C . ALA B 1 286 ? 17.543 63.377 -22.687 1.00 42.04 298 ALA B C 1
ATOM 13187 O O . ALA B 1 286 ? 17.882 63.174 -21.516 1.00 40.72 298 ALA B O 1
ATOM 13194 N N . ILE B 1 287 ? 17.646 64.566 -23.277 1.00 44.70 299 ILE B N 1
ATOM 13195 C CA . ILE B 1 287 ? 18.123 65.738 -22.551 1.00 48.12 299 ILE B CA 1
ATOM 13196 C C . ILE B 1 287 ? 17.034 66.801 -22.577 1.00 49.54 299 ILE B C 1
ATOM 13197 O O . ILE B 1 287 ? 17.314 67.997 -22.717 1.00 49.45 299 ILE B O 1
ATOM 13213 N N . SER B 1 288 ? 15.786 66.365 -22.440 1.00 52.27 300 SER B N 1
ATOM 13214 C CA . SER B 1 288 ? 14.659 67.279 -22.387 1.00 55.27 300 SER B CA 1
ATOM 13215 C C . SER B 1 288 ? 14.687 68.089 -21.094 1.00 54.35 300 SER B C 1
ATOM 13216 O O . SER B 1 288 ? 15.325 67.715 -20.105 1.00 51.79 300 SER B O 1
ATOM 13224 N N . GLY B 1 289 ? 13.980 69.221 -21.113 1.00 50.06 301 GLY B N 1
ATOM 13225 C CA . GLY B 1 289 ? 13.901 70.058 -19.927 1.00 51.03 301 GLY B CA 1
ATOM 13226 C C . GLY B 1 289 ? 13.341 69.331 -18.721 1.00 51.36 301 GLY B C 1
ATOM 13227 O O . GLY B 1 289 ? 13.665 69.673 -17.580 1.00 50.04 301 GLY B O 1
ATOM 13231 N N . SER B 1 290 ? 12.491 68.328 -18.951 1.00 53.00 302 SER B N 1
ATOM 13232 C CA . SER B 1 290 ? 11.918 67.555 -17.855 1.00 51.95 302 SER B CA 1
ATOM 13233 C C . SER B 1 290 ? 12.978 66.806 -17.058 1.00 50.90 302 SER B C 1
ATOM 13234 O O . SER B 1 290 ? 12.733 66.456 -15.897 1.00 49.30 302 SER B O 1
ATOM 13242 N N . MET B 1 291 ? 14.147 66.552 -17.649 1.00 49.06 303 MET B N 1
ATOM 13243 C CA . MET B 1 291 ? 15.234 65.868 -16.955 1.00 49.96 303 MET B CA 1
ATOM 13244 C C . MET B 1 291 ? 15.863 66.716 -15.858 1.00 52.38 303 MET B C 1
ATOM 13245 O O . MET B 1 291 ? 16.756 66.221 -15.160 1.00 49.23 303 MET B O 1
ATOM 13259 N N . ARG B 1 292 ? 15.426 67.964 -15.693 1.00 61.26 304 ARG B N 1
ATOM 13260 C CA . ARG B 1 292 ? 16.044 68.870 -14.734 1.00 65.71 304 ARG B CA 1
ATOM 13261 C C . ARG B 1 292 ? 16.003 68.287 -13.328 1.00 64.85 304 ARG B C 1
ATOM 13262 O O . ARG B 1 292 ? 14.972 67.772 -12.884 1.00 65.53 304 ARG B O 1
ATOM 13283 N N . GLY B 1 293 ? 17.127 68.369 -12.631 1.00 52.34 305 GLY B N 1
ATOM 13284 C CA . GLY B 1 293 ? 17.203 67.942 -11.244 1.00 52.76 305 GLY B CA 1
ATOM 13285 C C . GLY B 1 293 ? 17.913 66.602 -11.099 1.00 52.32 305 GLY B C 1
ATOM 13286 O O . GLY B 1 293 ? 18.995 66.401 -11.650 1.00 51.18 305 GLY B O 1
ATOM 13290 N N . GLN B 1 294 ? 17.290 65.685 -10.355 1.00 65.19 306 GLN B N 1
ATOM 13291 C CA . GLN B 1 294 ? 17.932 64.415 -10.036 1.00 62.33 306 GLN B CA 1
ATOM 13292 C C . GLN B 1 294 ? 18.135 63.562 -11.280 1.00 55.76 306 GLN B C 1
ATOM 13293 O O . GLN B 1 294 ? 19.159 62.883 -11.412 1.00 54.51 306 GLN B O 1
ATOM 13307 N N . LYS B 1 295 ? 17.168 63.578 -12.199 1.00 48.29 307 LYS B N 1
ATOM 13308 C CA . LYS B 1 295 ? 17.213 62.671 -13.341 1.00 45.56 307 LYS B CA 1
ATOM 13309 C C . LYS B 1 295 ? 18.469 62.890 -14.178 1.00 43.81 307 LYS B C 1
ATOM 13310 O O . LYS B 1 295 ? 19.233 61.951 -14.426 1.00 41.07 307 LYS B O 1
ATOM 13328 N N . VAL B 1 296 ? 18.702 64.125 -14.625 1.00 41.16 308 VAL B N 1
ATOM 13329 C CA . VAL B 1 296 ? 19.889 64.396 -15.432 1.00 40.71 308 VAL B CA 1
ATOM 13330 C C . VAL B 1 296 ? 21.151 64.123 -14.623 1.00 43.68 308 VAL B C 1
ATOM 13331 O O . VAL B 1 296 ? 22.145 63.609 -15.150 1.00 43.93 308 VAL B O 1
ATOM 13344 N N . LYS B 1 297 ? 21.132 64.461 -13.332 1.00 41.80 309 LYS B N 1
ATOM 13345 C CA . LYS B 1 297 ? 22.278 64.186 -12.470 1.00 42.06 309 LYS B CA 1
ATOM 13346 C C . LYS B 1 297 ? 22.551 62.690 -12.389 1.00 40.61 309 LYS B C 1
ATOM 13347 O O . LYS B 1 297 ? 23.678 62.236 -12.624 1.00 40.14 309 LYS B O 1
ATOM 13366 N N . GLN B 1 298 ? 21.526 61.905 -12.053 1.00 50.59 310 GLN B N 1
ATOM 13367 C CA . GLN B 1 298 ? 21.701 60.462 -11.931 1.00 46.83 310 GLN B CA 1
ATOM 13368 C C . GLN B 1 298 ? 22.040 59.822 -13.271 1.00 43.52 310 GLN B C 1
ATOM 13369 O O . GLN B 1 298 ? 22.793 58.842 -13.315 1.00 40.24 310 GLN B O 1
ATOM 13383 N N . THR B 1 299 ? 21.501 60.353 -14.370 1.00 40.16 311 THR B N 1
ATOM 13384 C CA . THR B 1 299 ? 21.835 59.822 -15.688 1.00 37.83 311 THR B CA 1
ATOM 13385 C C . THR B 1 299 ? 23.314 60.026 -15.993 1.00 37.78 311 THR B C 1
ATOM 13386 O O . THR B 1 299 ? 24.008 59.095 -16.419 1.00 35.45 311 THR B O 1
ATOM 13397 N N . LYS B 1 300 ? 23.815 61.243 -15.776 1.00 37.51 312 LYS B N 1
ATOM 13398 C CA . LYS B 1 300 ? 25.224 61.522 -16.029 1.00 37.96 312 LYS B CA 1
ATOM 13399 C C . LYS B 1 300 ? 26.119 60.615 -15.193 1.00 37.82 312 LYS B C 1
ATOM 13400 O O . LYS B 1 300 ? 27.087 60.039 -15.701 1.00 37.46 312 LYS B O 1
ATOM 13419 N N . GLU B 1 301 ? 25.803 60.468 -13.905 1.00 43.58 313 GLU B N 1
ATOM 13420 C CA . GLU B 1 301 ? 26.613 59.622 -13.036 1.00 45.86 313 GLU B CA 1
ATOM 13421 C C . GLU B 1 301 ? 26.678 58.192 -13.561 1.00 45.20 313 GLU B C 1
ATOM 13422 O O . GLU B 1 301 ? 27.749 57.573 -13.568 1.00 43.41 313 GLU B O 1
ATOM 13434 N N . ALA B 1 302 ? 25.543 57.650 -14.008 1.00 41.07 314 ALA B N 1
ATOM 13435 C CA . ALA B 1 302 ? 25.525 56.282 -14.514 1.00 38.94 314 ALA B CA 1
ATOM 13436 C C . ALA B 1 302 ? 26.352 56.146 -15.787 1.00 37.58 314 ALA B C 1
ATOM 13437 O O . ALA B 1 302 ? 27.084 55.164 -15.954 1.00 38.79 314 ALA B O 1
ATOM 13444 N N . LEU B 1 303 ? 26.249 57.118 -16.698 1.00 36.89 315 LEU B N 1
ATOM 13445 C CA . LEU B 1 303 ? 27.004 57.044 -17.946 1.00 37.75 315 LEU B CA 1
ATOM 13446 C C . LEU B 1 303 ? 28.505 57.080 -17.689 1.00 37.84 315 LEU B C 1
ATOM 13447 O O . LEU B 1 303 ? 29.271 56.360 -18.340 1.00 34.98 315 LEU B O 1
ATOM 13463 N N . LEU B 1 304 ? 28.948 57.922 -16.752 1.00 39.07 316 LEU B N 1
ATOM 13464 C CA . LEU B 1 304 ? 30.367 57.976 -16.417 1.00 41.95 316 LEU B CA 1
ATOM 13465 C C . LEU B 1 304 ? 30.871 56.613 -15.957 1.00 44.21 316 LEU B C 1
ATOM 13466 O O . LEU B 1 304 ? 31.925 56.143 -16.402 1.00 46.11 316 LEU B O 1
ATOM 13482 N N . LYS B 1 305 ? 30.125 55.961 -15.062 1.00 44.99 317 LYS B N 1
ATOM 13483 C CA . LYS B 1 305 ? 30.541 54.657 -14.555 1.00 45.03 317 LYS B CA 1
ATOM 13484 C C . LYS B 1 305 ? 30.462 53.589 -15.639 1.00 44.71 317 LYS B C 1
ATOM 13485 O O . LYS B 1 305 ? 31.358 52.744 -15.750 1.00 46.22 317 LYS B O 1
ATOM 13504 N N . ILE B 1 306 ? 29.398 53.606 -16.444 1.00 42.63 318 ILE B N 1
ATOM 13505 C CA . ILE B 1 306 ? 29.262 52.635 -17.527 1.00 42.61 318 ILE B CA 1
ATOM 13506 C C . ILE B 1 306 ? 30.398 52.796 -18.530 1.00 45.85 318 ILE B C 1
ATOM 13507 O O . ILE B 1 306 ? 31.035 51.817 -18.938 1.00 45.31 318 ILE B O 1
ATOM 13523 N N . LEU B 1 307 ? 30.663 54.035 -18.952 1.00 38.61 319 LEU B N 1
ATOM 13524 C CA . LEU B 1 307 ? 31.779 54.277 -19.858 1.00 38.47 319 LEU B CA 1
ATOM 13525 C C . LEU B 1 307 ? 33.092 53.802 -19.253 1.00 42.75 319 LEU B C 1
ATOM 13526 O O . LEU B 1 307 ? 33.978 53.336 -19.978 1.00 44.54 319 LEU B O 1
ATOM 13542 N N . GLY B 1 308 ? 33.231 53.901 -17.929 1.00 54.58 320 GLY B N 1
ATOM 13543 C CA . GLY B 1 308 ? 34.462 53.484 -17.280 1.00 57.94 320 GLY B CA 1
ATOM 13544 C C . GLY B 1 308 ? 34.688 51.987 -17.339 1.00 59.83 320 GLY B C 1
ATOM 13545 O O . GLY B 1 308 ? 35.832 51.527 -17.279 1.00 62.05 320 GLY B O 1
ATOM 13549 N N . ASP B 1 309 ? 33.616 51.210 -17.454 1.00 57.13 321 ASP B N 1
ATOM 13550 C CA . ASP B 1 309 ? 33.712 49.759 -17.506 1.00 60.71 321 ASP B CA 1
ATOM 13551 C C . ASP B 1 309 ? 33.776 49.223 -18.929 1.00 59.26 321 ASP B C 1
ATOM 13552 O O . ASP B 1 309 ? 33.808 48.002 -19.115 1.00 58.36 321 ASP B O 1
ATOM 13561 N N . MET B 1 310 ? 33.784 50.096 -19.932 1.00 53.05 322 MET B N 1
ATOM 13562 C CA . MET B 1 310 ? 33.871 49.638 -21.309 1.00 51.21 322 MET B CA 1
ATOM 13563 C C . MET B 1 310 ? 35.214 48.951 -21.533 1.00 53.15 322 MET B C 1
ATOM 13564 O O . MET B 1 310 ? 36.241 49.368 -20.989 1.00 49.71 322 MET B O 1
ATOM 13578 N N . GLN B 1 311 ? 35.206 47.872 -22.353 1.00 57.37 323 GLN B N 1
ATOM 13579 C CA . GLN B 1 311 ? 36.419 47.090 -22.550 1.00 57.20 323 GLN B CA 1
ATOM 13580 C C . GLN B 1 311 ? 37.216 47.610 -23.744 1.00 54.05 323 GLN B C 1
ATOM 13581 O O . GLN B 1 311 ? 36.645 48.185 -24.676 1.00 52.54 323 GLN B O 1
ATOM 13595 N N . PRO B 1 312 ? 38.540 47.422 -23.740 1.00 49.50 324 PRO B N 1
ATOM 13596 C CA . PRO B 1 312 ? 39.367 48.022 -24.804 1.00 50.31 324 PRO B CA 1
ATOM 13597 C C . PRO B 1 312 ? 38.922 47.658 -26.208 1.00 47.16 324 PRO B C 1
ATOM 13598 O O . PRO B 1 312 ? 39.086 48.466 -27.131 1.00 48.01 324 PRO B O 1
ATOM 13609 N N . GLY B 1 313 ? 38.370 46.462 -26.404 1.00 45.03 325 GLY B N 1
ATOM 13610 C CA . GLY B 1 313 ? 37.963 46.022 -27.725 1.00 45.34 325 GLY B CA 1
ATOM 13611 C C . GLY B 1 313 ? 36.619 46.538 -28.189 1.00 41.96 325 GLY B C 1
ATOM 13612 O O . GLY B 1 313 ? 36.250 46.311 -29.346 1.00 42.07 325 GLY B O 1
ATOM 13616 N N . ASP B 1 314 ? 35.878 47.217 -27.321 1.00 40.96 326 ASP B N 1
ATOM 13617 C CA . ASP B 1 314 ? 34.551 47.694 -27.671 1.00 39.04 326 ASP B CA 1
ATOM 13618 C C . ASP B 1 314 ? 34.627 49.007 -28.446 1.00 37.23 326 ASP B C 1
ATOM 13619 O O . ASP B 1 314 ? 35.644 49.705 -28.451 1.00 39.05 326 ASP B O 1
ATOM 13628 N N . TYR B 1 315 ? 33.521 49.329 -29.110 1.00 43.89 327 TYR B N 1
ATOM 13629 C CA . TYR B 1 315 ? 33.337 50.599 -29.796 1.00 44.43 327 TYR B CA 1
ATOM 13630 C C . TYR B 1 315 ? 32.017 51.201 -29.338 1.00 42.16 327 TYR B C 1
ATOM 13631 O O . TYR B 1 315 ? 31.111 50.481 -28.910 1.00 38.83 327 TYR B O 1
ATOM 13649 N N . PHE B 1 316 ? 31.910 52.525 -29.411 1.00 36.37 328 PHE B N 1
ATOM 13650 C CA . PHE B 1 316 ? 30.741 53.184 -28.844 1.00 35.49 328 PHE B CA 1
ATOM 13651 C C . PHE B 1 316 ? 30.591 54.586 -29.415 1.00 36.34 328 PHE B C 1
ATOM 13652 O O . PHE B 1 316 ? 31.504 55.139 -30.033 1.00 37.59 328 PHE B O 1
ATOM 13669 N N . ASP B 1 317 ? 29.408 55.151 -29.185 1.00 38.26 329 ASP B N 1
ATOM 13670 C CA . ASP B 1 317 ? 29.132 56.560 -29.428 1.00 36.90 329 ASP B CA 1
ATOM 13671 C C . ASP B 1 317 ? 27.972 56.956 -28.524 1.00 36.19 329 ASP B C 1
ATOM 13672 O O . ASP B 1 317 ? 27.310 56.105 -27.926 1.00 35.25 329 ASP B O 1
ATOM 13681 N N . LEU B 1 318 ? 27.732 58.262 -28.431 1.00 41.17 330 LEU B N 1
ATOM 13682 C CA . LEU B 1 318 ? 26.679 58.803 -27.584 1.00 40.24 330 LEU B CA 1
ATOM 13683 C C . LEU B 1 318 ? 25.795 59.738 -28.394 1.00 40.01 330 LEU B C 1
ATOM 13684 O O . LEU B 1 318 ? 26.289 60.545 -29.187 1.00 39.69 330 LEU B O 1
ATOM 13700 N N . VAL B 1 319 ? 24.485 59.622 -28.191 1.00 37.06 331 VAL B N 1
ATOM 13701 C CA . VAL B 1 319 ? 23.501 60.468 -28.855 1.00 37.15 331 VAL B CA 1
ATOM 13702 C C . VAL B 1 319 ? 22.613 61.093 -27.790 1.00 37.12 331 VAL B C 1
ATOM 13703 O O . VAL B 1 319 ? 22.050 60.382 -26.950 1.00 36.18 331 VAL B O 1
ATOM 13716 N N . LEU B 1 320 ? 22.502 62.417 -27.818 1.00 38.31 332 LEU B N 1
ATOM 13717 C CA . LEU B 1 320 ? 21.580 63.159 -26.972 1.00 38.69 332 LEU B CA 1
ATOM 13718 C C . LEU B 1 320 ? 20.460 63.711 -27.843 1.00 39.66 332 LEU B C 1
ATOM 13719 O O . LEU B 1 320 ? 20.705 64.143 -28.974 1.00 40.57 332 LEU B O 1
ATOM 13735 N N . PHE B 1 321 ? 19.232 63.697 -27.326 1.00 39.64 333 PHE B N 1
ATOM 13736 C CA . PHE B 1 321 ? 18.102 64.236 -28.076 1.00 41.62 333 PHE B CA 1
ATOM 13737 C C . PHE B 1 321 ? 17.228 65.077 -27.161 1.00 42.35 333 PHE B C 1
ATOM 13738 O O . PHE B 1 321 ? 16.690 64.577 -26.169 1.00 41.86 333 PHE B O 1
ATOM 13755 N N . GLY B 1 322 ? 17.123 66.363 -27.486 1.00 46.18 334 GLY B N 1
ATOM 13756 C CA . GLY B 1 322 ? 16.092 67.228 -26.952 1.00 45.59 334 GLY B CA 1
ATOM 13757 C C . GLY B 1 322 ? 15.225 67.708 -28.096 1.00 46.21 334 GLY B C 1
ATOM 13758 O O . GLY B 1 322 ? 14.724 66.893 -28.876 1.00 46.21 334 GLY B O 1
ATOM 13762 N N . THR B 1 323 ? 15.052 69.024 -28.231 1.00 53.04 335 THR B N 1
ATOM 13763 C CA . THR B 1 323 ? 14.456 69.550 -29.453 1.00 56.81 335 THR B CA 1
ATOM 13764 C C . THR B 1 323 ? 15.340 69.254 -30.657 1.00 56.72 335 THR B C 1
ATOM 13765 O O . THR B 1 323 ? 14.834 69.030 -31.762 1.00 57.98 335 THR B O 1
ATOM 13776 N N . ARG B 1 324 ? 16.653 69.237 -30.455 1.00 51.46 336 ARG B N 1
ATOM 13777 C CA . ARG B 1 324 ? 17.624 68.932 -31.493 1.00 52.71 336 ARG B CA 1
ATOM 13778 C C . ARG B 1 324 ? 18.340 67.631 -31.157 1.00 50.51 336 ARG B C 1
ATOM 13779 O O . ARG B 1 324 ? 18.436 67.239 -29.991 1.00 48.36 336 ARG B O 1
ATOM 13800 N N . VAL B 1 325 ? 18.831 66.959 -32.192 1.00 45.91 337 VAL B N 1
ATOM 13801 C CA . VAL B 1 325 ? 19.561 65.706 -32.036 1.00 44.23 337 VAL B CA 1
ATOM 13802 C C . VAL B 1 325 ? 21.048 66.010 -32.111 1.00 44.34 337 VAL B C 1
ATOM 13803 O O . VAL B 1 325 ? 21.494 66.795 -32.958 1.00 45.74 337 VAL B O 1
ATOM 13816 N N . GLN B 1 326 ? 21.819 65.389 -31.222 1.00 50.68 338 GLN B N 1
ATOM 13817 C CA . GLN B 1 326 ? 23.231 65.715 -31.067 1.00 50.95 338 GLN B CA 1
ATOM 13818 C C . GLN B 1 326 ? 23.999 64.454 -30.699 1.00 48.67 338 GLN B C 1
ATOM 13819 O O . GLN B 1 326 ? 23.625 63.750 -29.757 1.00 49.46 338 GLN B O 1
ATOM 13833 N N . SER B 1 327 ? 25.064 64.172 -31.447 1.00 42.13 339 SER B N 1
ATOM 13834 C CA . SER B 1 327 ? 25.896 62.996 -31.228 1.00 42.58 339 SER B CA 1
ATOM 13835 C C . SER B 1 327 ? 27.312 63.413 -30.851 1.00 41.59 339 SER B C 1
ATOM 13836 O O . SER B 1 327 ? 27.834 64.410 -31.360 1.00 42.98 339 SER B O 1
ATOM 13844 N N . TRP B 1 328 ? 27.930 62.638 -29.955 1.00 44.21 340 TRP B N 1
ATOM 13845 C CA . TRP B 1 328 ? 29.260 62.977 -29.455 1.00 44.44 340 TRP B CA 1
ATOM 13846 C C . TRP B 1 328 ? 30.299 62.936 -30.572 1.00 44.38 340 TRP B C 1
ATOM 13847 O O . TRP B 1 328 ? 30.998 63.923 -30.823 1.00 45.70 340 TRP B O 1
ATOM 13868 N N . LYS B 1 329 ? 30.416 61.795 -31.254 1.00 41.87 341 LYS B N 1
ATOM 13869 C CA . LYS B 1 329 ? 31.365 61.629 -32.349 1.00 43.03 341 LYS B CA 1
ATOM 13870 C C . LYS B 1 329 ? 30.711 61.511 -33.715 1.00 44.33 341 LYS B C 1
ATOM 13871 O O . LYS B 1 329 ? 31.333 61.878 -34.714 1.00 45.33 341 LYS B O 1
ATOM 13890 N N . GLY B 1 330 ? 29.477 61.018 -33.785 1.00 46.89 342 GLY B N 1
ATOM 13891 C CA . GLY B 1 330 ? 28.848 60.746 -35.058 1.00 48.11 342 GLY B CA 1
ATOM 13892 C C . GLY B 1 330 ? 29.261 59.439 -35.697 1.00 47.89 342 GLY B C 1
ATOM 13893 O O . GLY B 1 330 ? 28.811 59.146 -36.812 1.00 48.57 342 GLY B O 1
ATOM 13897 N N . SER B 1 331 ? 30.107 58.651 -35.035 1.00 54.02 343 SER B N 1
ATOM 13898 C CA . SER B 1 331 ? 30.511 57.346 -35.538 1.00 55.26 343 SER B CA 1
ATOM 13899 C C . SER B 1 331 ? 31.092 56.543 -34.383 1.00 52.95 343 SER B C 1
ATOM 13900 O O . SER B 1 331 ? 31.540 57.100 -33.377 1.00 51.93 343 SER B O 1
ATOM 13908 N N . LEU B 1 332 ? 31.073 55.222 -34.541 1.00 47.26 344 LEU B N 1
ATOM 13909 C CA . LEU B 1 332 ? 31.630 54.334 -33.529 1.00 45.56 344 LEU B CA 1
ATOM 13910 C C . LEU B 1 332 ? 33.141 54.509 -33.436 1.00 46.21 344 LEU B C 1
ATOM 13911 O O . LEU B 1 332 ? 33.854 54.393 -34.437 1.00 46.76 344 LEU B O 1
ATOM 13927 N N . VAL B 1 333 ? 33.627 54.787 -32.228 1.00 43.76 345 VAL B N 1
ATOM 13928 C CA . VAL B 1 333 ? 35.054 54.904 -31.960 1.00 46.17 345 VAL B CA 1
ATOM 13929 C C . VAL B 1 333 ? 35.436 53.865 -30.915 1.00 45.31 345 VAL B C 1
ATOM 13930 O O . VAL B 1 333 ? 34.605 53.431 -30.110 1.00 43.55 345 VAL B O 1
ATOM 13943 N N . GLN B 1 334 ? 36.706 53.471 -30.930 1.00 50.25 346 GLN B N 1
ATOM 13944 C CA . GLN B 1 334 ? 37.175 52.431 -30.029 1.00 51.32 346 GLN B CA 1
ATOM 13945 C C . GLN B 1 334 ? 37.171 52.929 -28.590 1.00 49.37 346 GLN B C 1
ATOM 13946 O O . GLN B 1 334 ? 37.361 54.117 -28.314 1.00 50.23 346 GLN B O 1
ATOM 13960 N N . ALA B 1 335 ? 36.964 51.997 -27.664 1.00 44.21 347 ALA B N 1
ATOM 13961 C CA . ALA B 1 335 ? 36.879 52.339 -26.252 1.00 42.98 347 ALA B CA 1
ATOM 13962 C C . ALA B 1 335 ? 38.270 52.487 -25.651 1.00 45.56 347 ALA B C 1
ATOM 13963 O O . ALA B 1 335 ? 38.597 51.826 -24.660 1.00 45.34 347 ALA B O 1
ATOM 13970 N N . SER B 1 336 ? 39.097 53.342 -26.247 1.00 46.83 348 SER B N 1
ATOM 13971 C CA . SER B 1 336 ? 40.414 53.622 -25.702 1.00 46.92 348 SER B CA 1
ATOM 13972 C C . SER B 1 336 ? 40.298 54.514 -24.471 1.00 48.01 348 SER B C 1
ATOM 13973 O O . SER B 1 336 ? 39.266 55.142 -24.219 1.00 43.86 348 SER B O 1
ATOM 13981 N N . GLU B 1 337 ? 41.379 54.561 -23.691 1.00 52.95 349 GLU B N 1
ATOM 13982 C CA . GLU B 1 337 ? 41.404 55.436 -22.526 1.00 57.83 349 GLU B CA 1
ATOM 13983 C C . GLU B 1 337 ? 41.126 56.879 -22.925 1.00 53.67 349 GLU B C 1
ATOM 13984 O O . GLU B 1 337 ? 40.348 57.577 -22.264 1.00 50.22 349 GLU B O 1
ATOM 13996 N N . ALA B 1 338 ? 41.741 57.340 -24.015 1.00 51.29 350 ALA B N 1
ATOM 13997 C CA . ALA B 1 338 ? 41.531 58.714 -24.458 1.00 50.21 350 ALA B CA 1
ATOM 13998 C C . ALA B 1 338 ? 40.083 58.937 -24.876 1.00 47.28 350 ALA B C 1
ATOM 13999 O O . ALA B 1 338 ? 39.443 59.904 -24.447 1.00 47.79 350 ALA B O 1
ATOM 14006 N N . ASN B 1 339 ? 39.545 58.049 -25.716 1.00 46.29 351 ASN B N 1
ATOM 14007 C CA . ASN B 1 339 ? 38.172 58.214 -26.182 1.00 43.79 351 ASN B CA 1
ATOM 14008 C C . ASN B 1 339 ? 37.186 58.140 -25.024 1.00 42.82 351 ASN B C 1
ATOM 14009 O O . ASN B 1 339 ? 36.207 58.895 -24.985 1.00 43.53 351 ASN B O 1
ATOM 14020 N N . LEU B 1 340 ? 37.425 57.238 -24.070 1.00 46.32 352 LEU B N 1
ATOM 14021 C CA . LEU B 1 340 ? 36.524 57.122 -22.928 1.00 44.20 352 LEU B CA 1
ATOM 14022 C C . LEU B 1 340 ? 36.556 58.381 -22.071 1.00 44.02 352 LEU B C 1
ATOM 14023 O O . LEU B 1 340 ? 35.505 58.869 -21.640 1.00 40.91 352 LEU B O 1
ATOM 14039 N N . GLN B 1 341 ? 37.749 58.926 -21.818 1.00 43.26 353 GLN B N 1
ATOM 14040 C CA . GLN B 1 341 ? 37.849 60.155 -21.038 1.00 44.20 353 GLN B CA 1
ATOM 14041 C C . GLN B 1 341 ? 37.223 61.328 -21.779 1.00 44.25 353 GLN B C 1
ATOM 14042 O O . GLN B 1 341 ? 36.537 62.158 -21.172 1.00 44.20 353 GLN B O 1
ATOM 14056 N N . ALA B 1 342 ? 37.444 61.412 -23.094 1.00 44.78 354 ALA B N 1
ATOM 14057 C CA . ALA B 1 342 ? 36.827 62.478 -23.875 1.00 44.77 354 ALA B CA 1
ATOM 14058 C C . ALA B 1 342 ? 35.310 62.357 -23.855 1.00 44.59 354 ALA B C 1
ATOM 14059 O O . ALA B 1 342 ? 34.599 63.364 -23.760 1.00 44.98 354 ALA B O 1
ATOM 14066 N N . ALA B 1 343 ? 34.794 61.128 -23.944 1.00 41.82 355 ALA B N 1
ATOM 14067 C CA . ALA B 1 343 ? 33.352 60.921 -23.866 1.00 40.47 355 ALA B CA 1
ATOM 14068 C C . ALA B 1 343 ? 32.825 61.252 -22.476 1.00 40.91 355 ALA B C 1
ATOM 14069 O O . ALA B 1 343 ? 31.767 61.878 -22.338 1.00 40.91 355 ALA B O 1
ATOM 14076 N N . GLN B 1 344 ? 33.543 60.828 -21.433 1.00 43.98 356 GLN B N 1
ATOM 14077 C CA . GLN B 1 344 ? 33.138 61.153 -20.070 1.00 45.54 356 GLN B CA 1
ATOM 14078 C C . GLN B 1 344 ? 33.052 62.660 -19.869 1.00 46.86 356 GLN B C 1
ATOM 14079 O O . GLN B 1 344 ? 32.112 63.158 -19.238 1.00 44.94 356 GLN B O 1
ATOM 14093 N N . ASP B 1 345 ? 34.023 63.402 -20.404 1.00 48.20 357 ASP B N 1
ATOM 14094 C CA . ASP B 1 345 ? 33.989 64.857 -20.305 1.00 49.88 357 ASP B CA 1
ATOM 14095 C C . ASP B 1 345 ? 32.756 65.426 -20.995 1.00 47.36 357 ASP B C 1
ATOM 14096 O O . ASP B 1 345 ? 32.109 66.342 -20.473 1.00 46.38 357 ASP B O 1
ATOM 14105 N N . PHE B 1 346 ? 32.407 64.888 -22.165 1.00 47.93 358 PHE B N 1
ATOM 14106 C CA . PHE B 1 346 ? 31.214 65.346 -22.870 1.00 48.33 358 PHE B CA 1
ATOM 14107 C C . PHE B 1 346 ? 29.957 65.097 -22.043 1.00 46.87 358 PHE B C 1
ATOM 14108 O O . PHE B 1 346 ? 29.027 65.912 -22.051 1.00 43.05 358 PHE B O 1
ATOM 14125 N N . VAL B 1 347 ? 29.916 63.981 -21.311 1.00 45.15 359 VAL B N 1
ATOM 14126 C CA . VAL B 1 347 ? 28.756 63.677 -20.477 1.00 46.70 359 VAL B CA 1
ATOM 14127 C C . VAL B 1 347 ? 28.617 64.707 -19.361 1.00 48.76 359 VAL B C 1
ATOM 14128 O O . VAL B 1 347 ? 27.518 65.202 -19.084 1.00 45.69 359 VAL B O 1
ATOM 14141 N N . ARG B 1 348 ? 29.728 65.041 -18.699 1.00 45.29 360 ARG B N 1
ATOM 14142 C CA A ARG B 1 348 ? 29.670 65.991 -17.595 0.52 48.29 360 ARG B CA 1
ATOM 14143 C CA B ARG B 1 348 ? 29.674 65.993 -17.596 0.48 48.22 360 ARG B CA 1
ATOM 14144 C C . ARG B 1 348 ? 29.187 67.361 -18.055 1.00 47.66 360 ARG B C 1
ATOM 14145 O O . ARG B 1 348 ? 28.529 68.076 -17.290 1.00 49.28 360 ARG B O 1
ATOM 14186 N N . GLY B 1 349 ? 29.491 67.740 -19.294 1.00 46.90 361 GLY B N 1
ATOM 14187 C CA . GLY B 1 349 ? 29.262 69.097 -19.751 1.00 45.75 361 GLY B CA 1
ATOM 14188 C C . GLY B 1 349 ? 27.917 69.427 -20.367 1.00 47.19 361 GLY B C 1
ATOM 14189 O O . GLY B 1 349 ? 27.488 70.582 -20.296 1.00 47.44 361 GLY B O 1
ATOM 14193 N N . PHE B 1 350 ? 27.236 68.458 -20.973 1.00 49.65 362 PHE B N 1
ATOM 14194 C CA . PHE B 1 350 ? 26.063 68.797 -21.768 1.00 49.63 362 PHE B CA 1
ATOM 14195 C C . PHE B 1 350 ? 24.964 69.387 -20.891 1.00 47.60 362 PHE B C 1
ATOM 14196 O O . PHE B 1 350 ? 24.871 69.110 -19.693 1.00 46.81 362 PHE B O 1
ATOM 14213 N N . SER B 1 351 ? 24.137 70.228 -21.507 1.00 52.96 363 SER B N 1
ATOM 14214 C CA . SER B 1 351 ? 22.998 70.848 -20.852 1.00 56.28 363 SER B CA 1
ATOM 14215 C C . SER B 1 351 ? 21.719 70.465 -21.587 1.00 57.93 363 SER B C 1
ATOM 14216 O O . SER B 1 351 ? 21.748 69.998 -22.730 1.00 56.03 363 SER B O 1
ATOM 14224 N N . LEU B 1 352 ? 20.589 70.669 -20.916 1.00 46.49 364 LEU B N 1
ATOM 14225 C CA . LEU B 1 352 ? 19.309 70.235 -21.452 1.00 46.18 364 LEU B CA 1
ATOM 14226 C C . LEU B 1 352 ? 18.884 71.123 -22.619 1.00 47.80 364 LEU B C 1
ATOM 14227 O O . LEU B 1 352 ? 19.391 72.232 -22.808 1.00 48.79 364 LEU B O 1
ATOM 14243 N N . ASP B 1 353 ? 17.933 70.619 -23.411 1.00 59.51 365 ASP B N 1
ATOM 14244 C CA . ASP B 1 353 ? 17.531 71.269 -24.657 1.00 61.74 365 ASP B CA 1
ATOM 14245 C C . ASP B 1 353 ? 16.023 71.117 -24.888 1.00 62.52 365 ASP B C 1
ATOM 14246 O O . ASP B 1 353 ? 15.563 70.579 -25.890 1.00 61.67 365 ASP B O 1
ATOM 14255 N N . GLU B 1 354 ? 15.236 71.616 -23.934 1.00 59.67 366 GLU B N 1
ATOM 14256 C CA . GLU B 1 354 ? 13.799 71.811 -24.105 1.00 64.71 366 GLU B CA 1
ATOM 14257 C C . GLU B 1 354 ? 13.030 70.528 -24.411 1.00 62.27 366 GLU B C 1
ATOM 14258 O O . GLU B 1 354 ? 12.788 69.716 -23.512 1.00 62.32 366 GLU B O 1
ATOM 14270 N N . ALA B 1 355 ? 12.633 70.343 -25.673 1.00 56.56 367 ALA B N 1
ATOM 14271 C CA . ALA B 1 355 ? 11.655 69.325 -26.043 1.00 55.63 367 ALA B CA 1
ATOM 14272 C C . ALA B 1 355 ? 12.273 67.934 -26.116 1.00 52.45 367 ALA B C 1
ATOM 14273 O O . ALA B 1 355 ? 13.374 67.708 -25.603 1.00 50.27 367 ALA B O 1
ATOM 14280 N N . THR B 1 356 ? 11.5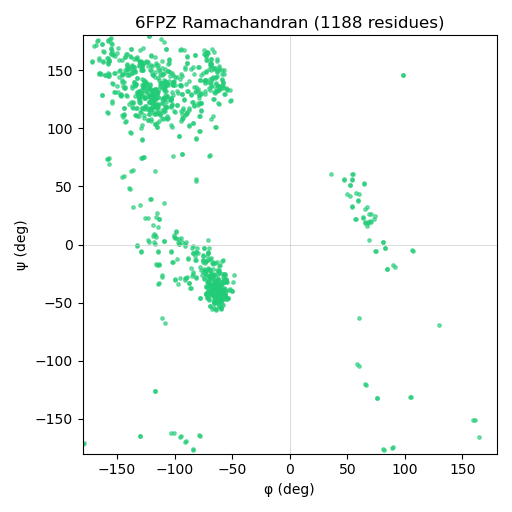70 66.998 -26.757 1.00 58.75 368 THR B N 1
ATOM 14281 C CA . THR B 1 356 ? 11.978 65.592 -26.794 1.00 54.98 368 THR B CA 1
ATOM 14282 C C . THR B 1 356 ? 11.759 65.068 -28.210 1.00 54.63 368 THR B C 1
ATOM 14283 O O . THR B 1 356 ? 10.650 64.652 -28.558 1.00 54.59 368 THR B O 1
ATOM 14294 N N . ASN B 1 357 ? 12.822 65.073 -29.018 1.00 46.44 369 ASN B N 1
ATOM 14295 C CA . ASN B 1 357 ? 12.775 64.506 -30.367 1.00 45.70 369 ASN B CA 1
ATOM 14296 C C . ASN B 1 357 ? 13.248 63.057 -30.285 1.00 42.89 369 ASN B C 1
ATOM 14297 O O . ASN B 1 357 ? 14.385 62.713 -30.615 1.00 42.09 369 ASN B O 1
ATOM 14308 N N . LEU B 1 358 ? 12.342 62.193 -29.822 1.00 49.92 370 LEU B N 1
ATOM 14309 C CA . LEU B 1 358 ? 12.690 60.791 -29.613 1.00 47.27 370 LEU B CA 1
ATOM 14310 C C . LEU B 1 358 ? 12.899 60.070 -30.938 1.00 45.11 370 LEU B C 1
ATOM 14311 O O . LEU B 1 358 ? 13.821 59.256 -31.070 1.00 43.03 370 LEU B O 1
ATOM 14327 N N . ASN B 1 359 ? 12.055 60.352 -31.932 1.00 42.72 371 ASN B N 1
ATOM 14328 C CA . ASN B 1 359 ? 12.218 59.733 -33.243 1.00 42.38 371 ASN B CA 1
ATOM 14329 C C . ASN B 1 359 ? 13.573 60.084 -33.846 1.00 42.41 371 ASN B C 1
ATOM 14330 O O . ASN B 1 359 ? 14.302 59.206 -34.320 1.00 41.66 371 ASN B O 1
ATOM 14341 N N . GLY B 1 360 ? 13.931 61.369 -33.831 1.00 43.42 372 GLY B N 1
ATOM 14342 C CA . GLY B 1 360 ? 15.219 61.771 -34.370 1.00 43.62 372 GLY B CA 1
ATOM 14343 C C . GLY B 1 360 ? 16.383 61.174 -33.604 1.00 43.64 372 GLY B C 1
ATOM 14344 O O . GLY B 1 360 ? 17.389 60.775 -34.195 1.00 44.07 372 GLY B O 1
ATOM 14348 N N . GLY B 1 361 ? 16.261 61.101 -32.277 1.00 40.81 373 GLY B N 1
ATOM 14349 C CA . GLY B 1 361 ? 17.333 60.532 -31.475 1.00 39.34 373 GLY B CA 1
ATOM 14350 C C . GLY B 1 361 ? 17.568 59.065 -31.778 1.00 38.21 373 GLY B C 1
ATOM 14351 O O . GLY B 1 361 ? 18.709 58.622 -31.934 1.00 37.70 373 GLY B O 1
ATOM 14355 N N . LEU B 1 362 ? 16.488 58.289 -31.864 1.00 38.37 374 LEU B N 1
ATOM 14356 C CA . LEU B 1 362 ? 16.622 56.864 -32.145 1.00 38.51 374 LEU B CA 1
ATOM 14357 C C . LEU B 1 362 ? 17.199 56.638 -33.536 1.00 40.39 374 LEU B C 1
ATOM 14358 O O . LEU B 1 362 ? 18.124 55.838 -33.716 1.00 37.87 374 LEU B O 1
ATOM 14374 N N . LEU B 1 363 ? 16.666 57.342 -34.536 1.00 44.55 375 LEU B N 1
ATOM 14375 C CA . LEU B 1 363 ? 17.142 57.151 -35.901 1.00 47.44 375 LEU B CA 1
ATOM 14376 C C . LEU B 1 363 ? 18.612 57.525 -36.038 1.00 50.29 375 LEU B C 1
ATOM 14377 O O . LEU B 1 363 ? 19.321 56.956 -36.876 1.00 50.41 375 LEU B O 1
ATOM 14393 N N . ARG B 1 364 ? 19.092 58.470 -35.227 1.00 40.29 376 ARG B N 1
ATOM 14394 C CA . ARG B 1 364 ? 20.506 58.830 -35.271 1.00 40.44 376 ARG B CA 1
ATOM 14395 C C . ARG B 1 364 ? 21.372 57.708 -34.710 1.00 39.03 376 ARG B C 1
ATOM 14396 O O . ARG B 1 364 ? 22.388 57.336 -35.308 1.00 39.36 376 ARG B O 1
ATOM 14417 N N . GLY B 1 365 ? 20.991 57.165 -33.552 1.00 46.21 377 GLY B N 1
ATOM 14418 C CA . GLY B 1 365 ? 21.734 56.047 -32.994 1.00 45.07 377 GLY B CA 1
ATOM 14419 C C . GLY B 1 365 ? 21.732 54.838 -33.908 1.00 41.86 377 GLY B C 1
ATOM 14420 O O . GLY B 1 365 ? 22.741 54.138 -34.031 1.00 41.79 377 GLY B O 1
ATOM 14424 N N . ILE B 1 366 ? 20.603 54.581 -34.568 1.00 39.90 378 ILE B N 1
ATOM 14425 C CA . ILE B 1 366 ? 20.522 53.454 -35.491 1.00 40.20 378 ILE B CA 1
ATOM 14426 C C . ILE B 1 366 ? 21.423 53.691 -36.695 1.00 41.58 378 ILE B C 1
ATOM 14427 O O . ILE B 1 366 ? 22.107 52.775 -37.166 1.00 41.99 378 ILE B O 1
ATOM 14443 N N . GLU B 1 367 ? 21.438 54.922 -37.211 1.00 42.63 379 GLU B N 1
ATOM 14444 C CA . GLU B 1 367 ? 22.305 55.242 -38.340 1.00 46.53 379 GLU B CA 1
ATOM 14445 C C . GLU B 1 367 ? 23.768 55.008 -37.991 1.00 43.16 379 GLU B C 1
ATOM 14446 O O . GLU B 1 367 ? 24.535 54.490 -38.811 1.00 45.01 379 GLU B O 1
ATOM 14458 N N . ILE B 1 368 ? 24.171 55.366 -36.770 1.00 40.58 380 ILE B N 1
ATOM 14459 C CA . ILE B 1 368 ? 25.561 55.184 -36.360 1.00 42.43 380 ILE B CA 1
ATOM 14460 C C . ILE B 1 368 ? 25.911 53.701 -36.322 1.00 42.72 380 ILE B C 1
ATOM 14461 O O . ILE B 1 368 ? 26.936 53.273 -36.865 1.00 42.98 380 ILE B O 1
ATOM 14477 N N . LEU B 1 369 ? 25.068 52.893 -35.673 1.00 45.11 381 LEU B N 1
ATOM 14478 C CA . LEU B 1 369 ? 25.319 51.457 -35.628 1.00 44.19 381 LEU B CA 1
ATOM 14479 C C . LEU B 1 369 ? 25.294 50.850 -37.025 1.00 45.81 381 LEU B C 1
ATOM 14480 O O . LEU B 1 369 ? 26.061 49.927 -37.323 1.00 45.02 381 LEU B O 1
ATOM 14496 N N . ASN B 1 370 ? 24.425 51.360 -37.901 1.00 39.17 382 ASN B N 1
ATOM 14497 C CA . ASN B 1 370 ? 24.302 50.814 -39.245 1.00 43.41 382 ASN B CA 1
ATOM 14498 C C . ASN B 1 370 ? 25.443 51.221 -40.166 1.00 52.65 382 ASN B C 1
ATOM 14499 O O . ASN B 1 370 ? 25.580 50.632 -41.243 1.00 54.88 382 ASN B O 1
ATOM 14510 N N . GLN B 1 371 ? 26.259 52.207 -39.782 1.00 49.40 383 GLN B N 1
ATOM 14511 C CA . GLN B 1 371 ? 27.449 52.505 -40.568 1.00 54.09 383 GLN B CA 1
ATOM 14512 C C . GLN B 1 371 ? 28.315 51.267 -40.739 1.00 59.50 383 GLN B C 1
ATOM 14513 O O . GLN B 1 371 ? 28.977 51.110 -41.770 1.00 61.99 383 GLN B O 1
ATOM 14527 N N . VAL B 1 372 ? 28.300 50.368 -39.752 1.00 73.14 384 VAL B N 1
ATOM 14528 C CA . VAL B 1 372 ? 29.108 49.153 -39.807 1.00 77.55 384 VAL B CA 1
ATOM 14529 C C . VAL B 1 372 ? 28.777 48.318 -41.037 1.00 84.92 384 VAL B C 1
ATOM 14530 O O . VAL B 1 372 ? 29.614 47.539 -41.509 1.00 85.45 384 VAL B O 1
ATOM 14543 N N . GLN B 1 373 ? 27.562 48.456 -41.576 1.00 92.74 385 GLN B N 1
ATOM 14544 C CA . GLN B 1 373 ? 27.180 47.664 -42.743 1.00 96.54 385 GLN B CA 1
ATOM 14545 C C . GLN B 1 373 ? 27.976 48.076 -43.975 1.00 96.24 385 GLN B C 1
ATOM 14546 O O . GLN B 1 373 ? 28.423 47.218 -44.745 1.00 97.16 385 GLN B O 1
ATOM 14560 N N . GLU B 1 374 ? 28.162 49.379 -44.180 1.00 91.51 386 GLU B N 1
ATOM 14561 C CA . GLU B 1 374 ? 28.922 49.887 -45.318 1.00 93.49 386 GLU B CA 1
ATOM 14562 C C . GLU B 1 374 ? 30.257 50.429 -44.821 1.00 94.05 386 GLU B C 1
ATOM 14563 O O . GLU B 1 374 ? 31.307 49.860 -45.129 1.00 95.93 386 GLU B O 1
ATOM 14567 N N . SER B 1 375 ? 30.250 51.517 -44.058 1.00 96.59 387 SER B N 1
ATOM 14568 C CA . SER B 1 375 ? 31.485 52.045 -43.507 1.00 93.48 387 SER B CA 1
ATOM 14569 C C . SER B 1 375 ? 31.949 51.153 -42.356 1.00 93.05 387 SER B C 1
ATOM 14570 O O . SER B 1 375 ? 31.212 50.292 -41.868 1.00 88.54 387 SER B O 1
ATOM 14578 N N . LEU B 1 376 ? 33.190 51.359 -41.919 1.00 74.47 388 LEU B N 1
ATOM 14579 C CA . LEU B 1 376 ? 33.817 50.570 -40.861 1.00 75.75 388 LEU B CA 1
ATOM 14580 C C . LEU B 1 376 ? 33.374 49.103 -40.937 1.00 75.79 388 LEU B C 1
ATOM 14581 O O . LEU B 1 376 ? 32.770 48.590 -39.991 1.00 70.52 388 LEU B O 1
ATOM 14597 N N . PRO B 1 377 ? 33.650 48.415 -42.045 1.00 98.31 389 PRO B N 1
ATOM 14598 C CA . PRO B 1 377 ? 33.231 47.006 -42.150 1.00 97.47 389 PRO B CA 1
ATOM 14599 C C . PRO B 1 377 ? 33.973 46.079 -41.203 1.00 93.63 389 PRO B C 1
ATOM 14600 O O . PRO B 1 377 ? 33.520 44.948 -40.988 1.00 91.79 389 PRO B O 1
ATOM 14611 N N . GLU B 1 378 ? 35.101 46.515 -40.640 1.00 84.83 390 GLU B N 1
ATOM 14612 C CA . GLU B 1 378 ? 35.871 45.685 -39.721 1.00 78.88 390 GLU B CA 1
ATOM 14613 C C . GLU B 1 378 ? 35.163 45.445 -38.392 1.00 73.63 390 GLU B C 1
ATOM 14614 O O . GLU B 1 378 ? 35.617 44.593 -37.620 1.00 73.86 390 GLU B O 1
ATOM 14626 N N . LEU B 1 379 ? 34.077 46.163 -38.105 1.00 61.29 391 LEU B N 1
ATOM 14627 C CA . LEU B 1 379 ? 33.333 45.997 -36.863 1.00 54.76 391 LEU B CA 1
ATOM 14628 C C . LEU B 1 379 ? 32.103 45.112 -37.026 1.00 48.08 391 LEU B C 1
ATOM 14629 O O . LEU B 1 379 ? 31.329 44.962 -36.075 1.00 45.78 391 LEU B O 1
ATOM 14645 N N . SER B 1 380 ? 31.906 44.515 -38.204 1.00 56.19 392 SER B N 1
ATOM 14646 C CA . SER B 1 380 ? 30.661 43.803 -38.472 1.00 53.47 392 SER B CA 1
ATOM 14647 C C . SER B 1 380 ? 30.502 42.568 -37.593 1.00 50.73 392 SER B C 1
ATOM 14648 O O . SER B 1 380 ? 29.372 42.141 -37.336 1.00 49.97 392 SER B O 1
ATOM 14656 N N . ASN B 1 381 ? 31.605 41.986 -37.120 1.00 51.98 393 ASN B N 1
ATOM 14657 C CA . ASN B 1 381 ? 31.527 40.776 -36.309 1.00 49.74 393 ASN B CA 1
ATOM 14658 C C . ASN B 1 381 ? 31.261 41.051 -34.835 1.00 47.59 393 ASN B C 1
ATOM 14659 O O . ASN B 1 381 ? 31.047 40.100 -34.076 1.00 45.61 393 ASN B O 1
ATOM 14670 N N . HIS B 1 382 ? 31.272 42.311 -34.408 1.00 44.40 394 HIS B N 1
ATOM 14671 C CA . HIS B 1 382 ? 30.929 42.630 -33.032 1.00 38.87 394 HIS B CA 1
ATOM 14672 C C . HIS B 1 382 ? 29.426 42.478 -32.807 1.00 37.50 394 HIS B C 1
ATOM 14673 O O . HIS B 1 382 ? 28.621 42.514 -33.741 1.00 35.27 394 HIS B O 1
ATOM 14687 N N . ALA B 1 383 ? 29.054 42.300 -31.543 1.00 41.76 395 ALA B N 1
ATOM 14688 C CA . ALA B 1 383 ? 27.653 42.320 -31.141 1.00 39.22 395 ALA B CA 1
ATOM 14689 C C . ALA B 1 383 ? 27.231 43.764 -30.893 1.00 40.29 395 ALA B C 1
ATOM 14690 O O . ALA B 1 383 ? 27.826 44.455 -30.060 1.00 41.46 395 ALA B O 1
ATOM 14697 N N . SER B 1 384 ? 26.207 44.218 -31.606 1.00 41.88 396 SER B N 1
ATOM 14698 C CA . SER B 1 384 ? 25.737 45.588 -31.471 1.00 41.75 396 SER B CA 1
ATOM 14699 C C . SER B 1 384 ? 24.595 45.675 -30.466 1.00 39.10 396 SER B C 1
ATOM 14700 O O . SER B 1 384 ? 23.786 44.754 -30.329 1.00 39.58 396 SER B O 1
ATOM 14708 N N . ILE B 1 385 ? 24.541 46.800 -29.757 1.00 32.88 397 ILE B N 1
ATOM 14709 C CA . ILE B 1 385 ? 23.526 47.047 -28.738 1.00 33.96 397 ILE B CA 1
ATOM 14710 C C . ILE B 1 385 ? 23.140 48.517 -28.787 1.00 33.30 397 ILE B C 1
ATOM 14711 O O . ILE B 1 385 ? 24.004 49.396 -28.867 1.00 30.55 397 ILE B O 1
ATOM 14727 N N . LEU B 1 386 ? 21.837 48.784 -28.730 1.00 34.66 398 LEU B N 1
ATOM 14728 C CA . LEU B 1 386 ? 21.307 50.141 -28.704 1.00 33.91 398 LEU B CA 1
ATOM 14729 C C . LEU B 1 386 ? 20.469 50.311 -27.447 1.00 32.01 398 LEU B C 1
ATOM 14730 O O . LEU B 1 386 ? 19.507 49.566 -27.234 1.00 32.34 398 LEU B O 1
ATOM 14746 N N . ILE B 1 387 ? 20.832 51.290 -26.622 1.00 32.95 399 ILE B N 1
ATOM 14747 C CA . ILE B 1 387 ? 20.136 51.584 -25.375 1.00 32.34 399 ILE B CA 1
ATOM 14748 C C . ILE B 1 387 ? 19.597 53.005 -25.452 1.00 34.72 399 ILE B C 1
ATOM 14749 O O . ILE B 1 387 ? 20.332 53.934 -25.806 1.00 38.03 399 ILE B O 1
ATOM 14765 N N . MET B 1 388 ? 18.319 53.172 -25.116 1.00 31.02 400 MET B N 1
ATOM 14766 C CA . MET B 1 388 ? 17.671 54.476 -25.130 1.00 32.06 400 MET B CA 1
ATOM 14767 C C . MET B 1 388 ? 17.049 54.747 -23.769 1.00 31.40 400 MET B C 1
ATOM 14768 O O . MET B 1 388 ? 16.398 53.873 -23.190 1.00 30.85 400 MET B O 1
ATOM 14782 N N . LEU B 1 389 ? 17.248 55.966 -23.271 1.00 33.55 401 LEU B N 1
ATOM 14783 C CA . LEU B 1 389 ? 16.728 56.401 -21.981 1.00 36.72 401 LEU B CA 1
ATOM 14784 C C . LEU B 1 389 ? 15.894 57.658 -22.179 1.00 37.41 401 LEU B C 1
ATOM 14785 O O . LEU B 1 389 ? 16.332 58.600 -22.849 1.00 36.55 401 LEU B O 1
ATOM 14801 N N . THR B 1 390 ? 14.699 57.673 -21.595 1.00 36.68 402 THR B N 1
ATOM 14802 C CA . THR B 1 390 ? 13.806 58.814 -21.723 1.00 38.22 402 THR B CA 1
ATOM 14803 C C . THR B 1 390 ? 12.903 58.888 -20.503 1.00 40.13 402 THR B C 1
ATOM 14804 O O . THR B 1 390 ? 12.532 57.863 -19.922 1.00 38.03 402 THR B O 1
ATOM 14815 N N . ASP B 1 391 ? 12.548 60.115 -20.126 1.00 38.60 403 ASP B N 1
ATOM 14816 C CA . ASP B 1 391 ? 11.621 60.362 -19.032 1.00 40.49 403 ASP B CA 1
ATOM 14817 C C . ASP B 1 391 ? 10.275 60.884 -19.512 1.00 43.84 403 ASP B C 1
ATOM 14818 O O . ASP B 1 391 ? 9.415 61.195 -18.681 1.00 48.00 403 ASP B O 1
ATOM 14827 N N . GLY B 1 392 ? 10.068 60.989 -20.822 1.00 43.13 404 GLY B N 1
ATOM 14828 C CA . GLY B 1 392 ? 8.826 61.516 -21.350 1.00 46.11 404 GLY B CA 1
ATOM 14829 C C . GLY B 1 392 ? 8.576 61.005 -22.752 1.00 46.18 404 GLY B C 1
ATOM 14830 O O . GLY B 1 392 ? 9.386 60.277 -23.330 1.00 42.45 404 GLY B O 1
ATOM 14834 N N . ASP B 1 393 ? 7.426 61.400 -23.294 1.00 56.92 405 ASP B N 1
ATOM 14835 C CA . ASP B 1 393 ? 6.993 60.974 -24.615 1.00 54.98 405 ASP B CA 1
ATOM 14836 C C . ASP B 1 393 ? 7.508 61.928 -25.684 1.00 56.68 405 ASP B C 1
ATOM 14837 O O . ASP B 1 393 ? 7.889 63.065 -25.390 1.00 55.63 405 ASP B O 1
ATOM 14846 N N . PRO B 1 394 ? 7.538 61.492 -26.944 1.00 48.69 406 PRO B N 1
ATOM 14847 C CA . PRO B 1 394 ? 8.016 62.377 -28.016 1.00 48.87 406 PRO B CA 1
ATOM 14848 C C . PRO B 1 394 ? 7.113 63.588 -28.196 1.00 50.18 406 PRO B C 1
ATOM 14849 O O . PRO B 1 394 ? 5.888 63.468 -28.270 1.00 51.45 406 PRO B O 1
ATOM 14860 N N . THR B 1 395 ? 7.736 64.766 -28.270 1.00 55.89 407 THR B N 1
ATOM 14861 C CA . THR B 1 395 ? 7.020 66.014 -28.487 1.00 57.92 407 THR B CA 1
ATOM 14862 C C . THR B 1 395 ? 7.588 66.863 -29.615 1.00 59.12 407 THR B C 1
ATOM 14863 O O . THR B 1 395 ? 6.980 67.886 -29.951 1.00 60.96 407 THR B O 1
ATOM 14874 N N . GLU B 1 396 ? 8.716 66.479 -30.210 1.00 55.92 408 GLU B N 1
ATOM 14875 C CA . GLU B 1 396 ? 9.339 67.241 -31.284 1.00 54.71 408 GLU B CA 1
ATOM 14876 C C . GLU B 1 396 ? 9.534 66.338 -32.491 1.00 53.08 408 GLU B C 1
ATOM 14877 O O . GLU B 1 396 ? 9.905 65.169 -32.350 1.00 52.31 408 GLU B O 1
ATOM 14889 N N . GLY B 1 397 ? 9.285 66.887 -33.674 1.00 57.89 409 GLY B N 1
ATOM 14890 C CA . GLY B 1 397 ? 9.443 66.113 -34.896 1.00 59.36 409 GLY B CA 1
ATOM 14891 C C . GLY B 1 397 ? 8.291 65.151 -35.073 1.00 60.03 409 GLY B C 1
ATOM 14892 O O . GLY B 1 397 ? 7.124 65.528 -34.938 1.00 62.23 409 GLY B O 1
ATOM 14896 N N . VAL B 1 398 ? 8.616 63.899 -35.381 1.00 51.49 410 VAL B N 1
ATOM 14897 C CA . VAL B 1 398 ? 7.604 62.864 -35.567 1.00 52.42 410 VAL B CA 1
ATOM 14898 C C . VAL B 1 398 ? 7.103 62.425 -34.197 1.00 51.65 410 VAL B C 1
ATOM 14899 O O . VAL B 1 398 ? 7.863 61.872 -33.396 1.00 52.03 410 VAL B O 1
ATOM 14912 N N . THR B 1 399 ? 5.820 62.674 -33.925 1.00 61.84 411 THR B N 1
ATOM 14913 C CA . THR B 1 399 ? 5.213 62.315 -32.652 1.00 61.35 411 THR B CA 1
ATOM 14914 C C . THR B 1 399 ? 4.133 61.249 -32.770 1.00 62.06 411 THR B C 1
ATOM 14915 O O . THR B 1 399 ? 3.640 60.779 -31.739 1.00 60.62 411 THR B O 1
ATOM 14926 N N . ASP B 1 400 ? 3.762 60.848 -33.983 1.00 65.95 412 ASP B N 1
ATOM 14927 C CA . ASP B 1 400 ? 2.827 59.743 -34.174 1.00 67.28 412 ASP B CA 1
ATOM 14928 C C . ASP B 1 400 ? 3.486 58.452 -33.706 1.00 66.50 412 ASP B C 1
ATOM 14929 O O . ASP B 1 400 ? 4.436 57.969 -34.331 1.00 63.97 412 ASP B O 1
ATOM 14938 N N . ARG B 1 401 ? 2.988 57.896 -32.598 1.00 55.99 413 ARG B N 1
ATOM 14939 C CA . ARG B 1 401 ? 3.626 56.727 -32.002 1.00 54.34 413 ARG B CA 1
ATOM 14940 C C . ARG B 1 401 ? 3.718 55.584 -33.005 1.00 51.61 413 ARG B C 1
ATOM 14941 O O . ARG B 1 401 ? 4.749 54.907 -33.095 1.00 50.30 413 ARG B O 1
ATOM 14962 N N . SER B 1 402 ? 2.648 55.356 -33.767 1.00 59.90 414 SER B N 1
ATOM 14963 C CA . SER B 1 402 ? 2.649 54.271 -34.742 1.00 58.48 414 SER B CA 1
ATOM 14964 C C . SER B 1 402 ? 3.717 54.485 -35.806 1.00 55.35 414 SER B C 1
ATOM 14965 O O . SER B 1 402 ? 4.385 53.533 -36.228 1.00 53.97 414 SER B O 1
ATOM 14973 N N . GLN B 1 403 ? 3.900 55.731 -36.249 1.00 54.74 415 GLN B N 1
ATOM 14974 C CA . GLN B 1 403 ? 4.907 56.015 -37.265 1.00 54.29 415 GLN B CA 1
ATOM 14975 C C . GLN B 1 403 ? 6.316 55.774 -36.736 1.00 52.92 415 GLN B C 1
ATOM 14976 O O . GLN B 1 403 ? 7.165 55.223 -37.448 1.00 52.57 415 GLN B O 1
ATOM 14990 N N . ILE B 1 404 ? 6.586 56.174 -35.492 1.00 48.54 416 ILE B N 1
ATOM 14991 C CA . ILE B 1 404 ? 7.915 55.969 -34.920 1.00 45.38 416 ILE B CA 1
ATOM 14992 C C . ILE B 1 404 ? 8.249 54.483 -34.887 1.00 43.02 416 ILE B C 1
ATOM 14993 O O . ILE B 1 404 ? 9.350 54.067 -35.267 1.00 41.52 416 ILE B O 1
ATOM 15009 N N . LEU B 1 405 ? 7.300 53.661 -34.432 1.00 46.01 417 LEU B N 1
ATOM 15010 C CA . LEU B 1 405 ? 7.505 52.216 -34.424 1.00 47.21 417 LEU B CA 1
ATOM 15011 C C . LEU B 1 405 ? 7.896 51.719 -35.809 1.00 48.23 417 LEU B C 1
ATOM 15012 O O . LEU B 1 405 ? 8.829 50.922 -35.958 1.00 47.64 417 LEU B O 1
ATOM 15028 N N . LYS B 1 406 ? 7.186 52.183 -36.839 1.00 48.72 418 LYS B N 1
ATOM 15029 C CA . LYS B 1 406 ? 7.520 51.799 -38.207 1.00 49.36 418 LYS B CA 1
ATOM 15030 C C . LYS B 1 406 ? 8.920 52.270 -38.579 1.00 48.50 418 LYS B C 1
ATOM 15031 O O . LYS B 1 406 ? 9.729 51.499 -39.109 1.00 45.66 418 LYS B O 1
ATOM 15041 N N . ASN B 1 407 ? 9.229 53.538 -38.299 1.00 44.63 419 ASN B N 1
ATOM 15042 C CA . ASN B 1 407 ? 10.542 54.073 -38.643 1.00 44.48 419 ASN B CA 1
ATOM 15043 C C . ASN B 1 407 ? 11.655 53.281 -37.968 1.00 42.38 419 ASN B C 1
ATOM 15044 O O . ASN B 1 407 ? 12.691 53.004 -38.583 1.00 42.35 419 ASN B O 1
ATOM 15055 N N . VAL B 1 408 ? 11.458 52.905 -36.704 1.00 43.95 420 VAL B N 1
ATOM 15056 C CA . VAL B 1 408 ? 12.522 52.256 -35.945 1.00 44.38 420 VAL B CA 1
ATOM 15057 C C . VAL B 1 408 ? 12.790 50.857 -36.485 1.00 43.38 420 VAL B C 1
ATOM 15058 O O . VAL B 1 408 ? 13.934 50.503 -36.797 1.00 42.74 420 VAL B O 1
ATOM 15071 N N . ARG B 1 409 ? 11.744 50.037 -36.605 1.00 45.68 421 ARG B N 1
ATOM 15072 C CA . ARG B 1 409 ? 11.951 48.648 -37.002 1.00 45.87 421 ARG B CA 1
ATOM 15073 C C . ARG B 1 409 ? 12.455 48.533 -38.436 1.00 46.80 421 ARG B C 1
ATOM 15074 O O . ARG B 1 409 ? 13.201 47.599 -38.751 1.00 46.54 421 ARG B O 1
ATOM 15095 N N . ASN B 1 410 ? 12.074 49.462 -39.315 1.00 46.87 422 ASN B N 1
ATOM 15096 C CA . ASN B 1 410 ? 12.589 49.441 -40.680 1.00 50.92 422 ASN B CA 1
ATOM 15097 C C . ASN B 1 410 ? 14.035 49.914 -40.759 1.00 47.93 422 ASN B C 1
ATOM 15098 O O . ASN B 1 410 ? 14.723 49.598 -41.734 1.00 48.80 422 ASN B O 1
ATOM 15109 N N . ALA B 1 411 ? 14.509 50.669 -39.767 1.00 42.90 423 ALA B N 1
ATOM 15110 C CA . ALA B 1 411 ? 15.900 51.104 -39.741 1.00 41.39 423 ALA B CA 1
ATOM 15111 C C . ALA B 1 411 ? 16.811 50.060 -39.104 1.00 40.83 423 ALA B C 1
ATOM 15112 O O . ALA B 1 411 ? 17.947 49.873 -39.552 1.00 41.12 423 ALA B O 1
ATOM 15119 N N . ILE B 1 412 ? 16.332 49.374 -38.066 1.00 40.29 424 ILE B N 1
ATOM 15120 C CA . ILE B 1 412 ? 17.141 48.360 -37.399 1.00 38.75 424 ILE B CA 1
ATOM 15121 C C . ILE B 1 412 ? 17.163 47.073 -38.214 1.00 37.40 424 ILE B C 1
ATOM 15122 O O . ILE B 1 412 ? 18.220 46.463 -38.409 1.00 37.31 424 ILE B O 1
ATOM 15138 N N . ARG B 1 413 ? 15.997 46.636 -38.691 1.00 44.60 425 ARG B N 1
ATOM 15139 C CA . ARG B 1 413 ? 15.894 45.459 -39.553 1.00 44.63 425 ARG B CA 1
ATOM 15140 C C . ARG B 1 413 ? 16.442 44.212 -38.861 1.00 43.34 425 ARG B C 1
ATOM 15141 O O . ARG B 1 413 ? 17.071 43.358 -39.488 1.00 41.79 425 ARG B O 1
ATOM 15154 N N . GLY B 1 414 ? 16.196 44.104 -37.558 1.00 41.32 426 GLY B N 1
ATOM 15155 C CA . GLY B 1 414 ? 16.589 42.923 -36.814 1.00 42.04 426 GLY B CA 1
ATOM 15156 C C . GLY B 1 414 ? 18.079 42.726 -36.654 1.00 43.00 426 GLY B C 1
ATOM 15157 O O . GLY B 1 414 ? 18.515 41.614 -36.343 1.00 38.85 426 GLY B O 1
ATOM 15161 N N . ARG B 1 415 ? 18.880 43.777 -36.842 1.00 45.13 427 ARG B N 1
ATOM 15162 C CA . ARG B 1 415 ? 20.330 43.627 -36.781 1.00 46.09 427 ARG B CA 1
ATOM 15163 C C . ARG B 1 415 ? 20.858 43.620 -35.353 1.00 43.82 427 ARG B C 1
ATOM 15164 O O . ARG B 1 415 ? 21.914 43.030 -35.094 1.00 44.17 427 ARG B O 1
ATOM 15185 N N . PHE B 1 416 ? 20.167 44.270 -34.422 1.00 37.33 428 PHE B N 1
ATOM 15186 C CA . PHE B 1 416 ? 20.645 44.360 -33.049 1.00 34.85 428 PHE B CA 1
ATOM 15187 C C . PHE B 1 416 ? 19.457 44.633 -32.140 1.00 30.40 428 PHE B C 1
ATOM 15188 O O . PHE B 1 416 ? 18.427 45.142 -32.596 1.00 30.90 428 PHE B O 1
ATOM 15205 N N . PRO B 1 417 ? 19.571 44.316 -30.853 1.00 33.43 429 PRO B N 1
ATOM 15206 C CA . PRO B 1 417 ? 18.470 44.586 -29.925 1.00 32.72 429 PRO B CA 1
ATOM 15207 C C . PRO B 1 417 ? 18.418 46.045 -29.505 1.00 33.83 429 PRO B C 1
ATOM 15208 O O . PRO B 1 417 ? 19.429 46.750 -29.478 1.00 35.13 429 PRO B O 1
ATOM 15219 N N . LEU B 1 418 ? 17.210 46.490 -29.167 1.00 31.63 430 LEU B N 1
ATOM 15220 C CA . LEU B 1 418 ? 16.972 47.840 -28.669 1.00 33.41 430 LEU B CA 1
ATOM 15221 C C . LEU B 1 418 ? 16.390 47.738 -27.268 1.00 30.63 430 LEU B C 1
ATOM 15222 O O . LEU B 1 418 ? 15.348 47.105 -27.070 1.00 30.96 430 LEU B O 1
ATOM 15238 N N . TYR B 1 419 ? 17.057 48.365 -26.303 1.00 28.39 431 TYR B N 1
ATOM 15239 C CA . TYR B 1 419 ? 16.638 48.338 -24.906 1.00 29.41 431 TYR B CA 1
ATOM 15240 C C . TYR B 1 419 ? 16.200 49.741 -24.510 1.00 30.06 431 TYR B C 1
ATOM 15241 O O . TYR B 1 419 ? 17.027 50.654 -24.416 1.00 28.96 431 TYR B O 1
ATOM 15259 N N . ASN B 1 420 ? 14.902 49.907 -24.273 1.00 30.89 432 ASN B N 1
ATOM 15260 C CA . ASN B 1 420 ? 14.332 51.196 -23.909 1.00 31.02 432 ASN B CA 1
ATOM 15261 C C . ASN B 1 420 ? 14.181 51.272 -22.398 1.00 29.88 432 ASN B C 1
ATOM 15262 O O . ASN B 1 420 ? 13.634 50.357 -21.775 1.00 29.32 432 ASN B O 1
ATOM 15273 N N . LEU B 1 421 ? 14.659 52.365 -21.816 1.00 30.21 433 LEU B N 1
ATOM 15274 C CA . LEU B 1 421 ? 14.617 52.578 -20.375 1.00 30.36 433 LEU B CA 1
ATOM 15275 C C . LEU B 1 421 ? 13.670 53.737 -20.095 1.00 31.55 433 LEU B C 1
ATOM 15276 O O . LEU B 1 421 ? 13.949 54.879 -20.474 1.00 32.27 433 LEU B O 1
ATOM 15292 N N . GLY B 1 422 ? 12.551 53.441 -19.440 1.00 33.46 434 GLY B N 1
ATOM 15293 C CA . GLY B 1 422 ? 11.602 54.467 -19.057 1.00 34.98 434 GLY B CA 1
ATOM 15294 C C . GLY B 1 422 ? 11.909 55.034 -17.687 1.00 37.05 434 GLY B C 1
ATOM 15295 O O . GLY B 1 422 ? 11.769 54.339 -16.676 1.00 37.55 434 GLY B O 1
ATOM 15299 N N . PHE B 1 423 ? 12.322 56.299 -17.643 1.00 39.30 435 PHE B N 1
ATOM 15300 C CA . PHE B 1 423 ? 12.743 56.946 -16.404 1.00 40.47 435 PHE B CA 1
ATOM 15301 C C . PHE B 1 423 ? 11.544 57.665 -15.796 1.00 43.14 435 PHE B C 1
ATOM 15302 O O . PHE B 1 423 ? 11.102 58.697 -16.311 1.00 45.14 435 PHE B O 1
ATOM 15319 N N . GLY B 1 424 ? 11.022 57.124 -14.703 1.00 38.29 436 GLY B N 1
ATOM 15320 C CA . GLY B 1 424 ? 9.883 57.721 -14.040 1.00 43.80 436 GLY B CA 1
ATOM 15321 C C . GLY B 1 424 ? 8.569 57.199 -14.577 1.00 44.59 436 GLY B C 1
ATOM 15322 O O . GLY B 1 424 ? 8.504 56.286 -15.405 1.00 43.38 436 GLY B O 1
ATOM 15326 N N . HIS B 1 425 ? 7.488 57.804 -14.081 1.00 58.04 437 HIS B N 1
ATOM 15327 C CA . HIS B 1 425 ? 6.139 57.367 -14.417 1.00 60.49 437 HIS B CA 1
ATOM 15328 C C . HIS B 1 425 ? 5.354 58.426 -15.184 1.00 64.23 437 HIS B C 1
ATOM 15329 O O . HIS B 1 425 ? 4.120 58.409 -15.166 1.00 62.11 437 HIS B O 1
ATOM 15343 N N . ASN B 1 426 ? 6.042 59.346 -15.858 1.00 45.03 438 ASN B N 1
ATOM 15344 C CA A ASN B 1 426 ? 5.411 60.323 -16.738 0.59 49.68 438 ASN B CA 1
ATOM 15345 C CA B ASN B 1 426 ? 5.403 60.318 -16.739 0.41 49.53 438 ASN B CA 1
ATOM 15346 C C . ASN B 1 426 ? 5.721 60.010 -18.200 1.00 45.25 438 ASN B C 1
ATOM 15347 O O . ASN B 1 426 ? 5.930 60.910 -19.015 1.00 43.90 438 ASN B O 1
ATOM 15368 N N . VAL B 1 427 ? 5.757 58.723 -18.540 1.00 57.70 439 VAL B N 1
ATOM 15369 C CA . VAL B 1 427 ? 6.098 58.271 -19.882 1.00 52.01 439 VAL B CA 1
ATOM 15370 C C . VAL B 1 427 ? 5.170 57.127 -20.269 1.00 48.36 439 VAL B C 1
ATOM 15371 O O . VAL B 1 427 ? 4.666 56.392 -19.414 1.00 45.20 439 VAL B O 1
ATOM 15384 N N . ASP B 1 428 ? 4.942 56.984 -21.573 1.00 45.79 440 ASP B N 1
ATOM 15385 C CA . ASP B 1 428 ? 4.115 55.902 -22.107 1.00 45.72 440 ASP B CA 1
ATOM 15386 C C . ASP B 1 428 ? 4.984 54.654 -22.198 1.00 42.69 440 ASP B C 1
ATOM 15387 O O . ASP B 1 428 ? 5.639 54.394 -23.208 1.00 39.33 440 ASP B O 1
ATOM 15396 N N . PHE B 1 429 ? 4.980 53.861 -21.123 1.00 43.12 441 PHE B N 1
ATOM 15397 C CA . PHE B 1 429 ? 5.869 52.706 -21.058 1.00 43.13 441 PHE B CA 1
ATOM 15398 C C . PHE B 1 429 ? 5.435 51.616 -22.030 1.00 43.73 441 PHE B C 1
ATOM 15399 O O . PHE B 1 429 ? 6.281 50.923 -22.609 1.00 39.90 441 PHE B O 1
ATOM 15416 N N . ASN B 1 430 ? 4.124 51.439 -22.212 1.00 47.62 442 ASN B N 1
ATOM 15417 C CA . ASN B 1 430 ? 3.640 50.467 -23.188 1.00 48.58 442 ASN B CA 1
ATOM 15418 C C . ASN B 1 430 ? 4.211 50.753 -24.570 1.00 47.06 442 ASN B C 1
ATOM 15419 O O . ASN B 1 430 ? 4.575 49.827 -25.306 1.00 43.80 442 ASN B O 1
ATOM 15430 N N . PHE B 1 431 ? 4.288 52.032 -24.943 1.00 46.16 443 PHE B N 1
ATOM 15431 C CA . PHE B 1 431 ? 4.909 52.404 -26.210 1.00 46.40 443 PHE B CA 1
ATOM 15432 C C . PHE B 1 431 ? 6.366 51.962 -26.254 1.00 45.35 443 PHE B C 1
ATOM 15433 O O . PHE B 1 431 ? 6.853 51.502 -27.294 1.00 43.56 443 PHE B O 1
ATOM 15450 N N . LEU B 1 432 ? 7.076 52.085 -25.131 1.00 39.76 444 LEU B N 1
ATOM 15451 C CA . LEU B 1 432 ? 8.473 51.669 -25.090 1.00 39.86 444 LEU B CA 1
ATOM 15452 C C . LEU B 1 432 ? 8.597 50.150 -25.124 1.00 39.35 444 LEU B C 1
ATOM 15453 O O . LEU B 1 432 ? 9.523 49.611 -25.741 1.00 36.36 444 LEU B O 1
ATOM 15469 N N . GLU B 1 433 ? 7.672 49.443 -24.469 1.00 38.58 445 GLU B N 1
ATOM 15470 C CA . GLU B 1 433 ? 7.718 47.985 -24.470 1.00 37.74 445 GLU B CA 1
ATOM 15471 C C . GLU B 1 433 ? 7.481 47.428 -25.867 1.00 35.14 445 GLU B C 1
ATOM 15472 O O . GLU B 1 433 ? 8.184 46.508 -26.302 1.00 34.53 445 GLU B O 1
ATOM 15484 N N . VAL B 1 434 ? 6.492 47.967 -26.582 1.00 33.47 446 VAL B N 1
ATOM 15485 C CA . VAL B 1 434 ? 6.195 47.479 -27.926 1.00 34.10 446 VAL B CA 1
ATOM 15486 C C . VAL B 1 434 ? 7.395 47.693 -28.839 1.00 33.75 446 VAL B C 1
ATOM 15487 O O . VAL B 1 434 ? 7.792 46.800 -29.596 1.00 33.44 446 VAL B O 1
ATOM 15500 N N . MET B 1 435 ? 7.997 48.882 -28.775 1.00 36.61 447 MET B N 1
ATOM 15501 C CA . MET B 1 435 ? 9.139 49.181 -29.632 1.00 38.97 447 MET B CA 1
ATOM 15502 C C . MET B 1 435 ? 10.277 48.198 -29.389 1.00 33.98 447 MET B C 1
ATOM 15503 O O . MET B 1 435 ? 10.868 47.668 -30.335 1.00 33.37 447 MET B O 1
ATOM 15517 N N . SER B 1 436 ? 10.606 47.951 -28.119 1.00 31.31 448 SER B N 1
ATOM 15518 C CA . SER B 1 436 ? 11.663 46.995 -27.803 1.00 30.11 448 SER B CA 1
ATOM 15519 C C . SER B 1 436 ? 11.291 45.588 -28.252 1.00 33.49 448 SER B C 1
ATOM 15520 O O . SER B 1 436 ? 12.135 44.854 -28.783 1.00 29.98 448 SER B O 1
ATOM 15528 N N . MET B 1 437 ? 10.034 45.190 -28.040 1.00 43.13 449 MET B N 1
ATOM 15529 C CA . MET B 1 437 ? 9.589 43.866 -28.463 1.00 45.33 449 MET B CA 1
ATOM 15530 C C . MET B 1 437 ? 9.715 43.700 -29.970 1.00 41.86 449 MET B C 1
ATOM 15531 O O . MET B 1 437 ? 10.056 42.617 -30.460 1.00 40.14 449 MET B O 1
ATOM 15545 N N . GLU B 1 438 ? 9.431 44.760 -30.724 1.00 39.57 450 GLU B N 1
ATOM 15546 C CA . GLU B 1 438 ? 9.544 44.716 -32.174 1.00 38.85 450 GLU B CA 1
ATOM 15547 C C . GLU B 1 438 ? 10.988 44.748 -32.659 1.00 39.21 450 GLU B C 1
ATOM 15548 O O . GLU B 1 438 ? 11.211 44.650 -33.871 1.00 39.82 450 GLU B O 1
ATOM 15560 N N . ASN B 1 439 ? 11.965 44.874 -31.764 1.00 37.38 451 ASN B N 1
ATOM 15561 C CA . ASN B 1 439 ? 13.364 45.018 -32.159 1.00 36.73 451 ASN B CA 1
ATOM 15562 C C . ASN B 1 439 ? 14.260 44.190 -31.244 1.00 35.65 451 ASN B C 1
ATOM 15563 O O . ASN B 1 439 ? 15.277 44.660 -30.733 1.00 32.78 451 ASN B O 1
ATOM 15574 N N . ASN B 1 440 ? 13.874 42.933 -31.026 1.00 35.76 452 ASN B N 1
ATOM 15575 C CA . ASN B 1 440 ? 14.721 41.927 -30.387 1.00 35.04 452 ASN B CA 1
ATOM 15576 C C . ASN B 1 440 ? 15.214 42.353 -29.009 1.00 30.40 452 ASN B C 1
ATOM 15577 O O . ASN B 1 440 ? 16.222 41.833 -28.522 1.00 27.70 452 ASN B O 1
ATOM 15588 N N . GLY B 1 441 ? 14.523 43.283 -28.359 1.00 30.87 453 GLY B N 1
ATOM 15589 C CA . GLY B 1 441 ? 14.944 43.742 -27.050 1.00 29.60 453 GLY B CA 1
ATOM 15590 C C . GLY B 1 441 ? 13.833 43.737 -26.024 1.00 31.77 453 GLY B C 1
ATOM 15591 O O . GLY B 1 441 ? 12.782 43.122 -26.231 1.00 32.68 453 GLY B O 1
ATOM 15595 N N . ARG B 1 442 ? 14.061 44.425 -24.908 1.00 27.95 454 ARG B N 1
ATOM 15596 C CA . ARG B 1 442 ? 13.061 44.574 -23.864 1.00 31.57 454 ARG B CA 1
ATOM 15597 C C . ARG B 1 442 ? 13.169 45.973 -23.278 1.00 31.02 454 ARG B C 1
ATOM 15598 O O . ARG B 1 442 ? 14.186 46.654 -23.429 1.00 28.70 454 ARG B O 1
ATOM 15619 N N . ALA B 1 443 ? 12.105 46.395 -22.606 1.00 33.16 455 ALA B N 1
ATOM 15620 C CA . ALA B 1 443 ? 12.071 47.681 -21.929 1.00 34.13 455 ALA B CA 1
ATOM 15621 C C . ALA B 1 443 ? 12.178 47.476 -20.425 1.00 33.08 455 ALA B C 1
ATOM 15622 O O . ALA B 1 443 ? 11.736 46.458 -19.885 1.00 35.41 455 ALA B O 1
ATOM 15629 N N . GLN B 1 444 ? 12.778 48.454 -19.753 1.00 34.72 456 GLN B N 1
ATOM 15630 C CA . GLN B 1 444 ? 12.992 48.405 -18.315 1.00 34.99 456 GLN B CA 1
ATOM 15631 C C . GLN B 1 444 ? 12.578 49.732 -17.698 1.00 38.95 456 GLN B C 1
ATOM 15632 O O . GLN B 1 444 ? 12.866 50.801 -18.245 1.00 36.00 456 GLN B O 1
ATOM 15646 N N . ARG B 1 445 ? 11.908 49.653 -16.552 1.00 39.46 457 ARG B N 1
ATOM 15647 C CA . ARG B 1 445 ? 11.477 50.835 -15.822 1.00 40.81 457 ARG B CA 1
ATOM 15648 C C . ARG B 1 445 ? 12.583 51.271 -14.869 1.00 37.26 457 ARG B C 1
ATOM 15649 O O . ARG B 1 445 ? 13.143 50.447 -14.138 1.00 33.46 457 ARG B O 1
ATOM 15670 N N . ILE B 1 446 ? 12.897 52.562 -14.886 1.00 37.45 458 ILE B N 1
ATOM 15671 C CA . ILE B 1 446 ? 13.806 53.169 -13.922 1.00 37.54 458 ILE B CA 1
ATOM 15672 C C . ILE B 1 446 ? 12.952 54.005 -12.980 1.00 39.27 458 ILE B C 1
ATOM 15673 O O . ILE B 1 446 ? 12.280 54.949 -13.415 1.00 41.25 458 ILE B O 1
ATOM 15689 N N . TYR B 1 447 ? 12.963 53.652 -11.699 1.00 37.31 459 TYR B N 1
ATOM 15690 C CA . TYR B 1 447 ? 12.125 54.319 -10.713 1.00 39.80 459 TYR B CA 1
ATOM 15691 C C . TYR B 1 447 ? 12.834 55.558 -10.184 1.00 42.67 459 TYR B C 1
ATOM 15692 O O . TYR B 1 447 ? 13.990 55.485 -9.756 1.00 42.88 459 TYR B O 1
ATOM 15709 N N . GLU B 1 448 ? 12.141 56.695 -10.219 1.00 54.70 460 GLU B N 1
ATOM 15710 C CA . GLU B 1 448 ? 12.686 57.944 -9.692 1.00 54.99 460 GLU B CA 1
ATOM 15711 C C . GLU B 1 448 ? 12.873 57.804 -8.188 1.00 57.48 460 GLU B C 1
ATOM 15712 O O . GLU B 1 448 ? 11.921 57.925 -7.415 1.00 61.55 460 GLU B O 1
ATOM 15724 N N . ASP B 1 449 ? 14.110 57.562 -7.770 1.00 50.13 461 ASP B N 1
ATOM 15725 C CA . ASP B 1 449 ? 14.432 57.324 -6.371 1.00 50.23 461 ASP B CA 1
ATOM 15726 C C . ASP B 1 449 ? 15.909 57.638 -6.171 1.00 49.67 461 ASP B C 1
ATOM 15727 O O . ASP B 1 449 ? 16.636 57.934 -7.122 1.00 49.54 461 ASP B O 1
ATOM 15736 N N . HIS B 1 450 ? 16.350 57.554 -4.916 1.00 53.22 462 HIS B N 1
ATOM 15737 C CA . HIS B 1 450 ? 17.728 57.876 -4.572 1.00 56.53 462 HIS B CA 1
ATOM 15738 C C . HIS B 1 450 ? 18.739 56.947 -5.232 1.00 55.36 462 HIS B C 1
ATOM 15739 O O . HIS B 1 450 ? 19.929 57.281 -5.263 1.00 54.37 462 HIS B O 1
ATOM 15753 N N . ASP B 1 451 ? 18.303 55.805 -5.768 1.00 45.13 463 ASP B N 1
ATOM 15754 C CA . ASP B 1 451 ? 19.207 54.799 -6.313 1.00 41.41 463 ASP B CA 1
ATOM 15755 C C . ASP B 1 451 ? 19.063 54.638 -7.823 1.00 39.25 463 ASP B C 1
ATOM 15756 O O . ASP B 1 451 ? 19.437 53.594 -8.367 1.00 37.59 463 ASP B O 1
ATOM 15765 N N . ALA B 1 452 ? 18.530 55.649 -8.515 1.00 38.94 464 ALA B N 1
ATOM 15766 C CA . ALA B 1 452 ? 18.335 55.529 -9.957 1.00 37.34 464 ALA B CA 1
ATOM 15767 C C . ALA B 1 452 ? 19.653 55.283 -10.680 1.00 37.23 464 ALA B C 1
ATOM 15768 O O . ALA B 1 452 ? 19.685 54.559 -11.682 1.00 36.24 464 ALA B O 1
ATOM 15775 N N . THR B 1 453 ? 20.747 55.874 -10.194 1.00 39.55 465 THR B N 1
ATOM 15776 C CA . THR B 1 453 ? 22.051 55.608 -10.791 1.00 39.29 465 THR B CA 1
ATOM 15777 C C . THR B 1 453 ? 22.394 54.127 -10.706 1.00 38.67 465 THR B C 1
ATOM 15778 O O . THR B 1 453 ? 22.875 53.535 -11.679 1.00 38.67 465 THR B O 1
ATOM 15789 N N . GLN B 1 454 ? 22.148 53.510 -9.548 1.00 43.54 466 GLN B N 1
ATOM 15790 C CA . GLN B 1 454 ? 22.420 52.086 -9.397 1.00 43.57 466 GLN B CA 1
ATOM 15791 C C . GLN B 1 454 ? 21.485 51.243 -10.256 1.00 37.05 466 GLN B C 1
ATOM 15792 O O . GLN B 1 454 ? 21.896 50.198 -10.772 1.00 33.93 466 GLN B O 1
ATOM 15806 N N . GLN B 1 455 ? 20.233 51.676 -10.421 1.00 33.10 467 GLN B N 1
ATOM 15807 C CA . GLN B 1 455 ? 19.314 50.962 -11.302 1.00 31.99 467 GLN B CA 1
ATOM 15808 C C . GLN B 1 455 ? 19.841 50.925 -12.729 1.00 32.52 467 GLN B C 1
ATOM 15809 O O . GLN B 1 455 ? 19.771 49.889 -13.400 1.00 30.38 467 GLN B O 1
ATOM 15823 N N . LEU B 1 456 ? 20.359 52.054 -13.216 1.00 38.05 468 LEU B N 1
ATOM 15824 C CA . LEU B 1 456 ? 20.876 52.107 -14.579 1.00 34.41 468 LEU B CA 1
ATOM 15825 C C . LEU B 1 456 ? 22.090 51.200 -14.737 1.00 33.22 468 LEU B C 1
ATOM 15826 O O . LEU B 1 456 ? 22.181 50.432 -15.701 1.00 33.98 468 LEU B O 1
ATOM 15842 N N . GLN B 1 457 ? 23.038 51.274 -13.799 1.00 38.61 469 GLN B N 1
ATOM 15843 C CA . GLN B 1 457 ? 24.159 50.340 -13.819 1.00 37.04 469 GLN B CA 1
ATOM 15844 C C . GLN B 1 457 ? 23.670 48.902 -13.730 1.00 39.26 469 GLN B C 1
ATOM 15845 O O . GLN B 1 457 ? 24.173 48.020 -14.437 1.00 39.73 469 GLN B O 1
ATOM 15859 N N . GLY B 1 458 ? 22.694 48.645 -12.858 1.00 38.79 470 GLY B N 1
ATOM 15860 C CA . GLY B 1 458 ? 22.166 47.297 -12.722 1.00 37.26 470 GLY B CA 1
ATOM 15861 C C . GLY B 1 458 ? 21.683 46.726 -14.039 1.00 38.11 470 GLY B C 1
ATOM 15862 O O . GLY B 1 458 ? 21.997 45.586 -14.390 1.00 36.54 470 GLY B O 1
ATOM 15866 N N . PHE B 1 459 ? 20.911 47.513 -14.792 1.00 35.72 471 PHE B N 1
ATOM 15867 C CA . PHE B 1 459 ? 20.399 47.025 -16.067 1.00 34.98 471 PHE B CA 1
ATOM 15868 C C . PHE B 1 459 ? 21.529 46.803 -17.064 1.00 34.53 471 PHE B C 1
ATOM 15869 O O . PHE B 1 459 ? 21.591 45.759 -17.722 1.00 34.93 471 PHE B O 1
ATOM 15886 N N . TYR B 1 460 ? 22.421 47.787 -17.209 1.00 36.68 472 TYR B N 1
ATOM 15887 C CA . TYR B 1 460 ? 23.478 47.675 -18.208 1.00 37.90 472 TYR B CA 1
ATOM 15888 C C . TYR B 1 460 ? 24.297 46.407 -18.006 1.00 36.71 472 TYR B C 1
ATOM 15889 O O . TYR B 1 460 ? 24.696 45.757 -18.979 1.00 36.26 472 TYR B O 1
ATOM 15907 N N . SER B 1 461 ? 24.553 46.037 -16.750 1.00 32.00 473 SER B N 1
ATOM 15908 C CA . SER B 1 461 ? 25.324 44.831 -16.475 1.00 34.74 473 SER B CA 1
ATOM 15909 C C . SER B 1 461 ? 24.642 43.579 -17.011 1.00 33.09 473 SER B C 1
ATOM 15910 O O . SER B 1 461 ? 25.319 42.574 -17.253 1.00 30.70 473 SER B O 1
ATOM 15918 N N . GLN B 1 462 ? 23.323 43.620 -17.219 1.00 35.21 474 GLN B N 1
ATOM 15919 C CA . GLN B 1 462 ? 22.620 42.459 -17.756 1.00 35.23 474 GLN B CA 1
ATOM 15920 C C . GLN B 1 462 ? 22.927 42.242 -19.232 1.00 35.72 474 GLN B C 1
ATOM 15921 O O . GLN B 1 462 ? 22.840 41.110 -19.720 1.00 36.34 474 GLN B O 1
ATOM 15935 N N . VAL B 1 463 ? 23.281 43.305 -19.956 1.00 33.58 475 VAL B N 1
ATOM 15936 C CA . VAL B 1 463 ? 23.547 43.231 -21.385 1.00 31.19 475 VAL B CA 1
ATOM 15937 C C . VAL B 1 463 ? 24.991 43.586 -21.718 1.00 31.18 475 VAL B C 1
ATOM 15938 O O . VAL B 1 463 ? 25.340 43.701 -22.893 1.00 30.12 475 VAL B O 1
ATOM 15951 N N . ALA B 1 464 ? 25.843 43.748 -20.705 1.00 28.71 476 ALA B N 1
ATOM 15952 C CA . ALA B 1 464 ? 27.188 44.257 -20.931 1.00 30.57 476 ALA B CA 1
ATOM 15953 C C . ALA B 1 464 ? 28.111 43.233 -21.578 1.00 31.07 476 ALA B C 1
ATOM 15954 O O . ALA B 1 464 ? 29.097 43.626 -22.211 1.00 29.74 476 ALA B O 1
ATOM 15961 N N . LYS B 1 465 ? 27.826 41.939 -21.442 1.00 33.08 477 LYS B N 1
ATOM 15962 C CA . LYS B 1 465 ? 28.747 40.884 -21.863 1.00 33.65 477 LYS B CA 1
ATOM 15963 C C . LYS B 1 465 ? 28.041 39.904 -22.790 1.00 31.91 477 LYS B C 1
ATOM 15964 O O . LYS B 1 465 ? 27.709 38.781 -22.390 1.00 31.94 477 LYS B O 1
ATOM 15983 N N . PRO B 1 466 ? 27.806 40.290 -24.042 1.00 31.63 478 PRO B N 1
ATOM 15984 C CA . PRO B 1 466 ? 27.264 39.328 -25.008 1.00 33.45 478 PRO B CA 1
ATOM 15985 C C . PRO B 1 466 ? 28.286 38.249 -25.338 1.00 33.96 478 PRO B C 1
ATOM 15986 O O . PRO B 1 466 ? 29.468 38.530 -25.548 1.00 31.46 478 PRO B O 1
ATOM 15997 N N . LEU B 1 467 ? 27.813 37.001 -25.379 1.00 34.13 479 LEU B N 1
ATOM 15998 C CA . LEU B 1 467 ? 28.662 35.851 -25.663 1.00 35.46 479 LEU B CA 1
ATOM 15999 C C . LEU B 1 467 ? 28.339 35.172 -26.982 1.00 34.65 479 LEU B C 1
ATOM 16000 O O . LEU B 1 467 ? 29.246 34.648 -27.630 1.00 35.05 479 LEU B O 1
ATOM 16016 N N . LEU B 1 468 ? 27.071 35.161 -27.386 1.00 31.82 480 LEU B N 1
ATOM 16017 C CA . LEU B 1 468 ? 26.658 34.603 -28.663 1.00 34.10 480 LEU B CA 1
ATOM 16018 C C . LEU B 1 468 ? 25.569 35.491 -29.244 1.00 32.80 480 LEU B C 1
ATOM 16019 O O . LEU B 1 468 ? 24.862 36.195 -28.519 1.00 36.87 480 LEU B O 1
ATOM 16035 N N . VAL B 1 469 ? 25.441 35.454 -30.566 1.00 32.63 481 VAL B N 1
ATOM 16036 C CA . VAL B 1 469 ? 24.401 36.197 -31.261 1.00 33.95 481 VAL B CA 1
ATOM 16037 C C . VAL B 1 469 ? 23.653 35.247 -32.183 1.00 33.52 481 VAL B C 1
ATOM 16038 O O . VAL B 1 469 ? 24.193 34.231 -32.631 1.00 34.40 481 VAL B O 1
ATOM 16051 N N . ASP B 1 470 ? 22.396 35.584 -32.457 1.00 35.83 482 ASP B N 1
ATOM 16052 C CA . ASP B 1 470 ? 21.542 34.807 -33.350 1.00 35.57 482 ASP B CA 1
ATOM 16053 C C . ASP B 1 470 ? 21.483 33.341 -32.918 1.00 33.29 482 ASP B C 1
ATOM 16054 O O . ASP B 1 470 ? 21.799 32.422 -33.676 1.00 35.16 482 ASP B O 1
ATOM 16063 N N . VAL B 1 471 ? 21.073 33.138 -31.671 1.00 30.18 483 VAL B N 1
ATOM 16064 C CA . VAL B 1 471 ? 20.906 31.793 -31.129 1.00 29.94 483 VAL B CA 1
ATOM 16065 C C . VAL B 1 471 ? 19.605 31.213 -31.671 1.00 32.97 483 VAL B C 1
ATOM 16066 O O . VAL B 1 471 ? 18.528 31.787 -31.475 1.00 34.36 483 VAL B O 1
ATOM 16079 N N . ASP B 1 472 ? 19.700 30.072 -32.352 1.00 31.08 484 ASP B N 1
ATOM 16080 C CA . ASP B 1 472 ? 18.548 29.414 -32.959 1.00 31.57 484 ASP B CA 1
ATOM 16081 C C . ASP B 1 472 ? 18.455 27.998 -32.403 1.00 33.43 484 ASP B C 1
ATOM 16082 O O . ASP B 1 472 ? 19.269 27.135 -32.751 1.00 32.41 484 ASP B O 1
ATOM 16091 N N . LEU B 1 473 ? 17.469 27.766 -31.539 1.00 32.95 485 LEU B N 1
ATOM 16092 C CA . LEU B 1 473 ? 17.198 26.440 -30.992 1.00 32.69 485 LEU B CA 1
ATOM 16093 C C . LEU B 1 473 ? 16.145 25.770 -31.868 1.00 36.50 485 LEU B C 1
ATOM 16094 O O . LEU B 1 473 ? 14.987 26.202 -31.898 1.00 34.14 485 LEU B O 1
ATOM 16110 N N . GLN B 1 474 ? 16.542 24.717 -32.577 1.00 32.80 486 GLN B N 1
ATOM 16111 C CA A GLN B 1 474 ? 15.650 24.035 -33.500 0.48 34.14 486 GLN B CA 1
ATOM 16112 C CA B GLN B 1 474 ? 15.686 24.017 -33.525 0.52 34.13 486 GLN B CA 1
ATOM 16113 C C . GLN B 1 474 ? 15.263 22.666 -32.960 1.00 35.04 486 GLN B C 1
ATOM 16114 O O . GLN B 1 474 ? 16.026 22.013 -32.242 1.00 37.32 486 GLN B O 1
ATOM 16141 N N . TYR B 1 475 ? 14.050 22.248 -33.305 1.00 34.61 487 TYR B N 1
ATOM 16142 C CA . TYR B 1 475 ? 13.478 20.986 -32.866 1.00 34.91 487 TYR B CA 1
ATOM 16143 C C . TYR B 1 475 ? 12.742 20.359 -34.039 1.00 36.50 487 TYR B C 1
ATOM 16144 O O . TYR B 1 475 ? 12.252 21.077 -34.918 1.00 38.35 487 TYR B O 1
ATOM 16162 N N . PRO B 1 476 ? 12.653 19.030 -34.087 1.00 43.10 488 PRO B N 1
ATOM 16163 C CA . PRO B 1 476 ? 12.017 18.381 -35.246 1.00 45.69 488 PRO B CA 1
ATOM 16164 C C . PRO B 1 476 ? 10.559 18.796 -35.372 1.00 44.90 488 PRO B C 1
ATOM 16165 O O . PRO B 1 476 ? 9.752 18.579 -34.465 1.00 43.00 488 PRO B O 1
ATOM 16176 N N . GLN B 1 477 ? 10.225 19.395 -36.520 1.00 57.39 489 GLN B N 1
ATOM 16177 C CA . GLN B 1 477 ? 8.884 19.938 -36.721 1.00 61.02 489 GLN B CA 1
ATOM 16178 C C . GLN B 1 477 ? 7.805 18.879 -36.535 1.00 62.03 489 GLN B C 1
ATOM 16179 O O . GLN B 1 477 ? 6.696 19.196 -36.090 1.00 60.58 489 GLN B O 1
ATOM 16183 N N . ASP B 1 478 ? 8.104 17.622 -36.866 1.00 48.78 490 ASP B N 1
ATOM 16184 C CA . ASP B 1 478 ? 7.122 16.553 -36.734 1.00 51.17 490 ASP B CA 1
ATOM 16185 C C . ASP B 1 478 ? 6.825 16.196 -35.283 1.00 50.94 490 ASP B C 1
ATOM 16186 O O . ASP B 1 478 ? 5.910 15.401 -35.038 1.00 52.25 490 ASP B O 1
ATOM 16190 N N . ALA B 1 479 ? 7.566 16.752 -34.320 1.00 47.43 491 ALA B N 1
ATOM 16191 C CA . ALA B 1 479 ? 7.408 16.383 -32.921 1.00 45.75 491 ALA B CA 1
ATOM 16192 C C . ALA B 1 479 ? 6.876 17.499 -32.036 1.00 44.08 491 ALA B C 1
ATOM 16193 O O . ALA B 1 479 ? 6.394 17.208 -30.938 1.00 46.71 491 ALA B O 1
ATOM 16200 N N . VAL B 1 480 ? 6.935 18.751 -32.479 1.00 43.67 492 VAL B N 1
ATOM 16201 C CA . VAL B 1 480 ? 6.601 19.895 -31.638 1.00 42.33 492 VAL B CA 1
ATOM 16202 C C . VAL B 1 480 ? 5.213 20.393 -32.013 1.00 42.14 492 VAL B C 1
ATOM 16203 O O . VAL B 1 480 ? 4.982 20.821 -33.150 1.00 42.33 492 VAL B O 1
ATOM 16216 N N . LEU B 1 481 ? 4.292 20.345 -31.049 1.00 50.72 493 LEU B N 1
ATOM 16217 C CA . LEU B 1 481 ? 2.960 20.910 -31.219 1.00 51.62 493 LEU B CA 1
ATOM 16218 C C . LEU B 1 481 ? 2.902 22.381 -30.837 1.00 49.33 493 LEU B C 1
ATOM 16219 O O . LEU B 1 481 ? 2.137 23.144 -31.439 1.00 49.17 493 LEU B O 1
ATOM 16235 N N . ALA B 1 482 ? 3.690 22.793 -29.848 1.00 41.41 494 ALA B N 1
ATOM 16236 C CA . ALA B 1 482 ? 3.750 24.185 -29.431 1.00 42.79 494 ALA B CA 1
ATOM 16237 C C . ALA B 1 482 ? 5.046 24.394 -28.669 1.00 41.28 494 ALA B C 1
ATOM 16238 O O . ALA B 1 482 ? 5.515 23.496 -27.965 1.00 42.85 494 ALA B O 1
ATOM 16245 N N . LEU B 1 483 ? 5.621 25.583 -28.818 1.00 33.06 495 LEU B N 1
ATOM 16246 C CA . LEU B 1 483 ? 6.850 25.904 -28.110 1.00 32.48 495 LEU B CA 1
ATOM 16247 C C . LEU B 1 483 ? 6.983 27.415 -28.005 1.00 30.28 495 LEU B C 1
ATOM 16248 O O . LEU B 1 483 ? 6.401 28.168 -28.790 1.00 30.95 495 LEU B O 1
ATOM 16264 N N . THR B 1 484 ? 7.765 27.842 -27.017 1.00 29.24 496 THR B N 1
ATOM 16265 C CA . THR B 1 484 ? 7.988 29.254 -26.757 1.00 28.70 496 THR B CA 1
ATOM 16266 C C . THR B 1 484 ? 9.097 29.785 -27.665 1.00 29.90 496 THR B C 1
ATOM 16267 O O . THR B 1 484 ? 9.634 29.072 -28.517 1.00 29.03 496 THR B O 1
ATOM 16278 N N . GLN B 1 485 ? 9.445 31.057 -27.477 1.00 28.88 497 GLN B N 1
ATOM 16279 C CA . GLN B 1 485 ? 10.426 31.718 -28.332 1.00 33.62 497 GLN B CA 1
ATOM 16280 C C . GLN B 1 485 ? 11.703 30.896 -28.426 1.00 30.01 497 GLN B C 1
ATOM 16281 O O . GLN B 1 485 ? 12.316 30.565 -27.408 1.00 27.66 497 GLN B O 1
ATOM 16295 N N . ASN B 1 486 ? 12.098 30.560 -29.655 1.00 29.83 498 ASN B N 1
ATOM 16296 C CA . ASN B 1 486 ? 13.282 29.748 -29.893 1.00 34.11 498 ASN B CA 1
ATOM 16297 C C . ASN B 1 486 ? 14.354 30.470 -30.699 1.00 34.61 498 ASN B C 1
ATOM 16298 O O . ASN B 1 486 ? 15.393 29.870 -30.997 1.00 34.76 498 ASN B O 1
ATOM 16309 N N . HIS B 1 487 ? 14.135 31.732 -31.060 1.00 33.01 499 HIS B N 1
ATOM 16310 C CA . HIS B 1 487 ? 15.148 32.565 -31.697 1.00 32.93 499 HIS B CA 1
ATOM 16311 C C . HIS B 1 487 ? 15.475 33.710 -30.752 1.00 30.82 499 HIS B C 1
ATOM 16312 O O . HIS B 1 487 ? 14.584 34.479 -30.376 1.00 30.50 499 HIS B O 1
ATOM 16326 N N . HIS B 1 488 ? 16.744 33.817 -30.363 1.00 28.72 500 HIS B N 1
ATOM 16327 C CA . HIS B 1 488 ? 17.192 34.842 -29.429 1.00 27.52 500 HIS B CA 1
ATOM 16328 C C . HIS B 1 488 ? 18.370 35.593 -30.028 1.00 30.60 500 HIS B C 1
ATOM 16329 O O . HIS B 1 488 ? 19.354 34.980 -30.456 1.00 29.00 500 HIS B O 1
ATOM 16343 N N . LYS B 1 489 ? 18.260 36.923 -30.054 1.00 35.52 501 LYS B N 1
ATOM 16344 C CA . LYS B 1 489 ? 19.233 37.741 -30.768 1.00 36.98 501 LYS B CA 1
ATOM 16345 C C . LYS B 1 489 ? 20.604 37.688 -30.107 1.00 33.50 501 LYS B C 1
ATOM 16346 O O . LYS B 1 489 ? 21.626 37.622 -30.799 1.00 32.37 501 LYS B O 1
ATOM 16365 N N . GLN B 1 490 ? 20.653 37.732 -28.779 1.00 27.45 502 GLN B N 1
ATOM 16366 C CA . GLN B 1 490 ? 21.926 37.727 -28.078 1.00 30.33 502 GLN B CA 1
ATOM 16367 C C . GLN B 1 490 ? 21.787 36.975 -26.764 1.00 29.63 502 GLN B C 1
ATOM 16368 O O . GLN B 1 490 ? 20.736 37.005 -26.118 1.00 30.92 502 GLN B O 1
ATOM 16382 N N . TYR B 1 491 ? 22.867 36.301 -26.382 1.00 29.72 503 TYR B N 1
ATOM 16383 C CA . TYR B 1 491 ? 22.971 35.608 -25.106 1.00 26.92 503 TYR B CA 1
ATOM 16384 C C . TYR B 1 491 ? 24.100 36.243 -24.309 1.00 29.92 503 TYR B C 1
ATOM 16385 O O . TYR B 1 491 ? 25.218 36.388 -24.816 1.00 30.36 503 TYR B O 1
ATOM 16403 N N . TYR B 1 492 ? 23.808 36.620 -23.068 1.00 29.12 504 TYR B N 1
ATOM 16404 C CA . TYR B 1 492 ? 24.721 37.402 -22.250 1.00 32.57 504 TYR B CA 1
ATOM 16405 C C . TYR B 1 492 ? 25.258 36.572 -21.093 1.00 32.55 504 TYR B C 1
ATOM 16406 O O . TYR B 1 492 ? 24.561 35.715 -20.542 1.00 34.52 504 TYR B O 1
ATOM 16424 N N . GLU B 1 493 ? 26.509 36.841 -20.730 1.00 33.59 505 GLU B N 1
ATOM 16425 C CA . GLU B 1 493 ? 27.105 36.189 -19.574 1.00 36.22 505 GLU B CA 1
ATOM 16426 C C . GLU B 1 493 ? 26.272 36.476 -18.332 1.00 36.56 505 GLU B C 1
ATOM 16427 O O . GLU B 1 493 ? 25.828 37.606 -18.108 1.00 37.16 505 GLU B O 1
ATOM 16439 N N . GLY B 1 494 ? 26.056 35.440 -17.523 1.00 32.80 506 GLY B N 1
ATOM 16440 C CA . GLY B 1 494 ? 25.249 35.554 -16.333 1.00 32.59 506 GLY B CA 1
ATOM 16441 C C . GLY B 1 494 ? 23.778 35.268 -16.541 1.00 32.59 506 GLY B C 1
ATOM 16442 O O . GLY B 1 494 ? 23.067 35.006 -15.564 1.00 32.05 506 GLY B O 1
ATOM 16446 N N . SER B 1 495 ? 23.305 35.299 -17.781 1.00 32.83 507 SER B N 1
ATOM 16447 C CA . SER B 1 495 ? 21.905 35.090 -18.097 1.00 32.99 507 SER B CA 1
ATOM 16448 C C . SER B 1 495 ? 21.694 33.653 -18.585 1.00 31.85 507 SER B C 1
ATOM 16449 O O . SER B 1 495 ? 22.539 32.777 -18.364 1.00 28.92 507 SER B O 1
ATOM 16457 N N . GLU B 1 496 ? 20.566 33.403 -19.243 1.00 31.95 508 GLU B N 1
ATOM 16458 C CA . GLU B 1 496 ? 20.198 32.056 -19.656 1.00 29.91 508 GLU B CA 1
ATOM 16459 C C . GLU B 1 496 ? 19.064 32.151 -20.666 1.00 30.94 508 GLU B C 1
ATOM 16460 O O . GLU B 1 496 ? 18.232 33.060 -20.595 1.00 30.00 508 GLU B O 1
ATOM 16472 N N . ILE B 1 497 ? 19.052 31.217 -21.612 1.00 27.49 509 ILE B N 1
ATOM 16473 C CA . ILE B 1 497 ? 17.962 31.072 -22.570 1.00 29.63 509 ILE B CA 1
ATOM 16474 C C . ILE B 1 497 ? 17.188 29.813 -22.211 1.00 28.91 509 ILE B C 1
ATOM 16475 O O . ILE B 1 497 ? 17.784 28.755 -21.977 1.00 28.62 509 ILE B O 1
ATOM 16491 N N . VAL B 1 498 ? 15.864 29.932 -22.158 1.00 29.01 510 VAL B N 1
ATOM 16492 C CA . VAL B 1 498 ? 14.988 28.835 -21.767 1.00 29.39 510 VAL B CA 1
ATOM 16493 C C . VAL B 1 498 ? 13.907 28.681 -22.826 1.00 29.14 510 VAL B C 1
ATOM 16494 O O . VAL B 1 498 ? 13.266 29.663 -23.214 1.00 28.91 510 VAL B O 1
ATOM 16507 N N . VAL B 1 499 ? 13.712 27.450 -23.292 1.00 26.21 511 VAL B N 1
ATOM 16508 C CA . VAL B 1 499 ? 12.661 27.121 -24.245 1.00 26.68 511 VAL B CA 1
ATOM 16509 C C . VAL B 1 499 ? 11.849 25.967 -23.676 1.00 27.00 511 VAL B C 1
ATOM 16510 O O . VAL B 1 499 ? 12.411 25.009 -23.134 1.00 27.10 511 VAL B O 1
ATOM 16523 N N . ALA B 1 500 ? 10.526 26.069 -23.785 1.00 27.29 512 ALA B N 1
ATOM 16524 C CA . ALA B 1 500 ? 9.621 25.013 -23.358 1.00 27.76 512 ALA B CA 1
ATOM 16525 C C . ALA B 1 500 ? 8.641 24.714 -24.484 1.00 29.33 512 ALA B C 1
ATOM 16526 O O . ALA B 1 500 ? 8.406 25.544 -25.366 1.00 28.74 512 ALA B O 1
ATOM 16533 N N . GLY B 1 501 ? 8.075 23.512 -24.455 1.00 29.21 513 GLY B N 1
ATOM 16534 C CA . GLY B 1 501 ? 7.152 23.129 -25.507 1.00 30.19 513 GLY B CA 1
ATOM 16535 C C . GLY B 1 501 ? 6.381 21.880 -25.149 1.00 31.85 513 GLY B C 1
ATOM 16536 O O . GLY B 1 501 ? 6.608 21.250 -24.112 1.00 30.92 513 GLY B O 1
ATOM 16540 N N . ARG B 1 502 ? 5.452 21.536 -26.037 1.00 37.51 514 ARG B N 1
ATOM 16541 C CA . ARG B 1 502 ? 4.616 20.351 -25.915 1.00 41.17 514 ARG B CA 1
ATOM 16542 C C . ARG B 1 502 ? 4.913 19.433 -27.092 1.00 44.00 514 ARG B C 1
ATOM 16543 O O . ARG B 1 502 ? 4.971 19.889 -28.238 1.00 45.37 514 ARG B O 1
ATOM 16564 N N . ILE B 1 503 ? 5.114 18.149 -26.806 1.00 44.09 515 ILE B N 1
ATOM 16565 C CA . ILE B 1 503 ? 5.546 17.178 -27.805 1.00 44.32 515 ILE B CA 1
ATOM 16566 C C . ILE B 1 503 ? 4.350 16.355 -28.260 1.00 51.55 515 ILE B C 1
ATOM 16567 O O . ILE B 1 503 ? 3.437 16.055 -27.482 1.00 50.70 515 ILE B O 1
ATOM 16583 N N . ALA B 1 504 ? 4.361 15.978 -29.536 1.00 45.97 516 ALA B N 1
ATOM 16584 C CA . ALA B 1 504 ? 3.323 15.113 -30.073 1.00 52.51 516 ALA B CA 1
ATOM 16585 C C . ALA B 1 504 ? 3.431 13.714 -29.467 1.00 54.89 516 ALA B C 1
ATOM 16586 O O . ALA B 1 504 ? 4.490 13.287 -28.999 1.00 52.92 516 ALA B O 1
ATOM 16593 N N . ASP B 1 505 ? 2.310 12.998 -29.483 1.00 67.86 517 ASP B N 1
ATOM 16594 C CA . ASP B 1 505 ? 2.250 11.686 -28.854 1.00 70.38 517 ASP B CA 1
ATOM 16595 C C . ASP B 1 505 ? 3.218 10.711 -29.516 1.00 69.18 517 ASP B C 1
ATOM 16596 O O . ASP B 1 505 ? 3.336 10.659 -30.743 1.00 66.91 517 ASP B O 1
ATOM 16605 N N . ASN B 1 506 ? 3.924 9.944 -28.683 1.00 84.85 518 ASN B N 1
ATOM 16606 C CA . ASN B 1 506 ? 4.801 8.858 -29.115 1.00 89.61 518 ASN B CA 1
ATOM 16607 C C . ASN B 1 506 ? 6.053 9.348 -29.836 1.00 90.38 518 ASN B C 1
ATOM 16608 O O . ASN B 1 506 ? 6.682 8.578 -30.569 1.00 90.13 518 ASN B O 1
ATOM 16619 N N . LYS B 1 507 ? 6.436 10.611 -29.648 1.00 80.28 519 LYS B N 1
ATOM 16620 C CA . LYS B 1 507 ? 7.665 11.143 -30.228 1.00 82.03 519 LYS B CA 1
ATOM 16621 C C . LYS B 1 507 ? 8.658 11.609 -29.172 1.00 84.50 519 LYS B C 1
ATOM 16622 O O . LYS B 1 507 ? 9.667 12.235 -29.518 1.00 86.43 519 LYS B O 1
ATOM 16641 N N . GLN B 1 508 ? 8.403 11.319 -27.894 1.00 79.55 520 GLN B N 1
ATOM 16642 C CA . GLN B 1 508 ? 9.308 11.759 -26.837 1.00 77.25 520 GLN B CA 1
ATOM 16643 C C . GLN B 1 508 ? 10.627 11.000 -26.879 1.00 77.41 520 GLN B C 1
ATOM 16644 O O . GLN B 1 508 ? 11.678 11.566 -26.557 1.00 75.27 520 GLN B O 1
ATOM 16658 N N . SER B 1 509 ? 10.590 9.720 -27.258 1.00 78.85 521 SER B N 1
ATOM 16659 C CA . SER B 1 509 ? 11.786 8.885 -27.197 1.00 79.77 521 SER B CA 1
ATOM 16660 C C . SER B 1 509 ? 12.890 9.426 -28.098 1.00 78.09 521 SER B C 1
ATOM 16661 O O . SER B 1 509 ? 14.069 9.404 -27.725 1.00 77.88 521 SER B O 1
ATOM 16669 N N . SER B 1 510 ? 12.530 9.918 -29.282 1.00 77.92 522 SER B N 1
ATOM 16670 C CA . SER B 1 510 ? 13.503 10.378 -30.262 1.00 72.58 522 SER B CA 1
ATOM 16671 C C . SER B 1 510 ? 13.654 11.892 -30.274 1.00 66.18 522 SER B C 1
ATOM 16672 O O . SER B 1 510 ? 14.356 12.427 -31.139 1.00 64.64 522 SER B O 1
ATOM 16680 N N . PHE B 1 511 ? 13.012 12.595 -29.343 1.00 59.69 523 PHE B N 1
ATOM 16681 C CA . PHE B 1 511 ? 13.068 14.050 -29.334 1.00 54.54 523 PHE B CA 1
ATOM 16682 C C . PHE B 1 511 ? 14.513 14.524 -29.222 1.00 51.96 523 PHE B C 1
ATOM 16683 O O . PHE B 1 511 ? 15.361 13.870 -28.608 1.00 52.43 523 PHE B O 1
ATOM 16700 N N . LYS B 1 512 ? 14.799 15.663 -29.850 1.00 48.39 524 LYS B N 1
ATOM 16701 C CA . LYS B 1 512 ? 16.145 16.217 -29.838 1.00 45.66 524 LYS B CA 1
ATOM 16702 C C . LYS B 1 512 ? 16.082 17.722 -30.053 1.00 45.00 524 LYS B C 1
ATOM 16703 O O . LYS B 1 512 ? 15.025 18.290 -30.337 1.00 44.57 524 LYS B O 1
ATOM 16722 N N . ALA B 1 513 ? 17.246 18.361 -29.932 1.00 35.58 525 ALA B N 1
ATOM 16723 C CA . ALA B 1 513 ? 17.372 19.792 -30.150 1.00 34.34 525 ALA B CA 1
ATOM 16724 C C . ALA B 1 513 ? 18.714 20.088 -30.799 1.00 34.66 525 ALA B C 1
ATOM 16725 O O . ALA B 1 513 ? 19.730 19.484 -30.446 1.00 36.99 525 ALA B O 1
ATOM 16732 N N . ASP B 1 514 ? 18.706 21.013 -31.754 1.00 39.14 526 ASP B N 1
ATOM 16733 C CA . ASP B 1 514 ? 19.922 21.531 -32.365 1.00 42.00 526 ASP B CA 1
ATOM 16734 C C . ASP B 1 514 ? 19.990 23.025 -32.095 1.00 42.43 526 ASP B C 1
ATOM 16735 O O . ASP B 1 514 ? 19.021 23.749 -32.351 1.00 41.44 526 ASP B O 1
ATOM 16744 N N . VAL B 1 515 ? 21.123 23.483 -31.571 1.00 33.91 527 VAL B N 1
ATOM 16745 C CA . VAL B 1 515 ? 21.315 24.885 -31.224 1.00 32.92 527 VAL B CA 1
ATOM 16746 C C . VAL B 1 515 ? 22.441 25.438 -32.082 1.00 33.96 527 VAL B C 1
ATOM 16747 O O . VAL B 1 515 ? 23.576 24.948 -32.022 1.00 34.73 527 VAL B O 1
ATOM 16760 N N . GLN B 1 516 ? 22.124 26.449 -32.883 1.00 33.99 528 GLN B N 1
ATOM 16761 C CA . GLN B 1 516 ? 23.097 27.163 -33.693 1.00 38.94 528 GLN B CA 1
ATOM 16762 C C . GLN B 1 516 ? 23.207 28.595 -33.189 1.00 37.48 528 GLN B C 1
ATOM 16763 O O . GLN B 1 516 ? 22.242 29.161 -32.667 1.00 33.38 528 GLN B O 1
ATOM 16777 N N . ALA B 1 517 ? 24.391 29.178 -33.345 1.00 34.30 529 ALA B N 1
ATOM 16778 C CA . ALA B 1 517 ? 24.625 30.553 -32.924 1.00 33.52 529 ALA B CA 1
ATOM 16779 C C . ALA B 1 517 ? 25.960 31.007 -33.496 1.00 34.97 529 ALA B C 1
ATOM 16780 O O . ALA B 1 517 ? 26.714 30.217 -34.071 1.00 36.08 529 ALA B O 1
ATOM 16787 N N . HIS B 1 518 ? 26.234 32.298 -33.343 1.00 47.70 530 HIS B N 1
ATOM 16788 C CA . HIS B 1 518 ? 27.474 32.893 -33.812 1.00 52.16 530 HIS B CA 1
ATOM 16789 C C . HIS B 1 518 ? 28.210 33.529 -32.643 1.00 45.27 530 HIS B C 1
ATOM 16790 O O . HIS B 1 518 ? 27.598 34.187 -31.796 1.00 43.60 530 HIS B O 1
ATOM 16804 N N . GLY B 1 519 ? 29.524 33.318 -32.600 1.00 40.09 531 GLY B N 1
ATOM 16805 C CA . GLY B 1 519 ? 30.410 34.127 -31.798 1.00 38.37 531 GLY B CA 1
ATOM 16806 C C . GLY B 1 519 ? 31.021 35.241 -32.628 1.00 40.63 531 GLY B C 1
ATOM 16807 O O . GLY B 1 519 ? 30.575 35.551 -33.735 1.00 43.29 531 GLY B O 1
ATOM 16811 N N . GLU B 1 520 ? 32.069 35.849 -32.082 1.00 47.80 532 GLU B N 1
ATOM 16812 C CA . GLU B 1 520 ? 32.801 36.877 -32.818 1.00 48.31 532 GLU B CA 1
ATOM 16813 C C . GLU B 1 520 ? 33.720 36.174 -33.807 1.00 50.57 532 GLU B C 1
ATOM 16814 O O . GLU B 1 520 ? 34.812 35.725 -33.451 1.00 49.72 532 GLU B O 1
ATOM 16826 N N . GLY B 1 521 ? 33.274 36.068 -35.056 1.00 44.30 533 GLY B N 1
ATOM 16827 C CA . GLY B 1 521 ? 34.046 35.369 -36.064 1.00 50.10 533 GLY B CA 1
ATOM 16828 C C . GLY B 1 521 ? 34.129 33.875 -35.850 1.00 53.46 533 GLY B C 1
ATOM 16829 O O . GLY B 1 521 ? 35.085 33.242 -36.309 1.00 55.47 533 GLY B O 1
ATOM 16833 N N . GLN B 1 522 ? 33.145 33.289 -35.169 1.00 60.83 534 GLN B N 1
ATOM 16834 C CA . GLN B 1 522 ? 33.134 31.860 -34.899 1.00 63.07 534 GLN B CA 1
ATOM 16835 C C . GLN B 1 522 ? 31.725 31.323 -35.101 1.00 60.04 534 GLN B C 1
ATOM 16836 O O . GLN B 1 522 ? 30.744 32.071 -35.091 1.00 56.63 534 GLN B O 1
ATOM 16850 N N . GLU B 1 523 ? 31.638 30.008 -35.275 1.00 56.11 535 GLU B N 1
ATOM 16851 C CA . GLU B 1 523 ? 30.367 29.316 -35.436 1.00 56.25 535 GLU B CA 1
ATOM 16852 C C . GLU B 1 523 ? 30.151 28.385 -34.252 1.00 51.40 535 GLU B C 1
ATOM 16853 O O . GLU B 1 523 ? 31.034 27.591 -33.913 1.00 53.06 535 GLU B O 1
ATOM 16865 N N . PHE B 1 524 ? 28.980 28.485 -33.630 1.00 43.50 536 PHE B N 1
ATOM 16866 C CA . PHE B 1 524 ? 28.606 27.652 -32.496 1.00 39.52 536 PHE B CA 1
ATOM 16867 C C . PHE B 1 524 ? 27.551 26.645 -32.935 1.00 39.29 536 PHE B C 1
ATOM 16868 O O . PHE B 1 524 ? 26.632 26.986 -33.687 1.00 40.67 536 PHE B O 1
ATOM 16885 N N . SER B 1 525 ? 27.681 25.407 -32.460 1.00 39.83 537 SER B N 1
ATOM 16886 C CA . SER B 1 525 ? 26.741 24.360 -32.839 1.00 39.16 537 SER B CA 1
ATOM 16887 C C . SER B 1 525 ? 26.856 23.194 -31.870 1.00 40.99 537 SER B C 1
ATOM 16888 O O . SER B 1 525 ? 27.959 22.699 -31.620 1.00 43.28 537 SER B O 1
ATOM 16896 N N . ILE B 1 526 ? 25.714 22.760 -31.331 1.00 36.98 538 ILE B N 1
ATOM 16897 C CA . ILE B 1 526 ? 25.642 21.571 -30.492 1.00 37.10 538 ILE B CA 1
ATOM 16898 C C . ILE B 1 526 ? 24.357 20.825 -30.820 1.00 36.93 538 ILE B C 1
ATOM 16899 O O . ILE B 1 526 ? 23.442 21.357 -31.453 1.00 36.45 538 ILE B O 1
ATOM 16915 N N . THR B 1 527 ? 24.304 19.570 -30.384 1.00 37.51 539 THR B N 1
ATOM 16916 C CA . THR B 1 527 ? 23.117 18.737 -30.512 1.00 37.44 539 THR B CA 1
ATOM 16917 C C . THR B 1 527 ? 22.836 18.105 -29.159 1.00 36.79 539 THR B C 1
ATOM 16918 O O . THR B 1 527 ? 23.747 17.565 -28.523 1.00 37.44 539 THR B O 1
ATOM 16929 N N . CYS B 1 528 ? 21.582 18.178 -28.720 1.00 35.68 540 CYS B N 1
ATOM 16930 C CA . CYS B 1 528 ? 21.160 17.608 -27.447 1.00 36.25 540 CYS B CA 1
ATOM 16931 C C . CYS B 1 528 ? 20.119 16.534 -27.723 1.00 39.21 540 CYS B C 1
ATOM 16932 O O . CYS B 1 528 ? 19.085 16.812 -28.341 1.00 39.50 540 CYS B O 1
ATOM 16939 N N . LEU B 1 529 ? 20.395 15.312 -27.275 1.00 39.40 541 LEU B N 1
ATOM 16940 C CA . LEU B 1 529 ? 19.467 14.197 -27.393 1.00 42.47 541 LEU B CA 1
ATOM 16941 C C . LEU B 1 529 ? 18.893 13.873 -26.023 1.00 42.67 541 LEU B C 1
ATOM 16942 O O . LEU B 1 529 ? 19.610 13.899 -25.018 1.00 44.20 541 LEU B O 1
ATOM 16958 N N . VAL B 1 530 ? 17.596 13.561 -25.986 1.00 43.42 542 VAL B N 1
ATOM 16959 C CA . VAL B 1 530 ? 16.967 13.171 -24.732 1.00 43.63 542 VAL B CA 1
ATOM 16960 C C . VAL B 1 530 ? 17.626 11.905 -24.212 1.00 43.28 542 VAL B C 1
ATOM 16961 O O . VAL B 1 530 ? 17.836 10.940 -24.958 1.00 44.71 542 VAL B O 1
ATOM 16974 N N . ASP B 1 531 ? 17.955 11.904 -22.925 1.00 39.82 543 ASP B N 1
ATOM 16975 C CA . ASP B 1 531 ? 18.512 10.732 -22.252 1.00 44.06 543 ASP B CA 1
ATOM 16976 C C . ASP B 1 531 ? 17.346 10.018 -21.574 1.00 45.28 543 ASP B C 1
ATOM 16977 O O . ASP B 1 531 ? 16.963 10.343 -20.450 1.00 42.22 543 ASP B O 1
ATOM 16986 N N . GLU B 1 532 ? 16.769 9.041 -22.279 1.00 53.62 544 GLU B N 1
ATOM 16987 C CA . GLU B 1 532 ? 15.585 8.356 -21.767 1.00 56.62 544 GLU B CA 1
ATOM 16988 C C . GLU B 1 532 ? 15.850 7.715 -20.411 1.00 55.26 544 GLU B C 1
ATOM 16989 O O . GLU B 1 532 ? 15.027 7.821 -19.495 1.00 53.51 544 GLU B O 1
ATOM 17001 N N . GLU B 1 533 ? 16.991 7.037 -20.262 1.00 46.86 545 GLU B N 1
ATOM 17002 C CA . GLU B 1 533 ? 17.299 6.400 -18.987 1.00 48.42 545 GLU B CA 1
ATOM 17003 C C . GLU B 1 533 ? 17.373 7.429 -17.866 1.00 44.31 545 GLU B C 1
ATOM 17004 O O . GLU B 1 533 ? 16.889 7.185 -16.754 1.00 43.53 545 GLU B O 1
ATOM 17016 N N . GLU B 1 534 ? 17.977 8.588 -18.136 1.00 46.42 546 GLU B N 1
ATOM 17017 C CA . GLU B 1 534 ? 18.069 9.623 -17.114 1.00 45.71 546 GLU B CA 1
ATOM 17018 C C . GLU B 1 534 ? 16.691 10.169 -16.759 1.00 40.89 546 GLU B C 1
ATOM 17019 O O . GLU B 1 534 ? 16.395 10.399 -15.581 1.00 41.88 546 GLU B O 1
ATOM 17031 N N . MET B 1 535 ? 15.832 10.375 -17.760 1.00 43.15 547 MET B N 1
ATOM 17032 C CA . MET B 1 535 ? 14.490 10.882 -17.489 1.00 40.97 547 MET B CA 1
ATOM 17033 C C . MET B 1 535 ? 13.733 9.941 -16.562 1.00 39.28 547 MET B C 1
ATOM 17034 O O . MET B 1 535 ? 13.099 10.379 -15.595 1.00 38.88 547 MET B O 1
ATOM 17048 N N . LYS B 1 536 ? 13.787 8.638 -16.845 1.00 38.12 548 LYS B N 1
ATOM 17049 C CA . LYS B 1 536 ? 13.152 7.665 -15.962 1.00 39.23 548 LYS B CA 1
ATOM 17050 C C . LYS B 1 536 ? 13.749 7.735 -14.562 1.00 40.22 548 LYS B C 1
ATOM 17051 O O . LYS B 1 536 ? 13.028 7.628 -13.564 1.00 42.51 548 LYS B O 1
ATOM 17055 N N . LYS B 1 537 ? 15.067 7.917 -14.470 1.00 44.97 549 LYS B N 1
ATOM 17056 C CA . LYS B 1 537 ? 15.707 8.070 -13.168 1.00 45.10 549 LYS B CA 1
ATOM 17057 C C . LYS B 1 537 ? 15.195 9.313 -12.449 1.00 42.84 549 LYS B C 1
ATOM 17058 O O . LYS B 1 537 ? 14.871 9.267 -11.257 1.00 42.53 549 LYS B O 1
ATOM 17077 N N . LEU B 1 538 ? 15.110 10.439 -13.163 1.00 40.85 550 LEU B N 1
ATOM 17078 C CA . LEU B 1 538 ? 14.602 11.664 -12.554 1.00 39.69 550 LEU B CA 1
ATOM 17079 C C . LEU B 1 538 ? 13.171 11.484 -12.066 1.00 38.54 550 LEU B C 1
ATOM 17080 O O . LEU B 1 538 ? 12.810 11.964 -10.985 1.00 37.51 550 LEU B O 1
ATOM 17096 N N . LEU B 1 539 ? 12.339 10.798 -12.850 1.00 39.20 551 LEU B N 1
ATOM 17097 C CA . LEU B 1 539 ? 10.960 10.576 -12.431 1.00 42.75 551 LEU B CA 1
ATOM 17098 C C . LEU B 1 539 ? 10.894 9.784 -11.130 1.00 45.84 551 LEU B C 1
ATOM 17099 O O . LEU B 1 539 ? 9.999 10.018 -10.310 1.00 45.44 551 LEU B O 1
ATOM 17114 N N . ARG B 1 540 ? 11.823 8.845 -10.924 1.00 42.97 552 ARG B N 1
ATOM 17115 C CA . ARG B 1 540 ? 11.865 8.107 -9.665 1.00 45.26 552 ARG B CA 1
ATOM 17116 C C . ARG B 1 540 ? 12.329 8.996 -8.519 1.00 44.41 552 ARG B C 1
ATOM 17117 O O . ARG B 1 540 ? 11.809 8.901 -7.401 1.00 46.98 552 ARG B O 1
ATOM 17138 N N . GLU B 1 541 ? 13.317 9.857 -8.773 1.00 48.19 553 GLU B N 1
ATOM 17139 C CA . GLU B 1 541 ? 13.898 10.662 -7.705 1.00 47.95 553 GLU B CA 1
ATOM 17140 C C . GLU B 1 541 ? 12.955 11.774 -7.262 1.00 49.61 553 GLU B C 1
ATOM 17141 O O . GLU B 1 541 ? 12.819 12.037 -6.061 1.00 50.62 553 GLU B O 1
ATOM 17153 N N . ARG B 1 542 ? 12.303 12.446 -8.212 1.00 45.46 554 ARG B N 1
ATOM 17154 C CA . ARG B 1 542 ? 11.429 13.570 -7.896 1.00 44.85 554 ARG B CA 1
ATOM 17155 C C . ARG B 1 542 ? 9.949 13.213 -7.925 1.00 46.16 554 ARG B C 1
ATOM 17156 O O . ARG B 1 542 ? 9.134 13.989 -7.414 1.00 46.45 554 ARG B O 1
ATOM 17177 N N . GLY B 1 543 ? 9.584 12.074 -8.507 1.00 39.60 555 GLY B N 1
ATOM 17178 C CA . GLY B 1 543 ? 8.199 11.656 -8.539 1.00 40.46 555 GLY B CA 1
ATOM 17179 C C . GLY B 1 543 ? 7.419 12.332 -9.648 1.00 43.09 555 GLY B C 1
ATOM 17180 O O . GLY B 1 543 ? 7.947 13.085 -10.467 1.00 43.83 555 GLY B O 1
ATOM 17184 N N . HIS B 1 544 ? 6.117 12.040 -9.671 1.00 48.63 556 HIS B N 1
ATOM 17185 C CA . HIS B 1 544 ? 5.245 12.607 -10.692 1.00 50.74 556 HIS B CA 1
ATOM 17186 C C . HIS B 1 544 ? 5.194 14.127 -10.627 1.00 43.23 556 HIS B C 1
ATOM 17187 O O . HIS B 1 544 ? 4.783 14.763 -11.603 1.00 40.12 556 HIS B O 1
ATOM 17201 N N . MET B 1 545 ? 5.595 14.723 -9.502 1.00 50.02 557 MET B N 1
ATOM 17202 C CA . MET B 1 545 ? 5.693 16.176 -9.432 1.00 45.10 557 MET B CA 1
ATOM 17203 C C . MET B 1 545 ? 6.589 16.721 -10.536 1.00 41.29 557 MET B C 1
ATOM 17204 O O . MET B 1 545 ? 6.362 17.832 -11.029 1.00 36.25 557 MET B O 1
ATOM 17218 N N . LEU B 1 546 ? 7.608 15.956 -10.936 1.00 40.27 558 LEU B N 1
ATOM 17219 C CA . LEU B 1 546 ? 8.452 16.370 -12.052 1.00 39.21 558 LEU B CA 1
ATOM 17220 C C . LEU B 1 546 ? 7.623 16.552 -13.316 1.00 38.03 558 LEU B C 1
ATOM 17221 O O . LEU B 1 546 ? 7.780 17.541 -14.041 1.00 34.11 558 LEU B O 1
ATOM 17236 N N . GLU B 1 547 ? 6.735 15.596 -13.600 1.00 41.76 559 GLU B N 1
ATOM 17237 C CA . GLU B 1 547 ? 5.877 15.705 -14.774 1.00 41.16 559 GLU B CA 1
ATOM 17238 C C . GLU B 1 547 ? 4.985 16.936 -14.679 1.00 35.78 559 GLU B C 1
ATOM 17239 O O . GLU B 1 547 ? 4.839 17.691 -15.647 1.00 37.51 559 GLU B O 1
ATOM 17251 N N . ASN B 1 548 ? 4.370 17.145 -13.515 1.00 38.17 560 ASN B N 1
ATOM 17252 C CA . ASN B 1 548 ? 3.446 18.261 -13.349 1.00 39.13 560 ASN B CA 1
ATOM 17253 C C . ASN B 1 548 ? 4.162 19.597 -13.510 1.00 37.22 560 ASN B C 1
ATOM 17254 O O . ASN B 1 548 ? 3.674 20.496 -14.205 1.00 32.08 560 ASN B O 1
ATOM 17265 N N . HIS B 1 549 ? 5.333 19.741 -12.882 1.00 36.99 561 HIS B N 1
ATOM 17266 C CA . HIS B 1 549 ? 6.018 21.030 -12.874 1.00 35.21 561 HIS B CA 1
ATOM 17267 C C . HIS B 1 549 ? 6.597 21.385 -14.237 1.00 34.00 561 HIS B C 1
ATOM 17268 O O . HIS B 1 549 ? 6.674 22.569 -14.580 1.00 35.47 561 HIS B O 1
ATOM 17282 N N . VAL B 1 550 ? 7.020 20.392 -15.022 1.00 29.57 562 VAL B N 1
ATOM 17283 C CA . VAL B 1 550 ? 7.496 20.684 -16.370 1.00 29.43 562 VAL B CA 1
ATOM 17284 C C . VAL B 1 550 ? 6.354 21.206 -17.233 1.00 28.60 562 VAL B C 1
ATOM 17285 O O . VAL B 1 550 ? 6.525 22.159 -18.001 1.00 27.93 562 VAL B O 1
ATOM 17298 N N . GLU B 1 551 ? 5.176 20.588 -17.129 1.00 28.86 563 GLU B N 1
ATOM 17299 C CA . GLU B 1 551 ? 4.021 21.076 -17.876 1.00 28.33 563 GLU B CA 1
ATOM 17300 C C . GLU B 1 551 ? 3.633 22.478 -17.426 1.00 27.01 563 GLU B C 1
ATOM 17301 O O . GLU B 1 551 ? 3.413 23.370 -18.252 1.00 26.49 563 GLU B O 1
ATOM 17313 N N . ARG B 1 552 ? 3.542 22.694 -16.112 1.00 27.80 564 ARG B N 1
ATOM 17314 C CA . ARG B 1 552 ? 3.169 24.011 -15.609 1.00 26.73 564 ARG B CA 1
ATOM 17315 C C . ARG B 1 552 ? 4.259 25.039 -15.881 1.00 28.94 564 ARG B C 1
ATOM 17316 O O . ARG B 1 552 ? 3.962 26.231 -16.020 1.00 27.11 564 ARG B O 1
ATOM 17337 N N . LEU B 1 553 ? 5.518 24.601 -15.959 1.00 29.38 565 LEU B N 1
ATOM 17338 C CA . LEU B 1 553 ? 6.581 25.484 -16.426 1.00 28.02 565 LEU B CA 1
ATOM 17339 C C . LEU B 1 553 ? 6.307 25.948 -17.849 1.00 28.69 565 LEU B C 1
ATOM 17340 O O . LEU B 1 553 ? 6.461 27.134 -18.167 1.00 25.09 565 LEU B O 1
ATOM 17356 N N . TRP B 1 554 ? 5.899 25.023 -18.722 1.00 25.95 566 TRP B N 1
ATOM 17357 C CA . TRP B 1 554 ? 5.549 25.393 -20.089 1.00 26.00 566 TRP B CA 1
ATOM 17358 C C . TRP B 1 554 ? 4.349 26.332 -20.117 1.00 25.38 566 TRP B C 1
ATOM 17359 O O . TRP B 1 554 ? 4.345 27.324 -20.854 1.00 25.24 566 TRP B O 1
ATOM 17380 N N . ALA B 1 555 ? 3.318 26.033 -19.322 1.00 25.18 567 ALA B N 1
ATOM 17381 C CA . ALA B 1 555 ? 2.123 26.871 -19.316 1.00 24.79 567 ALA B CA 1
ATOM 17382 C C . ALA B 1 555 ? 2.446 28.286 -18.856 1.00 24.18 567 ALA B C 1
ATOM 17383 O O . ALA B 1 555 ? 1.973 29.264 -19.449 1.00 25.30 567 ALA B O 1
ATOM 17390 N N . TYR B 1 556 ? 3.247 28.415 -17.797 1.00 24.95 568 TYR B N 1
ATOM 17391 C CA . TYR B 1 556 ? 3.633 29.732 -17.303 1.00 26.80 568 TYR B CA 1
ATOM 17392 C C . TYR B 1 556 ? 4.340 30.532 -18.390 1.00 26.97 568 TYR B C 1
ATOM 17393 O O . TYR B 1 556 ? 3.961 31.670 -18.687 1.00 30.43 568 TYR B O 1
ATOM 17411 N N . LEU B 1 557 ? 5.363 29.942 -19.010 1.00 28.14 569 LEU B N 1
ATOM 17412 C CA . LEU B 1 557 ? 6.116 30.652 -20.038 1.00 26.10 569 LEU B CA 1
ATOM 17413 C C . LEU B 1 557 ? 5.248 30.947 -21.253 1.00 28.45 569 LEU B C 1
ATOM 17414 O O . LEU B 1 557 ? 5.378 32.010 -21.871 1.00 30.24 569 LEU B O 1
ATOM 17430 N N . THR B 1 558 ? 4.358 30.020 -21.616 1.00 25.40 570 THR B N 1
ATOM 17431 C CA . THR B 1 558 ? 3.466 30.261 -22.745 1.00 27.96 570 THR B CA 1
ATOM 17432 C C . THR B 1 558 ? 2.518 31.419 -22.455 1.00 28.94 570 THR B C 1
ATOM 17433 O O . THR B 1 558 ? 2.279 32.267 -23.322 1.00 27.41 570 THR B O 1
ATOM 17444 N N . ILE B 1 559 ? 1.974 31.478 -21.237 1.00 24.86 571 ILE B N 1
ATOM 17445 C CA . ILE B 1 559 ? 1.049 32.553 -20.889 1.00 28.33 571 ILE B CA 1
ATOM 17446 C C . ILE B 1 559 ? 1.765 33.898 -20.918 1.00 26.38 571 ILE B C 1
ATOM 17447 O O . ILE B 1 559 ? 1.259 34.878 -21.477 1.00 25.34 571 ILE B O 1
ATOM 17463 N N . GLN B 1 560 ? 2.955 33.966 -20.313 1.00 28.92 572 GLN B N 1
ATOM 17464 C CA . GLN B 1 560 ? 3.712 35.214 -20.317 1.00 29.22 572 GLN B CA 1
ATOM 17465 C C . GLN B 1 560 ? 3.993 35.689 -21.738 1.00 33.70 572 GLN B C 1
ATOM 17466 O O . GLN B 1 560 ? 3.887 36.885 -22.032 1.00 37.16 572 GLN B O 1
ATOM 17480 N N . GLU B 1 561 ? 4.353 34.769 -22.638 1.00 26.95 573 GLU B N 1
ATOM 17481 C CA . GLU B 1 561 ? 4.609 35.164 -24.019 1.00 31.76 573 GLU B CA 1
ATOM 17482 C C . GLU B 1 561 ? 3.345 35.692 -24.684 1.00 32.58 573 GLU B C 1
ATOM 17483 O O . GLU B 1 561 ? 3.393 36.671 -25.437 1.00 35.87 573 GLU B O 1
ATOM 17495 N N . LEU B 1 562 ? 2.201 35.058 -24.415 1.00 28.62 574 LEU B N 1
ATOM 17496 C CA . LEU B 1 562 ? 0.943 35.533 -24.982 1.00 30.06 574 LEU B CA 1
ATOM 17497 C C . LEU B 1 562 ? 0.613 36.934 -24.482 1.00 28.46 574 LEU B C 1
ATOM 17498 O O . LEU B 1 562 ? 0.132 37.777 -25.248 1.00 29.06 574 LEU B O 1
ATOM 17514 N N . LEU B 1 563 ? 0.859 37.201 -23.197 1.00 31.80 575 LEU B N 1
ATOM 17515 C CA . LEU B 1 563 ? 0.587 38.531 -22.658 1.00 34.47 575 LEU B CA 1
ATOM 17516 C C . LEU B 1 563 ? 1.512 39.587 -23.255 1.00 39.07 575 LEU B C 1
ATOM 17517 O O . LEU B 1 563 ? 1.094 40.735 -23.441 1.00 39.21 575 LEU B O 1
ATOM 17533 N N . ALA B 1 564 ? 2.765 39.228 -23.545 1.00 28.58 576 ALA B N 1
ATOM 17534 C CA . ALA B 1 564 ? 3.686 40.174 -24.167 1.00 29.68 576 ALA B CA 1
ATOM 17535 C C . ALA B 1 564 ? 3.306 40.423 -25.622 1.00 30.85 576 ALA B C 1
ATOM 17536 O O . ALA B 1 564 ? 3.268 41.572 -26.079 1.00 32.10 576 ALA B O 1
ATOM 17543 N N . LYS B 1 565 ? 3.013 39.351 -26.363 1.00 30.48 577 LYS B N 1
ATOM 17544 C CA . LYS B 1 565 ? 2.602 39.489 -27.757 1.00 37.04 577 LYS B CA 1
ATOM 17545 C C . LYS B 1 565 ? 1.354 40.351 -27.866 1.00 40.10 577 LYS B C 1
ATOM 17546 O O . LYS B 1 565 ? 1.161 41.056 -28.862 1.00 40.70 577 LYS B O 1
ATOM 17565 N N . ARG B 1 566 ? 0.500 40.295 -26.845 1.00 47.56 578 ARG B N 1
ATOM 17566 C CA . ARG B 1 566 ? -0.813 40.925 -26.892 1.00 50.89 578 ARG B CA 1
ATOM 17567 C C . ARG B 1 566 ? -0.715 42.436 -27.059 1.00 55.27 578 ARG B C 1
ATOM 17568 O O . ARG B 1 566 ? -1.641 43.064 -27.586 1.00 55.35 578 ARG B O 1
ATOM 17588 N N . MET B 1 567 ? 0.397 43.036 -26.633 1.00 64.15 579 MET B N 1
ATOM 17589 C CA . MET B 1 567 ? 0.534 44.487 -26.618 1.00 67.42 579 MET B CA 1
ATOM 17590 C C . MET B 1 567 ? 0.936 45.086 -27.962 1.00 66.51 579 MET B C 1
ATOM 17591 O O . MET B 1 567 ? 0.896 46.313 -28.102 1.00 67.28 579 MET B O 1
ATOM 17605 N N . LYS B 1 568 ? 1.311 44.269 -28.951 1.00 55.42 580 LYS B N 1
ATOM 17606 C CA . LYS B 1 568 ? 1.926 44.784 -30.172 1.00 59.45 580 LYS B CA 1
ATOM 17607 C C . LYS B 1 568 ? 1.217 44.350 -31.451 1.00 60.64 580 LYS B C 1
ATOM 17608 O O . LYS B 1 568 ? 1.836 44.361 -32.520 1.00 61.10 580 LYS B O 1
ATOM 17627 N N . VAL B 1 569 ? -0.061 43.976 -31.384 1.00 68.48 581 VAL B N 1
ATOM 17628 C CA . VAL B 1 569 ? -0.788 43.516 -32.560 1.00 65.03 581 VAL B CA 1
ATOM 17629 C C . VAL B 1 569 ? -2.109 44.269 -32.674 1.00 63.59 581 VAL B C 1
ATOM 17630 O O . VAL B 1 569 ? -2.550 44.952 -31.748 1.00 60.74 581 VAL B O 1
ATOM 17643 N N . ASP B 1 570 ? -2.741 44.123 -33.839 1.00 66.82 582 ASP B N 1
ATOM 17644 C CA . ASP B 1 570 ? -4.013 44.769 -34.127 1.00 70.02 582 ASP B CA 1
ATOM 17645 C C . ASP B 1 570 ? -5.122 44.188 -33.249 1.00 66.44 582 ASP B C 1
ATOM 17646 O O . ASP B 1 570 ? -4.963 43.155 -32.593 1.00 64.16 582 ASP B O 1
ATOM 17650 N N . ARG B 1 571 ? -6.270 44.871 -33.249 1.00 61.60 583 ARG B N 1
ATOM 17651 C CA . ARG B 1 571 ? -7.357 44.496 -32.351 1.00 60.57 583 ARG B CA 1
ATOM 17652 C C . ARG B 1 571 ? -7.889 43.101 -32.654 1.00 61.24 583 ARG B C 1
ATOM 17653 O O . ARG B 1 571 ? -8.296 42.380 -31.735 1.00 59.57 583 ARG B O 1
ATOM 17657 N N . GLU B 1 572 ? -7.898 42.698 -33.926 1.00 54.12 584 GLU B N 1
ATOM 17658 C CA . GLU B 1 572 ? -8.351 41.354 -34.271 1.00 54.46 584 GLU B CA 1
ATOM 17659 C C . GLU B 1 572 ? -7.388 40.302 -33.732 1.00 53.33 584 GLU B C 1
ATOM 17660 O O . GLU B 1 572 ? -7.788 39.388 -33.002 1.00 50.33 584 GLU B O 1
ATOM 17664 N N . GLU B 1 573 ? -6.106 40.415 -34.089 1.00 60.00 585 GLU B N 1
ATOM 17665 C CA . GLU B 1 573 ? -5.107 39.484 -33.578 1.00 56.46 585 GLU B CA 1
ATOM 17666 C C . GLU B 1 573 ? -4.942 39.608 -32.070 1.00 52.75 585 GLU B C 1
ATOM 17667 O O . GLU B 1 573 ? -4.631 38.619 -31.397 1.00 48.26 585 GLU B O 1
ATOM 17679 N N . ARG B 1 574 ? -5.145 40.806 -31.520 1.00 51.90 586 ARG B N 1
ATOM 17680 C CA . ARG B 1 574 ? -5.016 40.983 -30.078 1.00 50.24 586 ARG B CA 1
ATOM 17681 C C . ARG B 1 574 ? -6.081 40.182 -29.338 1.00 49.62 586 ARG B C 1
ATOM 17682 O O . ARG B 1 574 ? -5.791 39.511 -28.341 1.00 48.78 586 ARG B O 1
ATOM 17703 N N . ALA B 1 575 ? -7.328 40.247 -29.812 1.00 49.67 587 ALA B N 1
ATOM 17704 C CA . ALA B 1 575 ? -8.400 39.484 -29.181 1.00 49.51 587 ALA B CA 1
ATOM 17705 C C . ALA B 1 575 ? -8.132 37.987 -29.258 1.00 45.14 587 ALA B C 1
ATOM 17706 O O . ALA B 1 575 ? -8.414 37.249 -28.306 1.00 41.73 587 ALA B O 1
ATOM 17713 N N . ASN B 1 576 ? -7.589 37.516 -30.382 1.00 53.72 588 ASN B N 1
ATOM 17714 C CA . ASN B 1 576 ? -7.285 36.095 -30.512 1.00 56.18 588 ASN B CA 1
ATOM 17715 C C . ASN B 1 576 ? -6.222 35.665 -29.507 1.00 51.77 588 ASN B C 1
ATOM 17716 O O . ASN B 1 576 ? -6.368 34.639 -28.833 1.00 47.92 588 ASN B O 1
ATOM 17727 N N . LEU B 1 577 ? -5.135 36.433 -29.396 1.00 43.69 589 LEU B N 1
ATOM 17728 C CA . LEU B 1 577 ? -4.118 36.105 -28.403 1.00 39.82 589 LEU B CA 1
ATOM 17729 C C . LEU B 1 577 ? -4.698 36.180 -26.997 1.00 36.00 589 LEU B C 1
ATOM 17730 O O . LEU B 1 577 ? -4.343 35.379 -26.125 1.00 33.08 589 LEU B O 1
ATOM 17746 N N . SER B 1 578 ? -5.602 37.133 -26.762 1.00 32.69 590 SER B N 1
ATOM 17747 C CA . SER B 1 578 ? -6.216 37.265 -25.447 1.00 31.91 590 SER B CA 1
ATOM 17748 C C . SER B 1 578 ? -7.015 36.021 -25.082 1.00 31.64 590 SER B C 1
ATOM 17749 O O . SER B 1 578 ? -6.929 35.530 -23.951 1.00 30.41 590 SER B O 1
ATOM 17757 N N . SER B 1 579 ? -7.797 35.491 -26.029 1.00 42.79 591 SER B N 1
ATOM 17758 C CA . SER B 1 579 ? -8.610 34.315 -25.736 1.00 43.78 591 SER B CA 1
ATOM 17759 C C . SER B 1 579 ? -7.736 33.095 -25.476 1.00 41.50 591 SER B C 1
ATOM 17760 O O . SER B 1 579 ? -8.052 32.271 -24.609 1.00 38.24 591 SER B O 1
ATOM 17768 N N . GLN B 1 580 ? -6.630 32.962 -26.212 1.00 34.72 592 GLN B N 1
ATOM 17769 C CA . GLN B 1 580 ? -5.681 31.890 -25.931 1.00 35.23 592 GLN B CA 1
ATOM 17770 C C . GLN B 1 580 ? -5.133 32.013 -24.515 1.00 32.23 592 GLN B C 1
ATOM 17771 O O . GLN B 1 580 ? -5.110 31.037 -23.757 1.00 30.50 592 GLN B O 1
ATOM 17785 N N . ALA B 1 581 ? -4.680 33.213 -24.144 1.00 33.57 593 ALA B N 1
ATOM 17786 C CA . ALA B 1 581 ? -4.150 33.423 -22.802 1.00 31.11 593 ALA B CA 1
ATOM 17787 C C . ALA B 1 581 ? -5.223 33.195 -21.747 1.00 31.83 593 ALA B C 1
ATOM 17788 O O . ALA B 1 581 ? -4.947 32.628 -20.682 1.00 28.84 593 ALA B O 1
ATOM 17795 N N . LEU B 1 582 ? -6.453 33.633 -22.023 1.00 31.56 594 LEU B N 1
ATOM 17796 C CA . LEU B 1 582 ? -7.552 33.410 -21.090 1.00 32.42 594 LEU B CA 1
ATOM 17797 C C . LEU B 1 582 ? -7.799 31.921 -20.886 1.00 29.08 594 LEU B C 1
ATOM 17798 O O . LEU B 1 582 ? -7.944 31.453 -19.751 1.00 28.20 594 LEU B O 1
ATOM 17814 N N . GLN B 1 583 ? -7.851 31.157 -21.979 1.00 29.04 595 GLN B N 1
ATOM 17815 C CA . GLN B 1 583 ? -8.164 29.736 -21.866 1.00 33.01 595 GLN B CA 1
ATOM 17816 C C . GLN B 1 583 ? -7.077 28.992 -21.101 1.00 30.42 595 GLN B C 1
ATOM 17817 O O . GLN B 1 583 ? -7.376 28.124 -20.272 1.00 32.41 595 GLN B O 1
ATOM 17830 N N . MET B 1 584 ? -5.809 29.318 -21.360 1.00 31.84 596 MET B N 1
ATOM 17831 C CA . MET B 1 584 ? -4.723 28.658 -20.644 1.00 33.80 596 MET B CA 1
ATOM 17832 C C . MET B 1 584 ? -4.735 29.027 -19.168 1.00 31.21 596 MET B C 1
ATOM 17833 O O . MET B 1 584 ? -4.492 28.173 -18.307 1.00 28.82 596 MET B O 1
ATOM 17847 N N . SER B 1 585 ? -5.019 30.294 -18.854 1.00 29.30 597 SER B N 1
ATOM 17848 C CA . SER B 1 585 ? -5.104 30.707 -17.457 1.00 27.77 597 SER B CA 1
ATOM 17849 C C . SER B 1 585 ? -6.178 29.920 -16.717 1.00 28.31 597 SER B C 1
ATOM 17850 O O . SER B 1 585 ? -5.985 29.527 -15.561 1.00 26.38 597 SER B O 1
ATOM 17858 N N . LEU B 1 586 ? -7.315 29.673 -17.370 1.00 31.27 598 LEU B N 1
ATOM 17859 C CA . LEU B 1 586 ? -8.383 28.909 -16.734 1.00 33.71 598 LEU B CA 1
ATOM 17860 C C . LEU B 1 586 ? -8.015 27.434 -16.628 1.00 34.67 598 LEU B C 1
ATOM 17861 O O . LEU B 1 586 ? -8.248 26.803 -15.591 1.00 36.06 598 LEU B O 1
ATOM 17877 N N . ASP B 1 587 ? -7.431 26.872 -17.689 1.00 33.57 599 ASP B N 1
ATOM 17878 C CA . ASP B 1 587 ? -7.084 25.454 -17.693 1.00 35.12 599 ASP B CA 1
ATOM 17879 C C . ASP B 1 587 ? -6.131 25.117 -16.553 1.00 30.21 599 ASP B C 1
ATOM 17880 O O . ASP B 1 587 ? -6.306 24.109 -15.859 1.00 32.50 599 ASP B O 1
ATOM 17889 N N . TYR B 1 588 ? -5.107 25.942 -16.352 1.00 26.04 600 TYR B N 1
ATOM 17890 C CA . TYR B 1 588 ? -4.109 25.704 -15.319 1.00 25.50 600 TYR B CA 1
ATOM 17891 C C . TYR B 1 588 ? -4.400 26.459 -14.031 1.00 25.04 600 TYR B C 1
ATOM 17892 O O . TYR B 1 588 ? -3.634 26.335 -13.070 1.00 28.20 600 TYR B O 1
ATOM 17910 N N . GLY B 1 589 ? -5.489 27.221 -13.984 1.00 32.35 601 GLY B N 1
ATOM 17911 C CA . GLY B 1 589 ? -5.900 27.898 -12.772 1.00 32.92 601 GLY B CA 1
ATOM 17912 C C . GLY B 1 589 ? -4.913 28.943 -12.296 1.00 31.23 601 GLY B C 1
ATOM 17913 O O . GLY B 1 589 ? -4.512 28.934 -11.130 1.00 33.38 601 GLY B O 1
ATOM 17917 N N . PHE B 1 590 ? -4.524 29.856 -13.183 1.00 25.00 602 PHE B N 1
ATOM 17918 C CA . PHE B 1 590 ? -3.615 30.944 -12.853 1.00 24.32 602 PHE B CA 1
ATOM 17919 C C . PHE B 1 590 ? -4.374 32.261 -12.778 1.00 23.85 602 PHE B C 1
ATOM 17920 O O . PHE B 1 590 ? -5.232 32.542 -13.620 1.00 24.17 602 PHE B O 1
ATOM 17937 N N . VAL B 1 591 ? -4.044 33.071 -11.775 1.00 27.81 603 VAL B N 1
ATOM 17938 C CA . VAL B 1 591 ? -4.529 34.448 -11.701 1.00 27.23 603 VAL B CA 1
ATOM 17939 C C . VAL B 1 591 ? -3.590 35.298 -12.554 1.00 27.24 603 VAL B C 1
ATOM 17940 O O . VAL B 1 591 ? -2.465 35.599 -12.151 1.00 26.39 603 VAL B O 1
ATOM 17953 N N . THR B 1 592 ? -4.055 35.684 -13.741 1.00 29.67 604 THR B N 1
ATOM 17954 C CA . THR B 1 592 ? -3.284 36.485 -14.682 1.00 28.28 604 THR B CA 1
ATOM 17955 C C . THR B 1 592 ? -4.060 37.764 -14.976 1.00 31.14 604 THR B C 1
ATOM 17956 O O . THR B 1 592 ? -5.154 37.958 -14.429 1.00 30.16 604 THR B O 1
ATOM 17967 N N . PRO B 1 593 ? -3.540 38.666 -15.815 1.00 31.36 605 PRO B N 1
ATOM 17968 C CA . PRO B 1 593 ? -4.303 39.882 -16.141 1.00 32.60 605 PRO B CA 1
ATOM 17969 C C . PRO B 1 593 ? -5.659 39.612 -16.776 1.00 32.47 605 PRO B C 1
ATOM 17970 O O . PRO B 1 593 ? -6.477 40.538 -16.839 1.00 34.62 605 PRO B O 1
ATOM 17981 N N . LEU B 1 594 ? -5.931 38.391 -17.242 1.00 28.62 606 LEU B N 1
ATOM 17982 C CA . LEU B 1 594 ? -7.214 38.093 -17.863 1.00 27.95 606 LEU B CA 1
ATOM 17983 C C . LEU B 1 594 ? -8.157 37.318 -16.954 1.00 27.74 606 LEU B C 1
ATOM 17984 O O . LEU B 1 594 ? -9.310 37.091 -17.338 1.00 28.54 606 LEU B O 1
ATOM 18000 N N . THR B 1 595 ? -7.704 36.904 -15.773 1.00 27.25 607 THR B N 1
ATOM 18001 C CA . THR B 1 595 ? -8.514 36.100 -14.872 1.00 27.10 607 THR B CA 1
ATOM 18002 C C . THR B 1 595 ? -8.499 36.714 -13.481 1.00 26.79 607 THR B C 1
ATOM 18003 O O . THR B 1 595 ? -7.590 37.465 -13.116 1.00 26.71 607 THR B O 1
ATOM 18014 N N . SER B 1 596 ? -9.530 36.383 -12.710 1.00 27.74 608 SER B N 1
ATOM 18015 C CA . SER B 1 596 ? -9.604 36.738 -11.304 1.00 29.42 608 SER B CA 1
ATOM 18016 C C . SER B 1 596 ? -10.018 35.506 -10.513 1.00 27.24 608 SER B C 1
ATOM 18017 O O . SER B 1 596 ? -10.581 34.553 -11.056 1.00 27.09 608 SER B O 1
ATOM 18025 N N . MET B 1 597 ? -9.737 35.540 -9.217 1.00 31.33 609 MET B N 1
ATOM 18026 C CA . MET B 1 597 ? -10.121 34.472 -8.304 1.00 34.25 609 MET B CA 1
ATOM 18027 C C . MET B 1 597 ? -11.022 35.068 -7.233 1.00 35.30 609 MET B C 1
ATOM 18028 O O . MET B 1 597 ? -10.591 35.935 -6.464 1.00 36.48 609 MET B O 1
ATOM 18042 N N . SER B 1 598 ? -12.273 34.620 -7.200 1.00 37.67 610 SER B N 1
ATOM 18043 C CA . SER B 1 598 ? -13.255 35.086 -6.236 1.00 38.17 610 SER B CA 1
ATOM 18044 C C . SER B 1 598 ? -13.580 33.975 -5.247 1.00 36.83 610 SER B C 1
ATOM 18045 O O . SER B 1 598 ? -13.484 32.787 -5.566 1.00 36.78 610 SER B O 1
ATOM 18053 N N . ILE B 1 599 ? -13.969 34.375 -4.040 1.00 34.72 611 ILE B N 1
ATOM 18054 C CA . ILE B 1 599 ? -14.262 33.451 -2.950 1.00 35.77 611 ILE B CA 1
ATOM 18055 C C . ILE B 1 599 ? -15.748 33.550 -2.637 1.00 37.32 611 ILE B C 1
ATOM 18056 O O . ILE B 1 599 ? -16.203 34.540 -2.051 1.00 37.24 611 ILE B O 1
ATOM 18072 N N . ARG B 1 600 ? -16.513 32.535 -3.030 1.00 37.45 612 ARG B N 1
ATOM 18073 C CA . ARG B 1 600 ? -17.896 32.448 -2.584 1.00 41.05 612 ARG B CA 1
ATOM 18074 C C . ARG B 1 600 ? -17.942 32.046 -1.115 1.00 40.34 612 ARG B C 1
ATOM 18075 O O . ARG B 1 600 ? -17.149 31.220 -0.654 1.00 39.22 612 ARG B O 1
ATOM 18096 N N . GLY B 1 601 ? -18.882 32.637 -0.380 1.00 36.22 613 GLY B N 1
ATOM 18097 C CA . GLY B 1 601 ? -19.044 32.365 1.034 1.00 37.16 613 GLY B CA 1
ATOM 18098 C C . GLY B 1 601 ? -18.575 33.478 1.942 1.00 37.44 613 GLY B C 1
ATOM 18099 O O . GLY B 1 601 ? -18.742 33.368 3.163 1.00 38.47 613 GLY B O 1
ATOM 18103 N N . MET B 1 602 ? -17.982 34.538 1.394 1.00 39.78 614 MET B N 1
ATOM 18104 C CA . MET B 1 602 ? -17.531 35.680 2.172 1.00 38.60 614 MET B CA 1
ATOM 18105 C C . MET B 1 602 ? -18.081 36.960 1.560 1.00 41.39 614 MET B C 1
ATOM 18106 O O . MET B 1 602 ? -18.303 37.045 0.349 1.00 40.79 614 MET B O 1
ATOM 18120 N N . ALA B 1 603 ? -18.289 37.960 2.413 1.00 42.09 615 ALA B N 1
ATOM 18121 C CA . ALA B 1 603 ? -18.842 39.236 1.987 1.00 43.31 615 ALA B CA 1
ATOM 18122 C C . ALA B 1 603 ? -18.213 40.338 2.823 1.00 44.53 615 ALA B C 1
ATOM 18123 O O . ALA B 1 603 ? -18.000 40.166 4.026 1.00 44.05 615 ALA B O 1
ATOM 18130 N N . ASP B 1 604 ? -17.927 41.468 2.183 1.00 48.67 616 ASP B N 1
ATOM 18131 C CA . ASP B 1 604 ? -17.354 42.611 2.874 1.00 51.31 616 ASP B CA 1
ATOM 18132 C C . ASP B 1 604 ? -18.468 43.529 3.374 1.00 55.20 616 ASP B C 1
ATOM 18133 O O . ASP B 1 604 ? -19.653 43.184 3.345 1.00 56.38 616 ASP B O 1
ATOM 18140 N N . GLN B 1 605 ? -18.086 44.718 3.845 1.00 59.97 617 GLN B N 1
ATOM 18141 C CA . GLN B 1 605 ? -19.070 45.669 4.349 1.00 66.59 617 GLN B CA 1
ATOM 18142 C C . GLN B 1 605 ? -20.142 45.975 3.310 1.00 65.46 617 GLN B C 1
ATOM 18143 O O . GLN B 1 605 ? -21.288 46.269 3.672 1.00 63.76 617 GLN B O 1
ATOM 18157 N N . ASP B 1 606 ? -19.798 45.917 2.025 1.00 66.16 618 ASP B N 1
ATOM 18158 C CA . ASP B 1 606 ? -20.730 46.231 0.951 1.00 65.26 618 ASP B CA 1
ATOM 18159 C C . ASP B 1 606 ? -21.348 44.985 0.324 1.00 61.25 618 ASP B C 1
ATOM 18160 O O . ASP B 1 606 ? -22.002 45.089 -0.718 1.00 60.18 618 ASP B O 1
ATOM 18169 N N . GLY B 1 607 ? -21.165 43.817 0.937 1.00 50.91 619 GLY B N 1
ATOM 18170 C CA . GLY B 1 607 ? -21.718 42.588 0.404 1.00 47.84 619 GLY B CA 1
ATOM 18171 C C . GLY B 1 607 ? -21.013 42.054 -0.822 1.00 45.89 619 GLY B C 1
ATOM 18172 O O . GLY B 1 607 ? -21.603 41.275 -1.574 1.00 45.66 619 GLY B O 1
ATOM 18176 N N . LEU B 1 608 ? -19.760 42.443 -1.041 1.00 48.11 620 LEU B N 1
ATOM 18177 C CA . LEU B 1 608 ? -18.992 42.008 -2.199 1.00 44.07 620 LEU B CA 1
ATOM 18178 C C . LEU B 1 608 ? -18.087 40.839 -1.831 1.00 40.35 620 LEU B C 1
ATOM 18179 O O . LEU B 1 608 ? -17.557 40.774 -0.718 1.00 40.35 620 LEU B O 1
ATOM 18195 N N . LYS B 1 609 ? -17.921 39.914 -2.773 1.00 39.74 621 LYS B N 1
ATOM 18196 C CA . LYS B 1 609 ? -17.070 38.757 -2.555 1.00 40.83 621 LYS B CA 1
ATOM 18197 C C . LYS B 1 609 ? -15.597 39.170 -2.576 1.00 37.47 621 LYS B C 1
ATOM 18198 O O . LYS B 1 609 ? -15.220 40.116 -3.274 1.00 34.81 621 LYS B O 1
ATOM 18217 N N . PRO B 1 610 ? -14.741 38.473 -1.828 1.00 35.32 622 PRO B N 1
ATOM 18218 C CA . PRO B 1 610 ? -13.297 38.659 -2.011 1.00 35.02 622 PRO B CA 1
ATOM 18219 C C . PRO B 1 610 ? -12.887 38.360 -3.445 1.00 32.55 622 PRO B C 1
ATOM 18220 O O . PRO B 1 610 ? -13.376 37.413 -4.064 1.00 34.07 622 PRO B O 1
ATOM 18231 N N . THR B 1 611 ? -11.984 39.181 -3.974 1.00 33.41 623 THR B N 1
ATOM 18232 C CA . THR B 1 611 ? -11.505 39.027 -5.340 1.00 33.90 623 THR B CA 1
ATOM 18233 C C . THR B 1 611 ? -9.991 39.164 -5.364 1.00 32.46 623 THR B C 1
ATOM 18234 O O . THR B 1 611 ? -9.424 40.030 -4.691 1.00 31.48 623 THR B O 1
ATOM 18245 N N . ILE B 1 612 ? -9.344 38.295 -6.133 1.00 28.97 624 ILE B N 1
ATOM 18246 C CA . ILE B 1 612 ? -7.891 38.243 -6.232 1.00 28.37 624 ILE B CA 1
ATOM 18247 C C . ILE B 1 612 ? -7.519 38.456 -7.691 1.00 27.86 624 ILE B C 1
ATOM 18248 O O . ILE B 1 612 ? -8.028 37.755 -8.574 1.00 27.37 624 ILE B O 1
ATOM 18264 N N . ASP B 1 613 ? -6.634 39.418 -7.943 1.00 28.19 625 ASP B N 1
ATOM 18265 C CA . ASP B 1 613 ? -6.275 39.790 -9.303 1.00 31.02 625 ASP B CA 1
ATOM 18266 C C . ASP B 1 613 ? -4.773 40.002 -9.408 1.00 27.81 625 ASP B C 1
ATOM 18267 O O . ASP B 1 613 ? -4.055 40.072 -8.408 1.00 28.96 625 ASP B O 1
ATOM 18276 N N . LYS B 1 614 ? -4.309 40.097 -10.654 1.00 30.10 626 LYS B N 1
ATOM 18277 C CA . LYS B 1 614 ? -2.928 40.452 -10.949 1.00 32.76 626 LYS B CA 1
ATOM 18278 C C . LYS B 1 614 ? -2.855 41.958 -11.166 1.00 35.75 626 LYS B C 1
ATOM 18279 O O . LYS B 1 614 ? -3.368 42.448 -12.182 1.00 35.87 626 LYS B O 1
ATOM 18298 N N . PRO B 1 615 ? -2.256 42.729 -10.257 1.00 30.64 627 PRO B N 1
ATOM 18299 C CA . PRO B 1 615 ? -2.205 44.182 -10.458 1.00 36.91 627 PRO B CA 1
ATOM 18300 C C . PRO B 1 615 ? -1.406 44.543 -11.701 1.00 38.77 627 PRO B C 1
ATOM 18301 O O . PRO B 1 615 ? -0.564 43.781 -12.181 1.00 38.60 627 PRO B O 1
ATOM 18312 N N . SER B 1 616 ? -1.670 45.739 -12.214 1.00 55.45 628 SER B N 1
ATOM 18313 C CA . SER B 1 616 ? -1.016 46.226 -13.417 1.00 61.17 628 SER B CA 1
ATOM 18314 C C . SER B 1 616 ? 0.194 47.080 -13.053 1.00 64.33 628 SER B C 1
ATOM 18315 O O . SER B 1 616 ? 0.384 47.482 -11.903 1.00 62.75 628 SER B O 1
ATOM 18323 N N . GLU B 1 617 ? 1.015 47.358 -14.061 1.00 73.22 629 GLU B N 1
ATOM 18324 C CA . GLU B 1 617 ? 2.206 48.184 -13.881 1.00 76.36 629 GLU B CA 1
ATOM 18325 C C . GLU B 1 617 ? 1.964 49.607 -14.375 1.00 73.94 629 GLU B C 1
ATOM 18326 O O . GLU B 1 617 ? 1.005 50.264 -13.968 1.00 71.94 629 GLU B O 1
ATOM 18330 N N . ARG B 1 628 ? -9.740 49.330 6.376 1.00 81.83 640 ARG B N 1
ATOM 18331 C CA . ARG B 1 628 ? -9.906 48.839 5.014 1.00 78.65 640 ARG B CA 1
ATOM 18332 C C . ARG B 1 628 ? -10.990 47.767 4.956 1.00 75.50 640 ARG B C 1
ATOM 18333 O O . ARG B 1 628 ? -11.773 47.610 5.893 1.00 74.41 640 ARG B O 1
ATOM 18336 N N . ARG B 1 629 ? -11.029 47.030 3.848 1.00 79.93 641 ARG B N 1
ATOM 18337 C CA . ARG B 1 629 ? -12.070 46.031 3.648 1.00 76.68 641 ARG B CA 1
ATOM 18338 C C . ARG B 1 629 ? -11.966 44.925 4.692 1.00 71.84 641 ARG B C 1
ATOM 18339 O O . ARG B 1 629 ? -10.878 44.410 4.965 1.00 70.94 641 ARG B O 1
ATOM 18360 N N . THR B 1 630 ? -13.109 44.550 5.266 1.00 56.54 642 THR B N 1
ATOM 18361 C CA . THR B 1 630 ? -13.194 43.450 6.218 1.00 51.73 642 THR B CA 1
ATOM 18362 C C . THR B 1 630 ? -14.287 42.493 5.767 1.00 47.66 642 THR B C 1
ATOM 18363 O O . THR B 1 630 ? -15.330 42.927 5.270 1.00 47.99 642 THR B O 1
ATOM 18374 N N . PHE B 1 631 ? -14.058 41.197 5.954 1.00 42.31 643 PHE B N 1
ATOM 18375 C CA . PHE B 1 631 ? -14.975 40.183 5.460 1.00 41.31 643 PHE B CA 1
ATOM 18376 C C . PHE B 1 631 ? -15.600 39.398 6.605 1.00 42.28 643 PHE B C 1
ATOM 18377 O O . PHE B 1 631 ? -15.052 39.308 7.707 1.00 43.24 643 PHE B O 1
ATOM 18394 N N . VAL B 1 632 ? -16.771 38.827 6.317 1.00 42.22 644 VAL B N 1
ATOM 18395 C CA . VAL B 1 632 ? -17.462 37.926 7.228 1.00 43.08 644 VAL B CA 1
ATOM 18396 C C . VAL B 1 632 ? -17.958 36.734 6.421 1.00 41.90 644 VAL B C 1
ATOM 18397 O O . VAL B 1 632 ? -18.093 36.796 5.198 1.00 40.80 644 VAL B O 1
ATOM 18410 N N . LEU B 1 633 ? -18.232 35.639 7.125 1.00 49.15 645 LEU B N 1
ATOM 18411 C CA . LEU B 1 633 ? -18.810 34.467 6.482 1.00 47.28 645 LEU B CA 1
ATOM 18412 C C . LEU B 1 633 ? -20.274 34.719 6.148 1.00 46.36 645 LEU B C 1
ATOM 18413 O O . LEU B 1 633 ? -21.041 35.202 6.985 1.00 46.64 645 LEU B O 1
ATOM 18429 N N . SER B 1 634 ? -20.654 34.397 4.913 1.00 50.44 646 SER B N 1
ATOM 18430 C CA . SER B 1 634 ? -22.019 34.582 4.425 1.00 54.88 646 SER B CA 1
ATOM 18431 C C . SER B 1 634 ? -22.327 33.430 3.479 1.00 54.16 646 SER B C 1
ATOM 18432 O O . SER B 1 634 ? -21.784 33.371 2.372 1.00 51.55 646 SER B O 1
ATOM 18440 N N . ALA B 1 635 ? -23.209 32.530 3.907 1.00 45.06 647 ALA B N 1
ATOM 18441 C CA . ALA B 1 635 ? -23.527 31.323 3.158 1.00 44.08 647 ALA B CA 1
ATOM 18442 C C . ALA B 1 635 ? -24.681 31.516 2.185 1.00 46.99 647 ALA B C 1
ATOM 18443 O O . ALA B 1 635 ? -25.080 30.553 1.521 1.00 48.16 647 ALA B O 1
ATOM 18450 N N . LEU B 1 636 ? -25.226 32.725 2.090 1.00 48.25 648 LEU B N 1
ATOM 18451 C CA . LEU B 1 636 ? -26.376 33.006 1.248 1.00 50.35 648 LEU B CA 1
ATOM 18452 C C . LEU B 1 636 ? -25.999 34.009 0.167 1.00 50.00 648 LEU B C 1
ATOM 18453 O O . LEU B 1 636 ? -25.149 34.881 0.371 1.00 49.27 648 LEU B O 1
ATOM 18469 N N . GLN B 1 637 ? -26.645 33.873 -0.985 1.00 56.73 649 GLN B N 1
ATOM 18470 C CA . GLN B 1 637 ? -26.500 34.800 -2.095 1.00 60.59 649 GLN B CA 1
ATOM 18471 C C . GLN B 1 637 ? -27.862 34.992 -2.741 1.00 65.94 649 GLN B C 1
ATOM 18472 O O . GLN B 1 637 ? -28.667 34.054 -2.779 1.00 68.28 649 GLN B O 1
ATOM 18486 N N . PRO B 1 638 ? -28.152 36.187 -3.250 1.00 62.75 650 PRO B N 1
ATOM 18487 C CA . PRO B 1 638 ? -29.431 36.390 -3.938 1.00 67.17 650 PRO B CA 1
ATOM 18488 C C . PRO B 1 638 ? -29.610 35.374 -5.053 1.00 70.28 650 PRO B C 1
ATOM 18489 O O . PRO B 1 638 ? -28.703 35.142 -5.857 1.00 67.98 650 PRO B O 1
ATOM 18500 N N . SER B 1 639 ? -30.784 34.758 -5.100 1.00 89.60 651 SER B N 1
ATOM 18501 C CA . SER B 1 639 ? -31.061 33.776 -6.138 1.00 93.24 651 SER B CA 1
ATOM 18502 C C . SER B 1 639 ? -31.391 34.500 -7.438 1.00 98.52 651 SER B C 1
ATOM 18503 O O . SER B 1 639 ? -32.341 35.290 -7.469 1.00 99.42 651 SER B O 1
ATOM 18511 N N . PRO B 1 640 ? -30.648 34.261 -8.532 1.00 116.53 652 PRO B N 1
ATOM 18512 C CA . PRO B 1 640 ? -30.942 34.948 -9.793 1.00 118.11 652 PRO B CA 1
ATOM 18513 C C . PRO B 1 640 ? -32.073 34.286 -10.576 1.00 118.27 652 PRO B C 1
ATOM 18514 O O . PRO B 1 640 ? -31.797 33.464 -11.450 1.00 116.86 652 PRO B O 1
#

Foldseek 3Di:
DQDDQQKHWQEWEWEWEAEQQKIKIKIKTKMWRQDQFKDKDKDKFKDWLQKWWFWKWKAKPNRIWIWDKDFPVVQCPVVPPDDDHCQVQAQWDCDDDTIIMGMAMEIGHHRMMMMIMIIIIHRFFWFQQKTKDKTFFDPFTQYQWYKYKYKFFHLQFWPDKDKDDPLADPVLCVVFWDWDGDGGIIIIMGTDHSCSQDPDNPDTTGSRGGMIMMMTHGDCPDQWDWADFDQKIKTWGDHPPFDFFAEEEEEQEEQAPVCPDPNLVLVLLLVLVVLVPDDQRHWYWYWYFALDIDIDPLATDTSDPVVSVVVNVVSVDDHGDHHGQPLVRLLSRLVRVCCCVPPNVVCLLGAYEYEYEDAEAHDHDDRPLVVSLVSNCVSNVQSHAYEYEHEDDHYDVLSVQLSRVSHLHGYYYQYPDPCSSVVSNSVCLRVVTWRWAFKAKDWPPQWFPFKDDGTHGTDGPRGMDMMMGGTDPPCRQFTKIWIWTDGRPGIDIDIGTDDVVSNVVSCVVVPCVNNVSSVVNRLSRLLVRLVSVLSNDDPVVNVVSLVVSLVSCNVSRTQAQRMKIWIPQKQWPVGRTHIHHSDPCDIHIYGDNDDDDD/DFDDQQKHWQEWEWEWEAEAQKIKIKIKTKMWRQDQFKDKDKDKFKDWLQKWWFWKWKAKPNNIWIWAKDFPVVQCVVVVVVVHDCQQQAQWHCDDDTMIMGMAMAIGGHRMMMMIMIIIIHRFFFFQQKTKDKTFFDDATQYQWYKYKYKFFHQQFWPDKDKDDVLAPPVLCVVFWDWDGDGGIIIIMGTDHSCSQAPHNPHTHGSRGGMIMMMTHGDCPDQWDWADFDQKIKTKGDHPPFDFFAEEEEEQEEQAPVCPDVNLVLVLLLLLVVLVPHDQRYWYWYWYFALDIDIDPLATDGSDPVVSVSVNVVSVDDHGDHHGQPLVSLLSRLVRVCCCVPPVVVCLLGAYEYEYEDAEAHDHDDRPLVVSLVSNCVSNVQSHAYEYEHEDDHYDVLSVQLSRVSRLHGYYYQHPDPCSSVVSNSVCLRVVTWRWAFKAKDWPPQWFPDKADRTHGTDGPRGMDMMMGGTDPPCLQFIKIWIWTDGRPGTDIDIGGDDVVSNVVVCVVVPCVNNVSSVVNRLSRLLVRLVSVLSHDDPVVNVVSLVVSLVSCNVSRTAAQRMKIWIPQKQWPVGRTHIHHSYDCNTYIYGDNDDDDD